Protein AF-A0A1X7PM64-F1 (afdb_monomer)

Foldseek 3Di:
DLACLLVDDLVRLLPDDLVRLLPDDLVSLLSHDLSNQCSHALSNLLSHDLVSLVSHDLSNLQSHHLRNLCSHDLSNLASDDLSNLLSHALSNLLSHDLVSLLSHDLNSLLSHDLRNLLSDALSNQLSHDLSSLQSDDLSSLCSHDLRNLCNHDLSNLCSHDLSNLQSHDLSNLLSHDLSNLQSHDLVSLQSHDLSNLLSHALSNLLSHDLSSLQSHDLSNLCSNDLRNLQSHFLSSLLSHDLSSLLSHDLSNLLSHALRNLLSDDLSNLCSHDLSSLLSHDLRNLLSHDLSNLQSHDLSNLQSHDLSNLLSHALSNLQSHDLVSLQSHDLSNLLSHALRNLLSHDLSNLCSHDLSNLCSPDLRNLQSDALSSLLSHDLSSLLSHDLSNLLSDALSNQLSDALSNLLSHDLSSLLSNDLRNLQSHDLSNLQSHDLSNLQSHDLSNLLSHALSNLQSHDLVSLQSHDLSNLLSHALRNLLSHDLSNLQSHDLSNLCSHDLRNLNSQFLCSLLSHDLSSLLSHDLSNLLSDALRNQLSAALSSLCSHDLSSLLSNDLRNLQSHDLSNLCSHDLSNLLSHDLSNLLSHDLSNLCSHDLSSLQSHDLSNLLSHALSNQLSHDLSNLQSYDLSSLCSPDLRNLCSHDLVSLLSHDLSNLLSHDLSNLLSHALSNQLSDALSSLLSHDLSSLLSNDLRNLQSHDLSNLCSHDLSSLQSHDLSNLCSHALSNLQSHDLVSLQSHDLSNLLSHALRNQLSHDLSNLCSHDLSNLLSPDLRNLCSHDLSNLLSHDLSNLLSHDLSNLLSHALSNQLSHDLSSLQSHDLSSLLSHDLRNLQSHDLSNLCSHDLSNLQSHDLSNLLSHALSNLQSHDLVSLQSHDLSNLLSHALRNQLSHDLSSLQSHDLSNLCSPHLRNLLSHALSNLLSHDLSSLLSHDLSNLLSDALSNQLSAALSNLQSHDLSSLLSHDLRRLQSHDLSNLCSHDLSNLCSHDLSNLLSHALSNLQSHDLSSLQSHDLSNLLSHALRNLLSHDLSSLCSHDLSNLCSNHLRNLLSHDLSNLLSHDLSSLLSHDLSNLLSDALSNQLSQDLSSLLSHDLSSLLSPHLRNLLSHDLSNLCSQDLSNLQSPDLSSLLSHQLSSLQSHDLVSLLSHPLSNLLSHALSNLLSHDLSSLQSHDLSNLLSNHLRNLLSQALSNLLSHDLSNLLSHDLSNLLNDALSNLLSDDLSNLLSHDLSSLLSPDLRNLQSCDLVSLLSDDLSNLVSPDPSNLVSHDPSNVVSSVVSVVVD

Nearest PDB structures (foldseek):
  1lrv-assembly1_A  TM=3.252E-01  e=2.900E-01  Azotobacter vinelandii

Solvent-accessible surface area (backbone atoms only — not comparable to full-atom values): 58904 Å² total; per-residue (Å²): 127,90,55,68,54,60,74,54,52,46,68,57,56,47,68,49,52,32,73,56,48,41,69,47,51,48,69,36,54,44,45,42,48,38,69,36,40,29,45,35,45,20,64,33,51,43,37,44,56,51,68,33,58,61,49,35,49,37,69,33,55,36,30,40,28,35,66,18,46,55,20,56,45,63,70,46,56,66,50,53,52,45,64,44,48,48,35,46,45,31,64,33,51,45,42,39,47,32,72,53,55,40,53,50,52,58,70,47,52,54,31,47,43,45,64,31,42,37,26,40,42,25,64,33,43,48,39,46,51,35,70,47,58,51,60,48,51,37,67,31,54,40,32,40,33,43,76,14,51,54,20,52,47,38,65,29,49,45,52,46,50,52,64,38,52,46,34,44,42,37,64,34,52,47,40,41,47,32,69,38,59,42,33,42,45,45,70,43,53,48,46,43,45,40,64,35,46,33,36,38,42,23,66,34,53,39,46,42,50,39,67,42,52,42,40,40,49,40,67,36,51,43,27,40,32,58,76,14,56,62,33,46,48,26,66,38,50,47,37,40,50,47,67,38,47,42,35,46,41,41,68,45,44,27,57,40,48,24,63,34,42,45,22,47,48,32,68,34,50,52,49,40,51,39,66,27,54,41,36,39,32,45,82,18,52,52,23,49,43,40,65,27,51,43,44,45,47,65,65,37,55,61,37,45,45,38,64,31,54,46,41,43,46,31,67,38,58,44,36,41,46,43,67,54,52,41,63,48,49,39,66,41,45,32,31,40,42,24,64,34,49,47,38,44,50,45,66,41,54,51,36,43,46,40,68,35,50,42,30,40,30,55,71,15,55,64,25,46,46,37,69,45,49,53,38,45,49,49,66,40,46,41,36,46,40,40,64,44,49,30,50,40,47,24,62,38,44,38,31,45,49,34,70,31,50,49,48,42,51,40,66,28,52,42,37,39,34,52,81,16,52,54,23,49,37,42,63,25,48,44,40,46,46,66,66,37,55,60,37,46,45,39,66,35,56,49,44,43,46,31,66,40,60,41,35,40,46,44,67,53,54,47,63,49,48,41,66,44,44,32,34,37,43,26,65,37,50,47,38,44,45,72,66,42,58,56,41,47,47,40,66,38,48,42,27,40,30,54,69,16,51,71,17,47,47,29,74,52,45,52,52,47,51,53,66,38,49,47,34,46,42,40,66,40,49,29,55,44,47,22,63,33,45,45,22,48,48,35,70,33,48,46,56,45,51,41,64,27,55,44,37,37,35,48,84,19,51,54,23,48,43,42,62,24,48,46,38,47,46,53,66,40,50,51,36,48,44,39,64,35,54,48,40,42,44,35,66,41,58,43,33,43,45,45,70,46,51,54,38,48,48,43,6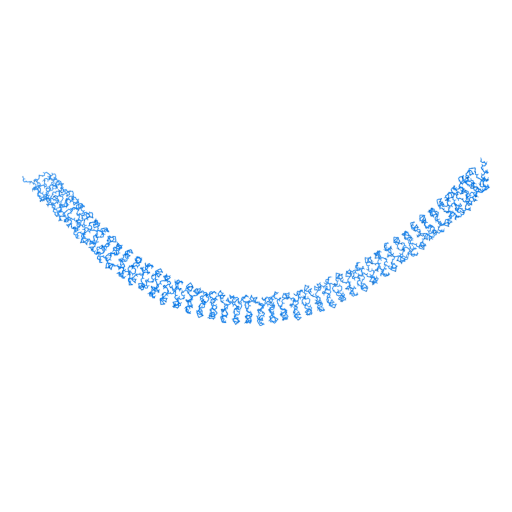4,36,41,36,34,42,44,24,67,37,48,44,36,45,45,48,66,39,57,54,42,42,49,42,65,38,53,43,26,38,37,46,83,17,50,56,27,47,43,36,69,44,48,51,45,50,48,60,66,42,48,47,34,46,43,41,62,36,48,28,42,39,47,22,64,34,45,39,31,43,47,33,69,38,50,46,53,44,52,43,65,26,53,40,38,40,33,52,82,18,51,54,23,48,37,37,62,24,49,44,42,44,48,62,66,35,56,60,41,46,47,40,64,36,56,46,42,43,44,32,66,35,56,42,35,43,46,44,67,52,52,44,62,47,49,41,65,42,45,32,35,38,39,23,66,35,48,44,35,45,45,46,66,42,53,50,38,44,47,42,66,35,49,44,29,38,37,51,79,16,54,58,32,43,46,35,69,43,49,41,36,44,48,50,67,41,44,36,34,47,41,40,67,42,46,27,55,39,48,25,63,37,54,40,35,47,54,31,73,25,55,45,46,42,49,40,64,25,52,45,34,38,32,51,83,17,50,57,22,47,43,42,63,28,46,44,46,44,49,56,65,38,55,51,33,44,43,38,64,34,52,50,43,40,45,30,65,38,62,41,32,37,44,45,68,44,49,40,50,45,46,42,64,38,41,32,32,38,41,24,65,34,48,47,43,42,50,38,65,39,53,40,37,40,48,40,66,35,48,42,29,40,30,54,69,18,54,65,24,49,44,37,66,34,48,50,34,42,50,48,67,37,45,40,34,46,41,41,68,41,45,26,53,41,46,26,63,36,43,41,30,43,47,34,68,30,48,43,47,43,49,39,64,25,51,42,36,37,31,50,86,16,49,55,23,47,39,42,62,22,45,39,41,41,46,51,65,34,50,48,35,42,43,38,64,34,54,49,43,41,46,30,65,37,58,40,31,36,44,46,67,40,49,36,49,42,46,35,63,36,43,29,32,35,41,28,64,33,43,44,41,45,49,40,66,36,49,44,39,40,46,40,65,30,46,41,32,38,28,47,64,15,51,56,30,43,47,36,65,36,52,47,33,40,48,48,66,35,47,39,34,42,40,41,66,38,42,30,42,36,46,23,64,34,43,41,33,45,48,36,68,29,53,52,50,38,50,39,66,27,50,43,32,38,27,67,80,12,44,57,21,51,40,43,61,28,49,43,45,44,46,73,67,36,51,68,32,44,43,38,69,37,53,46,50,38,45,32,68,36,61,41,34,35,45,46,67,55,48,39,62,47,50,40,64,38,42,25,33,35,38,23,67,33,50,49,44,38,49,45,64,34,55,45,36,40,46,40,68,30,47,39,33,36,29,48,70,16,52,58,24,50,44,37,67,39,51,55,41,39,51,60,65,36,57,45,32,48,44,36,70,38,42,29,51,39,44,24,63,38,48,52,31,53,54,61,70,33,60,58,60,41,48,37,60,28,53,44,29,40,29,56,82,16,48,76,20,55,46,57,68,44,56,64,55,39,50,77,65,32,53,68,33,52,42,72,74,39,56,68,65,37,54,79,63,44,40,49,35,55,51,58,54,63,70,79,104

Secondary structure (DSSP, 8-state):
---GGGGS-HHHHHHS-HHHHHTS-HHHHHT--HHHHHT--HHHHHTS-HHHHHHS-HHHHTTS-HHHHTT--HHHHHT--HHHHHT--HHHHHHS-HHHHTTS-HHHHHT--HHHHTT--HHHHTTS-HHHHHTS-HHHHHHS-TTTGGG--HHHHHH--HHHHHHS-HHHHHHS-HHHHTTS-HHHHHTS-HHHHHT--HHHHHHS-HHHHHTS-HHHHHHS-HHHHTT--HHHHTTS-HHHHHTS-HHHHHT--HHHHTT--HHHHHHS-HHHHHHS-TTTGGGS-HHHHHT--HHHHHHS-HHHHTTS-HHHHTTS-HHHHHTS-HHHHTT--HHHHHHS-HHHHHTS-HHHHHHS-TTTGGG--HHHHTTS-HHHHHTS-HHHHHH--HHHHTT--HHHHHHS-HHHHHHS-TTTGGGS-HHHHHT--HHHHHHS-HHHHTTS-HHHHHHS-HHHHHTS-HHHHHT--HHHHHHS-HHHHHT--HHHHHHS-TTTGGGS-HHHHTTS-HHHHHTS-HHHHHH--HHHHTTS-HHHHHTS-HHHHHHS-TTTGGGS-HHHHHT--HHHHHHS-HHHHHHS-HHHHHTS-HHHHHTS-HHHHHH--HHHHTTS-HHHHHHS-HHHHHHS-TTTGGG--HHHHTTS-HHHHHT--HHHHHH--HHHHTTS-HHHHHTS-HHHHHHS-TTTGGGS-HHHHHT--HHHHHTS-HHHHHHS-HHHHTTS-HHHHHTS-HHHHHH--HHHHHHS-HHHHHTS-HHHHHHS-HHHHTT--HHHHTTS-HHHHHT--HHHHTT--HHHHTSS-HHHHHTS-HHHHHHS-TTTGGGS-HHHHHT--HHHHHH--HHHHHHS-HHHHHHS-HHHHHTS-HHHHHT--HHHHHHS-HHHHHTS-HHHHHHS-HHHHTT--HHHHTTS-HHHHHTS-HHHHHH--HHHHTTS-HHHHHTS-HHHHHHS-TTTGGGS-HHHHHTS-HHHHHHS-HHHHTTS-HHHHHHS-HHHHHTS-HHHHHT--HHHHHHS-HHHHHTS-HHHHHHS-HHHHHH--HHHHTTS-HHHHHTS-HHHHHH--HHHHTTS-HHHHHHS-HHHHHHS-TTTGGGS-HHHHHT--HHHHHHS-HHHHTTS-HHHHTTS-HHHHHTS-HHHHHT--HHHHTTS-HHHHHTS-HHHHHHS-HHHHTT--HHHHHTS-HHHHHT--HHHHTT--HHHHTTS-HHHHHHS-HHHHHHS-TTTGGGS-HHHHHT--HHHHHT--HHHHTTS-HHHHHHHHHHHHH-

Mean predicted aligned error: 18.44 Å

Sequence (1279 aa):
MTSIVSSLTVNQIRSMSATTIANLTTEDIGALSTAQVNALSATQIAAMEQEDFEALSADQFGAISANGMRGLTLDQLGALDSTKIESLNKTQVSALTATQIGALTTDQVEALTVEQVGGLNSTQLAALGADDIAEFSADEIAAFSTKAISGLSTAAVAALSEDQVGALTTGQIAAMKPAQISALTTDQIGYLSTDQIGAMTASQVASLTADQIGALSEEQVGAINTKAIIGLSATQIGALSTDQVGALTTAQVGVLSAAQLGGLGADDVAELSTDAIAAISTKSISGLKNDAVAALSTDQLGALTTGQIGMMKGTQVAALTTDQIGDLSTAQVGAFTATQVASLTTDQIGALSEEQVGAISTKAILGLTATQVGALSTDQVGALTTAQVGAFSALQLGALGADDVAELSTDAVAAISTKAISGLSNDAVAALSTDQLGALTTGQIAMMKGAQIAALTTDQIGDLSTDQIGALNATQVSALTNDQIGALSEEQVGAISTKAILGLTSAKVALLSTDQVAALTTAQVGAMTGAQLGGLGADDVAELSTDAIAAISTKSISGLTTDAVAALSEDQIGALTNGQVAAMKPTQISALTTDQIGYLSTDQVGALTATQVAALTTDQIGAMSEEQIGAINSKSIIGLTATQVGALSADQVAALTTAQVGALSATQLGALGADDVAELSTDAVAAISTKSISGLSADAVAALSTDQLGALSTGQIAMMKGTQVAALTTDQIGDLSTDQIGALTATQVASLTTDQIGALSEDQVGAINSKSIIGMTATQVGALSTDQVGALTTGQVGVLSAVQLGAPGADDVAELSTDAIAAISTKSISGLSNDAVAALSEDQVGALTTGQIGMMKGTQIAALTTDQIGYLSTDQVGALTATQVASLTADQIGALSEEQVGAISTKAVLGLTATQVGALSTDQVGALTTAQVGVLSATQLGALGADDVAELTTDAVAAISTKSISGLSNDAVAALSTDQVGALTTGQIGMMKGSQIAALTVDQIGDLSAEQVGALTAIQAASLTADQIGALSEDQVGAISTKAIIGLSATQVGALSTDQVGALTTAQVGALSAVQVGALGADDIAELSTDAIAAISTKAISGLSNDAVAALSTDQLAAVTTSQIALMKPTQIAALTTDQIGDLSTDQVGALTAGQVASLTTDQIGALTEDQVGALSVKAVVGLTASQITAMTADQVEAFSEAQTAVLGSGQIAAMESEDFERFSTGDIAAINTGAISGLAVEDIEALDEDQVQALTTAQIQVMNSDQVAAVIAAYQEI

Structure (mmCIF, N/CA/C/O backbone):
data_AF-A0A1X7PM64-F1
#
_entry.id   AF-A0A1X7PM64-F1
#
loop_
_atom_site.group_PDB
_atom_site.id
_atom_site.type_symbol
_atom_site.label_atom_id
_atom_site.label_alt_id
_atom_site.label_comp_id
_atom_site.label_asym_id
_atom_site.label_entity_id
_atom_site.label_seq_id
_atom_site.pdbx_PDB_ins_code
_atom_site.Cartn_x
_atom_site.Cartn_y
_atom_site.Cartn_z
_atom_site.occupancy
_atom_site.B_iso_or_equiv
_atom_site.auth_seq_id
_atom_site.auth_comp_id
_atom_site.auth_asym_id
_atom_site.auth_atom_id
_atom_site.pdbx_PDB_model_num
ATOM 1 N N . MET A 1 1 ? 139.917 -25.078 -89.588 1.00 48.84 1 MET A N 1
ATOM 2 C CA . MET A 1 1 ? 139.992 -26.556 -89.734 1.00 48.84 1 MET A CA 1
ATOM 3 C C . MET A 1 1 ? 138.555 -27.036 -89.792 1.00 48.84 1 MET A C 1
ATOM 5 O O . MET A 1 1 ? 137.755 -26.467 -89.076 1.00 48.84 1 MET A O 1
ATOM 9 N N . THR A 1 2 ? 138.184 -28.003 -90.631 1.00 52.81 2 THR A N 1
ATOM 10 C CA . THR A 1 2 ? 136.799 -28.518 -90.621 1.00 52.81 2 THR A CA 1
ATOM 11 C C . THR A 1 2 ? 136.482 -29.111 -89.241 1.00 52.81 2 THR A C 1
ATOM 13 O O . THR A 1 2 ? 137.161 -30.057 -88.837 1.00 52.81 2 THR A O 1
ATOM 16 N N . SER A 1 3 ? 135.515 -28.527 -88.518 1.00 67.75 3 SER A N 1
ATOM 17 C CA . SER A 1 3 ? 135.140 -28.909 -87.144 1.00 67.75 3 SER A CA 1
ATOM 18 C C . SER A 1 3 ? 134.744 -30.389 -87.049 1.00 67.75 3 SER A C 1
ATOM 20 O O . SER A 1 3 ? 133.960 -30.892 -87.863 1.00 67.75 3 SER A O 1
ATOM 22 N N . ILE A 1 4 ? 135.266 -31.088 -86.030 1.00 74.56 4 ILE A N 1
ATOM 23 C CA . ILE A 1 4 ? 134.966 -32.509 -85.776 1.00 74.56 4 ILE A CA 1
ATOM 24 C C . ILE A 1 4 ? 133.519 -32.721 -85.322 1.00 74.56 4 ILE A C 1
ATOM 26 O O . ILE A 1 4 ? 132.976 -33.816 -85.489 1.00 74.56 4 ILE A O 1
ATOM 30 N N . VAL A 1 5 ? 132.881 -31.681 -84.786 1.00 78.50 5 VAL A N 1
ATOM 31 C CA . VAL A 1 5 ? 131.530 -31.759 -84.226 1.00 78.50 5 VAL A CA 1
ATOM 32 C C . VAL A 1 5 ? 130.507 -32.129 -85.303 1.00 78.50 5 VAL A C 1
ATOM 34 O O . VAL A 1 5 ? 129.606 -32.927 -85.046 1.00 78.50 5 VAL A O 1
ATOM 37 N N . SER A 1 6 ? 130.735 -31.705 -86.549 1.00 71.56 6 SER A N 1
ATOM 38 C CA . SER A 1 6 ? 129.926 -32.094 -87.715 1.00 71.56 6 SER A CA 1
ATOM 39 C C . SER A 1 6 ? 129.900 -33.611 -87.995 1.00 71.56 6 SER A C 1
ATOM 41 O O . SER A 1 6 ? 128.957 -34.109 -88.606 1.00 71.56 6 SER A O 1
ATOM 43 N N . SER A 1 7 ? 130.901 -34.369 -87.522 1.00 79.50 7 SER A N 1
ATOM 44 C CA . SER A 1 7 ? 130.980 -35.833 -87.676 1.00 79.50 7 SER A CA 1
ATOM 45 C C . SER A 1 7 ? 130.332 -36.622 -86.529 1.00 79.50 7 SER A C 1
ATOM 47 O O . SER A 1 7 ? 130.208 -37.846 -86.617 1.00 79.50 7 SER A O 1
ATOM 49 N N . LEU A 1 8 ? 129.923 -35.948 -85.446 1.00 84.06 8 LEU A N 1
ATOM 50 C CA . LEU A 1 8 ? 129.343 -36.600 -84.274 1.00 84.06 8 LEU A CA 1
ATOM 51 C C . LEU A 1 8 ? 127.889 -36.996 -84.523 1.00 84.06 8 LEU A C 1
ATOM 53 O O . LEU A 1 8 ? 127.078 -36.239 -85.048 1.00 84.06 8 LEU A O 1
ATOM 57 N N . THR A 1 9 ? 127.511 -38.187 -84.081 1.00 86.50 9 THR A N 1
ATOM 58 C CA . THR A 1 9 ? 126.101 -38.586 -84.105 1.00 86.50 9 THR A CA 1
ATOM 59 C C . THR A 1 9 ? 125.296 -37.781 -83.081 1.00 86.50 9 THR A C 1
ATOM 61 O O . THR A 1 9 ? 125.804 -37.379 -82.034 1.00 86.50 9 THR A O 1
ATOM 64 N N . VAL A 1 10 ? 124.001 -37.603 -83.338 1.00 85.94 10 VAL A N 1
ATOM 65 C CA . VAL A 1 10 ? 123.059 -36.929 -82.426 1.00 85.94 10 VAL A CA 1
ATOM 66 C C . VAL A 1 10 ? 123.095 -37.526 -81.007 1.00 85.94 10 VAL A C 1
ATOM 68 O O . VAL A 1 10 ? 123.061 -36.795 -80.021 1.00 85.94 10 VAL A O 1
ATOM 71 N N . ASN A 1 11 ? 123.235 -38.852 -80.887 1.00 82.81 11 ASN A N 1
ATOM 72 C CA . ASN A 1 11 ? 123.360 -39.526 -79.590 1.00 82.81 11 ASN A CA 1
ATOM 73 C C . ASN A 1 11 ? 124.676 -39.195 -78.875 1.00 82.81 11 ASN A C 1
ATOM 75 O O . ASN A 1 11 ? 124.678 -39.067 -77.652 1.00 82.81 11 ASN A O 1
ATOM 79 N N . GLN A 1 12 ? 125.777 -39.038 -79.619 1.00 87.31 12 GLN A N 1
ATOM 80 C CA . GLN A 1 12 ? 127.056 -38.620 -79.044 1.00 87.31 12 GLN A CA 1
ATOM 81 C C . GLN A 1 12 ? 126.956 -37.196 -78.493 1.00 87.31 12 GLN A C 1
ATOM 83 O O . GLN A 1 12 ? 127.307 -37.003 -77.333 1.00 87.31 12 GLN A O 1
ATOM 88 N N . ILE A 1 13 ? 126.380 -36.254 -79.250 1.00 86.69 13 ILE A N 1
ATOM 89 C CA . ILE A 1 13 ? 126.124 -34.877 -78.786 1.00 86.69 13 ILE A CA 1
ATOM 90 C C . ILE A 1 13 ? 125.224 -34.865 -77.542 1.00 86.69 13 ILE A C 1
ATOM 92 O O . ILE A 1 13 ? 125.570 -34.269 -76.525 1.00 86.69 13 ILE A O 1
ATOM 96 N N . ARG A 1 14 ? 124.113 -35.611 -77.558 1.00 85.06 14 ARG A N 1
ATOM 97 C CA . ARG A 1 14 ? 123.207 -35.719 -76.401 1.00 85.06 14 ARG A CA 1
ATOM 98 C C . ARG A 1 14 ? 123.899 -36.274 -75.148 1.00 85.06 14 ARG A C 1
ATOM 100 O O . ARG A 1 14 ? 123.541 -35.887 -74.043 1.00 85.06 14 ARG A O 1
ATOM 107 N N . SER A 1 15 ? 124.874 -37.173 -75.307 1.00 84.50 15 SER A N 1
ATOM 108 C CA . SER A 1 15 ? 125.628 -37.767 -74.190 1.00 84.50 15 SER A CA 1
ATOM 109 C C . SER A 1 15 ? 126.760 -36.889 -73.642 1.00 84.50 15 SER A C 1
ATOM 111 O O . SER A 1 15 ? 127.355 -37.242 -72.623 1.00 84.50 15 SER A O 1
ATOM 113 N N . MET A 1 16 ? 127.075 -35.763 -74.294 1.00 86.81 16 MET A N 1
ATOM 114 C CA . MET A 1 16 ? 128.110 -34.846 -73.815 1.00 86.81 16 MET A CA 1
ATOM 115 C C . MET A 1 16 ? 127.689 -34.207 -72.495 1.00 86.81 16 MET A C 1
ATOM 117 O O . MET A 1 16 ? 126.544 -33.799 -72.317 1.00 86.81 16 MET A O 1
ATOM 121 N N . SER A 1 17 ? 128.621 -34.073 -71.555 1.00 84.62 17 SER A N 1
ATOM 122 C CA . SER A 1 17 ? 128.334 -33.291 -70.351 1.00 84.62 17 SER A CA 1
ATOM 123 C C . SER A 1 17 ? 128.194 -31.809 -70.713 1.00 84.62 17 SER A C 1
ATOM 125 O O . SER A 1 17 ? 128.808 -31.348 -71.675 1.00 84.62 17 SER A O 1
ATOM 127 N N . ALA A 1 18 ? 127.429 -31.047 -69.930 1.00 84.88 18 ALA A N 1
ATOM 128 C CA . ALA A 1 18 ? 127.300 -29.601 -70.116 1.00 84.88 18 ALA A CA 1
ATOM 129 C C . ALA A 1 18 ? 128.669 -28.888 -70.103 1.00 84.88 18 ALA A C 1
ATOM 131 O O . ALA A 1 18 ? 128.919 -28.022 -70.927 1.00 84.88 18 ALA A O 1
ATOM 132 N N . THR A 1 19 ? 129.609 -29.344 -69.268 1.00 84.19 19 THR A N 1
ATOM 133 C CA . THR A 1 19 ? 131.002 -28.858 -69.245 1.00 84.19 19 THR A CA 1
ATOM 134 C C . THR A 1 19 ? 131.757 -29.141 -70.543 1.00 84.19 19 THR A C 1
ATOM 136 O O . THR A 1 19 ? 132.669 -28.409 -70.910 1.00 84.19 19 THR A O 1
ATOM 139 N N . THR A 1 20 ? 131.424 -30.229 -71.236 1.00 86.56 20 THR A N 1
ATOM 140 C CA . THR A 1 20 ? 132.025 -30.524 -72.540 1.00 86.56 20 THR A CA 1
ATOM 141 C C . THR A 1 20 ? 131.452 -29.611 -73.615 1.00 86.56 20 THR A C 1
ATOM 143 O O . THR A 1 20 ? 132.214 -29.161 -74.456 1.00 86.56 20 THR A O 1
ATOM 146 N N . ILE A 1 21 ? 130.148 -29.323 -73.566 1.00 85.81 21 ILE A N 1
ATOM 147 C CA . ILE A 1 21 ? 129.499 -28.366 -74.471 1.00 85.81 21 ILE A CA 1
ATOM 148 C C . ILE A 1 21 ? 130.062 -26.952 -74.257 1.00 85.81 21 ILE A C 1
ATOM 150 O O . ILE A 1 21 ? 130.449 -26.332 -75.233 1.00 85.81 21 ILE A O 1
ATOM 154 N N . ALA A 1 22 ? 130.230 -26.506 -73.008 1.00 82.81 22 ALA A N 1
ATOM 155 C CA . ALA A 1 22 ? 130.810 -25.198 -72.668 1.00 82.81 22 ALA A CA 1
ATOM 156 C C . ALA A 1 22 ? 132.251 -24.987 -73.172 1.00 82.81 22 ALA A C 1
ATOM 158 O O . ALA A 1 22 ? 132.689 -23.864 -73.349 1.00 82.81 22 ALA A O 1
ATOM 159 N N . ASN A 1 23 ? 133.017 -26.070 -73.356 1.00 85.19 23 ASN A N 1
ATOM 160 C CA . ASN A 1 23 ? 134.395 -26.007 -73.856 1.00 85.19 23 ASN A CA 1
ATOM 161 C C . ASN A 1 23 ? 134.487 -26.164 -75.384 1.00 85.19 23 ASN A C 1
ATOM 163 O O . ASN A 1 23 ? 135.598 -26.232 -75.919 1.00 85.19 23 ASN A O 1
ATOM 167 N N . LEU A 1 24 ? 133.358 -26.311 -76.084 1.00 84.31 24 LEU A N 1
ATOM 168 C CA . LEU A 1 24 ? 133.356 -26.249 -77.540 1.00 84.31 24 LEU A CA 1
ATOM 169 C C . LEU A 1 24 ? 133.630 -24.813 -77.962 1.00 84.31 24 LEU A C 1
ATOM 171 O O . LEU A 1 24 ? 133.157 -23.872 -77.338 1.00 84.31 24 LEU A O 1
ATOM 175 N N . THR A 1 25 ? 134.418 -24.648 -79.020 1.00 84.19 25 THR A N 1
ATOM 176 C CA . THR A 1 25 ? 134.623 -23.309 -79.569 1.00 84.19 25 THR A CA 1
ATOM 177 C C . THR A 1 25 ? 133.348 -22.836 -80.266 1.00 84.19 25 THR A C 1
ATOM 179 O O . THR A 1 25 ? 132.573 -23.646 -80.774 1.00 84.19 25 THR A O 1
ATOM 182 N N . THR A 1 26 ? 133.153 -21.529 -80.385 1.00 83.75 26 THR A N 1
ATOM 183 C CA . THR A 1 26 ? 132.013 -20.954 -81.112 1.00 83.75 26 THR A CA 1
ATOM 184 C C . THR A 1 26 ? 131.923 -21.441 -82.571 1.00 83.75 26 THR A C 1
ATOM 186 O O . THR A 1 26 ? 130.829 -21.654 -83.092 1.00 83.75 26 THR A O 1
ATOM 189 N N . GLU A 1 27 ? 133.061 -21.728 -83.224 1.00 81.94 27 GLU A N 1
ATOM 190 C CA . GLU A 1 27 ? 133.103 -22.357 -84.560 1.00 81.94 27 GLU A CA 1
ATOM 191 C C . GLU A 1 27 ? 132.593 -23.815 -84.529 1.00 81.94 27 GLU A C 1
ATOM 193 O O . GLU A 1 27 ? 131.946 -24.268 -85.474 1.00 81.94 27 GLU A O 1
ATOM 198 N N . ASP A 1 28 ? 132.833 -24.547 -83.435 1.00 85.19 28 ASP A N 1
ATOM 199 C CA . ASP A 1 28 ? 132.325 -25.908 -83.226 1.00 85.19 28 ASP A CA 1
ATOM 200 C C . ASP A 1 28 ? 130.817 -25.933 -82.960 1.00 85.19 28 ASP A C 1
ATOM 202 O O . ASP A 1 28 ? 130.116 -26.799 -83.489 1.00 85.19 28 ASP A O 1
ATOM 206 N N . ILE A 1 29 ? 130.315 -24.980 -82.172 1.00 87.06 29 ILE A N 1
ATOM 207 C CA . ILE A 1 29 ? 128.879 -24.807 -81.946 1.00 87.06 29 ILE A CA 1
ATOM 208 C C . ILE A 1 29 ? 128.179 -24.412 -83.250 1.00 87.06 29 ILE A C 1
ATOM 210 O O . ILE A 1 29 ? 127.199 -25.052 -83.637 1.00 87.06 29 ILE A O 1
ATOM 214 N N . GLY A 1 30 ? 128.708 -23.417 -83.969 1.00 83.31 30 GLY A N 1
ATOM 215 C CA . GLY A 1 30 ? 128.171 -22.974 -85.258 1.00 83.31 30 GLY A CA 1
ATOM 216 C C . GLY A 1 30 ? 128.210 -24.058 -86.345 1.00 83.31 30 GLY A C 1
ATOM 217 O O . GLY A 1 30 ? 127.464 -23.981 -87.319 1.00 83.31 30 GLY A O 1
ATOM 218 N N . ALA A 1 31 ? 129.020 -25.110 -86.182 1.00 85.94 31 ALA A N 1
ATOM 219 C CA . ALA A 1 31 ? 129.062 -26.268 -87.078 1.00 85.94 31 ALA A CA 1
ATOM 220 C C . ALA A 1 31 ? 128.055 -27.388 -86.727 1.00 85.94 31 ALA A C 1
ATOM 222 O O . ALA A 1 31 ? 127.973 -28.379 -87.464 1.00 85.94 31 ALA A O 1
ATOM 223 N N . LEU A 1 32 ? 127.293 -27.277 -85.628 1.00 88.00 32 LEU A N 1
ATOM 224 C CA . LEU A 1 32 ? 126.294 -28.277 -85.233 1.00 88.00 32 LEU A CA 1
ATOM 225 C C . LEU A 1 32 ? 125.147 -28.347 -86.243 1.00 88.00 32 LEU A C 1
ATOM 227 O O . LEU A 1 32 ? 124.464 -27.370 -86.511 1.00 88.00 32 LEU A O 1
ATOM 231 N N . SER A 1 33 ? 124.832 -29.528 -86.756 1.00 88.06 33 SER A N 1
ATOM 232 C CA . SER A 1 33 ? 123.589 -29.702 -87.512 1.00 88.06 33 SER A CA 1
ATOM 233 C C . SER A 1 33 ? 122.360 -29.432 -86.630 1.00 88.06 33 SER A C 1
ATOM 235 O O . SER A 1 33 ? 122.367 -29.692 -85.426 1.00 88.06 33 SER A O 1
ATOM 237 N N . THR A 1 34 ? 121.257 -28.995 -87.239 1.00 89.69 34 THR A N 1
ATOM 238 C CA . THR A 1 34 ? 119.965 -28.769 -86.559 1.00 89.69 34 THR A CA 1
ATOM 239 C C . THR A 1 34 ? 119.500 -29.989 -85.749 1.00 89.69 34 THR A C 1
ATOM 241 O O . THR A 1 34 ? 119.011 -29.855 -84.631 1.00 89.69 34 THR A O 1
ATOM 244 N N . ALA A 1 35 ? 119.739 -31.206 -86.250 1.00 85.62 35 ALA A N 1
ATOM 245 C CA . ALA A 1 35 ? 119.430 -32.451 -85.541 1.00 85.62 35 ALA A CA 1
ATOM 246 C C . ALA A 1 35 ? 120.274 -32.655 -84.269 1.00 85.62 35 ALA A C 1
ATOM 248 O O . ALA A 1 35 ? 119.796 -33.241 -83.296 1.00 85.62 35 ALA A O 1
ATOM 249 N N . GLN A 1 36 ? 121.525 -32.189 -84.271 1.00 89.06 36 GLN A N 1
ATOM 250 C CA . GLN A 1 36 ? 122.394 -32.229 -83.097 1.00 89.06 36 GLN A CA 1
ATOM 251 C C . GLN A 1 36 ? 121.982 -31.168 -82.072 1.00 89.06 36 GLN A C 1
ATOM 253 O O . GLN A 1 36 ? 121.876 -31.504 -80.894 1.00 89.06 36 GLN A O 1
ATOM 258 N N . VAL A 1 37 ? 121.669 -29.942 -82.512 1.00 90.69 37 VAL A N 1
ATOM 259 C CA . VAL A 1 37 ? 121.179 -28.868 -81.627 1.00 90.69 37 VAL A CA 1
ATOM 260 C C . VAL A 1 37 ? 119.855 -29.254 -80.963 1.00 90.69 37 VAL A C 1
ATOM 262 O O . VAL A 1 37 ? 119.706 -29.125 -79.749 1.00 90.69 37 VAL A O 1
ATOM 265 N N . ASN A 1 38 ? 118.919 -29.842 -81.713 1.00 88.50 38 ASN A N 1
ATOM 266 C CA . ASN A 1 38 ? 117.642 -30.321 -81.173 1.00 88.50 38 ASN A CA 1
ATOM 267 C C . ASN A 1 38 ? 117.807 -31.333 -80.030 1.00 88.50 38 ASN A C 1
ATOM 269 O O . ASN A 1 38 ? 116.990 -31.389 -79.110 1.00 88.50 38 ASN A O 1
ATOM 273 N N . ALA A 1 39 ? 118.869 -32.139 -80.074 1.00 88.50 39 ALA A N 1
ATOM 274 C CA . ALA A 1 39 ? 119.117 -33.175 -79.086 1.00 88.50 39 ALA A CA 1
ATOM 275 C C . ALA A 1 39 ? 119.806 -32.688 -77.808 1.00 88.50 39 ALA A C 1
ATOM 277 O O . ALA A 1 39 ? 119.934 -33.503 -76.886 1.00 88.50 39 ALA A O 1
ATOM 278 N N . LEU A 1 40 ? 120.213 -31.416 -77.746 1.00 89.06 40 LEU A N 1
ATOM 279 C CA . LEU A 1 40 ? 120.772 -30.805 -76.547 1.00 89.06 40 LEU A CA 1
ATOM 280 C C . LEU A 1 40 ? 119.699 -30.655 -75.462 1.00 89.06 40 LEU A C 1
ATOM 282 O O . LEU A 1 40 ? 118.554 -30.265 -75.703 1.00 89.06 40 LEU A O 1
ATOM 286 N N . SER A 1 41 ? 120.090 -30.992 -74.237 1.00 88.75 41 SER A N 1
ATOM 287 C CA . SER A 1 41 ? 119.288 -30.776 -73.036 1.00 88.75 41 SER A CA 1
ATOM 288 C C . SER A 1 41 ? 119.357 -29.319 -72.580 1.00 88.75 41 SER A C 1
ATOM 290 O O . SER A 1 41 ? 120.314 -28.611 -72.883 1.00 88.75 41 SER A O 1
ATOM 292 N N . ALA A 1 42 ? 118.381 -28.891 -71.773 1.00 90.06 42 ALA A N 1
ATOM 293 C CA . ALA A 1 42 ? 118.358 -27.562 -71.157 1.00 90.06 42 ALA A CA 1
ATOM 294 C C . ALA A 1 42 ? 119.692 -27.203 -70.481 1.00 90.06 42 ALA A C 1
ATOM 296 O O . ALA A 1 42 ? 120.215 -26.116 -70.666 1.00 90.06 42 ALA A O 1
ATOM 297 N N . THR A 1 43 ? 120.286 -28.137 -69.735 1.00 88.88 43 THR A N 1
ATOM 298 C CA . THR A 1 43 ? 121.552 -27.903 -69.028 1.00 88.88 43 THR A CA 1
ATOM 299 C C . THR A 1 43 ? 122.740 -27.754 -69.976 1.00 88.88 43 THR A C 1
ATOM 301 O O . THR A 1 43 ? 123.680 -27.039 -69.656 1.00 88.88 43 THR A O 1
ATOM 304 N N . GLN A 1 44 ? 122.717 -28.426 -71.130 1.00 91.31 44 GLN A N 1
ATOM 305 C CA . GLN A 1 44 ? 123.753 -28.253 -72.148 1.00 91.31 44 GLN A CA 1
ATOM 306 C C . GLN A 1 44 ? 123.610 -26.901 -72.854 1.00 91.31 44 GLN A C 1
ATOM 308 O O . GLN A 1 44 ? 124.612 -26.221 -73.008 1.00 91.31 44 GLN A O 1
ATOM 313 N N . ILE A 1 45 ? 122.383 -26.497 -73.202 1.00 90.56 45 ILE A N 1
ATOM 314 C CA . ILE A 1 45 ? 122.085 -25.168 -73.766 1.00 90.56 45 ILE A CA 1
ATOM 315 C C . ILE A 1 45 ? 122.510 -24.060 -72.788 1.00 90.56 45 ILE A C 1
ATOM 317 O O . ILE A 1 45 ? 123.220 -23.142 -73.173 1.00 90.56 45 ILE A O 1
ATOM 321 N N . ALA A 1 46 ? 122.175 -24.195 -71.500 1.00 87.31 46 ALA A N 1
ATOM 322 C CA . ALA A 1 46 ? 122.554 -23.241 -70.453 1.00 87.31 46 ALA A CA 1
ATOM 323 C C . ALA A 1 46 ? 124.071 -23.058 -70.297 1.00 87.31 46 ALA A C 1
ATOM 325 O O . ALA A 1 46 ? 124.515 -22.027 -69.807 1.00 87.31 46 ALA A O 1
ATOM 326 N N . ALA A 1 47 ? 124.856 -24.081 -70.643 1.00 88.62 47 ALA A N 1
ATOM 327 C CA . ALA A 1 47 ? 126.301 -24.087 -70.461 1.00 88.62 47 ALA A CA 1
ATOM 328 C C . ALA A 1 47 ? 127.074 -23.502 -71.651 1.00 88.62 47 ALA A C 1
ATOM 330 O O . ALA A 1 47 ? 128.285 -23.353 -71.541 1.00 88.62 47 ALA A O 1
ATOM 331 N N . MET A 1 48 ? 126.401 -23.204 -72.764 1.00 87.88 48 MET A N 1
ATOM 332 C CA . MET A 1 48 ? 127.000 -22.500 -73.899 1.00 87.88 48 MET A CA 1
ATOM 333 C C . MET A 1 48 ? 127.279 -21.037 -73.529 1.00 87.88 48 MET A C 1
ATOM 335 O O . MET A 1 48 ? 126.571 -20.459 -72.700 1.00 87.88 48 MET A O 1
ATOM 339 N N . GLU A 1 49 ? 128.312 -20.437 -74.110 1.00 83.88 49 GLU A N 1
ATOM 340 C CA . GLU A 1 49 ? 128.629 -19.026 -73.863 1.00 83.88 49 GLU A CA 1
ATOM 341 C C . GLU A 1 49 ? 127.673 -18.114 -74.656 1.00 83.88 49 GLU A C 1
ATOM 343 O O . GLU A 1 49 ? 126.926 -18.567 -75.522 1.00 83.88 49 GLU A O 1
ATOM 348 N N . GLN A 1 50 ? 127.617 -16.823 -74.326 1.00 84.81 50 GLN A N 1
ATOM 349 C CA . GLN A 1 50 ? 126.690 -15.893 -74.982 1.00 84.81 50 GLN A CA 1
ATOM 350 C C . GLN A 1 50 ? 127.023 -15.744 -76.479 1.00 84.81 50 GLN A C 1
ATOM 352 O O . GLN A 1 50 ? 126.119 -15.778 -77.316 1.00 84.81 50 GLN A O 1
ATOM 357 N N . GLU A 1 51 ? 128.315 -15.677 -76.817 1.00 83.19 51 GLU A N 1
ATOM 358 C CA . GLU A 1 51 ? 128.822 -15.581 -78.192 1.00 83.19 51 GLU A CA 1
ATOM 359 C C . GLU A 1 51 ? 128.454 -16.807 -79.047 1.00 83.19 51 GLU A C 1
ATOM 361 O O . GLU A 1 51 ? 128.319 -16.715 -80.270 1.00 83.19 51 GLU A O 1
ATOM 366 N N . ASP A 1 52 ? 128.223 -17.961 -78.416 1.00 86.38 52 ASP A N 1
ATOM 367 C CA . ASP A 1 52 ? 127.814 -19.180 -79.113 1.00 86.38 52 ASP A CA 1
ATOM 368 C C . ASP A 1 52 ? 126.434 -19.034 -79.755 1.00 86.38 52 ASP A C 1
ATOM 370 O O . ASP A 1 52 ? 126.188 -19.545 -80.850 1.00 86.38 52 ASP A O 1
ATOM 374 N N . PHE A 1 53 ? 125.540 -18.287 -79.111 1.00 87.12 53 PHE A N 1
ATOM 375 C CA . PHE A 1 53 ? 124.221 -17.990 -79.657 1.00 87.12 53 PHE A CA 1
ATOM 376 C C . PHE A 1 53 ? 124.270 -16.936 -80.762 1.00 87.12 53 PHE A C 1
ATOM 378 O O . PHE A 1 53 ? 123.368 -16.910 -81.598 1.00 87.12 53 PHE A O 1
ATOM 385 N N . GLU A 1 54 ? 125.326 -16.122 -80.844 1.00 80.56 54 GLU A N 1
ATOM 386 C CA . GLU A 1 54 ? 125.548 -15.241 -81.994 1.00 80.56 54 GLU A CA 1
ATOM 387 C C . GLU A 1 54 ? 125.905 -16.044 -83.251 1.00 80.56 54 GLU A C 1
ATOM 389 O O . GLU A 1 54 ? 125.388 -15.746 -84.331 1.00 80.56 54 GLU A O 1
ATOM 394 N N . ALA A 1 55 ? 126.732 -17.086 -83.098 1.00 82.56 55 ALA A N 1
ATOM 395 C CA . ALA A 1 55 ? 127.221 -17.921 -84.196 1.00 82.56 55 ALA A CA 1
ATOM 396 C C . ALA A 1 55 ? 126.236 -18.991 -84.685 1.00 82.56 55 ALA A C 1
ATOM 398 O O . ALA A 1 55 ? 126.382 -19.480 -85.810 1.00 82.56 55 ALA A O 1
ATOM 399 N N . LEU A 1 56 ? 125.239 -19.366 -83.876 1.00 87.50 56 LEU A N 1
ATOM 400 C CA . LEU A 1 56 ? 124.147 -20.216 -84.343 1.00 87.50 56 LEU A CA 1
ATOM 401 C C . LEU A 1 56 ? 123.348 -19.481 -85.423 1.00 87.50 56 LEU A C 1
ATOM 403 O O . LEU A 1 56 ? 122.822 -18.389 -85.209 1.00 87.50 56 LEU A O 1
ATOM 407 N N . SER A 1 57 ? 123.208 -20.118 -86.584 1.00 86.94 57 SER A N 1
ATOM 408 C CA . SER A 1 57 ? 122.227 -19.680 -87.577 1.00 86.94 57 SER A CA 1
ATOM 409 C C . SER A 1 57 ? 120.808 -19.790 -87.010 1.00 86.94 57 SER A C 1
ATOM 411 O O . SER A 1 57 ? 120.538 -20.630 -86.147 1.00 86.94 57 SER A O 1
ATOM 413 N N . ALA A 1 58 ? 119.885 -18.985 -87.539 1.00 86.69 58 ALA A N 1
ATOM 414 C CA . ALA A 1 58 ? 118.465 -19.030 -87.187 1.00 86.69 58 ALA A CA 1
ATOM 415 C C . ALA A 1 58 ? 117.886 -20.459 -87.275 1.00 86.69 58 ALA A C 1
ATOM 417 O O . ALA A 1 58 ? 117.209 -20.905 -86.357 1.00 86.69 58 ALA A O 1
ATOM 418 N N . ASP A 1 59 ? 118.247 -21.237 -88.303 1.00 84.62 59 ASP A N 1
ATOM 419 C CA . ASP A 1 59 ? 117.806 -22.633 -88.451 1.00 84.62 59 ASP A CA 1
ATOM 420 C C . ASP A 1 59 ? 118.325 -23.550 -87.332 1.00 84.62 59 ASP A C 1
ATOM 422 O O . ASP A 1 59 ? 117.633 -24.469 -86.888 1.00 84.62 59 ASP A O 1
ATOM 426 N N . GLN A 1 60 ? 119.562 -23.329 -86.876 1.00 89.31 60 GLN A N 1
ATOM 427 C CA . GLN A 1 60 ? 120.147 -24.087 -85.771 1.00 89.31 60 GLN A CA 1
ATOM 428 C C . GLN A 1 60 ? 119.514 -23.699 -84.438 1.00 89.31 60 GLN A C 1
ATOM 430 O O . GLN A 1 60 ? 119.172 -24.587 -83.658 1.00 89.31 60 GLN A O 1
ATOM 435 N N . PHE A 1 61 ? 119.308 -22.407 -84.194 1.00 91.06 61 PHE A N 1
ATOM 436 C CA . PHE A 1 61 ? 118.654 -21.924 -82.982 1.00 91.06 61 PHE A CA 1
ATOM 437 C C . PHE A 1 61 ? 117.184 -22.373 -82.916 1.00 91.06 61 PHE A C 1
ATOM 439 O O . PHE A 1 61 ? 116.763 -22.998 -81.939 1.00 91.06 61 PHE A O 1
ATOM 446 N N . GLY A 1 62 ? 116.439 -22.210 -84.011 1.00 87.19 62 GLY A N 1
ATOM 447 C CA . GLY A 1 62 ? 115.074 -22.711 -84.179 1.00 87.19 62 GLY A CA 1
ATOM 448 C C . GLY A 1 62 ? 114.955 -24.237 -84.077 1.00 87.19 62 GLY A C 1
ATOM 449 O O . GLY A 1 62 ? 113.868 -24.759 -83.828 1.00 87.19 62 GLY A O 1
ATOM 450 N N . ALA A 1 63 ? 116.059 -24.987 -84.171 1.00 90.56 63 ALA A N 1
ATOM 451 C CA . ALA A 1 63 ? 116.058 -26.427 -83.938 1.00 90.56 63 ALA A CA 1
ATOM 452 C C . ALA A 1 63 ? 116.132 -26.829 -82.453 1.00 90.56 63 ALA A C 1
ATOM 454 O O . ALA A 1 63 ? 115.883 -28.001 -82.163 1.00 90.56 63 ALA A O 1
ATOM 455 N N . ILE A 1 64 ? 116.437 -25.925 -81.507 1.00 90.50 64 ILE A N 1
ATOM 456 C CA . ILE A 1 64 ? 116.535 -26.237 -80.066 1.00 90.50 64 ILE A CA 1
ATOM 457 C C . ILE A 1 64 ? 115.227 -26.866 -79.569 1.00 90.50 64 ILE A C 1
ATOM 459 O O . ILE A 1 64 ? 114.142 -26.340 -79.780 1.00 90.50 64 ILE A O 1
ATOM 463 N N . SER A 1 65 ? 115.271 -28.004 -78.875 1.00 89.94 65 SER A N 1
ATOM 464 C CA . SER A 1 65 ? 114.018 -28.581 -78.364 1.00 89.94 65 SER A CA 1
ATOM 465 C C . SER A 1 65 ? 113.320 -27.627 -77.380 1.00 89.94 65 SER A C 1
ATOM 467 O O . SER A 1 65 ? 113.973 -26.886 -76.653 1.00 89.94 65 SER A O 1
ATOM 469 N N . ALA A 1 66 ? 111.991 -27.679 -77.273 1.00 88.38 66 ALA A N 1
ATOM 470 C CA . ALA A 1 66 ? 111.247 -26.850 -76.316 1.00 88.38 66 ALA A CA 1
ATOM 471 C C . ALA A 1 66 ? 111.742 -27.012 -74.859 1.00 88.38 66 ALA A C 1
ATOM 473 O O . ALA A 1 66 ? 111.797 -26.053 -74.096 1.00 88.38 66 ALA A O 1
ATOM 474 N N . ASN A 1 67 ? 112.187 -28.216 -74.478 1.00 84.81 67 ASN A N 1
ATOM 475 C CA . ASN A 1 67 ? 112.852 -28.428 -73.190 1.00 84.81 67 ASN A CA 1
ATOM 476 C C . ASN A 1 67 ? 114.223 -27.742 -73.120 1.00 84.81 67 ASN A C 1
ATOM 478 O O . ASN A 1 67 ? 114.570 -27.226 -72.064 1.00 84.81 67 ASN A O 1
ATOM 482 N N . GLY A 1 68 ? 114.980 -27.720 -74.219 1.00 86.88 68 GLY A N 1
ATOM 483 C CA . GLY A 1 68 ? 116.235 -26.979 -74.352 1.00 86.88 68 GLY A CA 1
ATOM 484 C C . GLY A 1 68 ? 116.073 -25.477 -74.110 1.00 86.88 68 GLY A C 1
ATOM 485 O O . GLY A 1 68 ? 116.868 -24.906 -73.372 1.00 86.88 68 GLY A O 1
ATOM 486 N N . MET A 1 69 ? 114.993 -24.867 -74.613 1.00 90.88 69 MET A N 1
ATOM 487 C CA . MET A 1 69 ? 114.701 -23.431 -74.443 1.00 90.88 69 MET A CA 1
ATOM 488 C C . MET A 1 69 ? 114.618 -22.991 -72.974 1.00 90.88 69 MET A C 1
ATOM 490 O O . MET A 1 69 ? 115.018 -21.886 -72.619 1.00 90.88 69 MET A O 1
ATOM 494 N N . ARG A 1 70 ? 114.166 -23.875 -72.076 1.00 88.25 70 ARG A N 1
ATOM 495 C CA . ARG A 1 70 ? 114.127 -23.612 -70.621 1.00 88.25 70 ARG A CA 1
ATOM 496 C C . ARG A 1 70 ? 115.514 -23.456 -69.998 1.00 88.25 70 ARG A C 1
ATOM 498 O O . ARG A 1 70 ? 115.617 -22.981 -68.874 1.00 88.25 70 ARG A O 1
ATOM 505 N N . GLY A 1 71 ? 116.543 -23.932 -70.693 1.00 87.88 71 GLY A N 1
ATOM 506 C CA . GLY A 1 71 ? 117.937 -23.830 -70.295 1.00 87.88 71 GLY A CA 1
ATOM 507 C C . GLY A 1 71 ? 118.570 -22.476 -70.581 1.00 87.88 71 GLY A C 1
ATOM 508 O O . GLY A 1 71 ? 119.599 -22.187 -69.989 1.00 87.88 71 GLY A O 1
ATOM 509 N N . LEU A 1 72 ? 117.972 -21.649 -71.444 1.00 90.25 72 LEU A N 1
ATOM 510 C CA . LEU A 1 72 ? 118.540 -20.346 -71.785 1.00 90.25 72 LEU A CA 1
ATOM 511 C C . LEU A 1 72 ? 118.645 -19.455 -70.540 1.00 90.25 72 LEU A C 1
ATOM 513 O O . LEU A 1 72 ? 117.667 -19.258 -69.815 1.00 90.25 72 LEU A O 1
ATOM 517 N N . THR A 1 73 ? 119.824 -18.907 -70.282 1.00 89.06 73 THR A N 1
ATOM 518 C CA . THR A 1 73 ? 120.009 -17.881 -69.252 1.00 89.06 73 THR A CA 1
ATOM 519 C C . THR A 1 73 ? 119.502 -16.530 -69.765 1.00 89.06 73 THR A C 1
ATOM 521 O O . THR A 1 73 ? 119.280 -16.355 -70.962 1.00 89.06 73 THR A O 1
ATOM 524 N N . LEU A 1 74 ? 119.286 -15.562 -68.869 1.00 88.19 74 LEU A N 1
ATOM 525 C CA . LEU A 1 74 ? 118.823 -14.229 -69.280 1.00 88.19 74 LEU A CA 1
ATOM 526 C C . LEU A 1 74 ? 119.859 -13.513 -70.161 1.00 88.19 74 LEU A C 1
ATOM 528 O O . LEU A 1 74 ? 119.487 -12.896 -71.152 1.00 88.19 74 LEU A O 1
ATOM 532 N N . ASP A 1 75 ? 121.149 -13.674 -69.852 1.00 82.50 75 ASP A N 1
ATOM 533 C CA . ASP A 1 75 ? 122.244 -13.094 -70.640 1.00 82.50 75 ASP A CA 1
ATOM 534 C C . ASP A 1 75 ? 122.293 -13.688 -72.060 1.00 82.50 75 ASP A C 1
ATOM 536 O O . ASP A 1 75 ? 122.457 -12.962 -73.039 1.00 82.50 75 ASP A O 1
ATOM 540 N N . GLN A 1 76 ? 122.068 -15.002 -72.194 1.00 89.00 76 GLN A N 1
ATOM 541 C CA . GLN A 1 76 ? 121.966 -15.664 -73.501 1.00 89.00 76 GLN A CA 1
ATOM 542 C C . GLN A 1 76 ? 120.756 -15.167 -74.294 1.00 89.00 76 GLN A C 1
ATOM 544 O O . GLN A 1 76 ? 120.850 -14.984 -75.504 1.00 89.00 76 GLN A O 1
ATOM 549 N N . LEU A 1 77 ? 119.631 -14.922 -73.618 1.00 88.12 77 LEU A N 1
ATOM 550 C CA . LEU A 1 77 ? 118.439 -14.358 -74.244 1.00 88.12 77 LEU A CA 1
ATOM 551 C C . LEU A 1 77 ? 118.705 -12.946 -74.790 1.00 88.12 77 LEU A C 1
ATOM 553 O O . LEU A 1 77 ? 118.265 -12.627 -75.889 1.00 88.12 77 LEU A O 1
ATOM 557 N N . GLY A 1 78 ? 119.482 -12.128 -74.075 1.00 81.38 78 GLY A N 1
ATOM 558 C CA . GLY A 1 78 ? 119.853 -10.774 -74.502 1.00 81.38 78 GLY A CA 1
ATOM 559 C C . GLY A 1 78 ? 120.779 -10.706 -75.725 1.00 81.38 78 GLY A C 1
ATOM 560 O O . GLY A 1 78 ? 120.857 -9.658 -76.355 1.00 81.38 78 GLY A O 1
ATOM 561 N N . ALA A 1 79 ? 121.457 -11.801 -76.091 1.00 82.12 79 ALA A N 1
ATOM 562 C CA . ALA A 1 79 ? 122.271 -11.880 -77.315 1.00 82.12 79 ALA A CA 1
ATOM 563 C C . ALA A 1 79 ? 121.490 -12.304 -78.568 1.00 82.12 79 ALA A C 1
ATOM 565 O O . ALA A 1 79 ? 122.062 -12.408 -79.656 1.00 82.12 79 ALA A O 1
ATOM 566 N N . LEU A 1 80 ? 120.194 -12.587 -78.438 1.00 88.31 80 LEU A N 1
ATOM 567 C CA . LEU A 1 80 ? 119.376 -12.992 -79.573 1.00 88.31 80 LEU A CA 1
ATOM 568 C C . LEU A 1 80 ? 119.004 -11.769 -80.413 1.00 88.31 80 LEU A C 1
ATOM 570 O O . LEU A 1 80 ? 118.392 -10.824 -79.923 1.00 88.31 80 LEU A O 1
ATOM 574 N N . ASP A 1 81 ? 119.355 -11.806 -81.694 1.00 87.81 81 ASP A N 1
ATOM 575 C CA . ASP A 1 81 ? 118.814 -10.880 -82.686 1.00 87.81 81 ASP A CA 1
ATOM 576 C C . ASP A 1 81 ? 117.376 -11.272 -83.083 1.00 87.81 81 ASP A C 1
ATOM 578 O O . ASP A 1 81 ? 116.902 -12.376 -82.788 1.00 87.81 81 ASP A O 1
ATOM 582 N N . SER A 1 82 ? 116.678 -10.373 -83.781 1.00 87.56 82 SER A N 1
ATOM 583 C CA . SER A 1 82 ? 115.296 -10.591 -84.225 1.00 87.56 82 SER A CA 1
ATOM 584 C C . SER A 1 82 ? 115.135 -11.849 -85.082 1.00 87.56 82 SER A C 1
ATOM 586 O O . SER A 1 82 ? 114.176 -12.591 -84.900 1.00 87.56 82 SER A O 1
ATOM 588 N N . THR A 1 83 ? 116.113 -12.179 -85.936 1.00 85.31 83 THR A N 1
ATOM 589 C CA . THR A 1 83 ? 116.036 -13.365 -86.811 1.00 85.31 83 THR A CA 1
ATOM 590 C C . THR A 1 83 ? 116.043 -14.676 -86.024 1.00 85.31 83 THR A C 1
ATOM 592 O O . THR A 1 83 ? 115.416 -15.660 -86.428 1.00 85.31 83 THR A O 1
ATOM 595 N N . LYS A 1 84 ? 116.715 -14.702 -84.867 1.00 90.38 84 LYS A N 1
ATOM 596 C CA . LYS A 1 84 ? 116.707 -15.851 -83.950 1.00 90.38 84 LYS A CA 1
ATOM 597 C C . LYS A 1 84 ? 115.412 -15.937 -83.162 1.00 90.38 84 LYS A C 1
ATOM 599 O O . LYS A 1 84 ? 114.914 -17.048 -82.981 1.00 90.38 84 LYS A O 1
ATOM 604 N N . ILE A 1 85 ? 114.846 -14.806 -82.746 1.00 90.94 85 ILE A N 1
ATOM 605 C CA . ILE A 1 85 ? 113.517 -14.784 -82.130 1.00 90.94 85 ILE A CA 1
ATOM 606 C C . ILE A 1 85 ? 112.464 -15.292 -83.125 1.00 90.94 85 ILE A C 1
ATOM 608 O O . ILE A 1 85 ? 111.747 -16.236 -82.799 1.00 90.94 85 ILE A O 1
ATOM 612 N N . GLU A 1 86 ? 112.449 -14.792 -84.363 1.00 89.50 86 GLU A N 1
ATOM 613 C CA . GLU A 1 86 ? 111.540 -15.217 -85.443 1.00 89.50 86 GLU A CA 1
ATOM 614 C C . GLU A 1 86 ? 111.668 -16.711 -85.792 1.00 89.50 86 GLU A C 1
ATOM 616 O O . GLU A 1 86 ? 110.685 -17.357 -86.157 1.00 89.50 86 GLU A O 1
ATOM 621 N N . SER A 1 87 ? 112.863 -17.296 -85.641 1.00 90.38 87 SER A N 1
ATOM 622 C CA . SER A 1 87 ? 113.109 -18.721 -85.921 1.00 90.38 87 SER A CA 1
ATOM 623 C C . SER A 1 87 ? 112.440 -19.688 -84.937 1.00 90.38 87 SER A C 1
ATOM 625 O O . SER A 1 87 ? 112.363 -20.893 -85.202 1.00 90.38 87 SER A O 1
ATOM 627 N N . LEU A 1 88 ? 111.968 -19.190 -83.788 1.00 91.44 88 LEU A N 1
ATOM 628 C CA . LEU A 1 88 ? 111.286 -20.013 -82.800 1.00 91.44 88 LEU A CA 1
ATOM 629 C C . LEU A 1 88 ? 109.916 -20.470 -83.311 1.00 91.44 88 LEU A C 1
ATOM 631 O O . LEU A 1 88 ? 109.211 -19.796 -84.050 1.00 91.44 88 LEU A O 1
ATOM 635 N N . ASN A 1 89 ? 109.478 -21.632 -82.859 1.00 89.31 89 ASN A N 1
ATOM 636 C CA . ASN A 1 89 ? 108.109 -22.075 -83.032 1.00 89.31 89 ASN A CA 1
ATOM 637 C C . ASN A 1 89 ? 107.303 -21.850 -81.752 1.00 89.31 89 ASN A C 1
ATOM 639 O O . ASN A 1 89 ? 107.830 -21.708 -80.644 1.00 89.31 89 ASN A O 1
ATOM 643 N N . LYS A 1 90 ? 105.983 -21.921 -81.901 1.00 90.50 90 LYS A N 1
ATOM 644 C CA . LYS A 1 90 ? 105.013 -21.788 -80.812 1.00 90.50 90 LYS A CA 1
ATOM 645 C C . LYS A 1 90 ? 105.350 -22.614 -79.566 1.00 90.50 90 LYS A C 1
ATOM 647 O O . LYS A 1 90 ? 105.214 -22.132 -78.448 1.00 90.50 90 LYS A O 1
ATOM 652 N N . THR A 1 91 ? 105.808 -23.855 -79.742 1.00 88.38 91 THR A N 1
ATOM 653 C CA . THR A 1 91 ? 106.076 -24.775 -78.622 1.00 88.38 91 THR A CA 1
ATOM 654 C C . THR A 1 91 ? 107.331 -24.374 -77.849 1.00 88.38 91 THR A C 1
ATOM 656 O O . THR A 1 91 ? 107.379 -24.533 -76.629 1.00 88.38 91 THR A O 1
ATOM 659 N N . GLN A 1 92 ? 108.339 -23.840 -78.541 1.00 91.31 92 GLN A N 1
ATOM 660 C CA . GLN A 1 92 ? 109.544 -23.286 -77.924 1.00 91.31 92 GLN A CA 1
ATOM 661 C C . GLN A 1 92 ? 109.222 -22.035 -77.105 1.00 91.31 92 GLN A C 1
ATOM 663 O O . GLN A 1 92 ? 109.625 -21.958 -75.944 1.00 91.31 92 GLN A O 1
ATOM 668 N N . VAL A 1 93 ? 108.424 -21.117 -77.655 1.00 91.31 93 VAL A N 1
ATOM 669 C CA . VAL A 1 93 ? 108.006 -19.889 -76.957 1.00 91.31 93 VAL A CA 1
ATOM 670 C C . VAL A 1 93 ? 107.120 -20.204 -75.747 1.00 91.31 93 VAL A C 1
ATOM 672 O O . VAL A 1 93 ? 107.364 -19.693 -74.655 1.00 91.31 93 VAL A O 1
ATOM 675 N N . SER A 1 94 ? 106.173 -21.144 -75.861 1.00 89.12 94 SER A N 1
ATOM 676 C CA . SER A 1 94 ? 105.384 -21.623 -74.710 1.00 89.12 94 SER A CA 1
ATOM 677 C C . SER A 1 94 ? 106.228 -22.279 -73.608 1.00 89.12 94 SER A C 1
ATOM 679 O O . SER A 1 94 ? 105.790 -22.345 -72.457 1.00 89.12 94 SER A O 1
ATOM 681 N N . ALA A 1 95 ? 107.396 -22.835 -73.948 1.00 90.56 95 ALA A N 1
ATOM 682 C CA . ALA A 1 95 ? 108.243 -23.537 -72.992 1.00 90.56 95 ALA A CA 1
ATOM 683 C C . ALA A 1 95 ? 109.141 -22.601 -72.176 1.00 90.56 95 ALA A C 1
ATOM 685 O O . ALA A 1 95 ? 109.519 -22.994 -71.066 1.00 90.56 95 ALA A O 1
ATOM 686 N N . LEU A 1 96 ? 109.435 -21.395 -72.683 1.00 91.31 96 LEU A N 1
ATOM 687 C CA . LEU A 1 96 ? 110.157 -20.353 -71.951 1.00 91.31 96 LEU A CA 1
ATOM 688 C C . LEU A 1 96 ? 109.454 -20.033 -70.626 1.00 91.31 96 LEU A C 1
ATOM 690 O O . LEU A 1 96 ? 108.230 -20.022 -70.507 1.00 91.31 96 LEU A O 1
ATOM 694 N N . THR A 1 97 ? 110.230 -19.781 -69.584 1.00 91.88 97 THR A N 1
ATOM 695 C CA . THR A 1 97 ? 109.691 -19.345 -68.295 1.00 91.88 97 THR A CA 1
ATOM 696 C C . THR A 1 97 ? 109.221 -17.893 -68.381 1.00 91.88 97 THR A C 1
ATOM 698 O O . THR A 1 97 ? 109.693 -17.126 -69.214 1.00 91.88 97 THR A O 1
ATOM 701 N N . ALA A 1 98 ? 108.305 -17.490 -67.499 1.00 91.31 98 ALA A N 1
ATOM 702 C CA . ALA A 1 98 ? 107.841 -16.104 -67.439 1.00 91.31 98 ALA A CA 1
ATOM 703 C C . ALA A 1 98 ? 108.991 -15.108 -67.209 1.00 91.31 98 ALA A C 1
ATOM 705 O O . ALA A 1 98 ? 109.002 -14.042 -67.803 1.00 91.31 98 ALA A O 1
ATOM 706 N N . THR A 1 99 ? 109.995 -15.490 -66.413 1.00 90.19 99 THR A N 1
ATOM 707 C CA . THR A 1 99 ? 111.201 -14.682 -66.190 1.00 90.19 99 THR A CA 1
ATOM 708 C C . THR A 1 99 ? 112.048 -14.535 -67.450 1.00 90.19 99 THR A C 1
ATOM 710 O O . THR A 1 99 ? 112.602 -13.469 -67.660 1.00 90.19 99 THR A O 1
ATOM 713 N N . GLN A 1 100 ? 112.143 -15.575 -68.287 1.00 92.62 100 GLN A N 1
ATOM 714 C CA . GLN A 1 100 ? 112.831 -15.469 -69.576 1.00 92.62 100 GLN A CA 1
ATOM 715 C C . GLN A 1 100 ? 112.050 -14.558 -70.533 1.00 92.62 100 GLN A C 1
ATOM 717 O O . GLN A 1 100 ? 112.643 -13.670 -71.120 1.00 92.62 100 GLN A O 1
ATOM 722 N N . ILE A 1 101 ? 110.725 -14.712 -70.637 1.00 92.00 101 ILE A N 1
ATOM 723 C CA . ILE A 1 101 ? 109.902 -13.840 -71.495 1.00 92.00 101 ILE A CA 1
ATOM 724 C C . ILE A 1 101 ? 109.975 -12.370 -71.054 1.00 92.00 101 ILE A C 1
ATOM 726 O O . ILE A 1 101 ? 110.207 -11.512 -71.890 1.00 92.00 101 ILE A O 1
ATOM 730 N N . GLY A 1 102 ? 109.853 -12.075 -69.756 1.00 88.62 102 GLY A N 1
ATOM 731 C CA . GLY A 1 102 ? 109.958 -10.702 -69.239 1.00 88.62 102 GLY A CA 1
ATOM 732 C C . GLY A 1 102 ? 111.376 -10.115 -69.232 1.00 88.62 102 GLY A C 1
ATOM 733 O O . GLY A 1 102 ? 111.552 -8.978 -68.813 1.00 88.62 102 GLY A O 1
ATOM 734 N N . ALA A 1 103 ? 112.392 -10.889 -69.627 1.00 89.50 103 ALA A N 1
ATOM 735 C CA . ALA A 1 103 ? 113.767 -10.416 -69.787 1.00 89.50 103 ALA A CA 1
ATOM 736 C C . ALA A 1 103 ? 114.142 -10.155 -71.253 1.00 89.50 103 ALA A C 1
ATOM 738 O O . ALA A 1 103 ? 115.260 -9.708 -71.508 1.00 89.50 103 ALA A O 1
ATOM 739 N N . LEU A 1 104 ? 113.243 -10.452 -72.199 1.00 90.12 104 LEU A N 1
ATOM 740 C CA . LEU A 1 104 ? 113.395 -10.013 -73.582 1.00 90.12 104 LEU A CA 1
ATOM 741 C C . LEU A 1 104 ? 113.404 -8.481 -73.624 1.00 90.12 104 LEU A C 1
ATOM 743 O O . LEU A 1 104 ? 112.695 -7.830 -72.857 1.00 90.12 104 LEU A O 1
ATOM 747 N N . THR A 1 105 ? 114.213 -7.906 -74.507 1.00 88.31 105 THR A N 1
ATOM 748 C CA . THR A 1 105 ? 114.136 -6.471 -74.800 1.00 88.31 105 THR A CA 1
ATOM 749 C C . THR A 1 105 ? 112.889 -6.170 -75.628 1.00 88.31 105 THR A C 1
ATOM 751 O O . THR A 1 105 ? 112.348 -7.054 -76.288 1.00 88.31 105 THR A O 1
ATOM 754 N N . THR A 1 106 ? 112.453 -4.915 -75.648 1.00 86.06 106 THR A N 1
ATOM 755 C CA . THR A 1 106 ? 111.284 -4.484 -76.427 1.00 86.06 106 THR A CA 1
ATOM 756 C C . THR A 1 106 ? 111.418 -4.837 -77.920 1.00 86.06 106 THR A C 1
ATOM 758 O O . THR A 1 106 ? 110.523 -5.476 -78.461 1.00 86.06 106 THR A O 1
ATOM 761 N N . ASP A 1 107 ? 112.584 -4.604 -78.540 1.00 84.06 107 ASP A N 1
ATOM 762 C CA . ASP A 1 107 ? 112.877 -5.028 -79.925 1.00 84.06 107 ASP A CA 1
ATOM 763 C C . ASP A 1 107 ? 112.759 -6.556 -80.130 1.00 84.06 107 ASP A C 1
ATOM 765 O O . ASP A 1 107 ? 112.385 -7.037 -81.200 1.00 84.06 107 ASP A O 1
ATOM 769 N N . GLN A 1 108 ? 113.102 -7.354 -79.111 1.00 90.62 108 GLN A N 1
ATOM 770 C CA . GLN A 1 108 ? 112.969 -8.813 -79.165 1.00 90.62 108 GLN A CA 1
ATOM 771 C C . GLN A 1 108 ? 111.517 -9.262 -78.989 1.00 90.62 108 GLN A C 1
ATOM 773 O O . GLN A 1 108 ? 111.139 -10.302 -79.520 1.00 90.62 108 GLN A O 1
ATOM 778 N N . VAL A 1 109 ? 110.712 -8.512 -78.240 1.00 90.12 109 VAL A N 1
ATOM 779 C CA . VAL A 1 109 ? 109.273 -8.759 -78.123 1.00 90.12 109 VAL A CA 1
ATOM 780 C C . VAL A 1 109 ? 108.568 -8.400 -79.435 1.00 90.12 109 VAL A C 1
ATOM 782 O O . VAL A 1 109 ? 107.767 -9.206 -79.901 1.00 90.12 109 VAL A O 1
ATOM 785 N N . GLU A 1 110 ? 108.928 -7.279 -80.071 1.00 88.19 110 GLU A N 1
ATOM 786 C CA . GLU A 1 110 ? 108.427 -6.857 -81.395 1.00 88.19 110 GLU A CA 1
ATOM 787 C C . GLU A 1 110 ? 108.754 -7.889 -82.492 1.00 88.19 110 GLU A C 1
ATOM 789 O O . GLU A 1 110 ? 107.952 -8.141 -83.386 1.00 88.19 110 GLU A O 1
ATOM 794 N N . ALA A 1 111 ? 109.909 -8.558 -82.400 1.00 89.94 111 ALA A N 1
ATOM 795 C CA . ALA A 1 111 ? 110.308 -9.607 -83.343 1.00 89.94 111 ALA A CA 1
ATOM 796 C C . ALA A 1 111 ? 109.511 -10.926 -83.216 1.00 89.94 111 ALA A C 1
ATOM 798 O O . ALA A 1 111 ? 109.729 -11.855 -84.002 1.00 89.94 111 ALA A O 1
ATOM 799 N N . LEU A 1 112 ? 108.624 -11.071 -82.222 1.00 91.56 112 LEU A N 1
ATOM 800 C CA . LEU A 1 112 ? 107.809 -12.276 -82.079 1.00 91.56 112 LEU A CA 1
ATOM 801 C C . LEU A 1 112 ? 106.714 -12.322 -83.141 1.00 91.56 112 LEU A C 1
ATOM 803 O O . LEU A 1 112 ? 105.854 -11.460 -83.213 1.00 91.56 112 LEU A O 1
ATOM 807 N N . THR A 1 113 ? 106.659 -13.415 -83.893 1.00 90.88 113 THR A N 1
ATOM 808 C CA . THR A 1 113 ? 105.608 -13.616 -84.897 1.00 90.88 113 THR A CA 1
ATOM 809 C C . THR A 1 113 ? 104.246 -13.918 -84.258 1.00 90.88 113 THR A C 1
ATOM 811 O O . THR A 1 113 ? 104.158 -14.538 -83.196 1.00 90.88 113 THR A O 1
ATOM 814 N N . VAL A 1 114 ? 103.156 -13.620 -84.970 1.00 91.62 114 VAL A N 1
ATOM 815 C CA . VAL A 1 114 ? 101.763 -13.961 -84.596 1.00 91.62 114 VAL A CA 1
ATOM 816 C C . VAL A 1 114 ? 101.613 -15.397 -84.043 1.00 91.62 114 VAL A C 1
ATOM 818 O O . VAL A 1 114 ? 100.946 -15.627 -83.031 1.00 91.62 114 VAL A O 1
ATOM 821 N N . GLU A 1 115 ? 102.247 -16.398 -84.671 1.00 88.69 115 GLU A N 1
ATOM 822 C CA . GLU A 1 115 ? 102.148 -17.802 -84.238 1.00 88.69 115 GLU A CA 1
ATOM 823 C C . GLU A 1 115 ? 102.850 -18.058 -82.887 1.00 88.69 115 GLU A C 1
ATOM 825 O O . GLU A 1 115 ? 102.364 -18.848 -82.063 1.00 88.69 115 GLU A O 1
ATOM 830 N N . GLN A 1 116 ? 103.971 -17.373 -82.651 1.00 92.00 116 GLN A N 1
ATOM 831 C CA . GLN A 1 116 ? 104.747 -17.421 -81.411 1.00 92.00 116 GLN A CA 1
ATOM 832 C C . GLN A 1 116 ? 104.039 -16.694 -80.269 1.00 92.00 116 GLN A C 1
ATOM 834 O O . GLN A 1 116 ? 103.913 -17.256 -79.176 1.00 92.00 116 GLN A O 1
ATOM 839 N N . VAL A 1 117 ? 103.515 -15.497 -80.538 1.00 92.50 117 VAL A N 1
ATOM 840 C CA . VAL A 1 117 ? 102.702 -14.713 -79.601 1.00 92.50 117 VAL A CA 1
ATOM 841 C C . VAL A 1 117 ? 101.481 -15.521 -79.154 1.00 92.50 117 VAL A C 1
ATOM 843 O O . VAL A 1 117 ? 101.201 -15.640 -77.956 1.00 92.50 117 VAL A O 1
ATOM 846 N N . GLY A 1 118 ? 100.830 -16.235 -80.079 1.00 88.56 118 GLY A N 1
ATOM 847 C CA . GLY A 1 118 ? 99.744 -17.166 -79.756 1.00 88.56 118 GLY A CA 1
ATOM 848 C C . GLY A 1 118 ? 100.155 -18.416 -78.959 1.00 88.56 118 GLY A C 1
ATOM 849 O O . GLY A 1 118 ? 99.292 -19.225 -78.590 1.00 88.56 118 GLY A O 1
ATOM 850 N N . GLY A 1 119 ? 101.452 -18.616 -78.710 1.00 89.19 119 GLY A N 1
ATOM 851 C CA . GLY A 1 119 ? 102.024 -19.607 -77.794 1.00 89.19 119 GLY A CA 1
ATOM 852 C C . GLY A 1 119 ? 102.192 -19.121 -76.354 1.00 89.19 119 GLY A C 1
ATOM 853 O O . GLY A 1 119 ? 102.410 -19.954 -75.469 1.00 89.19 119 GLY A O 1
ATOM 854 N N . LEU A 1 120 ? 102.069 -17.821 -76.084 1.00 92.75 120 LEU A N 1
ATOM 855 C CA . LEU A 1 120 ? 102.234 -17.284 -74.735 1.00 92.75 120 LEU A CA 1
ATOM 856 C C . LEU A 1 120 ? 101.100 -17.732 -73.800 1.00 92.75 120 LEU A C 1
ATOM 858 O O . LEU A 1 120 ? 99.928 -17.828 -74.178 1.00 92.75 120 LEU A O 1
ATOM 862 N N . ASN A 1 121 ? 101.458 -18.009 -72.546 1.00 91.62 121 ASN A N 1
ATOM 863 C CA . ASN A 1 121 ? 100.525 -18.309 -71.462 1.00 91.62 121 ASN A CA 1
ATOM 864 C C . ASN A 1 121 ? 100.346 -17.108 -70.516 1.00 91.62 121 ASN A C 1
ATOM 866 O O . ASN A 1 121 ? 101.083 -16.128 -70.577 1.00 91.62 121 ASN A O 1
ATOM 870 N N . SER A 1 122 ? 99.378 -17.189 -69.601 1.00 92.06 122 SER A N 1
ATOM 871 C CA . SER A 1 122 ? 99.012 -16.071 -68.719 1.00 92.06 122 SER A CA 1
ATOM 872 C C . SER A 1 122 ? 100.139 -15.592 -67.807 1.00 92.06 122 SER A C 1
ATOM 874 O O . SER A 1 122 ? 100.178 -14.424 -67.450 1.00 92.06 122 SER A O 1
ATOM 876 N N . THR A 1 123 ? 101.050 -16.473 -67.390 1.00 91.50 123 THR A N 1
ATOM 877 C CA . THR A 1 123 ? 102.167 -16.074 -66.523 1.00 91.50 123 THR A CA 1
ATOM 878 C C . THR A 1 123 ? 103.266 -15.387 -67.327 1.00 91.50 123 THR A C 1
ATOM 880 O O . THR A 1 123 ? 103.905 -14.482 -66.808 1.00 91.50 123 THR A O 1
ATOM 883 N N . GLN A 1 124 ? 103.465 -15.787 -68.586 1.00 92.94 124 GLN A N 1
ATOM 884 C CA . GLN A 1 124 ? 104.405 -15.129 -69.496 1.00 92.94 124 GLN A CA 1
ATOM 885 C C . GLN A 1 124 ? 103.907 -13.735 -69.895 1.00 92.94 124 GLN A C 1
ATOM 887 O O . GLN A 1 124 ? 104.657 -12.777 -69.792 1.00 92.94 124 GLN A O 1
ATOM 892 N N . LEU A 1 125 ? 102.624 -13.606 -70.241 1.00 92.88 125 LEU A N 1
ATOM 893 C CA . LEU A 1 125 ? 101.992 -12.313 -70.521 1.00 92.88 125 LEU A CA 1
ATOM 894 C C . LEU A 1 125 ? 102.006 -11.359 -69.321 1.00 92.88 125 LEU A C 1
ATOM 896 O O . LEU A 1 125 ? 102.192 -10.164 -69.495 1.00 92.88 125 LEU A O 1
ATOM 900 N N . ALA A 1 126 ? 101.857 -11.882 -68.101 1.00 90.19 126 ALA A N 1
ATOM 901 C CA . ALA A 1 126 ? 101.962 -11.082 -66.880 1.00 90.19 126 ALA A CA 1
ATOM 902 C C . ALA A 1 126 ? 103.382 -10.563 -66.595 1.00 90.19 126 ALA A C 1
ATOM 904 O O . ALA A 1 126 ? 103.539 -9.679 -65.754 1.00 90.19 126 ALA A O 1
ATOM 905 N N . ALA A 1 127 ? 104.405 -11.152 -67.222 1.00 91.06 127 ALA A N 1
ATOM 906 C CA . ALA A 1 127 ? 105.798 -10.759 -67.046 1.00 91.06 127 ALA A CA 1
ATOM 907 C C . ALA A 1 127 ? 106.254 -9.675 -68.035 1.00 91.06 127 ALA A C 1
ATOM 909 O O . ALA A 1 127 ? 107.314 -9.101 -67.810 1.00 91.06 127 ALA A O 1
ATOM 910 N N . LEU A 1 128 ? 105.472 -9.397 -69.085 1.00 90.75 128 LEU A N 1
ATOM 911 C CA . LEU A 1 128 ? 105.722 -8.310 -70.034 1.00 90.75 128 LEU A CA 1
ATOM 912 C C . LEU A 1 128 ? 105.219 -6.969 -69.471 1.00 90.75 128 LEU A C 1
ATOM 914 O O . LEU A 1 128 ? 104.177 -6.914 -68.804 1.00 90.75 128 LEU A O 1
ATOM 918 N N . GLY A 1 129 ? 105.972 -5.893 -69.720 1.00 87.94 129 GLY A N 1
ATOM 919 C CA . GLY A 1 129 ? 105.598 -4.527 -69.358 1.00 87.94 129 GLY A CA 1
ATOM 920 C C . GLY A 1 129 ? 104.475 -3.971 -70.238 1.00 87.94 129 GLY A C 1
ATOM 921 O O . GLY A 1 129 ? 104.099 -4.562 -71.243 1.00 87.94 129 GLY A O 1
ATOM 922 N N . ALA A 1 130 ? 103.915 -2.818 -69.857 1.00 88.31 130 ALA A N 1
ATOM 923 C CA . ALA A 1 130 ? 102.907 -2.146 -70.682 1.00 88.31 130 ALA A CA 1
ATOM 924 C C . ALA A 1 130 ? 103.484 -1.702 -72.036 1.00 88.31 130 ALA A C 1
ATOM 926 O O . ALA A 1 130 ? 102.822 -1.880 -73.052 1.00 88.31 130 ALA A O 1
ATOM 927 N N . ASP A 1 131 ? 104.726 -1.210 -72.034 1.00 85.88 131 ASP A N 1
ATOM 928 C CA . ASP A 1 131 ? 105.446 -0.800 -73.242 1.00 85.88 131 ASP A CA 1
ATOM 929 C C . ASP A 1 131 ? 105.663 -1.999 -74.184 1.00 85.88 131 ASP A C 1
ATOM 931 O O . ASP A 1 131 ? 105.368 -1.906 -75.366 1.00 85.88 131 ASP A O 1
ATOM 935 N N . ASP A 1 132 ? 106.043 -3.167 -73.650 1.00 90.19 132 ASP A N 1
ATOM 936 C CA . ASP A 1 132 ? 106.253 -4.385 -74.451 1.00 90.19 132 ASP A CA 1
ATOM 937 C C . ASP A 1 132 ? 104.958 -4.904 -75.097 1.00 90.19 132 ASP A C 1
ATOM 939 O O . ASP A 1 132 ? 104.968 -5.421 -76.209 1.00 90.19 132 ASP A O 1
ATOM 943 N N . ILE A 1 133 ? 103.825 -4.788 -74.397 1.00 91.50 133 ILE A N 1
ATOM 944 C CA . ILE A 1 133 ? 102.519 -5.178 -74.942 1.00 91.50 133 ILE A CA 1
ATOM 945 C C . ILE A 1 133 ? 102.047 -4.188 -76.017 1.00 91.50 133 ILE A C 1
ATOM 947 O O . ILE A 1 133 ? 101.363 -4.605 -76.951 1.00 91.50 133 ILE A O 1
ATOM 951 N N . ALA A 1 134 ? 102.398 -2.905 -75.895 1.00 87.12 134 ALA A N 1
ATOM 952 C CA . ALA A 1 134 ? 101.998 -1.861 -76.835 1.00 87.12 134 ALA A CA 1
ATOM 953 C C . ALA A 1 134 ? 102.692 -1.974 -78.203 1.00 87.12 134 ALA A C 1
ATOM 955 O O . ALA A 1 134 ? 102.133 -1.487 -79.184 1.00 87.12 134 ALA A O 1
ATOM 956 N N . GLU A 1 135 ? 103.846 -2.641 -78.289 1.00 89.12 135 GLU A N 1
ATOM 957 C CA . GLU A 1 135 ? 104.543 -2.879 -79.564 1.00 89.12 135 GLU A CA 1
ATOM 958 C C . GLU A 1 135 ? 103.918 -4.003 -80.405 1.00 89.12 135 GLU A C 1
ATOM 960 O O . GLU A 1 135 ? 104.146 -4.073 -81.611 1.00 89.12 135 GLU A O 1
ATOM 965 N N . PHE A 1 136 ? 103.090 -4.876 -79.817 1.00 92.38 136 PHE A N 1
ATOM 966 C CA . PHE A 1 136 ? 102.415 -5.918 -80.590 1.00 92.38 136 PHE A CA 1
ATOM 967 C C . PHE A 1 136 ? 101.410 -5.325 -81.579 1.00 92.38 136 PHE A C 1
ATOM 969 O O . PHE A 1 136 ? 100.540 -4.530 -81.228 1.00 92.38 136 PHE A O 1
ATOM 976 N N . SER A 1 137 ? 101.444 -5.783 -82.822 1.00 91.69 137 SER A N 1
ATOM 977 C CA . SER A 1 137 ? 100.421 -5.459 -83.811 1.00 91.69 137 SER A CA 1
ATOM 978 C C . SER A 1 137 ? 99.033 -5.969 -83.391 1.00 91.69 137 SER A C 1
ATOM 980 O O . SER A 1 137 ? 98.878 -6.868 -82.562 1.00 91.69 137 SER A O 1
ATOM 982 N N . ALA A 1 138 ? 97.987 -5.427 -84.016 1.00 90.38 138 ALA A N 1
ATOM 983 C CA . ALA A 1 138 ? 96.609 -5.887 -83.839 1.00 90.38 138 ALA A CA 1
ATOM 984 C C . ALA A 1 138 ? 96.454 -7.416 -84.025 1.00 90.38 138 ALA A C 1
ATOM 986 O O . ALA A 1 138 ? 95.788 -8.075 -83.224 1.00 90.38 138 ALA A O 1
ATOM 987 N N . ASP A 1 139 ? 97.115 -7.996 -85.033 1.00 89.31 139 ASP A N 1
ATOM 988 C CA . ASP A 1 139 ? 97.067 -9.437 -85.314 1.00 89.31 139 ASP A CA 1
ATOM 989 C C . ASP A 1 139 ? 97.762 -10.273 -84.220 1.00 89.31 139 ASP A C 1
ATOM 991 O O . ASP A 1 139 ? 97.318 -11.380 -83.899 1.00 89.31 139 ASP A O 1
ATOM 995 N N . GLU A 1 140 ? 98.818 -9.743 -83.599 1.00 93.25 140 GLU A N 1
ATOM 996 C CA . GLU A 1 140 ? 99.519 -10.377 -82.473 1.00 93.25 140 GLU A CA 1
ATOM 997 C C . GLU A 1 140 ? 98.698 -10.320 -81.183 1.00 93.25 140 GLU A C 1
ATOM 999 O O . GLU A 1 140 ? 98.561 -11.338 -80.495 1.00 93.25 140 GLU A O 1
ATOM 1004 N N . ILE A 1 141 ? 98.058 -9.183 -80.897 1.00 93.19 141 ILE A N 1
ATOM 1005 C CA . ILE A 1 141 ? 97.102 -9.063 -79.789 1.00 93.19 141 ILE A CA 1
ATOM 1006 C C . ILE A 1 141 ? 95.939 -10.056 -79.971 1.00 93.19 141 ILE A C 1
ATOM 1008 O O . ILE A 1 141 ? 95.574 -10.772 -79.031 1.00 93.19 141 ILE A O 1
ATOM 1012 N N . ALA A 1 142 ? 95.397 -10.185 -81.187 1.00 91.25 142 ALA A N 1
ATOM 1013 C CA . ALA A 1 142 ? 94.340 -11.148 -81.510 1.00 91.25 142 ALA A CA 1
ATOM 1014 C C . ALA A 1 142 ? 94.795 -12.617 -81.378 1.00 91.25 142 ALA A C 1
ATOM 1016 O O . ALA A 1 142 ? 93.980 -13.504 -81.102 1.00 91.25 142 ALA A O 1
ATOM 1017 N N . ALA A 1 143 ? 96.095 -12.892 -81.528 1.00 93.25 143 ALA A N 1
ATOM 1018 C CA . ALA A 1 143 ? 96.652 -14.238 -81.428 1.00 93.25 143 ALA A CA 1
ATOM 1019 C C . ALA A 1 143 ? 96.753 -14.767 -79.990 1.00 93.25 143 ALA A C 1
ATOM 1021 O O . ALA A 1 143 ? 96.840 -15.991 -79.809 1.00 93.25 143 ALA A O 1
ATOM 1022 N N . PHE A 1 144 ? 96.713 -13.908 -78.959 1.00 93.75 144 PHE A N 1
ATOM 1023 C CA . PHE A 1 144 ? 96.761 -14.374 -77.571 1.00 93.75 144 PHE A CA 1
ATOM 1024 C C . PHE A 1 144 ? 95.653 -15.388 -77.286 1.00 93.75 144 PHE A C 1
ATOM 1026 O O . PHE A 1 144 ? 94.469 -15.163 -77.539 1.00 93.75 144 PHE A O 1
ATOM 1033 N N . SER A 1 145 ? 96.005 -16.513 -76.667 1.00 91.31 145 SER A N 1
ATOM 1034 C CA . SER A 1 145 ? 94.967 -17.458 -76.263 1.00 91.31 145 SER A CA 1
ATOM 1035 C C . SER A 1 145 ? 94.064 -16.849 -75.182 1.00 91.31 145 SER A C 1
ATOM 1037 O O . SER A 1 145 ? 94.510 -16.095 -74.315 1.00 91.31 145 SER A O 1
ATOM 1039 N N . THR A 1 146 ? 92.793 -17.247 -75.155 1.00 91.12 146 THR A N 1
ATOM 1040 C CA . THR A 1 146 ? 91.825 -16.790 -74.140 1.00 91.12 146 THR A CA 1
ATOM 1041 C C . THR A 1 146 ? 92.244 -17.142 -72.710 1.00 91.12 146 THR A C 1
ATOM 1043 O O . THR A 1 146 ? 91.904 -16.445 -71.763 1.00 91.12 146 THR A O 1
ATOM 1046 N N . LYS A 1 147 ? 93.049 -18.193 -72.517 1.00 87.88 147 LYS A N 1
ATOM 1047 C CA . LYS A 1 147 ? 93.641 -18.502 -71.206 1.00 87.88 147 LYS A CA 1
ATOM 1048 C C . LYS A 1 147 ? 94.726 -17.501 -70.816 1.00 87.88 147 LYS A C 1
ATOM 1050 O O . LYS A 1 147 ? 94.900 -17.228 -69.631 1.00 87.88 147 LYS A O 1
ATOM 1055 N N . ALA A 1 148 ? 95.453 -16.974 -71.795 1.00 90.94 148 ALA A N 1
ATOM 1056 C CA . ALA A 1 148 ? 96.621 -16.140 -71.583 1.00 90.94 148 ALA A CA 1
ATOM 1057 C C . ALA A 1 148 ? 96.275 -14.666 -71.331 1.00 90.94 148 ALA A C 1
ATOM 1059 O O . ALA A 1 148 ? 96.886 -14.052 -70.461 1.00 90.94 148 ALA A O 1
ATOM 1060 N N . ILE A 1 149 ? 95.236 -14.137 -71.985 1.00 92.56 149 ILE A N 1
ATOM 1061 C CA . ILE A 1 149 ? 94.812 -12.729 -71.864 1.00 92.56 149 ILE A CA 1
ATOM 1062 C C . ILE A 1 149 ? 94.517 -12.292 -70.412 1.00 92.56 149 ILE A C 1
ATOM 1064 O O . ILE A 1 149 ? 94.765 -11.154 -70.018 1.00 92.56 149 ILE A O 1
ATOM 1068 N N . SER A 1 150 ? 94.082 -13.225 -69.556 1.00 89.25 150 SER A N 1
ATOM 1069 C CA . SER A 1 150 ? 93.847 -12.991 -68.117 1.00 89.25 150 SER A CA 1
ATOM 1070 C C . SER A 1 150 ? 95.117 -12.657 -67.304 1.00 89.25 150 SER A C 1
ATOM 1072 O O . SER A 1 150 ? 95.031 -12.317 -66.114 1.00 89.25 150 SER A O 1
ATOM 1074 N N . GLY A 1 151 ? 96.287 -12.805 -67.936 1.00 91.44 151 GLY A N 1
ATOM 1075 C CA . GLY A 1 151 ? 97.609 -12.464 -67.426 1.00 91.44 151 GLY A CA 1
ATOM 1076 C C . GLY A 1 151 ? 98.012 -11.002 -67.610 1.00 91.44 151 GLY A C 1
ATOM 1077 O O . GLY A 1 151 ? 98.869 -10.546 -66.863 1.00 91.44 151 GLY A O 1
ATOM 1078 N N . LEU A 1 152 ? 97.392 -10.254 -68.533 1.00 92.81 152 LEU A N 1
ATOM 1079 C CA . LEU A 1 152 ? 97.727 -8.841 -68.755 1.00 92.81 152 LEU A CA 1
ATOM 1080 C C . LEU A 1 152 ? 97.529 -8.002 -67.483 1.00 92.81 152 LEU A C 1
ATOM 1082 O O . LEU A 1 152 ? 96.532 -8.148 -66.770 1.00 92.81 152 LEU A O 1
ATOM 1086 N N . SER A 1 153 ? 98.452 -7.087 -67.199 1.00 92.50 153 SER A N 1
ATOM 1087 C CA . SER A 1 153 ? 98.254 -6.114 -66.122 1.00 92.50 153 SER A CA 1
ATOM 1088 C C . SER A 1 153 ? 97.220 -5.058 -66.532 1.00 92.50 153 SER A C 1
ATOM 1090 O O . SER A 1 153 ? 96.998 -4.811 -67.714 1.00 92.50 153 SER A O 1
ATOM 1092 N N . THR A 1 154 ? 96.584 -4.398 -65.565 1.00 93.31 154 THR A N 1
ATOM 1093 C CA . THR A 1 154 ? 95.642 -3.303 -65.854 1.00 93.31 154 THR A CA 1
ATOM 1094 C C . THR A 1 154 ? 96.327 -2.114 -66.528 1.00 93.31 154 THR A C 1
ATOM 1096 O O . THR A 1 154 ? 95.717 -1.458 -67.360 1.00 93.31 154 THR A O 1
ATOM 1099 N N . ALA A 1 155 ? 97.602 -1.865 -66.214 1.00 90.56 155 ALA A N 1
ATOM 1100 C CA . ALA A 1 155 ? 98.402 -0.839 -66.877 1.00 90.56 155 ALA A CA 1
ATOM 1101 C C . ALA A 1 155 ? 98.674 -1.185 -68.349 1.00 90.56 155 ALA A C 1
ATOM 1103 O O . ALA A 1 155 ? 98.570 -0.309 -69.196 1.00 90.56 155 ALA A O 1
ATOM 1104 N N . ALA A 1 156 ? 98.955 -2.457 -68.656 1.00 91.94 156 ALA A N 1
ATOM 1105 C CA . ALA A 1 156 ? 99.129 -2.912 -70.034 1.00 91.94 156 ALA A CA 1
ATOM 1106 C C . ALA A 1 156 ? 97.828 -2.800 -70.838 1.00 91.94 156 ALA A C 1
ATOM 1108 O O . ALA A 1 156 ? 97.851 -2.352 -71.972 1.00 91.94 156 ALA A O 1
ATOM 1109 N N . VAL A 1 157 ? 96.684 -3.139 -70.235 1.00 93.56 157 VAL A N 1
ATOM 1110 C CA . VAL A 1 157 ? 95.378 -2.984 -70.895 1.00 93.56 157 VAL A CA 1
ATOM 1111 C C . VAL A 1 157 ? 95.049 -1.512 -71.167 1.00 93.56 157 VAL A C 1
ATOM 1113 O O . VAL A 1 157 ? 94.593 -1.196 -72.257 1.00 93.56 157 VAL A O 1
ATOM 1116 N N . ALA A 1 158 ? 95.332 -0.611 -70.221 1.00 91.38 158 ALA A N 1
ATOM 1117 C CA . ALA A 1 158 ? 95.137 0.829 -70.405 1.00 91.38 158 ALA A CA 1
ATOM 1118 C C . ALA A 1 158 ? 96.072 1.443 -71.466 1.00 91.38 158 ALA A C 1
ATOM 1120 O O . ALA A 1 158 ? 95.751 2.492 -72.015 1.00 91.38 158 ALA A O 1
ATOM 1121 N N . ALA A 1 159 ? 97.218 0.813 -71.741 1.00 91.88 159 ALA A N 1
ATOM 1122 C CA . ALA A 1 159 ? 98.207 1.277 -72.715 1.00 91.88 159 ALA A CA 1
ATOM 1123 C C . ALA A 1 159 ? 97.946 0.795 -74.155 1.00 91.88 159 ALA A C 1
ATOM 1125 O O . ALA A 1 159 ? 98.620 1.268 -75.066 1.00 91.88 159 ALA A O 1
ATOM 1126 N N . LEU A 1 160 ? 96.985 -0.114 -74.373 1.00 93.12 160 LEU A N 1
ATOM 1127 C CA . LEU A 1 160 ? 96.637 -0.589 -75.714 1.00 93.12 160 LEU A CA 1
ATOM 1128 C C . LEU A 1 160 ? 96.128 0.563 -76.597 1.00 93.12 160 LEU A C 1
ATOM 1130 O O . LEU A 1 160 ? 95.366 1.420 -76.153 1.00 93.12 160 LEU A O 1
ATOM 1134 N N . SER A 1 161 ? 96.492 0.577 -77.872 1.00 92.25 161 SER A N 1
ATOM 1135 C CA . SER A 1 161 ? 95.883 1.481 -78.846 1.00 92.25 161 SER A CA 1
ATOM 1136 C C . SER A 1 161 ? 94.438 1.072 -79.158 1.00 92.25 161 SER A C 1
ATOM 1138 O O . SER A 1 161 ? 94.017 -0.058 -78.907 1.00 92.25 161 SER A O 1
ATOM 1140 N N . GLU A 1 162 ? 93.667 1.987 -79.740 1.00 91.56 162 GLU A N 1
ATOM 1141 C CA . GLU A 1 162 ? 92.299 1.720 -80.202 1.00 91.56 162 GLU A CA 1
ATOM 1142 C C . GLU A 1 162 ? 92.238 0.529 -81.173 1.00 91.56 162 GLU A C 1
ATOM 1144 O O . GLU A 1 162 ? 91.423 -0.374 -80.990 1.00 91.56 162 GLU A O 1
ATOM 1149 N N . ASP A 1 163 ? 93.170 0.458 -82.130 1.00 88.38 163 ASP A N 1
ATOM 1150 C CA . ASP A 1 163 ? 93.271 -0.652 -83.086 1.00 88.38 163 ASP A CA 1
ATOM 1151 C C . ASP A 1 163 ? 93.562 -1.993 -82.389 1.00 88.38 163 ASP A C 1
ATOM 1153 O O . ASP A 1 163 ? 92.984 -3.022 -82.743 1.00 88.38 163 ASP A O 1
ATOM 1157 N N . GLN A 1 164 ? 94.422 -1.994 -81.363 1.00 94.12 164 GLN A N 1
ATOM 1158 C CA . GLN A 1 164 ? 94.731 -3.194 -80.575 1.00 94.12 164 GLN A CA 1
ATOM 1159 C C . GLN A 1 164 ? 93.534 -3.647 -79.735 1.00 94.12 164 GLN A C 1
ATOM 1161 O O . GLN A 1 164 ? 93.252 -4.844 -79.649 1.00 94.12 164 GLN A O 1
ATOM 1166 N N . VAL A 1 165 ? 92.804 -2.704 -79.136 1.00 92.94 165 VAL A N 1
ATOM 1167 C CA . VAL A 1 165 ? 91.567 -2.994 -78.401 1.00 92.94 165 VAL A CA 1
ATOM 1168 C C . VAL A 1 165 ? 90.494 -3.531 -79.351 1.00 92.94 165 VAL A C 1
ATOM 1170 O O . VAL A 1 165 ? 89.855 -4.534 -79.033 1.00 92.94 165 VAL A O 1
ATOM 1173 N N . GLY A 1 166 ? 90.340 -2.949 -80.544 1.00 89.12 166 GLY A N 1
ATOM 1174 C CA . GLY A 1 166 ? 89.420 -3.422 -81.585 1.00 89.12 166 GLY A CA 1
ATOM 1175 C C . GLY A 1 166 ? 89.769 -4.812 -82.133 1.00 89.12 166 GLY A C 1
ATOM 1176 O O . GLY A 1 166 ? 88.875 -5.570 -82.509 1.00 89.12 166 GLY A O 1
ATOM 1177 N N . ALA A 1 167 ? 91.049 -5.192 -82.115 1.00 92.38 167 ALA A N 1
ATOM 1178 C CA . ALA A 1 167 ? 91.517 -6.501 -82.568 1.00 92.38 167 ALA A CA 1
ATOM 1179 C C . ALA A 1 167 ? 91.280 -7.644 -81.564 1.00 92.38 167 ALA A C 1
ATOM 1181 O O . ALA A 1 167 ? 91.340 -8.819 -81.942 1.00 92.38 167 ALA A O 1
ATOM 1182 N N . LEU A 1 168 ? 90.988 -7.339 -80.291 1.00 94.00 168 LEU A N 1
ATOM 1183 C CA . LEU A 1 168 ? 90.688 -8.364 -79.291 1.00 94.00 168 LEU A CA 1
ATOM 1184 C C . LEU A 1 168 ? 89.482 -9.205 -79.725 1.00 94.00 168 LEU A C 1
ATOM 1186 O O . LEU A 1 168 ? 88.364 -8.731 -79.896 1.00 94.00 168 LEU A O 1
ATOM 1190 N N . THR A 1 169 ? 89.663 -10.509 -79.833 1.00 94.56 169 THR A N 1
ATOM 1191 C CA . THR A 1 169 ? 88.561 -11.419 -80.130 1.00 94.56 169 THR A CA 1
ATOM 1192 C C . THR A 1 169 ? 87.525 -11.411 -79.001 1.00 94.56 169 THR A C 1
ATOM 1194 O O . THR A 1 169 ? 87.834 -11.225 -77.821 1.00 94.56 169 THR A O 1
ATOM 1197 N N . THR A 1 170 ? 86.275 -11.723 -79.333 1.00 93.88 170 THR A N 1
ATOM 1198 C CA . THR A 1 170 ? 85.187 -11.875 -78.349 1.00 93.88 170 THR A CA 1
ATOM 1199 C C . THR A 1 170 ? 85.520 -12.881 -77.244 1.00 93.88 170 THR A C 1
ATOM 1201 O O . THR A 1 170 ? 85.209 -12.666 -76.073 1.00 93.88 170 THR A O 1
ATOM 1204 N N . GLY A 1 171 ? 86.224 -13.964 -77.591 1.00 92.50 171 GLY A N 1
ATOM 1205 C CA . GLY A 1 171 ? 86.703 -14.956 -76.630 1.00 92.50 171 GLY A CA 1
ATOM 1206 C C . GLY A 1 171 ? 87.764 -14.414 -75.667 1.00 92.50 171 GLY A C 1
ATOM 1207 O O . GLY A 1 171 ? 87.830 -14.874 -74.526 1.00 92.50 171 GLY A O 1
ATOM 1208 N N . GLN A 1 172 ? 88.585 -13.453 -76.099 1.00 95.31 172 GLN A N 1
ATOM 1209 C CA . GLN A 1 172 ? 89.562 -12.785 -75.239 1.00 95.31 172 GLN A CA 1
ATOM 1210 C C . GLN A 1 172 ? 88.873 -11.794 -74.303 1.00 95.31 172 GLN A C 1
ATOM 1212 O O . GLN A 1 172 ? 89.090 -11.879 -73.096 1.00 95.31 172 GLN A O 1
ATOM 1217 N N . ILE A 1 173 ? 87.982 -10.943 -74.824 1.00 94.38 173 ILE A N 1
ATOM 1218 C CA . ILE A 1 173 ? 87.191 -10.008 -74.010 1.00 94.38 173 ILE A CA 1
ATOM 1219 C C . ILE A 1 173 ? 86.426 -10.760 -72.917 1.00 94.38 173 ILE A C 1
ATOM 1221 O O . ILE A 1 173 ? 86.548 -10.420 -71.744 1.00 94.38 173 ILE A O 1
ATOM 1225 N N . ALA A 1 174 ? 85.735 -11.855 -73.248 1.00 92.62 174 ALA A N 1
ATOM 1226 C CA . ALA A 1 174 ? 85.021 -12.676 -72.265 1.00 92.62 174 ALA A CA 1
ATOM 1227 C C . ALA A 1 174 ? 85.936 -13.326 -71.200 1.00 92.62 174 ALA A C 1
ATOM 1229 O O . ALA A 1 174 ? 85.474 -13.657 -70.107 1.00 92.62 174 ALA A O 1
ATOM 1230 N N . ALA A 1 175 ? 87.223 -13.532 -71.505 1.00 94.25 175 ALA A N 1
ATOM 1231 C CA . ALA A 1 175 ? 88.195 -14.157 -70.606 1.00 94.25 175 ALA A CA 1
ATOM 1232 C C . ALA A 1 175 ? 89.006 -13.157 -69.757 1.00 94.25 175 ALA A C 1
ATOM 1234 O O . ALA A 1 175 ? 89.699 -13.571 -68.820 1.00 94.25 175 ALA A O 1
ATOM 1235 N N . MET A 1 176 ? 88.923 -11.855 -70.051 1.00 94.75 176 MET A N 1
ATOM 1236 C CA . MET A 1 176 ? 89.530 -10.803 -69.233 1.00 94.75 176 MET A CA 1
ATOM 1237 C C . MET A 1 176 ? 88.845 -10.697 -67.865 1.00 94.75 176 MET A C 1
ATOM 1239 O O . MET A 1 176 ? 87.642 -10.884 -67.703 1.00 94.75 176 MET A O 1
ATOM 1243 N N . LYS A 1 177 ? 89.608 -10.352 -66.834 1.00 95.00 177 LYS A N 1
ATOM 1244 C CA . LYS A 1 177 ? 89.083 -10.081 -65.494 1.00 95.00 177 LYS A CA 1
ATOM 1245 C C . LYS A 1 177 ? 88.335 -8.741 -65.487 1.00 95.00 177 LYS A C 1
ATOM 1247 O O . LYS A 1 177 ? 88.738 -7.833 -66.211 1.00 95.00 177 LYS A O 1
ATOM 1252 N N . PRO A 1 178 ? 87.339 -8.553 -64.603 1.00 95.25 178 PRO A N 1
ATOM 1253 C CA . PRO A 1 178 ? 86.654 -7.268 -64.447 1.00 95.25 178 PRO A CA 1
ATOM 1254 C C . PRO A 1 178 ? 87.614 -6.080 -64.274 1.00 95.25 178 PRO A C 1
ATOM 1256 O O . PRO A 1 178 ? 87.485 -5.086 -64.967 1.00 95.25 178 PRO A O 1
ATOM 1259 N N . ALA A 1 179 ? 88.664 -6.230 -63.458 1.00 93.62 179 ALA A N 1
ATOM 1260 C CA . ALA A 1 179 ? 89.667 -5.179 -63.256 1.00 93.62 179 ALA A CA 1
ATOM 1261 C C . ALA A 1 179 ? 90.456 -4.801 -64.527 1.00 93.62 179 ALA A C 1
ATOM 1263 O O . ALA A 1 179 ? 90.928 -3.676 -64.634 1.00 93.62 179 ALA A O 1
ATOM 1264 N N . GLN A 1 180 ? 90.631 -5.737 -65.469 1.00 95.56 180 GLN A N 1
ATOM 1265 C CA . GLN A 1 180 ? 91.283 -5.470 -66.756 1.00 95.56 180 GLN A CA 1
ATOM 1266 C C . GLN A 1 180 ? 90.335 -4.696 -67.675 1.00 95.56 180 GLN A C 1
ATOM 1268 O O . GLN A 1 180 ? 90.735 -3.703 -68.260 1.00 95.56 180 GLN A O 1
ATOM 1273 N N . ILE A 1 181 ? 89.066 -5.100 -67.736 1.00 94.31 181 ILE A N 1
ATOM 1274 C CA . ILE A 1 181 ? 88.027 -4.387 -68.488 1.00 94.31 181 ILE A CA 1
ATOM 1275 C C . ILE A 1 181 ? 87.830 -2.960 -67.957 1.00 94.31 181 ILE A C 1
ATOM 1277 O O . ILE A 1 181 ? 87.821 -2.018 -68.738 1.00 94.31 181 ILE A O 1
ATOM 1281 N N . SER A 1 182 ? 87.743 -2.774 -66.636 1.00 93.31 182 SER A N 1
ATOM 1282 C CA . SER A 1 182 ? 87.589 -1.446 -66.025 1.00 93.31 182 SER A CA 1
ATOM 1283 C C . SER A 1 182 ? 88.816 -0.545 -66.194 1.00 93.31 182 SER A C 1
ATOM 1285 O O . SER A 1 182 ? 88.731 0.646 -65.909 1.00 93.31 182 SER A O 1
ATOM 1287 N N . ALA A 1 183 ? 89.966 -1.107 -66.581 1.00 94.81 183 ALA A N 1
ATOM 1288 C CA . ALA A 1 183 ? 91.191 -0.353 -66.825 1.00 94.81 183 ALA A CA 1
ATOM 1289 C C . ALA A 1 183 ? 91.258 0.255 -68.233 1.00 94.81 183 ALA A C 1
ATOM 1291 O O . ALA A 1 183 ? 92.112 1.109 -68.457 1.00 94.81 183 ALA A O 1
ATOM 1292 N N . LEU A 1 184 ? 90.374 -0.153 -69.153 1.00 94.31 184 LEU A N 1
ATOM 1293 C CA . LEU A 1 184 ? 90.232 0.504 -70.451 1.00 94.31 184 LEU A CA 1
ATOM 1294 C C . LEU A 1 184 ? 89.828 1.972 -70.251 1.00 94.31 184 LEU A C 1
ATOM 1296 O O . LEU A 1 184 ? 89.025 2.293 -69.379 1.00 94.31 184 LEU A O 1
ATOM 1300 N N . THR A 1 185 ? 90.363 2.888 -71.042 1.00 94.00 185 THR A N 1
ATOM 1301 C CA . THR A 1 185 ? 89.937 4.290 -71.036 1.00 94.00 185 THR A CA 1
ATOM 1302 C C . THR A 1 185 ? 88.545 4.432 -71.661 1.00 94.00 185 THR A C 1
ATOM 1304 O O . THR A 1 185 ? 88.043 3.517 -72.314 1.00 94.00 185 THR A O 1
ATOM 1307 N N . THR A 1 186 ? 87.894 5.581 -71.471 1.00 91.75 186 THR A N 1
ATOM 1308 C CA . THR A 1 186 ? 86.602 5.875 -72.119 1.00 91.75 186 THR A CA 1
ATOM 1309 C C . THR A 1 186 ? 86.694 5.785 -73.643 1.00 91.75 186 THR A C 1
ATOM 1311 O O . THR A 1 186 ? 85.797 5.232 -74.270 1.00 91.75 186 THR A O 1
ATOM 1314 N N . ASP A 1 187 ? 87.810 6.239 -74.219 1.00 89.56 187 ASP A N 1
ATOM 1315 C CA . ASP A 1 187 ? 88.046 6.219 -75.666 1.00 89.56 187 ASP A CA 1
ATOM 1316 C C . ASP A 1 187 ? 88.219 4.779 -76.179 1.00 89.56 187 ASP A C 1
ATOM 1318 O O . ASP A 1 187 ? 87.599 4.381 -77.164 1.00 89.56 187 ASP A O 1
ATOM 1322 N N . GLN A 1 188 ? 88.971 3.947 -75.446 1.00 94.69 188 GLN A N 1
ATOM 1323 C CA . GLN A 1 188 ? 89.142 2.524 -75.767 1.00 94.69 188 GLN A CA 1
ATOM 1324 C C . GLN A 1 188 ? 87.827 1.742 -75.672 1.00 94.69 188 GLN A C 1
ATOM 1326 O O . GLN A 1 188 ? 87.567 0.870 -76.499 1.00 94.69 188 GLN A O 1
ATOM 1331 N N . ILE A 1 189 ? 86.989 2.045 -74.675 1.00 93.00 189 ILE A N 1
ATOM 1332 C CA . ILE A 1 189 ? 85.658 1.441 -74.542 1.00 93.00 189 ILE A CA 1
ATOM 1333 C C . ILE A 1 189 ? 84.780 1.796 -75.749 1.00 93.00 189 ILE A C 1
ATOM 1335 O O . ILE A 1 189 ? 84.127 0.908 -76.297 1.00 93.00 189 ILE A O 1
ATOM 1339 N N . GLY A 1 190 ? 84.820 3.052 -76.209 1.00 88.12 190 GLY A N 1
ATOM 1340 C CA . GLY A 1 190 ? 84.113 3.506 -77.409 1.00 88.12 190 GLY A CA 1
ATOM 1341 C C . GLY A 1 190 ? 84.568 2.817 -78.702 1.00 88.12 190 GLY A C 1
ATOM 1342 O O . GLY A 1 190 ? 83.777 2.712 -79.636 1.00 88.12 190 GLY A O 1
ATOM 1343 N N . TYR A 1 191 ? 85.788 2.271 -78.748 1.00 91.12 191 TYR A N 1
ATOM 1344 C CA . TYR A 1 191 ? 86.332 1.576 -79.923 1.00 91.12 191 TYR A CA 1
ATOM 1345 C C . TYR A 1 191 ? 86.024 0.068 -79.982 1.00 91.12 191 TYR A C 1
ATOM 1347 O O . TYR A 1 191 ? 86.284 -0.584 -80.995 1.00 91.12 191 TYR A O 1
ATOM 1355 N N . LEU A 1 192 ? 85.460 -0.519 -78.920 1.00 94.19 192 LEU A N 1
ATOM 1356 C CA . LEU A 1 192 ? 85.066 -1.930 -78.926 1.00 94.19 192 LEU A CA 1
ATOM 1357 C C . LEU A 1 192 ? 83.935 -2.176 -79.935 1.00 94.19 192 LEU A C 1
ATOM 1359 O O . LEU A 1 192 ? 82.892 -1.535 -79.907 1.00 94.19 192 LEU A O 1
ATOM 1363 N N . SER A 1 193 ? 84.071 -3.171 -80.797 1.00 93.81 193 SER A N 1
ATOM 1364 C CA . SER A 1 193 ? 82.960 -3.626 -81.634 1.00 93.81 193 SER A CA 1
ATOM 1365 C C . SER A 1 193 ? 81.768 -4.098 -80.791 1.00 93.81 193 SER A C 1
ATOM 1367 O O . SER A 1 193 ? 81.899 -4.554 -79.649 1.00 93.81 193 SER A O 1
ATOM 1369 N N . THR A 1 194 ? 80.578 -4.057 -81.383 1.00 94.19 194 THR A N 1
ATOM 1370 C CA . THR A 1 194 ? 79.347 -4.569 -80.767 1.00 94.19 194 THR A CA 1
ATOM 1371 C C . THR A 1 194 ? 79.460 -6.046 -80.381 1.00 94.19 194 THR A C 1
ATOM 1373 O O . THR A 1 194 ? 78.982 -6.440 -79.320 1.00 94.19 194 THR A O 1
ATOM 1376 N N . ASP A 1 195 ? 80.168 -6.858 -81.169 1.00 93.31 195 ASP A N 1
ATOM 1377 C CA . ASP A 1 195 ? 80.434 -8.264 -80.850 1.00 93.31 195 ASP A CA 1
ATOM 1378 C C . ASP A 1 195 ? 81.311 -8.421 -79.595 1.00 93.31 195 ASP A C 1
ATOM 1380 O O . ASP A 1 195 ? 81.081 -9.320 -78.779 1.00 93.31 195 ASP A O 1
ATOM 1384 N N . GLN A 1 196 ? 82.300 -7.540 -79.404 1.00 95.88 196 GLN A N 1
ATOM 1385 C CA . GLN A 1 196 ? 83.150 -7.526 -78.209 1.00 95.88 196 GLN A CA 1
ATOM 1386 C C . GLN A 1 196 ? 82.363 -7.099 -76.966 1.00 95.88 196 GLN A C 1
ATOM 1388 O O . GLN A 1 196 ? 82.438 -7.781 -75.941 1.00 95.88 196 GLN A O 1
ATOM 1393 N N . ILE A 1 197 ? 81.556 -6.039 -77.064 1.00 94.94 197 ILE A N 1
ATOM 1394 C CA . ILE A 1 197 ? 80.655 -5.611 -75.984 1.00 94.94 197 ILE A CA 1
ATOM 1395 C C . ILE A 1 197 ? 79.645 -6.720 -75.644 1.00 94.94 197 ILE A C 1
ATOM 1397 O O . ILE A 1 197 ? 79.455 -7.068 -74.476 1.00 94.94 197 ILE A O 1
ATOM 1401 N N . GLY A 1 198 ? 79.056 -7.360 -76.656 1.00 91.88 198 GLY A N 1
ATOM 1402 C CA . GLY A 1 198 ? 78.116 -8.468 -76.486 1.00 91.88 198 GLY A CA 1
ATOM 1403 C C . GLY A 1 198 ? 78.731 -9.727 -75.867 1.00 91.88 198 GLY A C 1
ATOM 1404 O O . GLY A 1 198 ? 78.012 -10.518 -75.246 1.00 91.88 198 GLY A O 1
ATOM 1405 N N . ALA A 1 199 ? 80.050 -9.904 -75.967 1.00 94.56 199 ALA A N 1
ATOM 1406 C CA . ALA A 1 199 ? 80.783 -11.006 -75.345 1.00 94.56 199 ALA A CA 1
ATOM 1407 C C . ALA A 1 199 ? 81.079 -10.792 -73.850 1.00 94.56 199 ALA A C 1
ATOM 1409 O O . ALA A 1 199 ? 81.456 -11.746 -73.160 1.00 94.56 199 ALA A O 1
ATOM 1410 N N . MET A 1 200 ? 80.899 -9.574 -73.329 1.00 95.44 200 MET A N 1
ATOM 1411 C CA . MET A 1 200 ? 81.148 -9.269 -71.923 1.00 95.44 200 MET A CA 1
ATOM 1412 C C . MET A 1 200 ? 80.185 -10.019 -70.990 1.00 95.44 200 MET A C 1
ATOM 1414 O O . MET A 1 200 ? 79.009 -10.265 -71.276 1.00 95.44 200 MET A O 1
ATOM 1418 N N . THR A 1 201 ? 80.696 -10.372 -69.816 1.00 93.94 201 THR A N 1
ATOM 1419 C CA . THR A 1 201 ? 79.938 -10.976 -68.717 1.00 93.94 201 THR A CA 1
ATOM 1420 C C . THR A 1 201 ? 79.337 -9.904 -67.806 1.00 93.94 201 THR A C 1
ATOM 1422 O O . THR A 1 201 ? 79.822 -8.775 -67.745 1.00 93.94 201 THR A O 1
ATOM 1425 N N . ALA A 1 202 ? 78.327 -10.270 -67.009 1.00 93.38 202 ALA A N 1
ATOM 1426 C CA . ALA A 1 202 ? 77.706 -9.360 -66.040 1.00 93.38 202 ALA A CA 1
ATOM 1427 C C . ALA A 1 202 ? 78.712 -8.718 -65.080 1.00 93.38 202 ALA A C 1
ATOM 1429 O O . ALA A 1 202 ? 78.614 -7.534 -64.790 1.00 93.38 202 ALA A O 1
ATOM 1430 N N . SER A 1 203 ? 79.701 -9.480 -64.602 1.00 93.12 203 SER A N 1
ATOM 1431 C CA . SER A 1 203 ? 80.720 -8.961 -63.684 1.00 93.12 203 SER A CA 1
ATOM 1432 C C . SER A 1 203 ? 81.682 -7.980 -64.350 1.00 93.12 203 SER A C 1
ATOM 1434 O O . SER A 1 203 ? 82.211 -7.111 -63.666 1.00 93.12 203 SER A O 1
ATOM 1436 N N . GLN A 1 204 ? 81.915 -8.111 -65.657 1.00 95.81 204 GLN A N 1
ATOM 1437 C CA . GLN A 1 204 ? 82.744 -7.175 -66.417 1.00 95.81 204 GLN A CA 1
ATOM 1438 C C . GLN A 1 204 ? 81.982 -5.882 -66.705 1.00 95.81 204 GLN A C 1
ATOM 1440 O O . GLN A 1 204 ? 82.498 -4.805 -66.428 1.00 95.81 204 GLN A O 1
ATOM 1445 N N . VAL A 1 205 ? 80.731 -5.983 -67.158 1.00 94.38 205 VAL A N 1
ATOM 1446 C CA . VAL A 1 205 ? 79.862 -4.812 -67.355 1.00 94.38 205 VAL A CA 1
ATOM 1447 C C . VAL A 1 205 ? 79.642 -4.063 -66.035 1.00 94.38 205 VAL A C 1
ATOM 1449 O O . VAL A 1 205 ? 79.773 -2.846 -65.992 1.00 94.38 205 VAL A O 1
ATOM 1452 N N . ALA A 1 206 ? 79.424 -4.780 -64.926 1.00 93.88 206 ALA A N 1
ATOM 1453 C CA . ALA A 1 206 ? 79.296 -4.186 -63.592 1.00 93.88 206 ALA A CA 1
ATOM 1454 C C . ALA A 1 206 ? 80.543 -3.405 -63.141 1.00 93.88 206 ALA A C 1
ATOM 1456 O O . ALA A 1 206 ? 80.418 -2.469 -62.356 1.00 93.88 206 ALA A O 1
ATOM 1457 N N . SER A 1 207 ? 81.738 -3.796 -63.603 1.00 95.06 207 SER A N 1
ATOM 1458 C CA . SER A 1 207 ? 83.000 -3.152 -63.215 1.00 95.06 207 SER A CA 1
ATOM 1459 C C . SER A 1 207 ? 83.323 -1.869 -63.975 1.00 95.06 207 SER A C 1
ATOM 1461 O O . SER A 1 207 ? 84.231 -1.154 -63.555 1.00 95.06 207 SER A O 1
ATOM 1463 N N . LEU A 1 208 ? 82.603 -1.575 -65.062 1.00 95.00 208 LEU A N 1
ATOM 1464 C CA . LEU A 1 208 ? 82.766 -0.323 -65.796 1.00 95.00 208 LEU A CA 1
ATOM 1465 C C . LEU A 1 208 ? 82.360 0.870 -64.920 1.00 95.00 208 LEU A C 1
ATOM 1467 O O . LEU A 1 208 ? 81.449 0.780 -64.102 1.00 95.00 208 LEU A O 1
ATOM 1471 N N . THR A 1 209 ? 83.010 2.012 -65.076 1.00 94.31 209 THR A N 1
ATOM 1472 C CA . THR A 1 209 ? 82.593 3.252 -64.418 1.00 94.31 209 THR A CA 1
ATOM 1473 C C . THR A 1 209 ? 81.366 3.843 -65.114 1.00 94.31 209 THR A C 1
ATOM 1475 O O . THR A 1 209 ? 81.035 3.480 -66.241 1.00 94.31 209 THR A O 1
ATOM 1478 N N . ALA A 1 210 ? 80.674 4.767 -64.445 1.00 93.12 210 ALA A N 1
ATOM 1479 C CA . ALA A 1 210 ? 79.574 5.516 -65.053 1.00 93.12 210 ALA A CA 1
ATOM 1480 C C . ALA A 1 210 ? 80.023 6.240 -66.338 1.00 93.12 210 ALA A C 1
ATOM 1482 O O . ALA A 1 210 ? 79.341 6.150 -67.352 1.00 93.12 210 ALA A O 1
ATOM 1483 N N . ASP A 1 211 ? 81.210 6.854 -66.318 1.00 92.06 211 ASP A N 1
ATOM 1484 C CA . ASP A 1 211 ? 81.778 7.555 -67.475 1.00 92.06 211 ASP A CA 1
ATOM 1485 C C . ASP A 1 211 ? 82.102 6.599 -68.636 1.00 92.06 211 ASP A C 1
ATOM 1487 O O . ASP A 1 211 ? 81.872 6.935 -69.791 1.00 92.06 211 ASP A O 1
ATOM 1491 N N . GLN A 1 212 ? 82.591 5.385 -68.347 1.00 95.44 212 GLN A N 1
ATOM 1492 C CA . GLN A 1 212 ? 82.829 4.359 -69.373 1.00 95.44 212 GLN A CA 1
ATOM 1493 C C . GLN A 1 212 ? 81.526 3.857 -69.999 1.00 95.44 212 GLN A C 1
ATOM 1495 O O . GLN A 1 212 ? 81.490 3.599 -71.196 1.00 95.44 212 GLN A O 1
ATOM 1500 N N . ILE A 1 213 ? 80.458 3.730 -69.209 1.00 94.44 213 ILE A N 1
ATOM 1501 C CA . ILE A 1 213 ? 79.131 3.368 -69.720 1.00 94.44 213 ILE A CA 1
ATOM 1502 C C . ILE A 1 213 ? 78.554 4.493 -70.588 1.00 94.44 213 ILE A C 1
ATOM 1504 O O . ILE A 1 213 ? 78.073 4.213 -71.681 1.00 94.44 213 ILE A O 1
ATOM 1508 N N . GLY A 1 214 ? 78.664 5.751 -70.151 1.00 91.31 214 GLY A N 1
ATOM 1509 C CA . GLY A 1 214 ? 78.221 6.914 -70.928 1.00 91.31 214 GLY A CA 1
ATOM 1510 C C . GLY A 1 214 ? 79.035 7.164 -72.206 1.00 91.31 214 GLY A C 1
ATOM 1511 O O . GLY A 1 214 ? 78.545 7.834 -73.110 1.00 91.31 214 GLY A O 1
ATOM 1512 N N . ALA A 1 215 ? 80.248 6.611 -72.316 1.00 92.62 215 ALA A N 1
ATOM 1513 C CA . ALA A 1 215 ? 81.088 6.699 -73.515 1.00 92.62 215 ALA A CA 1
ATOM 1514 C C . ALA A 1 215 ? 80.724 5.682 -74.620 1.00 92.62 215 ALA A C 1
ATOM 1516 O O . ALA A 1 215 ? 81.253 5.780 -75.726 1.00 92.62 215 ALA A O 1
ATOM 1517 N N . LEU A 1 216 ? 79.847 4.708 -74.347 1.00 94.94 216 LEU A N 1
ATOM 1518 C CA . LEU A 1 216 ? 79.386 3.743 -75.350 1.00 94.94 216 LEU A CA 1
ATOM 1519 C C . LEU A 1 216 ? 78.492 4.424 -76.400 1.00 94.94 216 LEU A C 1
ATOM 1521 O O . LEU A 1 216 ? 77.627 5.225 -76.076 1.00 94.94 216 LEU A O 1
ATOM 1525 N N . SER A 1 217 ? 78.630 4.068 -77.667 1.00 94.19 217 SER A N 1
ATOM 1526 C CA . SER A 1 217 ? 77.641 4.387 -78.705 1.00 94.19 217 SER A CA 1
ATOM 1527 C C . SER A 1 217 ? 76.304 3.679 -78.457 1.00 94.19 217 SER A C 1
ATOM 1529 O O . SER A 1 217 ? 76.231 2.670 -77.749 1.00 94.19 217 SER A O 1
ATOM 1531 N N . GLU A 1 218 ? 75.242 4.175 -79.085 1.00 94.62 218 GLU A N 1
ATOM 1532 C CA . GLU A 1 218 ? 73.910 3.560 -79.068 1.00 94.62 218 GLU A CA 1
ATOM 1533 C C . GLU A 1 218 ? 73.949 2.089 -79.515 1.00 94.62 218 GLU A C 1
ATOM 1535 O O . GLU A 1 218 ? 73.390 1.214 -78.848 1.00 94.62 218 GLU A O 1
ATOM 1540 N N . GLU A 1 219 ? 74.686 1.778 -80.586 1.00 93.00 219 GLU A N 1
ATOM 1541 C CA . GLU A 1 219 ? 74.829 0.411 -81.086 1.00 93.00 219 GLU A CA 1
ATOM 1542 C C . GLU A 1 219 ? 75.555 -0.498 -80.088 1.00 93.00 219 GLU A C 1
ATOM 1544 O O . GLU A 1 219 ? 75.209 -1.676 -79.956 1.00 93.00 219 GLU A O 1
ATOM 1549 N N . GLN A 1 220 ? 76.542 0.030 -79.358 1.00 95.75 220 GLN A N 1
ATOM 1550 C CA . GLN A 1 220 ? 77.235 -0.715 -78.305 1.00 95.75 220 GLN A CA 1
ATOM 1551 C C . GLN A 1 220 ? 76.331 -0.953 -77.093 1.00 95.75 220 GLN A C 1
ATOM 1553 O O . GLN A 1 220 ? 76.315 -2.068 -76.567 1.00 95.75 220 GLN A O 1
ATOM 1558 N N . VAL A 1 221 ? 75.543 0.042 -76.674 1.00 94.62 221 VAL A N 1
ATOM 1559 C CA . VAL A 1 221 ? 74.553 -0.119 -75.597 1.00 94.62 221 VAL A CA 1
ATOM 1560 C C . VAL A 1 221 ? 73.520 -1.182 -75.981 1.00 94.62 221 VAL A C 1
ATOM 1562 O O . VAL A 1 221 ? 73.277 -2.105 -75.198 1.00 94.62 221 VAL A O 1
ATOM 1565 N N . GLY A 1 222 ? 73.002 -1.153 -77.212 1.00 92.44 222 GLY A N 1
ATOM 1566 C CA . GLY A 1 222 ? 72.108 -2.185 -77.749 1.00 92.44 222 GLY A CA 1
ATOM 1567 C C . GLY A 1 222 ? 72.752 -3.577 -77.865 1.00 92.44 222 GLY A C 1
ATOM 1568 O O . GLY A 1 222 ? 72.056 -4.593 -77.796 1.00 92.44 222 GLY A O 1
ATOM 1569 N N . ALA A 1 223 ? 74.082 -3.654 -77.977 1.00 95.12 223 ALA A N 1
ATOM 1570 C CA . ALA A 1 223 ? 74.825 -4.910 -78.070 1.00 95.12 223 ALA A CA 1
ATOM 1571 C C . ALA A 1 223 ? 75.106 -5.589 -76.716 1.00 95.12 223 ALA A C 1
ATOM 1573 O O . ALA A 1 223 ? 75.441 -6.778 -76.695 1.00 95.12 223 ALA A O 1
ATOM 1574 N N . ILE A 1 224 ? 74.949 -4.894 -75.579 1.00 94.50 224 ILE A N 1
ATOM 1575 C CA . ILE A 1 224 ? 75.140 -5.494 -74.247 1.00 94.50 224 ILE A CA 1
ATOM 1576 C C . ILE A 1 224 ? 74.158 -6.658 -74.074 1.00 94.50 224 ILE A C 1
ATOM 1578 O O . ILE A 1 224 ? 72.947 -6.471 -73.975 1.00 94.50 224 ILE A O 1
ATOM 1582 N N . ASN A 1 225 ? 74.652 -7.891 -73.977 1.00 90.38 225 ASN A N 1
ATOM 1583 C CA . ASN A 1 225 ? 73.742 -9.028 -73.881 1.00 90.38 225 ASN A CA 1
ATOM 1584 C C . ASN A 1 225 ? 72.856 -8.951 -72.614 1.00 90.38 225 ASN A C 1
ATOM 1586 O O . ASN A 1 225 ? 73.236 -8.416 -71.568 1.00 90.38 225 ASN A O 1
ATOM 1590 N N . THR A 1 226 ? 71.672 -9.556 -72.676 1.00 92.06 226 THR A N 1
ATOM 1591 C CA . THR A 1 226 ? 70.684 -9.509 -71.584 1.00 92.06 226 THR A CA 1
ATOM 1592 C C . THR A 1 226 ? 71.154 -10.172 -70.286 1.00 92.06 226 THR A C 1
ATOM 1594 O O . THR A 1 226 ? 70.653 -9.855 -69.211 1.00 92.06 226 THR A O 1
ATOM 1597 N N . LYS A 1 227 ? 72.145 -11.072 -70.338 1.00 91.81 227 LYS A N 1
ATOM 1598 C CA . LYS A 1 227 ? 72.760 -11.652 -69.132 1.00 91.81 227 LYS A CA 1
ATOM 1599 C C . LYS A 1 227 ? 73.786 -10.721 -68.495 1.00 91.81 227 LYS A C 1
ATOM 1601 O O . LYS A 1 227 ? 74.121 -10.942 -67.337 1.00 91.81 227 LYS A O 1
ATOM 1606 N N . ALA A 1 228 ? 74.302 -9.740 -69.228 1.00 93.50 228 ALA A N 1
ATOM 1607 C CA . ALA A 1 228 ? 75.340 -8.827 -68.780 1.00 93.50 228 ALA A CA 1
ATOM 1608 C C . ALA A 1 228 ? 74.762 -7.502 -68.280 1.00 93.50 228 ALA A C 1
ATOM 1610 O O . ALA A 1 228 ? 75.225 -6.993 -67.261 1.00 93.50 228 ALA A O 1
ATOM 1611 N N . ILE A 1 229 ? 73.702 -6.998 -68.919 1.00 93.19 229 ILE A N 1
ATOM 1612 C CA . ILE A 1 229 ? 73.072 -5.723 -68.549 1.00 93.19 229 ILE A CA 1
ATOM 1613 C C . ILE A 1 229 ? 72.528 -5.711 -67.109 1.00 93.19 229 ILE A C 1
ATOM 1615 O O . ILE A 1 229 ? 72.544 -4.684 -66.437 1.00 93.19 229 ILE A O 1
ATOM 1619 N N . ILE A 1 230 ? 72.140 -6.874 -66.572 1.00 91.12 230 ILE A N 1
ATOM 1620 C CA . ILE A 1 230 ? 71.732 -7.027 -65.163 1.00 91.12 230 ILE A CA 1
ATOM 1621 C C . ILE A 1 230 ? 72.863 -6.719 -64.164 1.00 91.12 230 ILE A C 1
ATOM 1623 O O . ILE A 1 230 ? 72.595 -6.559 -62.977 1.00 91.12 230 ILE A O 1
ATOM 1627 N N . GLY A 1 231 ? 74.117 -6.663 -64.625 1.00 92.56 231 GLY A N 1
ATOM 1628 C CA . GLY A 1 231 ? 75.271 -6.255 -63.828 1.00 92.56 231 GLY A CA 1
ATOM 1629 C C . GLY A 1 231 ? 75.361 -4.743 -63.604 1.00 92.56 231 GLY A C 1
ATOM 1630 O O . GLY A 1 231 ? 76.058 -4.325 -62.682 1.00 92.56 231 GLY A O 1
ATOM 1631 N N . LEU A 1 232 ? 74.658 -3.923 -64.397 1.00 94.81 232 LEU A N 1
ATOM 1632 C CA . LEU A 1 232 ? 74.672 -2.468 -64.238 1.00 94.81 232 LEU A CA 1
ATOM 1633 C C . LEU A 1 232 ? 73.994 -2.041 -62.930 1.00 94.81 232 LEU A C 1
ATOM 1635 O O . LEU A 1 232 ? 72.923 -2.518 -62.566 1.00 94.81 232 LEU A O 1
ATOM 1639 N N . SER A 1 233 ? 74.589 -1.086 -62.235 1.00 94.19 233 SER A N 1
ATOM 1640 C CA . SER A 1 233 ? 73.974 -0.378 -61.117 1.00 94.19 233 SER A CA 1
ATOM 1641 C C . SER A 1 233 ? 73.008 0.702 -61.611 1.00 94.19 233 SER A C 1
ATOM 1643 O O . SER A 1 233 ? 73.084 1.157 -62.750 1.00 94.19 233 SER A O 1
ATOM 1645 N N . ALA A 1 234 ? 72.128 1.172 -60.724 1.00 93.12 234 ALA A N 1
ATOM 1646 C CA . ALA A 1 234 ? 71.238 2.298 -61.011 1.00 93.12 234 ALA A CA 1
ATOM 1647 C C . ALA A 1 234 ? 72.004 3.564 -61.439 1.00 93.12 234 ALA A C 1
ATOM 1649 O O . ALA A 1 234 ? 71.542 4.295 -62.304 1.00 93.12 234 ALA A O 1
ATOM 1650 N N . THR A 1 235 ? 73.191 3.796 -60.867 1.00 93.00 235 THR A N 1
ATOM 1651 C CA . THR A 1 235 ? 74.052 4.934 -61.216 1.00 93.00 235 THR A CA 1
ATOM 1652 C C . THR A 1 235 ? 74.631 4.809 -62.621 1.00 93.00 235 THR A C 1
ATOM 1654 O O . THR A 1 235 ? 74.725 5.810 -63.314 1.00 93.00 235 THR A O 1
ATOM 1657 N N . GLN A 1 236 ? 75.010 3.601 -63.048 1.00 95.44 236 GLN A N 1
ATOM 1658 C CA . GLN A 1 236 ? 75.496 3.375 -64.414 1.00 95.44 236 GLN A CA 1
ATOM 1659 C C . GLN A 1 236 ? 74.364 3.502 -65.438 1.00 95.44 236 GLN A C 1
ATOM 1661 O O . GLN A 1 236 ? 74.580 4.070 -66.497 1.00 95.44 236 GLN A O 1
ATOM 1666 N N . ILE A 1 237 ? 73.157 3.028 -65.111 1.00 94.00 237 ILE A N 1
ATOM 1667 C CA . ILE A 1 237 ? 71.974 3.233 -65.960 1.00 94.00 237 ILE A CA 1
ATOM 1668 C C . ILE A 1 237 ? 71.646 4.726 -66.085 1.00 94.00 237 ILE A C 1
ATOM 1670 O O . ILE A 1 237 ? 71.451 5.203 -67.190 1.00 94.00 237 ILE A O 1
ATOM 1674 N N . GLY A 1 238 ? 71.655 5.475 -64.978 1.00 91.00 238 GLY A N 1
ATOM 1675 C CA . GLY A 1 238 ? 71.424 6.925 -64.998 1.00 91.00 238 GLY A CA 1
ATOM 1676 C C . GLY A 1 238 ? 72.579 7.760 -65.569 1.00 91.00 238 GLY A C 1
ATOM 1677 O O . GLY A 1 238 ? 72.473 8.980 -65.597 1.00 91.00 238 GLY A O 1
ATOM 1678 N N . ALA A 1 239 ? 73.691 7.130 -65.963 1.00 93.56 239 ALA A N 1
ATOM 1679 C CA . ALA A 1 239 ? 74.792 7.782 -66.673 1.00 93.56 239 ALA A CA 1
ATOM 1680 C C . ALA A 1 239 ? 74.678 7.642 -68.200 1.00 93.56 239 ALA A C 1
ATOM 1682 O O . ALA A 1 239 ? 75.446 8.282 -68.915 1.00 93.56 239 ALA A O 1
ATOM 1683 N N . LEU A 1 240 ? 73.743 6.816 -68.687 1.00 94.81 240 LEU A N 1
ATOM 1684 C CA . LEU A 1 240 ? 73.393 6.770 -70.102 1.00 94.81 240 LEU A CA 1
ATOM 1685 C C . LEU A 1 240 ? 72.737 8.098 -70.509 1.00 94.81 240 LEU A C 1
ATOM 1687 O O . LEU A 1 240 ? 71.984 8.687 -69.734 1.00 94.81 240 LEU A O 1
ATOM 1691 N N . SER A 1 241 ? 73.005 8.563 -71.725 1.00 94.12 241 SER A N 1
ATOM 1692 C CA . SER A 1 241 ? 72.211 9.614 -72.354 1.00 94.12 241 SER A CA 1
ATOM 1693 C C . SER A 1 241 ? 70.812 9.093 -72.692 1.00 94.12 241 SER A C 1
ATOM 1695 O O . SER A 1 241 ? 70.597 7.889 -72.840 1.00 94.12 241 SER A O 1
ATOM 1697 N N . THR A 1 242 ? 69.858 10.001 -72.875 1.00 92.25 242 THR A N 1
ATOM 1698 C CA . THR A 1 242 ? 68.492 9.646 -73.278 1.00 92.25 242 THR A CA 1
ATOM 1699 C C . THR A 1 242 ? 68.466 8.856 -74.594 1.00 92.25 242 THR A C 1
ATOM 1701 O O . THR A 1 242 ? 67.787 7.835 -74.668 1.00 92.25 242 THR A O 1
ATOM 1704 N N . ASP A 1 243 ? 69.301 9.221 -75.576 1.00 92.00 243 ASP A N 1
ATOM 1705 C CA . ASP A 1 243 ? 69.434 8.476 -76.840 1.00 92.00 243 ASP A CA 1
ATOM 1706 C C . ASP A 1 243 ? 69.985 7.051 -76.615 1.00 92.00 243 ASP A C 1
ATOM 1708 O O . ASP A 1 243 ? 69.480 6.074 -77.170 1.00 92.00 243 ASP A O 1
ATOM 1712 N N . GLN A 1 244 ? 70.969 6.890 -75.719 1.00 95.75 244 GLN A N 1
ATOM 1713 C CA . GLN A 1 244 ? 71.496 5.572 -75.336 1.00 95.75 244 GLN A CA 1
ATOM 1714 C C . GLN A 1 244 ? 70.449 4.716 -74.609 1.00 95.75 244 GLN A C 1
ATOM 1716 O O . GLN A 1 244 ? 70.427 3.495 -74.782 1.00 95.75 244 GLN A O 1
ATOM 1721 N N . VAL A 1 245 ? 69.575 5.326 -73.804 1.00 94.00 245 VAL A N 1
ATOM 1722 C CA . VAL A 1 245 ? 68.431 4.625 -73.205 1.00 94.00 245 VAL A CA 1
ATOM 1723 C C . VAL A 1 245 ? 67.436 4.199 -74.289 1.00 94.00 245 VAL A C 1
ATOM 1725 O O . VAL A 1 245 ? 66.977 3.056 -74.254 1.00 94.00 245 VAL A O 1
ATOM 1728 N N . GLY A 1 246 ? 67.155 5.056 -75.275 1.00 90.94 246 GLY A N 1
ATOM 1729 C CA . GLY A 1 246 ? 66.327 4.730 -76.444 1.00 90.94 246 GLY A CA 1
ATOM 1730 C C . GLY A 1 246 ? 66.883 3.570 -77.282 1.00 90.94 246 GLY A C 1
ATOM 1731 O O . GLY A 1 246 ? 66.119 2.767 -77.822 1.00 90.94 246 GLY A O 1
ATOM 1732 N N . ALA A 1 247 ? 68.209 3.415 -77.316 1.00 93.56 247 ALA A N 1
ATOM 1733 C CA . ALA A 1 247 ? 68.896 2.315 -77.993 1.00 93.56 247 ALA A CA 1
ATOM 1734 C C . ALA A 1 247 ? 68.814 0.960 -77.259 1.00 93.56 247 ALA A C 1
ATOM 1736 O O . ALA A 1 247 ? 69.176 -0.078 -77.830 1.00 93.56 247 ALA A O 1
ATOM 1737 N N . LEU A 1 248 ? 68.328 0.922 -76.010 1.00 94.81 248 LEU A N 1
ATOM 1738 C CA . LEU A 1 248 ? 68.105 -0.336 -75.300 1.00 94.81 248 LEU A CA 1
ATOM 1739 C C . LEU A 1 248 ? 67.036 -1.172 -76.006 1.00 94.81 248 LEU A C 1
ATOM 1741 O O . LEU A 1 248 ? 65.886 -0.777 -76.196 1.00 94.81 248 LEU A O 1
ATOM 1745 N N . THR A 1 249 ? 67.391 -2.411 -76.317 1.00 94.44 249 THR A N 1
ATOM 1746 C CA . THR A 1 249 ? 66.448 -3.387 -76.851 1.00 94.44 249 THR A CA 1
ATOM 1747 C C . THR A 1 249 ? 65.366 -3.720 -75.822 1.00 94.44 249 THR A C 1
ATOM 1749 O O . THR A 1 249 ? 65.589 -3.750 -74.608 1.00 94.44 249 THR A O 1
ATOM 1752 N N . THR A 1 250 ? 64.185 -4.095 -76.304 1.00 93.94 250 THR A N 1
ATOM 1753 C CA . THR A 1 250 ? 63.066 -4.546 -75.459 1.00 93.94 250 THR A CA 1
ATOM 1754 C C . THR A 1 250 ? 63.459 -5.694 -74.521 1.00 93.94 250 THR A C 1
ATOM 1756 O O . THR A 1 250 ? 63.061 -5.729 -73.356 1.00 93.94 250 THR A O 1
ATOM 1759 N N . ALA A 1 251 ? 64.311 -6.610 -74.991 1.00 93.44 251 ALA A N 1
ATOM 1760 C CA . ALA A 1 251 ? 64.826 -7.720 -74.195 1.00 93.44 251 ALA A CA 1
ATOM 1761 C C . ALA A 1 251 ? 65.776 -7.267 -73.071 1.00 93.44 251 ALA A C 1
ATOM 1763 O O . ALA A 1 251 ? 65.797 -7.891 -72.009 1.00 93.44 251 ALA A O 1
ATOM 1764 N N . GLN A 1 252 ? 66.552 -6.202 -73.288 1.00 95.88 252 GLN A N 1
ATOM 1765 C CA . GLN A 1 252 ? 67.412 -5.594 -72.271 1.00 95.88 252 GLN A CA 1
ATOM 1766 C C . GLN A 1 252 ? 66.589 -4.862 -71.209 1.00 95.88 252 GLN A C 1
ATOM 1768 O O . GLN A 1 252 ? 66.800 -5.091 -70.018 1.00 95.88 252 GLN A O 1
ATOM 1773 N N . VAL A 1 253 ? 65.605 -4.058 -71.619 1.00 94.75 253 VAL A N 1
ATOM 1774 C CA . VAL A 1 253 ? 64.704 -3.359 -70.687 1.00 94.75 253 VAL A CA 1
ATOM 1775 C C . VAL A 1 253 ? 63.924 -4.356 -69.824 1.00 94.75 253 VAL A C 1
ATOM 1777 O O . VAL A 1 253 ? 63.823 -4.187 -68.607 1.00 94.75 253 VAL A O 1
ATOM 1780 N N . GLY A 1 254 ? 63.445 -5.457 -70.413 1.00 93.38 254 GLY A N 1
ATOM 1781 C CA . GLY A 1 254 ? 62.651 -6.455 -69.693 1.00 93.38 254 GLY A CA 1
ATOM 1782 C C . GLY A 1 254 ? 63.389 -7.224 -68.590 1.00 93.38 254 GLY A C 1
ATOM 1783 O O . GLY A 1 254 ? 62.743 -7.765 -67.687 1.00 93.38 254 GLY A O 1
ATOM 1784 N N . VAL A 1 255 ? 64.728 -7.254 -68.608 1.00 94.56 255 VAL A N 1
ATOM 1785 C CA . VAL A 1 255 ? 65.542 -7.896 -67.557 1.00 94.56 255 VAL A CA 1
ATOM 1786 C C . VAL A 1 255 ? 66.032 -6.926 -66.476 1.00 94.56 255 VAL A C 1
ATOM 1788 O O . VAL A 1 255 ? 66.627 -7.378 -65.494 1.00 94.56 255 VAL A O 1
ATOM 1791 N N . LEU A 1 256 ? 65.768 -5.619 -66.605 1.00 95.00 256 LEU A N 1
ATOM 1792 C CA . LEU A 1 256 ? 66.153 -4.633 -65.594 1.00 95.00 256 LEU A CA 1
ATOM 1793 C C . LEU A 1 256 ? 65.401 -4.861 -64.277 1.00 95.00 256 LEU A C 1
ATOM 1795 O O . LEU A 1 256 ? 64.198 -5.138 -64.232 1.00 95.00 256 LEU A O 1
ATOM 1799 N N . SER A 1 257 ? 66.121 -4.718 -63.169 1.00 94.50 257 SER A N 1
ATOM 1800 C CA . SER A 1 257 ? 65.567 -4.734 -61.815 1.00 94.50 257 SER A CA 1
ATOM 1801 C C . SER A 1 257 ? 64.890 -3.405 -61.459 1.00 94.50 257 SER A C 1
ATOM 1803 O O . SER A 1 257 ? 65.164 -2.368 -62.059 1.00 94.50 257 SER A O 1
ATOM 1805 N N . ALA A 1 258 ? 64.052 -3.404 -60.415 1.00 94.31 258 ALA A N 1
ATOM 1806 C CA . ALA A 1 258 ? 63.431 -2.177 -59.904 1.00 94.31 258 ALA A CA 1
ATOM 1807 C C . ALA A 1 258 ? 64.462 -1.088 -59.547 1.00 94.31 258 ALA A C 1
ATOM 1809 O O . ALA A 1 258 ? 64.239 0.089 -59.806 1.00 94.31 258 ALA A O 1
ATOM 1810 N N . ALA A 1 259 ? 65.608 -1.470 -58.973 1.00 93.25 259 ALA A N 1
ATOM 1811 C CA . ALA A 1 259 ? 66.656 -0.514 -58.625 1.00 93.25 259 ALA A CA 1
ATOM 1812 C C . ALA A 1 259 ? 67.269 0.141 -59.873 1.00 93.25 259 ALA A C 1
ATOM 1814 O O . ALA A 1 259 ? 67.495 1.345 -59.872 1.00 93.25 259 ALA A O 1
ATOM 1815 N N . GLN A 1 260 ? 67.495 -0.638 -60.935 1.00 95.44 260 GLN A N 1
ATOM 1816 C CA . GLN A 1 260 ? 68.039 -0.142 -62.202 1.00 95.44 260 GLN A CA 1
ATOM 1817 C C . GLN A 1 260 ? 67.058 0.789 -62.920 1.00 95.44 260 GLN A C 1
ATOM 1819 O O . GLN A 1 260 ? 67.469 1.850 -63.370 1.00 95.44 260 GLN A O 1
ATOM 1824 N N . LEU A 1 261 ? 65.764 0.453 -62.943 1.00 94.81 261 LEU A N 1
ATOM 1825 C CA . LEU A 1 261 ? 64.731 1.348 -63.482 1.00 94.81 261 LEU A CA 1
ATOM 1826 C C . LEU A 1 261 ? 64.612 2.655 -62.689 1.00 94.81 261 LEU A C 1
ATOM 1828 O O . LEU A 1 261 ? 64.329 3.693 -63.270 1.00 94.81 261 LEU A O 1
ATOM 1832 N N . GLY A 1 262 ? 64.889 2.634 -61.381 1.00 92.19 262 GLY A N 1
ATOM 1833 C CA . GLY A 1 262 ? 64.991 3.854 -60.574 1.00 92.19 262 GLY A CA 1
ATOM 1834 C C . GLY A 1 262 ? 66.183 4.751 -60.939 1.00 92.19 262 GLY A C 1
ATOM 1835 O O . GLY A 1 262 ? 66.243 5.893 -60.481 1.00 92.19 262 GLY A O 1
ATOM 1836 N N . GLY A 1 263 ? 67.125 4.252 -61.746 1.00 92.62 263 GLY A N 1
ATOM 1837 C CA . GLY A 1 263 ? 68.202 5.035 -62.350 1.00 92.62 263 GLY A CA 1
ATOM 1838 C C . GLY A 1 263 ? 67.731 5.938 -63.491 1.00 92.62 263 GLY A C 1
ATOM 1839 O O . GLY A 1 263 ? 68.314 7.002 -63.658 1.00 92.62 263 GLY A O 1
ATOM 1840 N N . LEU A 1 264 ? 66.654 5.567 -64.194 1.00 93.69 264 LEU A N 1
ATOM 1841 C CA . LEU A 1 264 ? 66.102 6.333 -65.316 1.00 93.69 264 LEU A CA 1
ATOM 1842 C C . LEU A 1 264 ? 65.407 7.620 -64.835 1.00 93.69 264 LEU A C 1
ATOM 1844 O O . LEU A 1 264 ? 64.763 7.645 -63.772 1.00 93.69 264 LEU A O 1
ATOM 1848 N N . GLY A 1 265 ? 65.574 8.695 -65.601 1.00 91.81 265 GLY A N 1
ATOM 1849 C CA . GLY A 1 265 ? 64.848 9.956 -65.473 1.00 91.81 265 GLY A CA 1
ATOM 1850 C C . GLY A 1 265 ? 63.526 9.967 -66.245 1.00 91.81 265 GLY A C 1
ATOM 1851 O O . GLY A 1 265 ? 63.135 8.984 -66.868 1.00 91.81 265 GLY A O 1
ATOM 1852 N N . ALA A 1 266 ? 62.822 11.098 -66.186 1.00 92.50 266 ALA A N 1
ATOM 1853 C CA . ALA A 1 266 ? 61.571 11.293 -66.916 1.00 92.50 266 ALA A CA 1
ATOM 1854 C C . ALA A 1 266 ? 61.771 11.296 -68.438 1.00 92.50 266 ALA A C 1
ATOM 1856 O O . ALA A 1 266 ? 61.054 10.589 -69.142 1.00 92.50 266 ALA A O 1
ATOM 1857 N N . ASP A 1 267 ? 62.787 12.017 -68.916 1.00 92.50 267 ASP A N 1
ATOM 1858 C CA . ASP A 1 267 ? 63.122 12.092 -70.343 1.00 92.50 267 ASP A CA 1
ATOM 1859 C C . ASP A 1 267 ? 63.559 10.717 -70.885 1.00 92.50 267 ASP A C 1
ATOM 1861 O O . ASP A 1 267 ? 63.121 10.299 -71.951 1.00 92.50 267 ASP A O 1
ATOM 1865 N N . ASP A 1 268 ? 64.320 9.953 -70.093 1.00 94.75 268 ASP A N 1
ATOM 1866 C CA . ASP A 1 268 ? 64.768 8.598 -70.444 1.00 94.75 268 ASP A CA 1
ATOM 1867 C C . ASP A 1 268 ? 63.603 7.620 -70.634 1.00 94.75 268 ASP A C 1
ATOM 1869 O O . ASP A 1 268 ? 63.613 6.783 -71.533 1.00 94.75 268 ASP A O 1
ATOM 1873 N N . VAL A 1 269 ? 62.586 7.705 -69.774 1.00 93.31 269 VAL A N 1
ATOM 1874 C CA . VAL A 1 269 ? 61.396 6.849 -69.867 1.00 93.31 269 VAL A CA 1
ATOM 1875 C C . VAL A 1 269 ? 60.494 7.280 -71.021 1.00 93.31 269 VAL A C 1
ATOM 1877 O O . VAL A 1 269 ? 59.904 6.413 -71.663 1.00 93.31 269 VAL A O 1
ATOM 1880 N N . ALA A 1 270 ? 60.415 8.578 -71.324 1.00 91.50 270 ALA A N 1
ATOM 1881 C CA . ALA A 1 270 ? 59.670 9.088 -72.474 1.00 91.50 270 ALA A CA 1
ATOM 1882 C C . ALA A 1 270 ? 60.252 8.600 -73.816 1.00 91.50 270 ALA A C 1
ATOM 1884 O O . ALA A 1 270 ? 59.483 8.364 -74.746 1.00 91.50 270 ALA A O 1
ATOM 1885 N N . GLU A 1 271 ? 61.567 8.372 -73.893 1.00 93.31 271 GLU A N 1
ATOM 1886 C CA . GLU A 1 271 ? 62.246 7.876 -75.102 1.00 93.31 271 GLU A CA 1
ATOM 1887 C C . GLU A 1 271 ? 62.066 6.360 -75.335 1.00 93.31 271 GLU A C 1
ATOM 1889 O O . GLU A 1 271 ? 62.209 5.862 -76.452 1.00 93.31 271 GLU A O 1
ATOM 1894 N N . LEU A 1 272 ? 61.708 5.584 -74.304 1.00 93.69 272 LEU A N 1
ATOM 1895 C CA . LEU A 1 272 ? 61.487 4.143 -74.455 1.00 93.69 272 LEU A CA 1
ATOM 1896 C C . LEU A 1 272 ? 60.271 3.839 -75.344 1.00 93.69 272 LEU A C 1
ATOM 1898 O O . LEU A 1 272 ? 59.171 4.347 -75.142 1.00 93.69 272 LEU A O 1
ATOM 1902 N N . SER A 1 273 ? 60.419 2.900 -76.279 1.00 93.00 273 SER A N 1
ATOM 1903 C CA . SER A 1 273 ? 59.276 2.418 -77.070 1.00 93.00 273 SER A CA 1
ATOM 1904 C C . SER A 1 273 ? 58.178 1.781 -76.201 1.00 93.00 273 SER A C 1
ATOM 1906 O O . SER A 1 273 ? 58.434 1.242 -75.121 1.00 93.00 273 SER A O 1
ATOM 1908 N N . THR A 1 274 ? 56.941 1.762 -76.702 1.00 93.69 274 THR A N 1
ATOM 1909 C CA . THR A 1 274 ? 55.804 1.089 -76.047 1.00 93.69 274 THR A CA 1
ATOM 1910 C C . THR A 1 274 ? 56.076 -0.396 -75.781 1.00 93.69 274 THR A C 1
ATOM 1912 O O . THR A 1 274 ? 55.751 -0.894 -74.703 1.00 93.69 274 THR A O 1
ATOM 1915 N N . ASP A 1 275 ? 56.755 -1.089 -76.700 1.00 92.38 275 ASP A N 1
ATOM 1916 C CA . ASP A 1 275 ? 57.174 -2.484 -76.515 1.00 92.38 275 ASP A CA 1
ATOM 1917 C C . ASP A 1 275 ? 58.204 -2.639 -75.383 1.00 92.38 275 ASP A C 1
ATOM 1919 O O . ASP A 1 275 ? 58.185 -3.635 -74.657 1.00 92.38 275 ASP A O 1
ATOM 1923 N N . ALA A 1 276 ? 59.096 -1.660 -75.196 1.00 94.56 276 ALA A N 1
ATOM 1924 C CA . ALA A 1 276 ? 60.068 -1.667 -74.103 1.00 94.56 276 ALA A CA 1
ATOM 1925 C C . ALA A 1 276 ? 59.387 -1.435 -72.747 1.00 94.56 276 ALA A C 1
ATOM 1927 O O . ALA A 1 276 ? 59.671 -2.157 -71.788 1.00 94.56 276 ALA A O 1
ATOM 1928 N N . ILE A 1 277 ? 58.433 -0.502 -72.682 1.00 94.94 277 ILE A N 1
ATOM 1929 C CA . ILE A 1 277 ? 57.601 -0.270 -71.493 1.00 94.94 277 ILE A CA 1
ATOM 1930 C C . ILE A 1 277 ? 56.779 -1.523 -71.146 1.00 94.94 277 ILE A C 1
ATOM 1932 O O . ILE A 1 277 ? 56.777 -1.965 -69.993 1.00 94.94 277 ILE A O 1
ATOM 1936 N N . ALA A 1 278 ? 56.155 -2.170 -72.134 1.00 93.75 278 ALA A N 1
ATOM 1937 C CA . ALA A 1 278 ? 55.422 -3.424 -71.942 1.00 93.75 278 ALA A CA 1
ATOM 1938 C C . ALA A 1 278 ? 56.331 -4.587 -71.494 1.00 93.75 278 ALA A C 1
ATOM 1940 O O . ALA A 1 278 ? 55.895 -5.462 -70.741 1.00 93.75 278 ALA A O 1
ATOM 1941 N N . ALA A 1 279 ? 57.601 -4.596 -71.915 1.00 95.00 279 ALA A N 1
ATOM 1942 C CA . ALA A 1 279 ? 58.571 -5.625 -71.547 1.00 95.00 279 ALA A CA 1
ATOM 1943 C C . ALA A 1 279 ? 59.064 -5.524 -70.092 1.00 95.00 279 ALA A C 1
ATOM 1945 O O . ALA A 1 279 ? 59.550 -6.528 -69.561 1.00 95.00 279 ALA A O 1
ATOM 1946 N N . ILE A 1 280 ? 58.938 -4.363 -69.428 1.00 95.38 280 ILE A N 1
ATOM 1947 C CA . ILE A 1 280 ? 59.347 -4.183 -68.025 1.00 95.38 280 ILE A CA 1
ATOM 1948 C C . ILE A 1 280 ? 58.692 -5.256 -67.149 1.00 95.38 280 ILE A C 1
ATOM 1950 O O . ILE A 1 280 ? 57.470 -5.382 -67.084 1.00 95.38 280 ILE A O 1
ATOM 1954 N N . SER A 1 281 ? 59.488 -6.013 -66.394 1.00 93.00 281 SER A N 1
ATOM 1955 C CA . SER A 1 281 ? 58.912 -7.043 -65.529 1.00 93.00 281 SER A CA 1
ATOM 1956 C C . SER A 1 281 ? 57.943 -6.438 -64.496 1.00 93.00 281 SER A C 1
ATOM 1958 O O . SER A 1 281 ? 58.192 -5.372 -63.926 1.00 93.00 281 SER A O 1
ATOM 1960 N N . THR A 1 282 ? 56.863 -7.154 -64.175 1.00 91.69 282 THR A N 1
ATOM 1961 C CA . THR A 1 282 ? 55.866 -6.714 -63.178 1.00 91.69 282 THR A CA 1
ATOM 1962 C C . THR A 1 282 ? 56.474 -6.437 -61.799 1.00 91.69 282 THR A C 1
ATOM 1964 O O . THR A 1 282 ? 55.968 -5.608 -61.052 1.00 91.69 282 THR A O 1
ATOM 1967 N N . LYS A 1 283 ? 57.593 -7.084 -61.446 1.00 87.56 283 LYS A N 1
ATOM 1968 C CA . LYS A 1 283 ? 58.318 -6.821 -60.190 1.00 87.56 283 LYS A CA 1
ATOM 1969 C C . LYS A 1 283 ? 59.155 -5.542 -60.246 1.00 87.56 283 LYS A C 1
ATOM 1971 O O . LYS A 1 283 ? 59.413 -4.940 -59.204 1.00 87.56 283 LYS A O 1
ATOM 1976 N N . SER A 1 284 ? 59.586 -5.141 -61.438 1.00 93.62 284 SER A N 1
ATOM 1977 C CA . SER A 1 284 ? 60.515 -4.030 -61.640 1.00 93.62 284 SER A CA 1
ATOM 1978 C C . SER A 1 284 ? 59.815 -2.681 -61.787 1.00 93.62 284 SER A C 1
ATOM 1980 O O . SER A 1 284 ? 60.371 -1.683 -61.341 1.00 93.62 284 SER A O 1
ATOM 1982 N N . ILE A 1 285 ? 58.586 -2.637 -62.314 1.00 93.69 285 ILE A N 1
ATOM 1983 C CA . ILE A 1 285 ? 57.843 -1.386 -62.582 1.00 93.69 285 ILE A CA 1
ATOM 1984 C C . ILE A 1 285 ? 57.703 -0.462 -61.354 1.00 93.69 285 ILE A C 1
ATOM 1986 O O . ILE A 1 285 ? 57.729 0.762 -61.463 1.00 93.69 285 ILE A O 1
ATOM 1990 N N . SER A 1 286 ? 57.656 -1.038 -60.147 1.00 92.62 286 SER A N 1
ATOM 1991 C CA . SER A 1 286 ? 57.613 -0.296 -58.874 1.00 92.62 286 SER A CA 1
ATOM 1992 C C . SER A 1 286 ? 58.885 0.518 -58.562 1.00 92.62 286 SER A C 1
ATOM 1994 O O . SER A 1 286 ? 58.937 1.251 -57.564 1.00 92.62 286 SER A O 1
ATOM 1996 N N . GLY A 1 287 ? 59.926 0.343 -59.379 1.00 94.06 287 GLY A N 1
ATOM 1997 C CA . GLY A 1 287 ? 61.199 1.047 -59.328 1.00 94.06 287 GLY A CA 1
ATOM 1998 C C . GLY A 1 287 ? 61.217 2.398 -60.042 1.00 94.06 287 GLY A C 1
ATOM 1999 O O . GLY A 1 287 ? 62.051 3.226 -59.689 1.00 94.06 287 GLY A O 1
ATOM 2000 N N . LEU A 1 288 ? 60.295 2.643 -60.984 1.00 94.44 288 LEU A N 1
ATOM 2001 C CA . LEU A 1 288 ? 60.183 3.938 -61.665 1.00 94.44 288 LEU A CA 1
ATOM 2002 C C . LEU A 1 288 ? 59.883 5.059 -60.661 1.00 94.44 288 LEU A C 1
ATOM 2004 O O . LEU A 1 288 ? 59.083 4.888 -59.736 1.00 94.44 288 LEU A O 1
ATOM 2008 N N . LYS A 1 289 ? 60.502 6.222 -60.847 1.00 94.06 289 LYS A N 1
ATOM 2009 C CA . LYS A 1 289 ? 60.205 7.405 -60.032 1.00 94.06 289 LYS A CA 1
ATOM 2010 C C . LYS A 1 289 ? 58.862 8.021 -60.442 1.00 94.06 289 LYS A C 1
ATOM 2012 O O . LYS A 1 289 ? 58.369 7.787 -61.539 1.00 94.06 289 LYS A O 1
ATOM 2017 N N . ASN A 1 290 ? 58.252 8.790 -59.542 1.00 94.75 290 ASN A N 1
ATOM 2018 C CA . ASN A 1 290 ? 56.929 9.379 -59.769 1.00 94.75 290 ASN A CA 1
ATOM 2019 C C . ASN A 1 290 ? 56.914 10.371 -60.948 1.00 94.75 290 ASN A C 1
ATOM 2021 O O . ASN A 1 290 ? 55.962 10.380 -61.715 1.00 94.75 290 ASN A O 1
ATOM 2025 N N . ASP A 1 291 ? 57.964 11.179 -61.097 1.00 92.50 291 ASP A N 1
ATOM 2026 C CA . ASP A 1 291 ? 58.167 12.096 -62.228 1.00 92.50 291 ASP A CA 1
ATOM 2027 C C . ASP A 1 291 ? 58.311 11.346 -63.558 1.00 92.50 291 ASP A C 1
ATOM 2029 O O . ASP A 1 291 ? 57.729 11.759 -64.555 1.00 92.50 291 ASP A O 1
ATOM 2033 N N . ALA A 1 292 ? 59.000 10.204 -63.558 1.00 93.94 292 ALA A N 1
ATOM 2034 C CA . ALA A 1 292 ? 59.094 9.342 -64.732 1.00 93.94 292 ALA A CA 1
ATOM 2035 C C . ALA A 1 292 ? 57.760 8.673 -65.097 1.00 93.94 292 ALA A C 1
ATOM 2037 O O . ALA A 1 292 ? 57.438 8.538 -66.271 1.00 93.94 292 ALA A O 1
ATOM 2038 N N . VAL A 1 293 ? 56.951 8.295 -64.103 1.00 94.44 293 VAL A N 1
ATOM 2039 C CA . VAL A 1 293 ? 55.589 7.787 -64.340 1.00 94.44 293 VAL A CA 1
ATOM 2040 C C . VAL A 1 293 ? 54.675 8.886 -64.890 1.00 94.44 293 VAL A C 1
ATOM 2042 O O . VAL A 1 293 ? 53.919 8.626 -65.819 1.00 94.44 293 VAL A O 1
ATOM 2045 N N . ALA A 1 294 ? 54.775 10.114 -64.372 1.00 93.12 294 ALA A N 1
ATOM 2046 C CA . ALA A 1 294 ? 54.017 11.263 -64.869 1.00 93.12 294 ALA A CA 1
ATOM 2047 C C . ALA A 1 294 ? 54.401 11.661 -66.307 1.00 93.12 294 ALA A C 1
ATOM 2049 O O . ALA A 1 294 ? 53.582 12.241 -67.016 1.00 93.12 294 ALA A O 1
ATOM 2050 N N . ALA A 1 295 ? 55.623 11.345 -66.746 1.00 92.75 295 ALA A N 1
ATOM 2051 C CA . ALA A 1 295 ? 56.119 11.636 -68.090 1.00 92.75 295 ALA A CA 1
ATOM 2052 C C . ALA A 1 295 ? 55.740 10.590 -69.154 1.00 92.75 295 ALA A C 1
ATOM 2054 O O . ALA A 1 295 ? 55.977 10.834 -70.335 1.00 92.75 295 ALA A O 1
ATOM 2055 N N . LEU A 1 296 ? 55.143 9.452 -68.769 1.00 94.38 296 LEU A N 1
ATOM 2056 C CA . LEU A 1 296 ? 54.685 8.440 -69.726 1.00 94.38 296 LEU A CA 1
ATOM 2057 C C . LEU A 1 296 ? 53.683 9.046 -70.716 1.00 94.38 296 LEU A C 1
ATOM 2059 O O . LEU A 1 296 ? 52.700 9.677 -70.323 1.00 94.38 296 LEU A O 1
ATOM 2063 N N . SER A 1 297 ? 53.875 8.809 -72.008 1.00 92.88 297 SER A N 1
ATOM 2064 C CA . SER A 1 297 ? 52.840 9.126 -72.989 1.00 92.88 297 SER A CA 1
ATOM 2065 C C . SER A 1 297 ? 51.614 8.229 -72.789 1.00 92.88 297 SER A C 1
ATOM 2067 O O . SER A 1 297 ? 51.681 7.166 -72.166 1.00 92.88 297 SER A O 1
ATOM 2069 N N . THR A 1 298 ? 50.475 8.636 -73.339 1.00 89.06 298 THR A N 1
ATOM 2070 C CA . THR A 1 298 ? 49.229 7.859 -73.272 1.00 89.06 298 THR A CA 1
ATOM 2071 C C . THR A 1 298 ? 49.380 6.498 -73.963 1.00 89.06 298 THR A C 1
ATOM 2073 O O . THR A 1 298 ? 48.908 5.490 -73.443 1.00 89.06 298 THR A O 1
ATOM 2076 N N . ASP A 1 299 ? 50.159 6.428 -75.048 1.00 90.19 299 ASP A N 1
ATOM 2077 C CA . ASP A 1 299 ? 50.512 5.175 -75.727 1.00 90.19 299 ASP A CA 1
ATOM 2078 C C . ASP A 1 299 ? 51.400 4.262 -74.858 1.00 90.19 299 ASP A C 1
ATOM 2080 O O . ASP A 1 299 ? 51.183 3.049 -74.799 1.00 90.19 299 ASP A O 1
ATOM 2084 N N . GLN A 1 300 ? 52.389 4.821 -74.149 1.00 95.12 300 GLN A N 1
ATOM 2085 C CA . GLN A 1 300 ? 53.250 4.058 -73.231 1.00 95.12 300 GLN A CA 1
ATOM 2086 C C . GLN A 1 300 ? 52.474 3.552 -72.013 1.00 95.12 300 GLN A C 1
ATOM 2088 O O . GLN A 1 300 ? 52.647 2.408 -71.591 1.00 95.12 300 GLN A O 1
ATOM 2093 N N . LEU A 1 301 ? 51.588 4.384 -71.468 1.00 93.50 301 LEU A N 1
ATOM 2094 C CA . LEU A 1 301 ? 50.695 4.008 -70.381 1.00 93.50 301 LEU A CA 1
ATOM 2095 C C . LEU A 1 301 ? 49.710 2.916 -70.830 1.00 93.50 301 LEU A C 1
ATOM 2097 O O . LEU A 1 301 ? 49.525 1.928 -70.119 1.00 93.50 301 LEU A O 1
ATOM 2101 N N . GLY A 1 302 ? 49.147 3.030 -72.036 1.00 91.06 302 GLY A N 1
ATOM 2102 C CA . GLY A 1 302 ? 48.298 2.012 -72.662 1.00 91.06 302 GLY A CA 1
ATOM 2103 C C . GLY A 1 302 ? 49.019 0.683 -72.922 1.00 91.06 302 GLY A C 1
ATOM 2104 O O . GLY A 1 302 ? 48.398 -0.378 -72.858 1.00 91.06 302 GLY A O 1
ATOM 2105 N N . ALA A 1 303 ? 50.337 0.716 -73.141 1.00 93.62 303 ALA A N 1
ATOM 2106 C CA . ALA A 1 303 ? 51.165 -0.478 -73.309 1.00 93.62 303 ALA A CA 1
ATOM 2107 C C . ALA A 1 303 ? 51.427 -1.241 -71.995 1.00 93.62 303 ALA A C 1
ATOM 2109 O O . ALA A 1 303 ? 51.780 -2.425 -72.035 1.00 93.62 303 ALA A O 1
ATOM 2110 N N . LEU A 1 304 ? 51.238 -0.611 -70.826 1.00 94.94 304 LEU A N 1
ATOM 2111 C CA . LEU A 1 304 ? 51.389 -1.299 -69.544 1.00 94.94 304 LEU A CA 1
ATOM 2112 C C . LEU A 1 304 ? 50.328 -2.388 -69.373 1.00 94.94 304 LEU A C 1
ATOM 2114 O O . LEU A 1 304 ? 49.119 -2.160 -69.392 1.00 94.94 304 LEU A O 1
ATOM 2118 N N . THR A 1 305 ? 50.795 -3.595 -69.096 1.00 94.50 305 THR A N 1
ATOM 2119 C CA . THR A 1 305 ? 49.949 -4.725 -68.732 1.00 94.50 305 THR A CA 1
ATOM 2120 C C . THR A 1 305 ? 49.252 -4.485 -67.393 1.00 94.50 305 THR A C 1
ATOM 2122 O O . THR A 1 305 ? 49.770 -3.829 -66.486 1.00 94.50 305 THR A O 1
ATOM 2125 N N . THR A 1 306 ? 48.100 -5.123 -67.204 1.00 94.19 306 THR A N 1
ATOM 2126 C CA . THR A 1 306 ? 47.362 -5.107 -65.930 1.00 94.19 306 THR A CA 1
ATOM 2127 C C . THR A 1 306 ? 48.212 -5.587 -64.748 1.00 94.19 306 THR A C 1
ATOM 2129 O O . THR A 1 306 ? 48.118 -5.052 -63.645 1.00 94.19 306 THR A O 1
ATOM 2132 N N . GLY A 1 307 ? 49.106 -6.553 -64.979 1.00 92.88 307 GLY A N 1
ATOM 2133 C CA . GLY A 1 307 ? 50.053 -7.031 -63.972 1.00 92.88 307 GLY A CA 1
ATOM 2134 C C . GLY A 1 307 ? 51.112 -5.997 -63.577 1.00 92.88 307 GLY A C 1
ATOM 2135 O O . GLY A 1 307 ? 51.562 -6.013 -62.435 1.00 92.88 307 GLY A O 1
ATOM 2136 N N . GLN A 1 308 ? 51.511 -5.103 -64.487 1.00 96.31 308 GLN A N 1
ATOM 2137 C CA . GLN A 1 308 ? 52.410 -3.991 -64.166 1.00 96.31 308 GLN A CA 1
ATOM 2138 C C . GLN A 1 308 ? 51.655 -2.897 -63.403 1.00 96.31 308 GLN A C 1
ATOM 2140 O O . GLN A 1 308 ? 52.116 -2.490 -62.337 1.00 96.31 308 GLN A O 1
ATOM 2145 N N . ILE A 1 309 ? 50.467 -2.502 -63.878 1.00 94.69 309 ILE A N 1
ATOM 2146 C CA . ILE A 1 309 ? 49.612 -1.514 -63.202 1.00 94.69 309 ILE A CA 1
ATOM 2147 C C . ILE A 1 309 ? 49.332 -1.932 -61.752 1.00 94.69 309 ILE A C 1
ATOM 2149 O O . ILE A 1 309 ? 49.580 -1.157 -60.833 1.00 94.69 309 ILE A O 1
ATOM 2153 N N . GLY A 1 310 ? 48.926 -3.182 -61.506 1.00 93.44 310 GLY A N 1
ATOM 2154 C CA . GLY A 1 310 ? 48.649 -3.682 -60.151 1.00 93.44 310 GLY A CA 1
ATOM 2155 C C . GLY A 1 310 ? 49.868 -3.749 -59.213 1.00 93.44 310 GLY A C 1
ATOM 2156 O O . GLY A 1 310 ? 49.696 -3.871 -58.001 1.00 93.44 310 GLY A O 1
ATOM 2157 N N . MET A 1 311 ? 51.095 -3.657 -59.743 1.00 95.50 311 MET A N 1
ATOM 2158 C CA . MET A 1 311 ? 52.347 -3.662 -58.969 1.00 95.50 311 MET A CA 1
ATOM 2159 C C . MET A 1 311 ? 52.941 -2.261 -58.749 1.00 95.50 311 MET A C 1
ATOM 2161 O O . MET A 1 311 ? 53.900 -2.121 -57.981 1.00 95.50 311 MET A O 1
ATOM 2165 N N . MET A 1 312 ? 52.392 -1.221 -59.387 1.00 95.06 312 MET A N 1
ATOM 2166 C CA . MET A 1 312 ? 52.772 0.168 -59.121 1.00 95.06 312 MET A CA 1
ATOM 2167 C C . MET A 1 312 ? 52.424 0.565 -57.681 1.00 95.06 312 MET A C 1
ATOM 2169 O O . MET A 1 312 ? 51.413 0.156 -57.111 1.00 95.06 312 MET A O 1
ATOM 2173 N N . LYS A 1 313 ? 53.238 1.418 -57.071 1.00 94.44 313 LYS A N 1
ATOM 2174 C CA . LYS A 1 313 ? 52.961 1.987 -55.748 1.00 94.44 313 LYS A CA 1
ATOM 2175 C C . LYS A 1 313 ? 51.833 3.013 -55.843 1.00 94.44 313 LYS A C 1
ATOM 2177 O O . LYS A 1 313 ? 51.694 3.688 -56.858 1.00 94.44 313 LYS A O 1
ATOM 2182 N N . GLY A 1 314 ? 51.101 3.214 -54.748 1.00 94.12 314 GLY A N 1
ATOM 2183 C CA . GLY A 1 314 ? 50.072 4.259 -54.669 1.00 94.12 314 GLY A CA 1
ATOM 2184 C C . GLY A 1 314 ? 50.597 5.653 -55.036 1.00 94.12 314 GLY A C 1
ATOM 2185 O O . GLY A 1 314 ? 49.919 6.391 -55.734 1.00 94.12 314 GLY A O 1
ATOM 2186 N N . THR A 1 315 ? 51.848 5.977 -54.684 1.00 94.31 315 THR A N 1
ATOM 2187 C CA . THR A 1 315 ? 52.487 7.251 -55.061 1.00 94.31 315 THR A CA 1
ATOM 2188 C C . THR A 1 315 ? 52.791 7.379 -56.552 1.00 94.31 315 THR A C 1
ATOM 2190 O O . THR A 1 315 ? 52.823 8.493 -57.051 1.00 94.31 315 THR A O 1
ATOM 2193 N N . GLN A 1 316 ? 53.036 6.263 -57.248 1.00 96.25 316 GLN A N 1
ATOM 2194 C CA . GLN A 1 316 ? 53.244 6.258 -58.698 1.00 96.25 316 GLN A CA 1
ATOM 2195 C C . GLN A 1 316 ? 51.902 6.434 -59.414 1.00 96.25 316 GLN A C 1
ATOM 2197 O O . GLN A 1 316 ? 51.810 7.219 -60.344 1.00 96.25 316 GLN A O 1
ATOM 2202 N N . VAL A 1 317 ? 50.848 5.763 -58.935 1.00 95.25 317 VAL A N 1
ATOM 2203 C CA . VAL A 1 317 ? 49.484 5.935 -59.463 1.00 95.25 317 VAL A CA 1
ATOM 2204 C C . VAL A 1 317 ? 48.978 7.364 -59.232 1.00 95.25 317 VAL A C 1
ATOM 2206 O O . VAL A 1 317 ? 48.466 7.980 -60.154 1.00 95.25 317 VAL A O 1
ATOM 2209 N N . ALA A 1 318 ? 49.204 7.934 -58.044 1.00 94.81 318 ALA A N 1
ATOM 2210 C CA . ALA A 1 318 ? 48.849 9.320 -57.731 1.00 94.81 318 ALA A CA 1
ATOM 2211 C C . ALA A 1 318 ? 49.634 10.363 -58.549 1.00 94.81 318 ALA A C 1
ATOM 2213 O O . ALA A 1 318 ? 49.203 11.509 -58.629 1.00 94.81 318 ALA A O 1
ATOM 2214 N N . ALA A 1 319 ? 50.785 9.990 -59.123 1.00 95.75 319 ALA A N 1
ATOM 2215 C CA . ALA A 1 319 ? 51.592 10.874 -59.961 1.00 95.75 319 ALA A CA 1
ATOM 2216 C C . ALA A 1 319 ? 51.095 10.960 -61.413 1.00 95.75 319 ALA A C 1
ATOM 2218 O O . ALA A 1 319 ? 51.509 11.874 -62.120 1.00 95.75 319 ALA A O 1
ATOM 2219 N N . LEU A 1 320 ? 50.219 10.043 -61.847 1.00 95.56 320 LEU A N 1
ATOM 2220 C CA . LEU A 1 320 ? 49.582 10.122 -63.161 1.00 95.56 320 LEU A CA 1
ATOM 2221 C C . LEU A 1 320 ? 48.741 11.402 -63.267 1.00 95.56 320 LEU A C 1
ATOM 2223 O O . LEU A 1 320 ? 48.122 11.842 -62.301 1.00 95.56 320 LEU A O 1
ATOM 2227 N N . THR A 1 321 ? 48.688 12.018 -64.436 1.00 94.62 321 THR A N 1
ATOM 2228 C CA . THR A 1 321 ? 47.808 13.163 -64.686 1.00 94.62 321 THR A CA 1
ATOM 2229 C C . THR A 1 321 ? 46.349 12.712 -64.806 1.00 94.62 321 THR A C 1
ATOM 2231 O O . THR A 1 321 ? 46.057 11.527 -64.963 1.00 94.62 321 THR A O 1
ATOM 2234 N N . THR A 1 322 ? 45.403 13.650 -64.735 1.00 93.44 322 THR A N 1
ATOM 2235 C CA . THR A 1 322 ? 43.979 13.353 -64.966 1.00 93.44 322 THR A CA 1
ATOM 2236 C C . THR A 1 322 ? 43.738 12.776 -66.359 1.00 93.44 322 THR A C 1
ATOM 2238 O O . THR A 1 322 ? 42.986 11.819 -66.485 1.00 93.44 322 THR A O 1
ATOM 2241 N N . ASP A 1 323 ? 44.437 13.291 -67.375 1.00 91.56 323 ASP A N 1
ATOM 2242 C CA . ASP A 1 323 ? 44.338 12.806 -68.756 1.00 91.56 323 ASP A CA 1
ATOM 2243 C C . ASP A 1 323 ? 44.871 11.369 -68.869 1.00 91.56 323 ASP A C 1
ATOM 2245 O O . ASP A 1 323 ? 44.216 10.499 -69.431 1.00 91.56 323 ASP A O 1
ATOM 2249 N N . GLN A 1 324 ? 46.016 11.083 -68.238 1.00 95.94 324 GLN A N 1
ATOM 2250 C CA . GLN A 1 324 ? 46.578 9.731 -68.169 1.00 95.94 324 GLN A CA 1
ATOM 2251 C C . GLN A 1 324 ? 45.643 8.744 -67.461 1.00 95.94 324 GLN A C 1
ATOM 2253 O O . GLN A 1 324 ? 45.511 7.608 -67.905 1.00 95.94 324 GLN A O 1
ATOM 2258 N N . ILE A 1 325 ? 44.997 9.155 -66.365 1.00 95.25 325 ILE A N 1
ATOM 2259 C CA . ILE A 1 325 ? 44.009 8.322 -65.666 1.00 95.25 325 ILE A CA 1
ATOM 2260 C C . ILE A 1 325 ? 42.778 8.073 -66.549 1.00 95.25 325 ILE A C 1
ATOM 2262 O O . ILE A 1 325 ? 42.339 6.927 -66.642 1.00 95.25 325 ILE A O 1
ATOM 2266 N N . GLY A 1 326 ? 42.265 9.110 -67.219 1.00 92.31 326 GLY A N 1
ATOM 2267 C CA . GLY A 1 326 ? 41.130 9.014 -68.140 1.00 92.31 326 GLY A CA 1
ATOM 2268 C C . GLY A 1 326 ? 41.405 8.134 -69.366 1.00 92.31 326 GLY A C 1
ATOM 2269 O O . GLY A 1 326 ? 40.495 7.459 -69.837 1.00 92.31 326 GLY A O 1
ATOM 2270 N N . ASP A 1 327 ? 42.657 8.043 -69.820 1.00 93.38 327 ASP A N 1
ATOM 2271 C CA . ASP A 1 327 ? 43.055 7.224 -70.975 1.00 93.38 327 ASP A CA 1
ATOM 2272 C C . ASP A 1 327 ? 43.332 5.742 -70.644 1.00 93.38 327 ASP A C 1
ATOM 2274 O O . ASP A 1 327 ? 43.531 4.926 -71.551 1.00 93.38 327 ASP A O 1
ATOM 2278 N N . LEU A 1 328 ? 43.331 5.341 -69.364 1.00 95.44 328 LEU A N 1
ATOM 2279 C CA . LEU A 1 328 ? 43.518 3.935 -68.989 1.00 95.44 328 LEU A CA 1
ATOM 2280 C C . LEU A 1 328 ? 42.395 3.049 -69.547 1.00 95.44 328 LEU A C 1
ATOM 2282 O O . LEU A 1 328 ? 41.210 3.355 -69.482 1.00 95.44 328 LEU A O 1
ATOM 2286 N N . SER A 1 329 ? 42.717 1.851 -70.019 1.00 94.94 329 SER A N 1
ATOM 2287 C CA . SER A 1 329 ? 41.664 0.884 -70.342 1.00 94.94 329 SER A CA 1
ATOM 2288 C C . SER A 1 329 ? 40.928 0.418 -69.077 1.00 94.94 329 SER A C 1
ATOM 2290 O O . SER A 1 329 ? 41.499 0.336 -67.986 1.00 94.94 329 SER A O 1
ATOM 2292 N N . THR A 1 330 ? 39.675 -0.010 -69.224 1.00 94.94 330 THR A N 1
ATOM 2293 C CA . THR A 1 330 ? 38.896 -0.623 -68.132 1.00 94.94 330 THR A CA 1
ATOM 2294 C C . THR A 1 330 ? 39.604 -1.832 -67.509 1.00 94.94 330 THR A C 1
ATOM 2296 O O . THR A 1 330 ? 39.533 -2.043 -66.301 1.00 94.94 330 THR A O 1
ATOM 2299 N N . ALA A 1 331 ? 40.363 -2.600 -68.298 1.00 93.69 331 ALA A N 1
ATOM 2300 C CA . ALA A 1 331 ? 41.176 -3.707 -67.795 1.00 93.69 331 ALA A CA 1
ATOM 2301 C C . ALA A 1 331 ? 42.331 -3.232 -66.893 1.00 93.69 331 ALA A C 1
ATOM 2303 O O . ALA A 1 331 ? 42.639 -3.893 -65.900 1.00 93.69 331 ALA A O 1
ATOM 2304 N N . GLN A 1 332 ? 42.962 -2.101 -67.221 1.00 96.25 332 GLN A N 1
ATOM 2305 C CA . GLN A 1 332 ? 44.022 -1.498 -66.407 1.00 96.25 332 GLN A CA 1
ATOM 2306 C C . GLN A 1 332 ? 43.457 -0.884 -65.121 1.00 96.25 332 GLN A C 1
ATOM 2308 O O . GLN A 1 332 ? 43.990 -1.162 -64.049 1.00 96.25 332 GLN A O 1
ATOM 2313 N N . VAL A 1 333 ? 42.337 -0.155 -65.194 1.00 96.19 333 VAL A N 1
ATOM 2314 C CA . VAL A 1 333 ? 41.641 0.369 -64.002 1.00 96.19 333 VAL A CA 1
ATOM 2315 C C . VAL A 1 333 ? 41.167 -0.771 -63.094 1.00 96.19 333 VAL A C 1
ATOM 2317 O O . VAL A 1 333 ? 41.377 -0.738 -61.881 1.00 96.19 333 VAL A O 1
ATOM 2320 N N . GLY A 1 334 ? 40.619 -1.847 -63.666 1.00 94.06 334 GLY A N 1
ATOM 2321 C CA . GLY A 1 334 ? 40.218 -3.042 -62.919 1.00 94.06 334 GLY A CA 1
ATOM 2322 C C . GLY A 1 334 ? 41.377 -3.795 -62.253 1.00 94.06 334 GLY A C 1
ATOM 2323 O O . GLY A 1 334 ? 41.146 -4.579 -61.329 1.00 94.06 334 GLY A O 1
ATOM 2324 N N . ALA A 1 335 ? 42.621 -3.538 -62.674 1.00 95.75 335 ALA A N 1
ATOM 2325 C CA . ALA A 1 335 ? 43.826 -4.083 -62.055 1.00 95.75 335 ALA A CA 1
ATOM 2326 C C . ALA A 1 335 ? 44.302 -3.286 -60.831 1.00 95.75 335 ALA A C 1
ATOM 2328 O O . ALA A 1 335 ? 45.176 -3.770 -60.103 1.00 95.75 335 ALA A O 1
ATOM 2329 N N . PHE A 1 336 ? 43.741 -2.097 -60.577 1.00 96.88 336 PHE A N 1
ATOM 2330 C CA . PHE A 1 336 ? 44.058 -1.342 -59.374 1.00 96.88 336 PHE A CA 1
ATOM 2331 C C . PHE A 1 336 ? 43.690 -2.116 -58.105 1.00 96.88 336 PHE A C 1
ATOM 2333 O O . PHE A 1 336 ? 42.687 -2.823 -58.004 1.00 96.88 336 PHE A O 1
ATOM 2340 N N . THR A 1 337 ? 44.526 -1.937 -57.093 1.00 95.56 337 THR A N 1
ATOM 2341 C CA . THR A 1 337 ? 44.320 -2.409 -55.727 1.00 95.56 337 THR A CA 1
ATOM 2342 C C . THR A 1 337 ? 43.633 -1.332 -54.886 1.00 95.56 337 THR A C 1
ATOM 2344 O O . THR A 1 337 ? 43.666 -0.148 -55.219 1.00 95.56 337 THR A O 1
ATOM 2347 N N . ALA A 1 338 ? 43.069 -1.713 -53.735 1.00 95.25 338 ALA A N 1
ATOM 2348 C CA . ALA A 1 338 ? 42.446 -0.760 -52.812 1.00 95.25 338 ALA A CA 1
ATOM 2349 C C . ALA A 1 338 ? 43.399 0.371 -52.386 1.00 95.25 338 ALA A C 1
ATOM 2351 O O . ALA A 1 338 ? 42.994 1.522 -52.293 1.00 95.25 338 ALA A O 1
ATOM 2352 N N . THR A 1 339 ? 44.683 0.067 -52.169 1.00 95.00 339 THR A N 1
ATOM 2353 C CA . THR A 1 339 ? 45.685 1.078 -51.794 1.00 95.00 339 THR A CA 1
ATOM 2354 C C . THR A 1 339 ? 45.971 2.060 -52.927 1.00 95.00 339 THR A C 1
ATOM 2356 O O . THR A 1 339 ? 46.206 3.236 -52.665 1.00 95.00 339 THR A O 1
ATOM 2359 N N . GLN A 1 340 ? 45.949 1.597 -54.178 1.00 97.19 340 GLN A N 1
ATOM 2360 C CA . GLN A 1 340 ? 46.136 2.466 -55.340 1.00 97.19 340 GLN A CA 1
ATOM 2361 C C . GLN A 1 340 ? 44.924 3.377 -55.542 1.00 97.19 340 GLN A C 1
ATOM 2363 O O . GLN A 1 340 ? 45.109 4.583 -55.647 1.00 97.19 340 GLN A O 1
ATOM 2368 N N . VAL A 1 341 ? 43.703 2.834 -55.470 1.00 96.50 341 VAL A N 1
ATOM 2369 C CA . VAL A 1 341 ? 42.462 3.630 -55.529 1.00 96.50 341 VAL A CA 1
ATOM 2370 C C . VAL A 1 341 ? 42.412 4.671 -54.403 1.00 96.50 341 VAL A C 1
ATOM 2372 O O . VAL A 1 341 ? 42.130 5.837 -54.655 1.00 96.50 341 VAL A O 1
ATOM 2375 N N . ALA A 1 342 ? 42.784 4.299 -53.173 1.00 96.31 342 ALA A N 1
ATOM 2376 C CA . ALA A 1 342 ? 42.869 5.229 -52.041 1.00 96.31 342 ALA A CA 1
ATOM 2377 C C . ALA A 1 342 ? 43.905 6.354 -52.231 1.00 96.31 342 ALA A C 1
ATOM 2379 O O . ALA A 1 342 ? 43.838 7.367 -51.540 1.00 96.31 342 ALA A O 1
ATOM 2380 N N . SER A 1 343 ? 44.889 6.159 -53.117 1.00 96.38 343 SER A N 1
ATOM 2381 C CA . SER A 1 343 ? 45.946 7.142 -53.387 1.00 96.38 343 SER A CA 1
ATOM 2382 C C . SER A 1 343 ? 45.577 8.128 -54.498 1.00 96.38 343 SER A C 1
ATOM 2384 O O . SER A 1 343 ? 46.270 9.133 -54.637 1.00 96.38 343 SER A O 1
ATOM 2386 N N . LEU A 1 344 ? 44.520 7.860 -55.277 1.00 96.38 344 LEU A N 1
ATOM 2387 C CA . LEU A 1 344 ? 44.040 8.779 -56.309 1.00 96.38 344 LEU A CA 1
ATOM 2388 C C . LEU A 1 344 ? 43.558 10.094 -55.682 1.00 96.38 344 LEU A C 1
ATOM 2390 O O . LEU A 1 344 ? 42.958 10.115 -54.608 1.00 96.38 344 LEU A O 1
ATOM 2394 N N . THR A 1 345 ? 43.778 11.208 -56.359 1.00 95.88 345 THR A N 1
ATOM 2395 C CA . THR A 1 345 ? 43.181 12.489 -55.978 1.00 95.88 345 THR A CA 1
ATOM 2396 C C . THR A 1 345 ? 41.700 12.519 -56.361 1.00 95.88 345 THR A C 1
ATOM 2398 O O . THR A 1 345 ? 41.234 11.721 -57.172 1.00 95.88 345 THR A O 1
ATOM 2401 N N . THR A 1 346 ? 40.934 13.448 -55.790 1.00 96.00 346 THR A N 1
ATOM 2402 C CA . THR A 1 346 ? 39.531 13.664 -56.184 1.00 96.00 346 THR A CA 1
ATOM 2403 C C . THR A 1 346 ? 39.404 14.034 -57.659 1.00 96.00 346 THR A C 1
ATOM 2405 O O . THR A 1 346 ? 38.499 13.549 -58.324 1.00 96.00 346 THR A O 1
ATOM 2408 N N . ASP A 1 347 ? 40.350 14.813 -58.189 1.00 94.69 347 ASP A N 1
ATOM 2409 C CA . ASP A 1 347 ? 40.362 15.212 -59.600 1.00 94.69 347 ASP A CA 1
ATOM 2410 C C . ASP A 1 347 ? 40.634 14.010 -60.517 1.00 94.69 347 ASP A C 1
ATOM 2412 O O . ASP A 1 347 ? 40.019 13.883 -61.570 1.00 94.69 347 ASP A O 1
ATOM 2416 N N . GLN A 1 348 ? 41.510 13.086 -60.102 1.00 97.00 348 GLN A N 1
ATOM 2417 C CA . GLN A 1 348 ? 41.757 11.836 -60.829 1.00 97.00 348 GLN A CA 1
ATOM 2418 C C . GLN A 1 348 ? 40.551 10.892 -60.782 1.00 97.00 348 GLN A C 1
ATOM 2420 O O . GLN A 1 348 ? 40.277 10.222 -61.769 1.00 97.00 348 GLN A O 1
ATOM 2425 N N . ILE A 1 349 ? 39.821 10.842 -59.663 1.00 95.88 349 ILE A N 1
ATOM 2426 C CA . ILE A 1 349 ? 38.561 10.088 -59.573 1.00 95.88 349 ILE A CA 1
ATOM 2427 C C . ILE A 1 349 ? 37.504 10.692 -60.506 1.00 95.88 349 ILE A C 1
ATOM 2429 O O . ILE A 1 349 ? 36.880 9.958 -61.268 1.00 95.88 349 ILE A O 1
ATOM 2433 N N . GLY A 1 350 ? 37.355 12.020 -60.513 1.00 93.88 350 GLY A N 1
ATOM 2434 C CA . GLY A 1 350 ? 36.439 12.724 -61.415 1.00 93.88 350 GLY A CA 1
ATOM 2435 C C . GLY A 1 350 ? 36.806 12.600 -62.900 1.00 93.88 350 GLY A C 1
ATOM 2436 O O . GLY A 1 350 ? 35.931 12.725 -63.749 1.00 93.88 350 GLY A O 1
ATOM 2437 N N . ALA A 1 351 ? 38.073 12.318 -63.224 1.00 95.00 351 ALA A N 1
ATOM 2438 C CA . ALA A 1 351 ? 38.537 12.103 -64.596 1.00 95.00 351 ALA A CA 1
ATOM 2439 C C . ALA A 1 351 ? 38.224 10.702 -65.161 1.00 95.00 351 ALA A C 1
ATOM 2441 O O . ALA A 1 351 ? 38.372 10.499 -66.365 1.00 95.00 351 ALA A O 1
ATOM 2442 N N . LEU A 1 352 ? 37.812 9.738 -64.327 1.00 96.25 352 LEU A N 1
ATOM 2443 C CA . LEU A 1 352 ? 37.452 8.396 -64.793 1.00 96.25 352 LEU A CA 1
ATOM 2444 C C . LEU A 1 352 ? 36.158 8.424 -65.627 1.00 96.25 352 LEU A C 1
ATOM 2446 O O . LEU A 1 352 ? 35.193 9.091 -65.269 1.00 96.25 352 LEU A O 1
ATOM 2450 N N . SER A 1 353 ? 36.077 7.652 -66.706 1.00 95.75 353 SER A N 1
ATOM 2451 C CA . SER A 1 353 ? 34.814 7.409 -67.408 1.00 95.75 353 SER A CA 1
ATOM 2452 C C . SER A 1 353 ? 33.877 6.526 -66.577 1.00 95.75 353 SER A C 1
ATOM 2454 O O . SER A 1 353 ? 34.305 5.796 -65.677 1.00 95.75 353 SER A O 1
ATOM 2456 N N . GLU A 1 354 ? 32.590 6.535 -66.912 1.00 95.69 354 GLU A N 1
ATOM 2457 C CA . GLU A 1 354 ? 31.585 5.642 -66.324 1.00 95.69 354 GLU A CA 1
ATOM 2458 C C . GLU A 1 354 ? 31.994 4.162 -66.435 1.00 95.69 354 GLU A C 1
ATOM 2460 O O . GLU A 1 354 ? 31.953 3.415 -65.454 1.00 95.69 354 GLU A O 1
ATOM 2465 N N . GLU A 1 355 ? 32.490 3.733 -67.600 1.00 95.06 355 GLU A N 1
ATOM 2466 C CA . GLU A 1 355 ? 32.949 2.357 -67.812 1.00 95.06 355 GLU A CA 1
ATOM 2467 C C . GLU A 1 355 ? 34.190 2.023 -66.981 1.00 95.06 355 GLU A C 1
ATOM 2469 O O . GLU A 1 355 ? 34.348 0.880 -66.541 1.00 95.06 355 GLU A O 1
ATOM 2474 N N . GLN A 1 356 ? 35.078 2.995 -66.752 1.00 97.38 356 GLN A N 1
ATOM 2475 C CA . GLN A 1 356 ? 36.238 2.819 -65.880 1.00 97.38 356 GLN A CA 1
ATOM 2476 C C . GLN A 1 356 ? 35.822 2.702 -64.412 1.00 97.38 356 GLN A C 1
ATOM 2478 O O . GLN A 1 356 ? 36.323 1.811 -63.722 1.00 97.38 356 GLN A O 1
ATOM 2483 N N . VAL A 1 357 ? 34.883 3.532 -63.943 1.00 96.31 357 VAL A N 1
ATOM 2484 C CA . VAL A 1 357 ? 34.316 3.430 -62.589 1.00 96.31 357 VAL A CA 1
ATOM 2485 C C . VAL A 1 357 ? 33.650 2.067 -62.396 1.00 96.31 357 VAL A C 1
ATOM 2487 O O . VAL A 1 357 ? 33.968 1.368 -61.430 1.00 96.31 357 VAL A O 1
ATOM 2490 N N . GLY A 1 358 ? 32.837 1.613 -63.354 1.00 94.19 358 GLY A N 1
ATOM 2491 C CA . GLY A 1 358 ? 32.239 0.273 -63.348 1.00 94.19 358 GLY A CA 1
ATOM 2492 C C . GLY A 1 358 ? 33.262 -0.875 -63.408 1.00 94.19 358 GLY A C 1
ATOM 2493 O O . GLY A 1 358 ? 32.987 -1.980 -62.935 1.00 94.19 358 GLY A O 1
ATOM 2494 N N . ALA A 1 359 ? 34.469 -0.628 -63.930 1.00 96.25 359 ALA A N 1
ATOM 2495 C CA . ALA A 1 359 ? 35.544 -1.617 -64.007 1.00 96.25 359 ALA A CA 1
ATOM 2496 C C . ALA A 1 359 ? 36.381 -1.750 -62.721 1.00 96.25 359 ALA A C 1
ATOM 2498 O O . ALA A 1 359 ? 37.088 -2.753 -62.566 1.00 96.25 359 ALA A O 1
ATOM 2499 N N . ILE A 1 360 ? 36.309 -0.795 -61.782 1.00 96.12 360 ILE A N 1
ATOM 2500 C CA . ILE A 1 360 ? 37.028 -0.886 -60.501 1.00 96.12 360 ILE A CA 1
ATOM 2501 C C . ILE A 1 360 ? 36.577 -2.149 -59.758 1.00 96.12 360 ILE A C 1
ATOM 2503 O O . ILE A 1 360 ? 35.408 -2.322 -59.421 1.00 96.12 360 ILE A O 1
ATOM 2507 N N . SER A 1 361 ? 37.501 -3.051 -59.431 1.00 94.69 361 SER A N 1
ATOM 2508 C CA . SER A 1 361 ? 37.109 -4.294 -58.759 1.00 94.69 361 SER A CA 1
ATOM 2509 C C . SER A 1 361 ? 36.431 -4.037 -57.401 1.00 94.69 361 SER A C 1
ATOM 2511 O O . SER A 1 361 ? 36.764 -3.096 -56.679 1.00 94.69 361 SER A O 1
ATOM 2513 N N . THR A 1 362 ? 35.542 -4.936 -56.976 1.00 93.00 362 THR A N 1
ATOM 2514 C CA . THR A 1 362 ? 34.855 -4.843 -55.670 1.00 93.00 362 THR A CA 1
ATOM 2515 C C . THR A 1 362 ? 35.807 -4.844 -54.469 1.00 93.00 362 THR A C 1
ATOM 2517 O O . THR A 1 362 ? 35.469 -4.346 -53.400 1.00 93.00 362 THR A O 1
ATOM 2520 N N . LYS A 1 363 ? 37.028 -5.371 -54.628 1.00 93.00 363 LYS A N 1
ATOM 2521 C CA . LYS A 1 363 ? 38.083 -5.267 -53.608 1.00 93.00 363 LYS A CA 1
ATOM 2522 C C . LYS A 1 363 ? 38.744 -3.894 -53.598 1.00 93.00 363 LYS A C 1
ATOM 2524 O O . LYS A 1 363 ? 39.154 -3.442 -52.536 1.00 93.00 363 LYS A O 1
ATOM 2529 N N . ALA A 1 364 ? 38.887 -3.267 -54.761 1.00 95.25 364 ALA A N 1
ATOM 2530 C CA . ALA A 1 364 ? 39.560 -1.986 -54.915 1.00 95.25 364 ALA A CA 1
ATOM 2531 C C . ALA A 1 364 ? 38.659 -0.802 -54.550 1.00 95.25 364 ALA A C 1
ATOM 2533 O O . ALA A 1 364 ? 39.139 0.145 -53.934 1.00 95.25 364 ALA A O 1
ATOM 2534 N N . ILE A 1 365 ? 37.355 -0.895 -54.828 1.00 94.56 365 ILE A N 1
ATOM 2535 C CA . ILE A 1 365 ? 36.379 0.161 -54.523 1.00 94.56 365 ILE A CA 1
ATOM 2536 C C . ILE A 1 365 ? 36.291 0.466 -53.012 1.00 94.56 365 ILE A C 1
ATOM 2538 O O . ILE A 1 365 ? 36.071 1.602 -52.606 1.00 94.56 365 ILE A O 1
ATOM 2542 N N . LEU A 1 366 ? 36.575 -0.525 -52.157 1.00 93.69 366 LEU A N 1
ATOM 2543 C CA . LEU A 1 366 ? 36.715 -0.361 -50.702 1.00 93.69 366 LEU A CA 1
ATOM 2544 C C . LEU A 1 366 ? 37.853 0.589 -50.292 1.00 93.69 366 LEU A C 1
ATOM 2546 O O . LEU A 1 366 ? 37.867 1.069 -49.162 1.00 93.69 366 LEU A O 1
ATOM 2550 N N . GLY A 1 367 ? 38.812 0.831 -51.186 1.00 94.81 367 GLY A N 1
ATOM 2551 C CA . GLY A 1 367 ? 39.882 1.800 -50.994 1.00 94.81 367 GLY A CA 1
ATOM 2552 C C . GLY A 1 367 ? 39.426 3.253 -51.109 1.00 94.81 367 GLY A C 1
ATOM 2553 O O . GLY A 1 367 ? 40.121 4.124 -50.593 1.00 94.81 367 GLY A O 1
ATOM 2554 N N . LEU A 1 368 ? 38.274 3.530 -51.737 1.00 96.31 368 LEU A N 1
ATOM 2555 C CA . LEU A 1 368 ? 37.767 4.897 -51.847 1.00 96.31 368 LEU A CA 1
ATOM 2556 C C . LEU A 1 368 ? 37.499 5.488 -50.461 1.00 96.31 368 LEU A C 1
ATOM 2558 O O . LEU A 1 368 ? 36.761 4.934 -49.646 1.00 96.31 368 LEU A O 1
ATOM 2562 N N . THR A 1 369 ? 38.066 6.655 -50.209 1.00 95.44 369 THR A N 1
ATOM 2563 C CA . THR A 1 369 ? 37.727 7.484 -49.054 1.00 95.44 369 THR A CA 1
ATOM 2564 C C . THR A 1 369 ? 36.369 8.156 -49.265 1.00 95.44 369 THR A C 1
ATOM 2566 O O . THR A 1 369 ? 35.927 8.335 -50.396 1.00 95.44 369 THR A O 1
ATOM 2569 N N . ALA A 1 370 ? 35.713 8.588 -48.184 1.00 94.12 370 ALA A N 1
ATOM 2570 C CA . ALA A 1 370 ? 34.456 9.339 -48.282 1.00 94.12 370 ALA A CA 1
ATOM 2571 C C . ALA A 1 370 ? 34.575 10.576 -49.189 1.00 94.12 370 ALA A C 1
ATOM 2573 O O . ALA A 1 370 ? 33.697 10.828 -50.000 1.00 94.12 370 ALA A O 1
ATOM 2574 N N . THR A 1 371 ? 35.689 11.309 -49.105 1.00 94.62 371 THR A N 1
ATOM 2575 C CA . THR A 1 371 ? 35.932 12.485 -49.951 1.00 94.62 371 THR A CA 1
ATOM 2576 C C . THR A 1 371 ? 36.036 12.127 -51.432 1.00 94.62 371 THR A C 1
ATOM 2578 O O . THR A 1 371 ? 35.566 12.888 -52.264 1.00 94.62 371 THR A O 1
ATOM 2581 N N . GLN A 1 372 ? 36.632 10.979 -51.769 1.00 97.25 372 GLN A N 1
ATOM 2582 C CA . GLN A 1 372 ? 36.697 10.508 -53.155 1.00 97.25 372 GLN A CA 1
ATOM 2583 C C . GLN A 1 372 ? 35.333 10.029 -53.660 1.00 97.25 372 GLN A C 1
ATOM 2585 O O . GLN A 1 372 ? 35.001 10.306 -54.803 1.00 97.25 372 GLN A O 1
ATOM 2590 N N . VAL A 1 373 ? 34.534 9.356 -52.822 1.00 96.25 373 VAL A N 1
ATOM 2591 C CA . VAL A 1 373 ? 33.161 8.965 -53.192 1.00 96.25 373 VAL A CA 1
ATOM 2592 C C . VAL A 1 373 ? 32.304 10.201 -53.461 1.00 96.25 373 VAL A C 1
ATOM 2594 O O . VAL A 1 373 ? 31.658 10.259 -54.495 1.00 96.25 373 VAL A O 1
ATOM 2597 N N . GLY A 1 374 ? 32.364 11.219 -52.597 1.00 92.38 374 GLY A N 1
ATOM 2598 C CA . GLY A 1 374 ? 31.650 12.485 -52.811 1.00 92.38 374 GLY A CA 1
ATOM 2599 C C . GLY A 1 374 ? 32.213 13.363 -53.939 1.00 92.38 374 GLY A C 1
ATOM 2600 O O . GLY A 1 374 ? 31.668 14.432 -54.191 1.00 92.38 374 GLY A O 1
ATOM 2601 N N . ALA A 1 375 ? 33.316 12.959 -54.579 1.00 94.19 375 ALA A N 1
ATOM 2602 C CA . ALA A 1 375 ? 33.864 13.615 -55.767 1.00 94.19 375 ALA A CA 1
ATOM 2603 C C . ALA A 1 375 ? 33.456 12.920 -57.077 1.00 94.19 375 ALA A C 1
ATOM 2605 O O . ALA A 1 375 ? 33.751 13.457 -58.145 1.00 94.19 375 ALA A O 1
ATOM 2606 N N . LEU A 1 376 ? 32.808 11.749 -57.007 1.00 96.00 376 LEU A N 1
ATOM 2607 C CA . LEU A 1 376 ? 32.194 11.125 -58.176 1.00 96.00 376 LEU A CA 1
ATOM 2608 C C . LEU A 1 376 ? 31.064 12.024 -58.691 1.00 96.00 376 LEU A C 1
ATOM 2610 O O . LEU A 1 376 ? 30.333 12.621 -57.901 1.00 96.00 376 LEU A O 1
ATOM 2614 N N . SER A 1 377 ? 30.906 12.113 -60.008 1.00 95.12 377 SER A N 1
ATOM 2615 C CA . SER A 1 377 ? 29.694 12.678 -60.595 1.00 95.12 377 SER A CA 1
ATOM 2616 C C . SER A 1 377 ? 28.512 11.728 -60.393 1.00 95.12 377 SER A C 1
ATOM 2618 O O . SER A 1 377 ? 28.687 10.519 -60.235 1.00 95.12 377 SER A O 1
ATOM 2620 N N . THR A 1 378 ? 27.293 12.257 -60.457 1.00 93.50 378 THR A N 1
ATOM 2621 C CA . THR A 1 378 ? 26.072 11.447 -60.358 1.00 93.50 378 THR A CA 1
ATOM 2622 C C . THR A 1 378 ? 26.016 10.359 -61.440 1.00 93.50 378 THR A C 1
ATOM 2624 O O . THR A 1 378 ? 25.699 9.215 -61.127 1.00 93.50 378 THR A O 1
ATOM 2627 N N . ASP A 1 379 ? 26.458 10.654 -62.670 1.00 93.75 379 ASP A N 1
ATOM 2628 C CA . ASP A 1 379 ? 26.559 9.658 -63.751 1.00 93.75 379 ASP A CA 1
ATOM 2629 C C . ASP A 1 379 ? 27.577 8.546 -63.416 1.00 93.75 379 ASP A C 1
ATOM 2631 O O . ASP A 1 379 ? 27.309 7.358 -63.604 1.00 93.75 379 ASP A O 1
ATOM 2635 N N . GLN A 1 380 ? 28.731 8.899 -62.828 1.00 96.88 380 GLN A N 1
ATOM 2636 C CA . GLN A 1 380 ? 29.716 7.917 -62.358 1.00 96.88 380 GLN A CA 1
ATOM 2637 C C . GLN A 1 380 ? 29.172 7.049 -61.213 1.00 96.88 380 GLN A C 1
ATOM 2639 O O . GLN A 1 380 ? 29.511 5.866 -61.132 1.00 96.88 380 GLN A O 1
ATOM 2644 N N . VAL A 1 381 ? 28.335 7.606 -60.329 1.00 95.81 381 VAL A N 1
ATOM 2645 C CA . VAL A 1 381 ? 27.636 6.829 -59.294 1.00 95.81 381 VAL A CA 1
ATOM 2646 C C . VAL A 1 381 ? 26.622 5.873 -59.929 1.00 95.81 381 VAL A C 1
ATOM 2648 O O . VAL A 1 381 ? 26.599 4.700 -59.554 1.00 95.81 381 VAL A O 1
ATOM 2651 N N . GLY A 1 382 ? 25.852 6.325 -60.924 1.00 92.62 382 GLY A N 1
ATOM 2652 C CA . GLY A 1 382 ? 24.931 5.485 -61.702 1.00 92.62 382 GLY A CA 1
ATOM 2653 C C . GLY A 1 382 ? 25.629 4.335 -62.440 1.00 92.62 382 GLY A C 1
ATOM 2654 O O . GLY A 1 382 ? 25.075 3.241 -62.569 1.00 92.62 382 GLY A O 1
ATOM 2655 N N . ALA A 1 383 ? 26.885 4.539 -62.849 1.00 94.94 383 ALA A N 1
ATOM 2656 C CA . ALA A 1 383 ? 27.718 3.522 -63.489 1.00 94.94 383 ALA A CA 1
ATOM 2657 C C . ALA A 1 383 ? 28.290 2.460 -62.525 1.00 94.94 383 ALA A C 1
ATOM 2659 O O . ALA A 1 383 ? 28.842 1.447 -62.977 1.00 94.94 383 ALA A O 1
ATOM 2660 N N . LEU A 1 384 ? 28.168 2.644 -61.201 1.00 96.25 384 LEU A N 1
ATOM 2661 C CA . LEU A 1 384 ? 28.583 1.632 -60.231 1.00 96.25 384 LEU A CA 1
ATOM 2662 C C . LEU A 1 384 ? 27.740 0.364 -60.385 1.00 96.25 384 LEU A C 1
ATOM 2664 O O . LEU A 1 384 ? 26.513 0.355 -60.316 1.00 96.25 384 LEU A O 1
ATOM 2668 N N . THR A 1 385 ? 28.421 -0.768 -60.495 1.00 95.81 385 THR A N 1
ATOM 2669 C CA . THR A 1 385 ? 27.774 -2.076 -60.484 1.00 95.81 385 THR A CA 1
ATOM 2670 C C . THR A 1 385 ? 27.152 -2.367 -59.118 1.00 95.81 385 THR A C 1
ATOM 2672 O O . THR A 1 385 ? 27.681 -1.997 -58.065 1.00 95.81 385 THR A O 1
ATOM 2675 N N . THR A 1 386 ? 26.086 -3.166 -59.111 1.00 95.38 386 THR A N 1
ATOM 2676 C CA . THR A 1 386 ? 25.433 -3.681 -57.896 1.00 95.38 386 THR A CA 1
ATOM 2677 C C . THR A 1 386 ? 26.425 -4.277 -56.888 1.00 95.38 386 THR A C 1
ATOM 2679 O O . THR A 1 386 ? 26.302 -4.081 -55.680 1.00 95.38 386 THR A O 1
ATOM 2682 N N . ALA A 1 387 ? 27.452 -4.983 -57.374 1.00 94.69 387 ALA A N 1
ATOM 2683 C CA . ALA A 1 387 ? 28.464 -5.601 -56.522 1.00 94.69 387 ALA A CA 1
ATOM 2684 C C . ALA A 1 387 ? 29.432 -4.582 -55.893 1.00 94.69 387 ALA A C 1
ATOM 2686 O O . ALA A 1 387 ? 29.930 -4.824 -54.792 1.00 94.69 387 ALA A O 1
ATOM 2687 N N . GLN A 1 388 ? 29.708 -3.459 -56.565 1.00 96.81 388 GLN A N 1
ATOM 2688 C CA . GLN A 1 388 ? 30.513 -2.368 -56.007 1.00 96.81 388 GLN A CA 1
ATOM 2689 C C . GLN A 1 388 ? 29.730 -1.603 -54.935 1.00 96.81 388 GLN A C 1
ATOM 2691 O O . GLN A 1 388 ? 30.257 -1.408 -53.840 1.00 96.81 388 GLN A O 1
ATOM 2696 N N . VAL A 1 389 ? 28.463 -1.263 -55.200 1.00 95.81 389 VAL A N 1
ATOM 2697 C CA . VAL A 1 389 ? 27.583 -0.603 -54.218 1.00 95.81 389 VAL A CA 1
ATOM 2698 C C . VAL A 1 389 ? 27.392 -1.481 -52.979 1.00 95.81 389 VAL A C 1
ATOM 2700 O O . VAL A 1 389 ? 27.556 -1.015 -51.852 1.00 95.81 389 VAL A O 1
ATOM 2703 N N . GLY A 1 390 ? 27.158 -2.785 -53.158 1.00 93.75 390 GLY A N 1
ATOM 2704 C CA . GLY A 1 390 ? 27.049 -3.727 -52.040 1.00 93.75 390 GLY A CA 1
ATOM 2705 C C . GLY A 1 390 ? 28.340 -3.910 -51.228 1.00 93.75 390 GLY A C 1
ATOM 2706 O O . GLY A 1 390 ? 28.281 -4.330 -50.068 1.00 93.75 390 GLY A O 1
ATOM 2707 N N . ALA A 1 391 ? 29.503 -3.572 -51.798 1.00 94.69 391 ALA A N 1
ATOM 2708 C CA . ALA A 1 391 ? 30.783 -3.598 -51.096 1.00 94.69 391 ALA A CA 1
ATOM 2709 C C . ALA A 1 391 ? 31.029 -2.345 -50.238 1.00 94.69 391 ALA A C 1
ATOM 2711 O O . ALA A 1 391 ? 31.875 -2.407 -49.347 1.00 94.69 391 ALA A O 1
ATOM 2712 N N . PHE A 1 392 ? 30.319 -1.232 -50.458 1.00 95.81 392 PHE A N 1
ATOM 2713 C CA . PHE A 1 392 ? 30.546 0.008 -49.714 1.00 95.81 392 PHE A CA 1
ATOM 2714 C C . PHE A 1 392 ? 30.377 -0.157 -48.198 1.00 95.81 392 PHE A C 1
ATOM 2716 O O . PHE A 1 392 ? 29.500 -0.856 -47.683 1.00 95.81 392 PHE A O 1
ATOM 2723 N N . SER A 1 393 ? 31.223 0.559 -47.462 1.00 94.50 393 SER A N 1
ATOM 2724 C CA . SER A 1 393 ? 31.074 0.782 -46.026 1.00 94.50 393 SER A CA 1
ATOM 2725 C C . SER A 1 393 ? 30.038 1.874 -45.733 1.00 94.50 393 SER A C 1
ATOM 2727 O O . SER A 1 393 ? 29.724 2.697 -46.590 1.00 94.50 393 SER A O 1
ATOM 2729 N N . ALA A 1 394 ? 29.556 1.946 -44.487 1.00 94.62 394 ALA A N 1
ATOM 2730 C CA . ALA A 1 394 ? 28.633 3.005 -44.060 1.00 94.62 394 ALA A CA 1
ATOM 2731 C C . ALA A 1 394 ? 29.193 4.422 -44.295 1.00 94.62 394 ALA A C 1
ATOM 2733 O O . ALA A 1 394 ? 28.442 5.336 -44.609 1.00 94.62 394 ALA A O 1
ATOM 2734 N N . LEU A 1 395 ? 30.511 4.608 -44.156 1.00 94.94 395 LEU A N 1
ATOM 2735 C CA . LEU A 1 395 ? 31.148 5.911 -44.349 1.00 94.94 395 LEU A CA 1
ATOM 2736 C C . LEU A 1 395 ? 31.193 6.320 -45.830 1.00 94.94 395 LEU A C 1
ATOM 2738 O O . LEU A 1 395 ? 31.047 7.496 -46.134 1.00 94.94 395 LEU A O 1
ATOM 2742 N N . GLN A 1 396 ? 31.379 5.355 -46.734 1.00 96.12 396 GLN A N 1
ATOM 2743 C CA . GLN A 1 396 ? 31.354 5.590 -48.181 1.00 96.12 396 GLN A CA 1
ATOM 2744 C C . GLN A 1 396 ? 29.928 5.871 -48.665 1.00 96.12 396 GLN A C 1
ATOM 2746 O O . GLN A 1 396 ? 29.714 6.849 -49.365 1.00 96.12 396 GLN A O 1
ATOM 2751 N N . LEU A 1 397 ? 28.943 5.084 -48.214 1.00 95.31 397 LEU A N 1
ATOM 2752 C CA . LEU A 1 397 ? 27.529 5.346 -48.509 1.00 95.31 397 LEU A CA 1
ATOM 2753 C C . LEU A 1 397 ? 27.057 6.709 -47.993 1.00 95.31 397 LEU A C 1
ATOM 2755 O O . LEU A 1 397 ? 26.291 7.382 -48.668 1.00 95.31 397 LEU A O 1
ATOM 2759 N N . GLY A 1 398 ? 27.519 7.130 -46.814 1.00 94.38 398 GLY A N 1
ATOM 2760 C CA . GLY A 1 398 ? 27.169 8.439 -46.257 1.00 94.38 398 GLY A CA 1
ATOM 2761 C C . GLY A 1 398 ? 27.795 9.634 -46.973 1.00 94.38 398 GLY A C 1
ATOM 2762 O O . GLY A 1 398 ? 27.437 10.764 -46.653 1.00 94.38 398 GLY A O 1
ATOM 2763 N N . ALA A 1 399 ? 28.728 9.403 -47.901 1.00 95.56 399 ALA A N 1
ATOM 2764 C CA . ALA A 1 399 ? 29.301 10.449 -48.740 1.00 95.56 399 ALA A CA 1
ATOM 2765 C C . ALA A 1 399 ? 28.497 10.701 -50.027 1.00 95.56 399 ALA A C 1
ATOM 2767 O O . ALA A 1 399 ? 28.749 11.710 -50.677 1.00 95.56 399 ALA A O 1
ATOM 2768 N N . LEU A 1 400 ? 27.556 9.814 -50.380 1.00 95.31 400 LEU A N 1
ATOM 2769 C CA . LEU A 1 400 ? 26.656 10.007 -51.517 1.00 95.31 400 LEU A CA 1
ATOM 2770 C C . LEU A 1 400 ? 25.601 11.072 -51.189 1.00 95.31 400 LEU A C 1
ATOM 2772 O O . LEU A 1 400 ? 25.022 11.080 -50.093 1.00 95.31 400 LEU A O 1
ATOM 2776 N N . GLY A 1 401 ? 25.354 11.964 -52.146 1.00 92.25 401 GLY A N 1
ATOM 2777 C CA . GLY A 1 401 ? 24.278 12.946 -52.094 1.00 92.25 401 GLY A CA 1
ATOM 2778 C C . GLY A 1 401 ? 22.899 12.342 -52.375 1.00 92.25 401 GLY A C 1
ATOM 2779 O O . GLY A 1 401 ? 22.752 11.158 -52.669 1.00 92.25 401 GLY A O 1
ATOM 2780 N N . ALA A 1 402 ? 21.869 13.184 -52.287 1.00 93.06 402 ALA A N 1
ATOM 2781 C CA . ALA A 1 402 ? 20.499 12.806 -52.630 1.00 93.06 402 ALA A CA 1
ATOM 2782 C C . ALA A 1 402 ? 20.360 12.416 -54.111 1.00 93.06 402 ALA A C 1
ATOM 2784 O O . ALA A 1 402 ? 19.806 11.361 -54.410 1.00 93.06 402 ALA A O 1
ATOM 2785 N N . ASP A 1 403 ? 20.930 13.225 -55.009 1.00 93.38 403 ASP A N 1
ATOM 2786 C CA . ASP A 1 403 ? 20.901 12.980 -56.456 1.00 93.38 403 ASP A CA 1
ATOM 2787 C C . ASP A 1 403 ? 21.661 11.690 -56.822 1.00 93.38 403 ASP A C 1
ATOM 2789 O O . ASP A 1 403 ? 21.184 10.891 -57.622 1.00 93.38 403 ASP A O 1
ATOM 2793 N N . ASP A 1 404 ? 22.788 11.424 -56.154 1.00 95.69 404 ASP A N 1
ATOM 2794 C CA . ASP A 1 404 ? 23.595 10.213 -56.353 1.00 95.69 404 ASP A CA 1
ATOM 2795 C C . ASP A 1 404 ? 22.837 8.932 -55.985 1.00 95.69 404 ASP A C 1
ATOM 2797 O O . ASP A 1 404 ? 22.914 7.924 -56.685 1.00 95.69 404 ASP A O 1
ATOM 2801 N N . VAL A 1 405 ? 22.099 8.955 -54.871 1.00 94.69 405 VAL A N 1
ATOM 2802 C CA . VAL A 1 405 ? 21.305 7.802 -54.425 1.00 94.69 405 VAL A CA 1
ATOM 2803 C C . VAL A 1 405 ? 20.067 7.609 -55.298 1.00 94.69 405 VAL A C 1
ATOM 2805 O O . VAL A 1 405 ? 19.690 6.464 -55.546 1.00 94.69 405 VAL A O 1
ATOM 2808 N N . ALA A 1 406 ? 19.470 8.687 -55.813 1.00 92.75 406 ALA A N 1
ATOM 2809 C CA . ALA A 1 406 ? 18.348 8.609 -56.747 1.00 92.75 406 ALA A CA 1
ATOM 2810 C C . ALA A 1 406 ? 18.729 7.924 -58.077 1.00 92.75 406 ALA A C 1
ATOM 2812 O O . ALA A 1 406 ? 17.894 7.230 -58.654 1.00 92.75 406 ALA A O 1
ATOM 2813 N N . GLU A 1 407 ? 19.985 8.048 -58.517 1.00 94.69 407 GLU A N 1
ATOM 2814 C CA . GLU A 1 407 ? 20.487 7.426 -59.753 1.00 94.69 407 GLU A CA 1
ATOM 2815 C C . GLU A 1 407 ? 20.830 5.928 -59.594 1.00 94.69 407 GLU A C 1
ATOM 2817 O O . GLU A 1 407 ? 20.959 5.193 -60.575 1.00 94.69 407 GLU A O 1
ATOM 2822 N N . LEU A 1 408 ? 20.951 5.415 -58.362 1.00 95.00 408 LEU A N 1
ATOM 2823 C CA . LEU A 1 408 ? 21.226 3.992 -58.140 1.00 95.00 408 LEU A CA 1
ATOM 2824 C C . LEU A 1 408 ? 20.065 3.107 -58.620 1.00 95.00 408 LEU A C 1
ATOM 2826 O O . LEU A 1 408 ? 18.900 3.323 -58.295 1.00 95.00 408 LEU A O 1
ATOM 2830 N N . SER A 1 409 ? 20.373 2.008 -59.309 1.00 94.00 409 SER A N 1
ATOM 2831 C CA . SER A 1 409 ? 19.348 1.004 -59.629 1.00 94.00 409 SER A CA 1
ATOM 2832 C C . SER A 1 409 ? 18.739 0.365 -58.370 1.00 94.00 409 SER A C 1
ATOM 2834 O O . SER A 1 409 ? 19.383 0.261 -57.322 1.00 94.00 409 SER A O 1
ATOM 2836 N N . THR A 1 410 ? 17.509 -0.144 -58.477 1.00 94.38 410 THR A N 1
ATOM 2837 C CA . THR A 1 410 ? 16.840 -0.881 -57.390 1.00 94.38 410 THR A CA 1
ATOM 2838 C C . THR A 1 410 ? 17.654 -2.088 -56.914 1.00 94.38 410 THR A C 1
ATOM 2840 O O . THR A 1 410 ? 17.767 -2.315 -55.711 1.00 94.38 410 THR A O 1
ATOM 2843 N N . ASP A 1 411 ? 18.308 -2.808 -57.832 1.00 94.25 411 ASP A N 1
ATOM 2844 C CA . ASP A 1 411 ? 19.216 -3.914 -57.504 1.00 94.25 411 ASP A CA 1
ATOM 2845 C C . ASP A 1 411 ? 20.436 -3.437 -56.699 1.00 94.25 411 ASP A C 1
ATOM 2847 O O . ASP A 1 411 ? 20.858 -4.104 -55.751 1.00 94.25 411 ASP A O 1
ATOM 2851 N N . ALA A 1 412 ? 21.006 -2.276 -57.045 1.00 95.69 412 ALA A N 1
ATOM 2852 C CA . ALA A 1 412 ? 22.113 -1.678 -56.298 1.00 95.69 412 ALA A CA 1
ATOM 2853 C C . ALA A 1 412 ? 21.692 -1.272 -54.877 1.00 95.69 412 ALA A C 1
ATOM 2855 O O . ALA A 1 412 ? 22.413 -1.576 -53.925 1.00 95.69 412 ALA A O 1
ATOM 2856 N N . VAL A 1 413 ? 20.507 -0.672 -54.718 1.00 95.69 413 VAL A N 1
ATOM 2857 C CA . VAL A 1 413 ? 19.934 -0.331 -53.405 1.00 95.69 413 VAL A CA 1
ATOM 2858 C C . VAL A 1 413 ? 19.665 -1.594 -52.571 1.00 95.69 413 VAL A C 1
ATOM 2860 O O . VAL A 1 413 ? 20.061 -1.665 -51.403 1.00 95.69 413 VAL A O 1
ATOM 2863 N N . ALA A 1 414 ? 19.098 -2.645 -53.170 1.00 94.81 414 ALA A N 1
ATOM 2864 C CA . ALA A 1 414 ? 18.884 -3.938 -52.512 1.00 94.81 414 ALA A CA 1
ATOM 2865 C C . ALA A 1 414 ? 20.200 -4.621 -52.087 1.00 94.81 414 ALA A C 1
ATOM 2867 O O . ALA A 1 414 ? 20.239 -5.330 -51.078 1.00 94.81 414 ALA A O 1
ATOM 2868 N N . ALA A 1 415 ? 21.297 -4.391 -52.816 1.00 96.00 415 ALA A N 1
ATOM 2869 C CA . ALA A 1 415 ? 22.610 -4.950 -52.501 1.00 96.00 415 ALA A CA 1
ATOM 2870 C C . ALA A 1 415 ? 23.350 -4.227 -51.362 1.00 96.00 415 ALA A C 1
ATOM 2872 O O . ALA A 1 415 ? 24.323 -4.783 -50.839 1.00 96.00 415 ALA A O 1
ATOM 2873 N N . ILE A 1 416 ? 22.912 -3.028 -50.944 1.00 96.25 416 ILE A N 1
ATOM 2874 C CA . ILE A 1 416 ? 23.525 -2.295 -49.825 1.00 96.25 416 ILE A CA 1
ATOM 2875 C C . ILE A 1 416 ? 23.516 -3.177 -48.575 1.00 96.25 416 ILE A C 1
ATOM 2877 O O . ILE A 1 416 ? 22.469 -3.562 -48.058 1.00 96.25 416 ILE A O 1
ATOM 2881 N N . SER A 1 417 ? 24.687 -3.481 -48.021 1.00 94.56 417 SER A N 1
ATOM 2882 C CA . SER A 1 417 ? 24.732 -4.357 -46.850 1.00 94.56 417 SER A CA 1
ATOM 2883 C C . SER A 1 417 ? 24.010 -3.744 -45.639 1.00 94.56 417 SER A C 1
ATOM 2885 O O . SER A 1 417 ? 24.035 -2.534 -45.404 1.00 94.56 417 SER A O 1
ATOM 2887 N N . THR A 1 418 ? 23.446 -4.593 -44.778 1.00 94.31 418 THR A N 1
ATOM 2888 C CA . THR A 1 418 ? 22.793 -4.164 -43.526 1.00 94.31 418 THR A CA 1
ATOM 2889 C C . THR A 1 418 ? 23.736 -3.427 -42.564 1.00 94.31 418 THR A C 1
ATOM 2891 O O . THR A 1 418 ? 23.286 -2.669 -41.710 1.00 94.31 418 THR A O 1
ATOM 2894 N N . LYS A 1 419 ? 25.058 -3.600 -42.711 1.00 91.56 419 LYS A N 1
ATOM 2895 C CA . LYS A 1 419 ? 26.074 -2.834 -41.967 1.00 91.56 419 LYS A CA 1
ATOM 2896 C C . LYS A 1 419 ? 26.267 -1.420 -42.512 1.00 91.56 419 LYS A C 1
ATOM 2898 O O . LYS A 1 419 ? 26.697 -0.544 -41.766 1.00 91.56 419 LYS A O 1
ATOM 2903 N N . ALA A 1 420 ? 25.989 -1.210 -43.794 1.00 95.00 420 ALA A N 1
ATOM 2904 C CA . ALA A 1 420 ? 26.294 0.025 -44.498 1.00 95.00 420 ALA A CA 1
ATOM 2905 C C . ALA A 1 420 ? 25.079 0.957 -44.640 1.00 95.00 420 ALA A C 1
ATOM 2907 O O . ALA A 1 420 ? 25.259 2.170 -44.604 1.00 95.00 420 ALA A O 1
ATOM 2908 N N . ILE A 1 421 ? 23.852 0.420 -44.685 1.00 95.50 421 ILE A N 1
ATOM 2909 C CA . ILE A 1 421 ? 22.606 1.196 -44.869 1.00 95.50 421 ILE A CA 1
ATOM 2910 C C . ILE A 1 421 ? 22.417 2.332 -43.843 1.00 95.50 421 ILE A C 1
ATOM 2912 O O . ILE A 1 421 ? 21.945 3.418 -44.170 1.00 95.50 421 ILE A O 1
ATOM 2916 N N . SER A 1 422 ? 22.876 2.135 -42.601 1.00 94.19 422 SER A N 1
ATOM 2917 C CA . SER A 1 422 ? 22.828 3.161 -41.542 1.00 94.19 422 SER A CA 1
ATOM 2918 C C . SER A 1 422 ? 23.734 4.382 -41.794 1.00 94.19 422 SER A C 1
ATOM 2920 O O . SER A 1 422 ? 23.732 5.336 -41.004 1.00 94.19 422 SER A O 1
ATOM 2922 N N . GLY A 1 423 ? 24.551 4.319 -42.848 1.00 95.25 423 GLY A N 1
ATOM 2923 C CA . GLY A 1 423 ? 25.420 5.382 -43.330 1.00 95.25 423 GLY A CA 1
ATOM 2924 C C . GLY A 1 423 ? 24.726 6.415 -44.213 1.00 95.25 423 GLY A C 1
ATOM 2925 O O . GLY A 1 423 ? 25.184 7.550 -44.219 1.00 95.25 423 GLY A O 1
ATOM 2926 N N . LEU A 1 424 ? 23.627 6.057 -44.894 1.00 95.69 424 LEU A N 1
ATOM 2927 C CA . LEU A 1 424 ? 22.878 6.986 -45.752 1.00 95.69 424 LEU A CA 1
ATOM 2928 C C . LEU A 1 424 ? 22.469 8.248 -44.979 1.00 95.69 424 LEU A C 1
ATOM 2930 O O . LEU A 1 424 ? 22.000 8.166 -43.838 1.00 95.69 424 LEU A O 1
ATOM 2934 N N . SER A 1 425 ? 22.624 9.412 -45.604 1.00 95.19 425 SER A N 1
ATOM 2935 C CA . SER A 1 425 ? 22.143 10.671 -45.036 1.00 95.19 425 SER A CA 1
ATOM 2936 C C . SER A 1 425 ? 20.609 10.715 -45.036 1.00 95.19 425 SER A C 1
ATOM 2938 O O . SER A 1 425 ? 19.952 9.977 -45.767 1.00 95.19 425 SER A O 1
ATOM 2940 N N . ASN A 1 426 ? 20.019 11.575 -44.204 1.00 95.38 426 ASN A N 1
ATOM 2941 C CA . ASN A 1 426 ? 18.563 11.735 -44.175 1.00 95.38 426 ASN A CA 1
ATOM 2942 C C . ASN A 1 426 ? 18.029 12.258 -45.518 1.00 95.38 426 ASN A C 1
ATOM 2944 O O . ASN A 1 426 ? 17.012 11.764 -45.989 1.00 95.38 426 ASN A O 1
ATOM 2948 N N . ASP A 1 427 ? 18.746 13.190 -46.153 1.00 93.69 427 ASP A N 1
ATOM 2949 C CA . ASP A 1 427 ? 18.376 13.739 -47.463 1.00 93.69 427 ASP A CA 1
ATOM 2950 C C . ASP A 1 427 ? 18.434 12.659 -48.554 1.00 93.69 427 ASP A C 1
ATOM 2952 O O . ASP A 1 427 ? 17.540 12.581 -49.390 1.00 93.69 427 ASP A O 1
ATOM 2956 N N . ALA A 1 428 ? 19.433 11.769 -48.503 1.00 95.25 428 ALA A N 1
ATOM 2957 C CA . ALA A 1 428 ? 19.519 10.630 -49.414 1.00 95.25 428 ALA A CA 1
ATOM 2958 C C . ALA A 1 428 ? 18.391 9.612 -49.202 1.00 95.25 428 ALA A C 1
ATOM 2960 O O . ALA A 1 428 ? 17.871 9.064 -50.167 1.00 95.25 428 ALA A O 1
ATOM 2961 N N . VAL A 1 429 ? 17.980 9.371 -47.953 1.00 96.00 429 VAL A N 1
ATOM 2962 C CA . VAL A 1 429 ? 16.828 8.502 -47.661 1.00 96.00 429 VAL A CA 1
ATOM 2963 C C . VAL A 1 429 ? 15.524 9.130 -48.157 1.00 96.00 429 VAL A C 1
ATOM 2965 O O . VAL A 1 429 ? 14.714 8.429 -48.755 1.00 96.00 429 VAL A O 1
ATOM 2968 N N . ALA A 1 430 ? 15.338 10.439 -47.969 1.00 94.56 430 ALA A N 1
ATOM 2969 C CA . ALA A 1 430 ? 14.169 11.164 -48.466 1.00 94.56 430 ALA A CA 1
ATOM 2970 C C . ALA A 1 430 ? 14.093 11.188 -50.005 1.00 94.56 430 ALA A C 1
ATOM 2972 O O . ALA A 1 430 ? 12.998 11.258 -50.558 1.00 94.56 430 ALA A O 1
ATOM 2973 N N . ALA A 1 431 ? 15.236 11.103 -50.693 1.00 94.25 431 ALA A N 1
ATOM 2974 C CA . ALA A 1 431 ? 15.325 11.089 -52.152 1.00 94.25 431 ALA A CA 1
ATOM 2975 C C . ALA A 1 431 ? 15.105 9.709 -52.798 1.00 94.25 431 ALA A C 1
ATOM 2977 O O . ALA A 1 431 ? 14.984 9.641 -54.020 1.00 94.25 431 ALA A O 1
ATOM 2978 N N . LEU A 1 432 ? 15.028 8.622 -52.014 1.00 95.44 432 LEU A N 1
ATOM 2979 C CA . LEU A 1 432 ? 14.754 7.286 -52.551 1.00 95.44 432 LEU A CA 1
ATOM 2980 C C . LEU A 1 432 ? 13.423 7.271 -53.312 1.00 95.44 432 LEU A C 1
ATOM 2982 O O . LEU A 1 432 ? 12.388 7.698 -52.799 1.00 95.44 432 LEU A O 1
ATOM 2986 N N . SER A 1 433 ? 13.411 6.721 -54.521 1.00 93.94 433 SER A N 1
ATOM 2987 C CA . SER A 1 433 ? 12.149 6.452 -55.206 1.00 93.94 433 SER A CA 1
ATOM 2988 C C . SER A 1 433 ? 11.359 5.362 -54.476 1.00 93.94 433 SER A C 1
ATOM 2990 O O . SER A 1 433 ? 11.904 4.578 -53.693 1.00 93.94 433 SER A O 1
ATOM 2992 N N . THR A 1 434 ? 10.061 5.280 -54.743 1.00 90.69 434 THR A N 1
ATOM 2993 C CA . THR A 1 434 ? 9.187 4.255 -54.157 1.00 90.69 434 THR A CA 1
ATOM 2994 C C . THR A 1 434 ? 9.626 2.844 -54.569 1.00 90.69 434 THR A C 1
ATOM 2996 O O . THR A 1 434 ? 9.648 1.941 -53.734 1.00 90.69 434 THR A O 1
ATOM 2999 N N . ASP A 1 435 ? 10.120 2.673 -55.800 1.00 92.25 435 ASP A N 1
ATOM 3000 C CA . ASP A 1 435 ? 10.714 1.420 -56.282 1.00 92.25 435 ASP A CA 1
ATOM 3001 C C . ASP A 1 435 ? 12.018 1.064 -55.543 1.00 92.25 435 ASP A C 1
ATOM 3003 O O . ASP A 1 435 ? 12.233 -0.094 -55.174 1.00 92.25 435 ASP A O 1
ATOM 3007 N N . GLN A 1 436 ? 12.899 2.042 -55.294 1.00 95.88 436 GLN A N 1
ATOM 3008 C CA . GLN A 1 436 ? 14.141 1.825 -54.537 1.00 95.88 436 GLN A CA 1
ATOM 3009 C C . GLN A 1 436 ? 13.857 1.490 -53.070 1.00 95.88 436 GLN A C 1
ATOM 3011 O O . GLN A 1 436 ? 14.502 0.611 -52.496 1.00 95.88 436 GLN A O 1
ATOM 3016 N N . LEU A 1 437 ? 12.878 2.164 -52.465 1.00 94.50 437 LEU A N 1
ATOM 3017 C CA . LEU A 1 437 ? 12.440 1.890 -51.102 1.00 94.50 437 LEU A CA 1
ATOM 3018 C C . LEU A 1 437 ? 11.795 0.499 -50.997 1.00 94.50 437 LEU A C 1
ATOM 3020 O O . LEU A 1 437 ? 12.120 -0.258 -50.082 1.00 94.50 437 LEU A O 1
ATOM 3024 N N . GLY A 1 438 ? 10.956 0.117 -51.965 1.00 92.50 438 GLY A N 1
ATOM 3025 C CA . GLY A 1 438 ? 10.376 -1.225 -52.077 1.00 92.50 438 GLY A CA 1
ATOM 3026 C C . GLY A 1 438 ? 11.423 -2.330 -52.276 1.00 92.50 438 GLY A C 1
ATOM 3027 O O . GLY A 1 438 ? 11.224 -3.455 -51.820 1.00 92.50 438 GLY A O 1
ATOM 3028 N N . ALA A 1 439 ? 12.569 -2.009 -52.884 1.00 94.62 439 ALA A N 1
ATOM 3029 C CA . ALA A 1 439 ? 13.690 -2.934 -53.051 1.00 94.62 439 ALA A CA 1
ATOM 3030 C C . ALA A 1 439 ? 14.493 -3.179 -51.755 1.00 94.62 439 ALA A C 1
ATOM 3032 O O . ALA A 1 439 ? 15.228 -4.169 -51.669 1.00 94.62 439 ALA A O 1
ATOM 3033 N N . LEU A 1 440 ? 14.359 -2.325 -50.728 1.00 96.00 440 LEU A N 1
ATOM 3034 C CA . LEU A 1 440 ? 15.018 -2.551 -49.441 1.00 96.00 440 LEU A CA 1
ATOM 3035 C C . LEU A 1 440 ? 14.450 -3.786 -48.738 1.00 96.00 440 LEU A C 1
ATOM 3037 O O . LEU A 1 440 ? 13.263 -3.901 -48.439 1.00 96.00 440 LEU A O 1
ATOM 3041 N N . THR A 1 441 ? 15.340 -4.692 -48.363 1.00 95.50 441 THR A N 1
ATOM 3042 C CA . THR A 1 441 ? 15.017 -5.851 -47.537 1.00 95.50 441 THR A CA 1
ATOM 3043 C C . THR A 1 441 ? 14.598 -5.433 -46.126 1.00 95.50 441 THR A C 1
ATOM 3045 O O . THR A 1 441 ? 15.070 -4.441 -45.565 1.00 95.50 441 THR A O 1
ATOM 3048 N N . THR A 1 442 ? 13.794 -6.272 -45.478 1.00 95.31 442 THR A N 1
ATOM 3049 C CA . THR A 1 442 ? 13.415 -6.112 -44.065 1.00 95.31 442 THR A CA 1
ATOM 3050 C C . THR A 1 442 ? 14.629 -6.003 -43.135 1.00 95.31 442 THR A C 1
ATOM 3052 O O . THR A 1 442 ? 14.623 -5.231 -42.179 1.00 95.31 442 THR A O 1
ATOM 3055 N N . GLY A 1 443 ? 15.717 -6.717 -43.446 1.00 94.50 443 GLY A N 1
ATOM 3056 C CA . GLY A 1 443 ? 16.979 -6.629 -42.711 1.00 94.50 443 GLY A CA 1
ATOM 3057 C C . GLY A 1 443 ? 17.687 -5.277 -42.853 1.00 94.50 443 GLY A C 1
ATOM 3058 O O . GLY A 1 443 ? 18.345 -4.842 -41.909 1.00 94.50 443 GLY A O 1
ATOM 3059 N N . GLN A 1 444 ? 17.560 -4.603 -43.999 1.00 97.50 444 GLN A N 1
ATOM 3060 C CA . GLN A 1 444 ? 18.086 -3.248 -44.188 1.00 97.50 444 GLN A CA 1
ATOM 3061 C C . GLN A 1 444 ? 17.229 -2.226 -43.432 1.00 97.50 444 GLN A C 1
ATOM 3063 O O . GLN A 1 444 ? 17.786 -1.449 -42.655 1.00 97.50 444 GLN A O 1
ATOM 3068 N N . ILE A 1 445 ? 15.898 -2.292 -43.568 1.00 96.06 445 ILE A N 1
ATOM 3069 C CA . ILE A 1 445 ? 14.955 -1.419 -42.846 1.00 96.06 445 ILE A CA 1
ATOM 3070 C C . ILE A 1 445 ? 15.173 -1.509 -41.328 1.00 96.06 445 ILE A C 1
ATOM 3072 O O . ILE A 1 445 ? 15.331 -0.487 -40.662 1.00 96.06 445 ILE A O 1
ATOM 3076 N N . ALA A 1 446 ? 15.300 -2.718 -40.769 1.00 95.50 446 ALA A N 1
ATOM 3077 C CA . ALA A 1 446 ? 15.531 -2.923 -39.335 1.00 95.50 446 ALA A CA 1
ATOM 3078 C C . ALA A 1 446 ? 16.848 -2.304 -38.810 1.00 95.50 446 ALA A C 1
ATOM 3080 O O . ALA A 1 446 ? 16.966 -2.039 -37.611 1.00 95.50 446 ALA A O 1
ATOM 3081 N N . MET A 1 447 ? 17.835 -2.076 -39.688 1.00 96.44 447 MET A N 1
ATOM 3082 C CA . MET A 1 447 ? 19.146 -1.504 -39.348 1.00 96.44 447 MET A CA 1
ATOM 3083 C C . MET A 1 447 ? 19.256 0.004 -39.614 1.00 96.44 447 MET A C 1
ATOM 3085 O O . MET A 1 447 ? 20.250 0.619 -39.215 1.00 96.44 447 MET A O 1
ATOM 3089 N N . MET A 1 448 ? 18.255 0.619 -40.253 1.00 96.00 448 MET A N 1
ATOM 3090 C CA . MET A 1 448 ? 18.182 2.073 -40.395 1.00 96.00 448 MET A CA 1
ATOM 3091 C C . MET A 1 448 ? 18.001 2.750 -39.030 1.00 96.00 448 MET A C 1
ATOM 3093 O O . MET A 1 448 ? 17.347 2.244 -38.116 1.00 96.00 448 MET A O 1
ATOM 3097 N N . LYS A 1 449 ? 18.566 3.941 -38.874 1.00 95.50 449 LYS A N 1
ATOM 3098 C CA . LYS A 1 449 ? 18.400 4.767 -37.675 1.00 95.50 449 LYS A CA 1
ATOM 3099 C C . LYS A 1 449 ? 16.997 5.375 -37.648 1.00 95.50 449 LYS A C 1
ATOM 3101 O O . LYS A 1 449 ? 16.421 5.661 -38.690 1.00 95.50 449 LYS A O 1
ATOM 3106 N N . GLY A 1 450 ? 16.488 5.687 -36.454 1.00 95.19 450 GLY A N 1
ATOM 3107 C CA . GLY A 1 450 ? 15.193 6.367 -36.309 1.00 95.19 450 GLY A CA 1
ATOM 3108 C C . GLY A 1 450 ? 15.106 7.683 -37.096 1.00 95.19 450 GLY A C 1
ATOM 3109 O O . GLY A 1 450 ? 14.087 7.946 -37.714 1.00 95.19 450 GLY A O 1
ATOM 3110 N N . ALA A 1 451 ? 16.195 8.460 -37.160 1.00 95.25 451 ALA A N 1
ATOM 3111 C CA . ALA A 1 451 ? 16.244 9.693 -37.952 1.00 95.25 451 ALA A CA 1
ATOM 3112 C C . ALA A 1 451 ? 16.135 9.460 -39.471 1.00 95.25 451 ALA A C 1
ATOM 3114 O O . ALA A 1 451 ? 15.573 10.300 -40.157 1.00 95.25 451 ALA A O 1
ATOM 3115 N N . GLN A 1 452 ? 16.629 8.323 -39.978 1.00 97.44 452 GLN A N 1
ATOM 3116 C CA . GLN A 1 452 ? 16.487 7.953 -41.389 1.00 97.44 452 GLN A CA 1
ATOM 3117 C C . GLN A 1 452 ? 15.038 7.548 -41.691 1.00 97.44 452 GLN A C 1
ATOM 3119 O O . GLN A 1 452 ? 14.483 7.966 -42.694 1.00 97.44 452 GLN A O 1
ATOM 3124 N N . ILE A 1 453 ? 14.392 6.800 -40.790 1.00 96.75 453 ILE A N 1
ATOM 3125 C CA . ILE A 1 453 ? 12.968 6.446 -40.920 1.00 96.75 453 ILE A CA 1
ATOM 3126 C C . ILE A 1 453 ? 12.078 7.701 -40.850 1.00 96.75 453 ILE A C 1
ATOM 3128 O O . ILE A 1 453 ? 11.160 7.857 -41.647 1.00 96.75 453 ILE A O 1
ATOM 3132 N N . ALA A 1 454 ? 12.386 8.640 -39.952 1.00 96.50 454 ALA A N 1
ATOM 3133 C CA . ALA A 1 454 ? 11.683 9.920 -39.847 1.00 96.50 454 ALA A CA 1
ATOM 3134 C C . ALA A 1 454 ? 11.897 10.850 -41.058 1.00 96.50 454 ALA A C 1
ATOM 3136 O O . ALA A 1 454 ? 11.123 11.783 -41.239 1.00 96.50 454 ALA A O 1
ATOM 3137 N N . ALA A 1 455 ? 12.950 10.624 -41.853 1.00 96.75 455 ALA A N 1
ATOM 3138 C CA . ALA A 1 455 ? 13.240 11.401 -43.056 1.00 96.75 455 ALA A CA 1
ATOM 3139 C C . ALA A 1 455 ? 12.418 10.959 -44.277 1.00 96.75 455 ALA A C 1
ATOM 3141 O O . ALA A 1 455 ? 12.329 11.719 -45.236 1.00 96.75 455 ALA A O 1
ATOM 3142 N N . LEU A 1 456 ? 11.815 9.764 -44.242 1.00 96.50 456 LEU A N 1
ATOM 3143 C CA . LEU A 1 456 ? 10.908 9.310 -45.297 1.00 96.50 456 LEU A CA 1
ATOM 3144 C C . LEU A 1 456 ? 9.706 10.261 -45.421 1.00 96.50 456 LEU A C 1
ATOM 3146 O O . LEU A 1 456 ? 9.218 10.817 -44.437 1.00 96.50 456 LEU A O 1
ATOM 3150 N N . THR A 1 457 ? 9.184 10.444 -46.622 1.00 95.12 457 THR A N 1
ATOM 3151 C CA . THR A 1 457 ? 7.938 11.185 -46.840 1.00 95.12 457 THR A CA 1
ATOM 3152 C C . THR A 1 457 ? 6.729 10.347 -46.412 1.00 95.12 457 THR A C 1
ATOM 3154 O O . THR A 1 457 ? 6.831 9.141 -46.182 1.00 95.12 457 THR A O 1
ATOM 3157 N N . THR A 1 458 ? 5.558 10.974 -46.283 1.00 93.44 458 THR A N 1
ATOM 3158 C CA . THR A 1 458 ? 4.305 10.250 -46.004 1.00 93.44 458 THR A CA 1
ATOM 3159 C C . THR A 1 458 ? 3.972 9.246 -47.104 1.00 93.44 458 THR A C 1
ATOM 3161 O O . THR A 1 458 ? 3.569 8.133 -46.789 1.00 93.44 458 THR A O 1
ATOM 3164 N N . ASP A 1 459 ? 4.218 9.604 -48.367 1.00 92.12 459 ASP A N 1
ATOM 3165 C CA . ASP A 1 459 ? 3.982 8.729 -49.523 1.00 92.12 459 ASP A CA 1
ATOM 3166 C C . ASP A 1 459 ? 4.925 7.517 -49.487 1.00 92.12 459 ASP A C 1
ATOM 3168 O O . ASP A 1 459 ? 4.489 6.380 -49.626 1.00 92.12 459 ASP A O 1
ATOM 3172 N N . GLN A 1 460 ? 6.208 7.742 -49.180 1.00 96.25 460 GLN A N 1
ATOM 3173 C CA . GLN A 1 460 ? 7.192 6.669 -49.000 1.00 96.25 460 GLN A CA 1
ATOM 3174 C C . GLN A 1 460 ? 6.823 5.716 -47.856 1.00 96.25 460 GLN A C 1
ATOM 3176 O O . GLN A 1 460 ? 6.983 4.508 -47.999 1.00 96.25 460 GLN A O 1
ATOM 3181 N N . ILE A 1 461 ? 6.334 6.233 -46.721 1.00 95.44 461 ILE A N 1
ATOM 3182 C CA . ILE A 1 461 ? 5.847 5.389 -45.619 1.00 95.44 461 ILE A CA 1
ATOM 3183 C C . ILE A 1 461 ? 4.612 4.590 -46.047 1.00 95.44 461 ILE A C 1
ATOM 3185 O O . ILE A 1 461 ? 4.551 3.396 -45.760 1.00 95.44 461 ILE A O 1
ATOM 3189 N N . GLY A 1 462 ? 3.668 5.217 -46.754 1.00 92.19 462 GLY A N 1
ATOM 3190 C CA . GLY A 1 462 ? 2.476 4.556 -47.292 1.00 92.19 462 GLY A CA 1
ATOM 3191 C C . GLY A 1 462 ? 2.803 3.427 -48.276 1.00 92.19 462 GLY A C 1
ATOM 3192 O O . GLY A 1 462 ? 2.131 2.400 -48.257 1.00 92.19 462 GLY A O 1
ATOM 3193 N N . ASP A 1 463 ? 3.885 3.559 -49.045 1.00 92.75 463 ASP A N 1
ATOM 3194 C CA . ASP A 1 463 ? 4.319 2.564 -50.035 1.00 92.75 463 ASP A CA 1
ATOM 3195 C C . ASP A 1 463 ? 5.161 1.408 -49.455 1.00 92.75 463 ASP A C 1
ATOM 3197 O O . ASP A 1 463 ? 5.438 0.430 -50.157 1.00 92.75 463 ASP A O 1
ATOM 3201 N N . LEU A 1 464 ? 5.566 1.463 -48.178 1.00 95.50 464 LEU A N 1
ATOM 3202 C CA . LEU A 1 464 ? 6.271 0.344 -47.542 1.00 95.50 464 LEU A CA 1
ATOM 3203 C C . LEU A 1 464 ? 5.378 -0.903 -47.473 1.00 95.50 464 LEU A C 1
ATOM 3205 O O . LEU A 1 464 ? 4.241 -0.866 -47.013 1.00 95.50 464 LEU A O 1
ATOM 3209 N N . SER A 1 465 ? 5.918 -2.063 -47.829 1.00 95.44 465 SER A N 1
ATOM 3210 C CA . SER A 1 465 ? 5.200 -3.327 -47.634 1.00 95.44 465 SER A CA 1
ATOM 3211 C C . SER A 1 465 ? 4.950 -3.620 -46.147 1.00 95.44 465 SER A C 1
ATOM 3213 O O . SER A 1 465 ? 5.695 -3.188 -45.261 1.00 95.44 465 SER A O 1
ATOM 3215 N N . THR A 1 466 ? 3.942 -4.444 -45.860 1.00 95.81 466 THR A N 1
ATOM 3216 C CA . THR A 1 466 ? 3.654 -4.923 -44.498 1.00 95.81 466 THR A CA 1
ATOM 3217 C C . THR A 1 466 ? 4.851 -5.637 -43.867 1.00 95.81 466 THR A C 1
ATOM 3219 O O . THR A 1 466 ? 5.103 -5.476 -42.677 1.00 95.81 466 THR A O 1
ATOM 3222 N N . ASP A 1 467 ? 5.648 -6.364 -44.655 1.00 95.56 467 ASP A N 1
ATOM 3223 C CA . ASP A 1 467 ? 6.867 -7.022 -44.171 1.00 95.56 467 ASP A CA 1
ATOM 3224 C C . ASP A 1 467 ? 7.940 -6.004 -43.751 1.00 95.56 467 ASP A C 1
ATOM 3226 O O . ASP A 1 467 ? 8.622 -6.197 -42.740 1.00 95.56 467 ASP A O 1
ATOM 3230 N N . GLN A 1 468 ? 8.083 -4.901 -44.493 1.00 97.38 468 GLN A N 1
ATOM 3231 C CA . GLN A 1 468 ? 9.009 -3.814 -44.156 1.00 97.38 468 GLN A CA 1
ATOM 3232 C C . GLN A 1 468 ? 8.548 -3.037 -42.916 1.00 97.38 468 GLN A C 1
ATOM 3234 O O . GLN A 1 468 ? 9.370 -2.776 -42.036 1.00 97.38 468 GLN A O 1
ATOM 3239 N N . ILE A 1 469 ? 7.250 -2.736 -42.788 1.00 97.12 469 ILE A N 1
ATOM 3240 C CA . ILE A 1 469 ? 6.683 -2.133 -41.569 1.00 97.12 469 ILE A CA 1
ATOM 3241 C C . ILE A 1 469 ? 6.844 -3.073 -40.366 1.00 97.12 469 ILE A C 1
ATOM 3243 O O . ILE A 1 469 ? 7.280 -2.644 -39.295 1.00 97.12 469 ILE A O 1
ATOM 3247 N N . GLY A 1 470 ? 6.584 -4.370 -40.539 1.00 95.62 470 GLY A N 1
ATOM 3248 C CA . GLY A 1 470 ? 6.761 -5.381 -39.495 1.00 95.62 470 GLY A CA 1
ATOM 3249 C C . GLY A 1 470 ? 8.215 -5.571 -39.050 1.00 95.62 470 GLY A C 1
ATOM 3250 O O . GLY A 1 470 ? 8.461 -6.004 -37.919 1.00 95.62 470 GLY A O 1
ATOM 3251 N N . ALA A 1 471 ? 9.182 -5.201 -39.895 1.00 96.75 471 ALA A N 1
ATOM 3252 C CA . ALA A 1 471 ? 10.607 -5.207 -39.572 1.00 96.75 471 ALA A CA 1
ATOM 3253 C C . ALA A 1 471 ? 11.050 -4.020 -38.697 1.00 96.75 471 ALA A C 1
ATOM 3255 O O . ALA A 1 471 ? 12.141 -4.071 -38.117 1.00 96.75 471 ALA A O 1
ATOM 3256 N N . LEU A 1 472 ? 10.227 -2.970 -38.577 1.00 97.00 472 LEU A N 1
ATOM 3257 C CA . LEU A 1 472 ? 10.524 -1.832 -37.712 1.00 97.00 472 LEU A CA 1
ATOM 3258 C C . LEU A 1 472 ? 10.577 -2.260 -36.242 1.00 97.00 472 LEU A C 1
ATOM 3260 O O . LEU A 1 472 ? 9.804 -3.092 -35.765 1.00 97.00 472 LEU A O 1
ATOM 3264 N N . ASN A 1 473 ? 11.484 -1.645 -35.489 1.00 95.50 473 ASN A N 1
ATOM 3265 C CA . ASN A 1 473 ? 11.567 -1.785 -34.038 1.00 95.50 473 ASN A CA 1
ATOM 3266 C C . ASN A 1 473 ? 10.907 -0.600 -33.307 1.00 95.50 473 ASN A C 1
ATOM 3268 O O . ASN A 1 473 ? 10.592 0.429 -33.904 1.00 95.50 473 ASN A O 1
ATOM 3272 N N . ALA A 1 474 ? 10.733 -0.718 -31.986 1.00 95.44 474 ALA A N 1
ATOM 3273 C CA . ALA A 1 474 ? 10.060 0.301 -31.173 1.00 95.44 474 ALA A CA 1
ATOM 3274 C C . ALA A 1 474 ? 10.703 1.697 -31.274 1.00 95.44 474 ALA A C 1
ATOM 3276 O O . ALA A 1 474 ? 9.996 2.700 -31.287 1.00 95.44 474 ALA A O 1
ATOM 3277 N N . THR A 1 475 ? 12.032 1.785 -31.383 1.00 95.25 475 THR A N 1
ATOM 3278 C CA . THR A 1 475 ? 12.732 3.072 -31.524 1.00 95.25 475 THR A CA 1
ATOM 3279 C C . THR A 1 475 ? 12.437 3.718 -32.875 1.00 95.25 475 THR A C 1
ATOM 3281 O O . THR A 1 475 ? 12.272 4.933 -32.946 1.00 95.25 475 THR A O 1
ATOM 3284 N N . GLN A 1 476 ? 12.348 2.920 -33.940 1.00 97.62 476 GLN A N 1
ATOM 3285 C CA . GLN A 1 476 ? 12.015 3.407 -35.280 1.00 97.62 476 GLN A CA 1
ATOM 3286 C C . GLN A 1 476 ? 10.549 3.849 -35.367 1.00 97.62 476 GLN A C 1
ATOM 3288 O O . GLN A 1 476 ? 10.288 4.966 -35.800 1.00 97.62 476 GLN A O 1
ATOM 3293 N N . VAL A 1 477 ? 9.605 3.051 -34.851 1.00 97.19 477 VAL A N 1
ATOM 3294 C CA . VAL A 1 477 ? 8.181 3.439 -34.763 1.00 97.19 477 VAL A CA 1
ATOM 3295 C C . VAL A 1 477 ? 7.999 4.698 -33.902 1.00 97.19 477 VAL A C 1
ATOM 3297 O O . VAL A 1 477 ? 7.240 5.608 -34.244 1.00 97.19 477 VAL A O 1
ATOM 3300 N N . SER A 1 478 ? 8.761 4.822 -32.810 1.00 95.75 478 SER A N 1
ATOM 3301 C CA . SER A 1 478 ? 8.774 6.039 -31.992 1.00 95.75 478 SER A CA 1
ATOM 3302 C C . SER A 1 478 ? 9.365 7.250 -32.716 1.00 95.75 478 SER A C 1
ATOM 3304 O O . SER A 1 478 ? 9.022 8.368 -32.332 1.00 95.75 478 SER A O 1
ATOM 3306 N N . ALA A 1 479 ? 10.207 7.066 -33.734 1.00 96.62 479 ALA A N 1
ATOM 3307 C CA . ALA A 1 479 ? 10.796 8.156 -34.507 1.00 96.62 479 ALA A CA 1
ATOM 3308 C C . ALA A 1 479 ? 9.898 8.654 -35.650 1.00 96.62 479 ALA A C 1
ATOM 3310 O O . ALA A 1 479 ? 10.079 9.795 -36.064 1.00 96.62 479 ALA A O 1
ATOM 3311 N N . LEU A 1 480 ? 8.922 7.852 -36.106 1.00 96.75 480 LEU A N 1
ATOM 3312 C CA . LEU A 1 480 ? 7.943 8.281 -37.114 1.00 96.75 480 LEU A CA 1
ATOM 3313 C C . LEU A 1 480 ? 7.290 9.611 -36.714 1.00 96.75 480 LEU A C 1
ATOM 3315 O O . LEU A 1 480 ? 6.982 9.832 -35.540 1.00 96.75 480 LEU A O 1
ATOM 3319 N N . THR A 1 481 ? 7.073 10.504 -37.664 1.00 95.56 481 THR A N 1
ATOM 3320 C CA . THR A 1 481 ? 6.344 11.748 -37.424 1.00 95.56 481 THR A CA 1
ATOM 3321 C C . THR A 1 481 ? 4.851 11.463 -37.258 1.00 95.56 481 THR A C 1
ATOM 3323 O O . THR A 1 481 ? 4.362 10.377 -37.565 1.00 95.56 481 THR A O 1
ATOM 3326 N N . ASN A 1 482 ? 4.110 12.441 -36.743 1.00 94.19 482 ASN A N 1
ATOM 3327 C CA . ASN A 1 482 ? 2.661 12.321 -36.587 1.00 94.19 482 ASN A CA 1
ATOM 3328 C C . ASN A 1 482 ? 1.960 12.108 -37.939 1.00 94.19 482 ASN A C 1
ATOM 3330 O O . ASN A 1 482 ? 1.113 11.228 -38.047 1.00 94.19 482 ASN A O 1
ATOM 3334 N N . ASP A 1 483 ? 2.379 12.847 -38.970 1.00 93.50 483 ASP A N 1
ATOM 3335 C CA . ASP A 1 483 ? 1.825 12.726 -40.323 1.00 93.50 483 ASP A CA 1
ATOM 3336 C C . ASP A 1 483 ? 2.138 11.353 -40.938 1.00 93.50 483 ASP A C 1
ATOM 3338 O O . ASP A 1 483 ? 1.283 10.755 -41.582 1.00 93.50 483 ASP A O 1
ATOM 3342 N N . GLN A 1 484 ? 3.335 10.807 -40.685 1.00 97.06 484 GLN A N 1
ATOM 3343 C CA . GLN A 1 484 ? 3.707 9.462 -41.137 1.00 97.06 484 GLN A CA 1
ATOM 3344 C C . GLN A 1 484 ? 2.887 8.361 -40.452 1.00 97.06 484 GLN A C 1
ATOM 3346 O O . GLN A 1 484 ? 2.555 7.377 -41.101 1.00 97.06 484 GLN A O 1
ATOM 3351 N N . ILE A 1 485 ? 2.557 8.505 -39.162 1.00 95.69 485 ILE A N 1
ATOM 3352 C CA . ILE A 1 485 ? 1.667 7.559 -38.468 1.00 95.69 485 ILE A CA 1
ATOM 3353 C C . ILE A 1 485 ? 0.267 7.594 -39.083 1.00 95.69 485 ILE A C 1
ATOM 3355 O O . ILE A 1 485 ? -0.288 6.537 -39.368 1.00 95.69 485 ILE A O 1
ATOM 3359 N N . GLY A 1 486 ? -0.273 8.790 -39.337 1.00 91.69 486 GLY A N 1
ATOM 3360 C CA . GLY A 1 486 ? -1.583 8.945 -39.974 1.00 91.69 486 GLY A CA 1
ATOM 3361 C C . GLY A 1 486 ? -1.637 8.418 -41.414 1.00 91.69 486 GLY A C 1
ATOM 3362 O O . GLY A 1 486 ? -2.705 8.015 -41.862 1.00 91.69 486 GLY A O 1
ATOM 3363 N N . ALA A 1 487 ? -0.501 8.382 -42.120 1.00 93.19 487 ALA A N 1
ATOM 3364 C CA . ALA A 1 487 ? -0.393 7.881 -43.492 1.00 93.19 487 ALA A CA 1
ATOM 3365 C C . ALA A 1 487 ? -0.318 6.345 -43.614 1.00 93.19 487 ALA A C 1
ATOM 3367 O O . ALA A 1 487 ? -0.385 5.835 -44.731 1.00 93.19 487 ALA A O 1
ATOM 3368 N N . LEU A 1 488 ? -0.169 5.601 -42.509 1.00 96.44 488 LEU A N 1
ATOM 3369 C CA . LEU A 1 488 ? -0.147 4.135 -42.549 1.00 96.44 488 LEU A CA 1
ATOM 3370 C C . LEU A 1 488 ? -1.513 3.582 -42.986 1.00 96.44 488 LEU A C 1
ATOM 3372 O O . LEU A 1 488 ? -2.554 3.998 -42.493 1.00 96.44 488 LEU A O 1
ATOM 3376 N N . SER A 1 489 ? -1.533 2.595 -43.870 1.00 96.19 489 SER A N 1
ATOM 3377 C CA . SER A 1 489 ? -2.741 1.807 -44.149 1.00 96.19 489 SER A CA 1
ATOM 3378 C C . SER A 1 489 ? -3.116 0.907 -42.966 1.00 96.19 489 SER A C 1
ATOM 3380 O O . SER A 1 489 ? -2.295 0.611 -42.093 1.00 96.19 489 SER A O 1
ATOM 3382 N N . GLU A 1 490 ? -4.357 0.427 -42.956 1.00 95.88 490 GLU A N 1
ATOM 3383 C CA . GLU A 1 490 ? -4.853 -0.551 -41.982 1.00 95.88 490 GLU A CA 1
ATOM 3384 C C . GLU A 1 490 ? -3.977 -1.813 -41.952 1.00 95.88 490 GLU A C 1
ATOM 3386 O O . GLU A 1 490 ? -3.544 -2.255 -40.883 1.00 95.88 490 GLU A O 1
ATOM 3391 N N . GLU A 1 491 ? -3.616 -2.351 -43.121 1.00 96.38 491 GLU A N 1
ATOM 3392 C CA . GLU A 1 491 ? -2.756 -3.530 -43.224 1.00 96.38 491 GLU A CA 1
ATOM 3393 C C . GLU A 1 491 ? -1.354 -3.272 -42.658 1.00 96.38 491 GLU A C 1
ATOM 3395 O O . GLU A 1 491 ? -0.772 -4.150 -42.014 1.00 96.38 491 GLU A O 1
ATOM 3400 N N . GLN A 1 492 ? -0.807 -2.069 -42.858 1.00 97.81 492 GLN A N 1
ATOM 3401 C CA . GLN A 1 492 ? 0.484 -1.685 -42.286 1.00 97.81 492 GLN A CA 1
ATOM 3402 C C . GLN A 1 492 ? 0.413 -1.542 -40.763 1.00 97.81 492 GLN A C 1
ATOM 3404 O O . GLN A 1 492 ? 1.321 -2.016 -40.076 1.00 97.81 492 GLN A O 1
ATOM 3409 N N . VAL A 1 493 ? -0.655 -0.953 -40.213 1.00 97.00 493 VAL A N 1
ATOM 3410 C CA . VAL A 1 493 ? -0.860 -0.880 -38.755 1.00 97.00 493 VAL A CA 1
ATOM 3411 C C . VAL A 1 493 ? -0.972 -2.286 -38.158 1.00 97.00 493 VAL A C 1
ATOM 3413 O O . VAL A 1 493 ? -0.275 -2.592 -37.185 1.00 97.00 493 VAL A O 1
ATOM 3416 N N . GLY A 1 494 ? -1.737 -3.182 -38.788 1.00 95.69 494 GLY A N 1
ATOM 3417 C CA . GLY A 1 494 ? -1.825 -4.595 -38.400 1.00 95.69 494 GLY A CA 1
ATOM 3418 C C . GLY A 1 494 ? -0.492 -5.353 -38.502 1.00 95.69 494 GLY A C 1
ATOM 3419 O O . GLY A 1 494 ? -0.259 -6.309 -37.758 1.00 95.69 494 GLY A O 1
ATOM 3420 N N . ALA A 1 495 ? 0.427 -4.903 -39.363 1.00 97.38 495 ALA A N 1
ATOM 3421 C CA . ALA A 1 495 ? 1.750 -5.503 -39.535 1.00 97.38 495 ALA A CA 1
ATOM 3422 C C . ALA A 1 495 ? 2.796 -5.054 -38.495 1.00 97.38 495 ALA A C 1
ATOM 3424 O O . ALA A 1 495 ? 3.825 -5.722 -38.344 1.00 97.38 495 ALA A O 1
ATOM 3425 N N . ILE A 1 496 ? 2.565 -3.962 -37.750 1.00 97.25 496 ILE A N 1
ATOM 3426 C CA . ILE A 1 496 ? 3.496 -3.494 -36.708 1.00 97.25 496 ILE A CA 1
ATOM 3427 C C . ILE A 1 496 ? 3.705 -4.604 -35.670 1.00 97.25 496 ILE A C 1
ATOM 3429 O O . ILE A 1 496 ? 2.782 -5.026 -34.980 1.00 97.25 496 ILE A O 1
ATOM 3433 N N . SER A 1 497 ? 4.938 -5.070 -35.477 1.00 96.06 497 SER A N 1
ATOM 3434 C CA . SER A 1 497 ? 5.167 -6.157 -34.517 1.00 96.06 497 SER A CA 1
ATOM 3435 C C . SER A 1 497 ? 4.754 -5.777 -33.083 1.00 96.06 497 SER A C 1
ATOM 3437 O O . SER A 1 497 ? 4.852 -4.623 -32.662 1.00 96.06 497 SER A O 1
ATOM 3439 N N . THR A 1 498 ? 4.386 -6.763 -32.261 1.00 94.94 498 THR A N 1
ATOM 3440 C CA . THR A 1 498 ? 4.021 -6.543 -30.844 1.00 94.94 498 THR A CA 1
ATOM 3441 C C . THR A 1 498 ? 5.142 -5.922 -30.005 1.00 94.94 498 THR A C 1
ATOM 3443 O O . THR A 1 498 ? 4.886 -5.308 -28.975 1.00 94.94 498 THR A O 1
ATOM 3446 N N . LYS A 1 499 ? 6.405 -6.046 -30.435 1.00 93.69 499 LYS A N 1
ATOM 3447 C CA . LYS A 1 499 ? 7.532 -5.335 -29.810 1.00 93.69 499 LYS A CA 1
ATOM 3448 C C . LYS A 1 499 ? 7.603 -3.880 -30.258 1.00 93.69 499 LYS A C 1
ATOM 3450 O O . LYS A 1 499 ? 7.983 -3.028 -29.463 1.00 93.69 499 LYS A O 1
ATOM 3455 N N . ALA A 1 500 ? 7.276 -3.609 -31.518 1.00 96.56 500 ALA A N 1
ATOM 3456 C CA . ALA A 1 500 ? 7.351 -2.286 -32.116 1.00 96.56 500 ALA A CA 1
ATOM 3457 C C . ALA A 1 500 ? 6.164 -1.391 -31.741 1.00 96.56 500 ALA A C 1
ATOM 3459 O O . ALA A 1 500 ? 6.357 -0.184 -31.619 1.00 96.56 500 ALA A O 1
ATOM 3460 N N . ILE A 1 501 ? 4.991 -1.971 -31.450 1.00 96.06 501 ILE A N 1
ATOM 3461 C CA . ILE A 1 501 ? 3.805 -1.223 -31.001 1.00 96.06 501 ILE A CA 1
ATOM 3462 C C . ILE A 1 501 ? 4.093 -0.390 -29.744 1.00 96.06 501 ILE A C 1
ATOM 3464 O O . ILE A 1 501 ? 3.540 0.688 -29.581 1.00 96.06 501 ILE A O 1
ATOM 3468 N N . LEU A 1 502 ? 5.029 -0.821 -28.888 1.00 95.12 502 LEU A N 1
ATOM 3469 C CA . LEU A 1 502 ? 5.489 -0.076 -27.705 1.00 95.12 502 LEU A CA 1
ATOM 3470 C C . LEU A 1 502 ? 6.181 1.257 -28.045 1.00 95.12 502 LEU A C 1
ATOM 3472 O O . LEU A 1 502 ? 6.349 2.102 -27.168 1.00 95.12 502 LEU A O 1
ATOM 3476 N N . GLY A 1 503 ? 6.594 1.440 -29.301 1.00 95.56 503 GLY A N 1
ATOM 3477 C CA . GLY A 1 503 ? 7.106 2.699 -29.834 1.00 95.56 503 GLY A CA 1
ATOM 3478 C C . GLY A 1 503 ? 6.018 3.729 -30.147 1.00 95.56 503 GLY A C 1
ATOM 3479 O O . GLY A 1 503 ? 6.327 4.917 -30.249 1.00 95.56 503 GLY A O 1
ATOM 3480 N N . LEU A 1 504 ? 4.751 3.316 -30.280 1.00 95.94 504 LEU A N 1
ATOM 3481 C CA . LEU A 1 504 ? 3.633 4.249 -30.410 1.00 95.94 504 LEU A CA 1
ATOM 3482 C C . LEU A 1 504 ? 3.387 4.912 -29.058 1.00 95.94 504 LEU A C 1
ATOM 3484 O O . LEU A 1 504 ? 2.896 4.288 -28.122 1.00 95.94 504 LEU A O 1
ATOM 3488 N N . THR A 1 505 ? 3.730 6.188 -28.932 1.00 93.69 505 THR A N 1
ATOM 3489 C CA . THR A 1 505 ? 3.380 6.963 -27.739 1.00 93.69 505 THR A CA 1
ATOM 3490 C C . THR A 1 505 ? 1.863 7.141 -27.654 1.00 93.69 505 THR A C 1
ATOM 3492 O O . THR A 1 505 ? 1.163 7.020 -28.655 1.00 93.69 505 THR A O 1
ATOM 3495 N N . SER A 1 506 ? 1.333 7.480 -26.477 1.00 93.56 506 SER A N 1
ATOM 3496 C CA . SER A 1 506 ? -0.107 7.739 -26.313 1.00 93.56 506 SER A CA 1
ATOM 3497 C C . SER A 1 506 ? -0.633 8.816 -27.270 1.00 93.56 506 SER A C 1
ATOM 3499 O O . SER A 1 506 ? -1.721 8.677 -27.809 1.00 93.56 506 SER A O 1
ATOM 3501 N N . ALA A 1 507 ? 0.173 9.846 -27.546 1.00 92.69 507 ALA A N 1
ATOM 3502 C CA . ALA A 1 507 ? -0.159 10.887 -28.517 1.00 92.69 507 ALA A CA 1
ATOM 3503 C C . ALA A 1 507 ? -0.232 10.364 -29.959 1.00 92.69 507 ALA A C 1
ATOM 3505 O O . ALA A 1 507 ? -1.017 10.878 -30.739 1.00 92.69 507 ALA A O 1
ATOM 3506 N N . LYS A 1 508 ? 0.574 9.356 -30.315 1.00 95.50 508 LYS A N 1
ATOM 3507 C CA . LYS A 1 508 ? 0.529 8.721 -31.640 1.00 95.50 508 LYS A CA 1
ATOM 3508 C C . LYS A 1 508 ? -0.633 7.751 -31.777 1.00 95.50 508 LYS A C 1
ATOM 3510 O O . LYS A 1 508 ? -1.218 7.684 -32.845 1.00 95.50 508 LYS A O 1
ATOM 3515 N N . VAL A 1 509 ? -0.974 7.033 -30.707 1.00 96.00 509 VAL A N 1
ATOM 3516 C CA . VAL A 1 509 ? -2.177 6.188 -30.681 1.00 96.00 509 VAL A CA 1
ATOM 3517 C C . VAL A 1 509 ? -3.427 7.043 -30.900 1.00 96.00 509 VAL A C 1
ATOM 3519 O O . VAL A 1 509 ? -4.242 6.688 -31.735 1.00 96.00 509 VAL A O 1
ATOM 3522 N N . ALA A 1 510 ? -3.512 8.214 -30.261 1.00 93.50 510 ALA A N 1
ATOM 3523 C CA . ALA A 1 510 ? -4.619 9.160 -30.435 1.00 93.50 510 ALA A CA 1
ATOM 3524 C C . ALA A 1 510 ? -4.719 9.800 -31.838 1.00 93.50 510 ALA A C 1
ATOM 3526 O O . ALA A 1 510 ? -5.661 10.542 -32.102 1.00 93.50 510 ALA A O 1
ATOM 3527 N N . LEU A 1 511 ? -3.721 9.594 -32.706 1.00 93.75 511 LEU A N 1
ATOM 3528 C CA . LEU A 1 511 ? -3.728 10.065 -34.095 1.00 93.75 511 LEU A CA 1
ATOM 3529 C C . LEU A 1 511 ? -4.152 8.981 -35.087 1.00 93.75 511 LEU A C 1
ATOM 3531 O O . LEU A 1 511 ? -4.369 9.312 -36.252 1.00 93.75 511 LEU A O 1
ATOM 3535 N N . LEU A 1 512 ? -4.226 7.719 -34.655 1.00 96.00 512 LEU A N 1
ATOM 3536 C CA . LEU A 1 512 ? -4.748 6.655 -35.501 1.00 96.00 512 LEU A CA 1
ATOM 3537 C C . LEU A 1 512 ? -6.227 6.934 -35.792 1.00 96.00 512 LEU A C 1
ATOM 3539 O O . LEU A 1 512 ? -6.960 7.389 -34.915 1.00 96.00 512 LEU A O 1
ATOM 3543 N N . SER A 1 513 ? -6.664 6.669 -37.019 1.00 95.12 513 SER A N 1
ATOM 3544 C CA . SER A 1 513 ? -8.089 6.622 -37.328 1.00 95.12 513 SER A CA 1
ATOM 3545 C C . SER A 1 513 ? -8.738 5.423 -36.637 1.00 95.12 513 SER A C 1
ATOM 3547 O O . SER A 1 513 ? -8.078 4.430 -36.326 1.00 95.12 513 SER A O 1
ATOM 3549 N N . THR A 1 514 ? -10.052 5.481 -36.451 1.00 93.38 514 THR A N 1
ATOM 3550 C CA . THR A 1 514 ? -10.815 4.368 -35.878 1.00 93.38 514 THR A CA 1
ATOM 3551 C C . THR A 1 514 ? -10.646 3.078 -36.692 1.00 93.38 514 THR A C 1
ATOM 3553 O O . THR A 1 514 ? -10.444 2.019 -36.105 1.00 93.38 514 THR A O 1
ATOM 3556 N N . ASP A 1 515 ? -10.580 3.165 -38.027 1.00 94.19 515 ASP A N 1
ATOM 3557 C CA . ASP A 1 515 ? -10.297 2.010 -38.895 1.00 94.19 515 ASP A CA 1
ATOM 3558 C C . ASP A 1 515 ? -8.878 1.442 -38.667 1.00 94.19 515 ASP A C 1
ATOM 3560 O O . ASP A 1 515 ? -8.689 0.229 -38.562 1.00 94.19 515 ASP A O 1
ATOM 3564 N N . GLN A 1 516 ? -7.867 2.305 -38.497 1.00 96.88 516 GLN A N 1
ATOM 3565 C CA . GLN A 1 516 ? -6.502 1.879 -38.157 1.00 96.88 516 GLN A CA 1
ATOM 3566 C C . GLN A 1 516 ? -6.432 1.219 -36.771 1.00 96.88 516 GLN A C 1
ATOM 3568 O O . GLN A 1 516 ? -5.672 0.266 -36.586 1.00 96.88 516 GLN A O 1
ATOM 3573 N N . VAL A 1 517 ? -7.209 1.699 -35.794 1.00 96.12 517 VAL A N 1
ATOM 3574 C CA . VAL A 1 517 ? -7.322 1.043 -34.483 1.00 96.12 517 VAL A CA 1
ATOM 3575 C C . VAL A 1 517 ? -7.997 -0.321 -34.621 1.00 96.12 517 VAL A C 1
ATOM 3577 O O . VAL A 1 517 ? -7.497 -1.290 -34.048 1.00 96.12 517 VAL A O 1
ATOM 3580 N N . ALA A 1 518 ? -9.076 -0.427 -35.400 1.00 94.19 518 ALA A N 1
ATOM 3581 C CA . ALA A 1 518 ? -9.770 -1.691 -35.655 1.00 94.19 518 ALA A CA 1
ATOM 3582 C C . ALA A 1 518 ? -8.863 -2.729 -36.347 1.00 94.19 518 ALA A C 1
ATOM 3584 O O . ALA A 1 518 ? -8.990 -3.931 -36.106 1.00 94.19 518 ALA A O 1
ATOM 3585 N N . ALA A 1 519 ? -7.893 -2.271 -37.145 1.00 95.94 519 ALA A N 1
ATOM 3586 C CA . ALA A 1 519 ? -6.883 -3.117 -37.775 1.00 95.94 519 ALA A CA 1
ATOM 3587 C C . ALA A 1 519 ? -5.806 -3.653 -36.805 1.00 95.94 519 ALA A C 1
ATOM 3589 O O . ALA A 1 519 ? -5.037 -4.550 -37.174 1.00 95.94 519 ALA A O 1
ATOM 3590 N N . LEU A 1 520 ? -5.731 -3.154 -35.561 1.00 96.75 520 LEU A N 1
ATOM 3591 C CA . LEU A 1 520 ? -4.836 -3.712 -34.546 1.00 96.75 520 LEU A CA 1
ATOM 3592 C C . LEU A 1 520 ? -5.244 -5.147 -34.199 1.00 96.75 520 LEU A C 1
ATOM 3594 O O . LEU A 1 520 ? -6.349 -5.447 -33.753 1.00 96.75 520 LEU A O 1
ATOM 3598 N N . THR A 1 521 ? -4.285 -6.055 -34.306 1.00 96.81 521 THR A N 1
ATOM 3599 C CA . THR A 1 521 ? -4.442 -7.441 -33.877 1.00 96.81 521 THR A CA 1
ATOM 3600 C C . THR A 1 521 ? -4.606 -7.539 -32.359 1.00 96.81 521 THR A C 1
ATOM 3602 O O . THR A 1 521 ? -4.006 -6.787 -31.583 1.00 96.81 521 THR A O 1
ATOM 3605 N N . THR A 1 522 ? -5.311 -8.575 -31.906 1.00 96.31 522 THR A N 1
ATOM 3606 C CA . THR A 1 522 ? -5.457 -8.933 -30.485 1.00 96.31 522 THR A CA 1
ATOM 3607 C C . THR A 1 522 ? -4.118 -8.978 -29.737 1.00 96.31 522 THR A C 1
ATOM 3609 O O . THR A 1 522 ? -4.015 -8.539 -28.592 1.00 96.31 522 THR A O 1
ATOM 3612 N N . ALA A 1 523 ? -3.059 -9.474 -30.386 1.00 96.19 523 ALA A N 1
ATOM 3613 C CA . ALA A 1 523 ? -1.728 -9.557 -29.789 1.00 96.19 523 ALA A CA 1
ATOM 3614 C C . ALA A 1 523 ? -1.053 -8.182 -29.636 1.00 96.19 523 ALA A C 1
ATOM 3616 O O . ALA A 1 523 ? -0.317 -7.976 -28.669 1.00 96.19 523 ALA A O 1
ATOM 3617 N N . GLN A 1 524 ? -1.289 -7.246 -30.563 1.00 98.00 524 GLN A N 1
ATOM 3618 C CA . GLN A 1 524 ? -0.812 -5.865 -30.440 1.00 98.00 524 GLN A CA 1
ATOM 3619 C C . GLN A 1 524 ? -1.550 -5.144 -29.310 1.00 98.00 524 GLN A C 1
ATOM 3621 O O . GLN A 1 524 ? -0.882 -4.589 -28.439 1.00 98.00 524 GLN A O 1
ATOM 3626 N N . VAL A 1 525 ? -2.886 -5.235 -29.260 1.00 97.19 525 VAL A N 1
ATOM 3627 C CA . VAL A 1 525 ? -3.703 -4.637 -28.185 1.00 97.19 525 VAL A CA 1
ATOM 3628 C C . VAL A 1 525 ? -3.288 -5.177 -26.813 1.00 97.19 525 VAL A C 1
ATOM 3630 O O . VAL A 1 525 ? -3.041 -4.404 -25.887 1.00 97.19 525 VAL A O 1
ATOM 3633 N N . GLY A 1 526 ? -3.087 -6.493 -26.686 1.00 95.81 526 GLY A N 1
ATOM 3634 C CA . GLY A 1 526 ? -2.611 -7.104 -25.440 1.00 95.81 526 GLY A CA 1
ATOM 3635 C C . GLY A 1 526 ? -1.190 -6.691 -25.025 1.00 95.81 526 GLY A C 1
ATOM 3636 O O . GLY A 1 526 ? -0.865 -6.714 -23.835 1.00 95.81 526 GLY A O 1
ATOM 3637 N N . ALA A 1 527 ? -0.344 -6.276 -25.976 1.00 96.31 527 ALA A N 1
ATOM 3638 C CA . ALA A 1 527 ? 0.999 -5.761 -25.707 1.00 96.31 527 ALA A CA 1
ATOM 3639 C C . ALA A 1 527 ? 1.016 -4.271 -25.309 1.00 96.31 527 ALA A C 1
ATOM 3641 O O . ALA A 1 527 ? 2.017 -3.812 -24.751 1.00 96.31 527 ALA A O 1
ATOM 3642 N N . MET A 1 528 ? -0.062 -3.517 -25.561 1.00 97.06 528 MET A N 1
ATOM 3643 C CA . MET A 1 528 ? -0.135 -2.088 -25.244 1.00 97.06 528 MET A CA 1
ATOM 3644 C C . MET A 1 528 ? -0.050 -1.821 -23.736 1.00 97.06 528 MET A C 1
ATOM 3646 O O . MET A 1 528 ? -0.553 -2.552 -22.874 1.00 97.06 528 MET A O 1
ATOM 3650 N N . THR A 1 529 ? 0.586 -0.704 -23.401 1.00 96.56 529 THR A N 1
ATOM 3651 C CA . THR A 1 529 ? 0.653 -0.171 -22.039 1.00 96.56 529 THR A CA 1
ATOM 3652 C C . THR A 1 529 ? -0.612 0.613 -21.688 1.00 96.56 529 THR A C 1
ATOM 3654 O O . THR A 1 529 ? -1.310 1.116 -22.565 1.00 96.56 529 THR A O 1
ATOM 3657 N N . GLY A 1 530 ? -0.878 0.809 -20.392 1.00 95.56 530 GLY A N 1
ATOM 3658 C CA . GLY A 1 530 ? -2.016 1.626 -19.954 1.00 95.56 530 GLY A CA 1
ATOM 3659 C C . GLY A 1 530 ? -1.990 3.069 -20.483 1.00 95.56 530 GLY A C 1
ATOM 3660 O O . GLY A 1 530 ? -3.040 3.631 -20.757 1.00 95.56 530 GLY A O 1
ATOM 3661 N N . ALA A 1 531 ? -0.809 3.662 -20.697 1.00 94.81 531 ALA A N 1
ATOM 3662 C CA . ALA A 1 531 ? -0.713 4.996 -21.296 1.00 94.81 531 ALA A CA 1
ATOM 3663 C C . ALA A 1 531 ? -1.158 5.005 -22.767 1.00 94.81 531 ALA A C 1
ATOM 3665 O O . ALA A 1 531 ? -1.802 5.953 -23.199 1.00 94.81 531 ALA A O 1
ATOM 3666 N N . GLN A 1 532 ? -0.827 3.955 -23.523 1.00 97.38 532 GLN A N 1
ATOM 3667 C CA . GLN A 1 532 ? -1.235 3.811 -24.921 1.00 97.38 532 GLN A CA 1
ATOM 3668 C C . GLN A 1 532 ? -2.740 3.576 -25.038 1.00 97.38 532 GLN A C 1
ATOM 3670 O O . GLN A 1 532 ? -3.380 4.235 -25.844 1.00 97.38 532 GLN A O 1
ATOM 3675 N N . LEU A 1 533 ? -3.311 2.718 -24.186 1.00 96.81 533 LEU A N 1
ATOM 3676 C CA . LEU A 1 533 ? -4.764 2.516 -24.127 1.00 96.81 533 LEU A CA 1
ATOM 3677 C C . LEU A 1 533 ? -5.514 3.792 -23.727 1.00 96.81 533 LEU A C 1
ATOM 3679 O O . LEU A 1 533 ? -6.591 4.047 -24.242 1.00 96.81 533 LEU A O 1
ATOM 3683 N N . GLY A 1 534 ? -4.933 4.626 -22.858 1.00 94.56 534 GLY A N 1
ATOM 3684 C CA . GLY A 1 534 ? -5.497 5.937 -22.524 1.00 94.56 534 GLY A CA 1
ATOM 3685 C C . GLY A 1 534 ? -5.424 6.970 -23.655 1.00 94.56 534 GLY A C 1
ATOM 3686 O O . GLY A 1 534 ? -5.984 8.052 -23.507 1.00 94.56 534 GLY A O 1
ATOM 3687 N N . GLY A 1 535 ? -4.715 6.664 -24.748 1.00 94.62 535 GLY A N 1
ATOM 3688 C CA . GLY A 1 535 ? -4.729 7.447 -25.982 1.00 94.62 535 GLY A CA 1
ATOM 3689 C C . GLY A 1 535 ? -5.853 7.059 -26.946 1.00 94.62 535 GLY A C 1
ATOM 3690 O O . GLY A 1 535 ? -6.089 7.816 -27.877 1.00 94.62 535 GLY A O 1
ATOM 3691 N N . LEU A 1 536 ? -6.533 5.924 -26.735 1.00 95.81 536 LEU A N 1
ATOM 3692 C CA . LEU A 1 536 ? -7.679 5.515 -27.551 1.00 95.81 536 LEU A CA 1
ATOM 3693 C C . LEU A 1 536 ? -8.920 6.335 -27.176 1.00 95.81 536 LEU A C 1
ATOM 3695 O O . LEU A 1 536 ? -9.209 6.534 -25.989 1.00 95.81 536 LEU A O 1
ATOM 3699 N N . GLY A 1 537 ? -9.646 6.799 -28.191 1.00 92.69 537 GLY A N 1
ATOM 3700 C CA . GLY A 1 537 ? -10.949 7.432 -28.039 1.00 92.69 537 GLY A CA 1
ATOM 3701 C C . GLY A 1 537 ? -12.056 6.438 -27.677 1.00 92.69 537 GLY A C 1
ATOM 3702 O O . GLY A 1 537 ? -11.857 5.226 -27.630 1.00 92.69 537 GLY A O 1
ATOM 3703 N N . ALA A 1 538 ? -13.249 6.970 -27.414 1.00 93.88 538 ALA A N 1
ATOM 3704 C CA . ALA A 1 538 ? -14.432 6.158 -27.136 1.00 93.88 538 ALA A CA 1
ATOM 3705 C C . ALA A 1 538 ? -14.849 5.320 -28.359 1.00 93.88 538 ALA A C 1
ATOM 3707 O O . ALA A 1 538 ? -15.050 4.115 -28.230 1.00 93.88 538 ALA A O 1
ATOM 3708 N N . ASP A 1 539 ? -14.879 5.944 -29.541 1.00 94.50 539 ASP A N 1
ATOM 3709 C CA . ASP A 1 539 ? -15.206 5.283 -30.811 1.00 94.50 539 ASP A CA 1
ATOM 3710 C C . ASP A 1 539 ? -14.172 4.195 -31.163 1.00 94.50 539 ASP A C 1
ATOM 3712 O O . ASP A 1 539 ? -14.530 3.099 -31.581 1.00 94.50 539 ASP A O 1
ATOM 3716 N N . ASP A 1 540 ? -12.889 4.455 -30.890 1.00 96.38 540 ASP A N 1
ATOM 3717 C CA . ASP A 1 540 ? -11.789 3.511 -31.123 1.00 96.38 540 ASP A CA 1
ATOM 3718 C C . ASP A 1 540 ? -11.926 2.229 -30.295 1.00 96.38 540 ASP A C 1
ATOM 3720 O O . ASP A 1 540 ? -11.667 1.129 -30.779 1.00 96.38 540 ASP A O 1
ATOM 3724 N N . VAL A 1 541 ? -12.321 2.360 -29.025 1.00 95.81 541 VAL A N 1
ATOM 3725 C CA . VAL A 1 541 ? -12.510 1.211 -28.129 1.00 95.81 541 VAL A CA 1
ATOM 3726 C C . VAL A 1 541 ? -13.780 0.437 -28.477 1.00 95.81 541 VAL A C 1
ATOM 3728 O O . VAL A 1 541 ? -13.776 -0.789 -28.360 1.00 95.81 541 VAL A O 1
ATOM 3731 N N . ALA A 1 542 ? -14.832 1.110 -28.951 1.00 94.56 542 ALA A N 1
ATOM 3732 C CA . ALA A 1 542 ? -16.068 0.460 -29.384 1.00 94.56 542 ALA A CA 1
ATOM 3733 C C . ALA A 1 542 ? -15.853 -0.489 -30.582 1.00 94.56 542 ALA A C 1
ATOM 3735 O O . ALA A 1 542 ? -16.495 -1.536 -30.640 1.00 94.56 542 ALA A O 1
ATOM 3736 N N . GLU A 1 543 ? -14.908 -0.179 -31.478 1.00 95.31 543 GLU A N 1
ATOM 3737 C CA . GLU A 1 543 ? -14.585 -1.007 -32.655 1.00 95.31 543 GLU A CA 1
ATOM 3738 C C . GLU A 1 543 ? -13.583 -2.148 -32.379 1.00 95.31 543 GLU A C 1
ATOM 3740 O O . GLU A 1 543 ? -13.338 -3.002 -33.235 1.00 95.31 543 GLU A O 1
ATOM 3745 N N . LEU A 1 544 ? -13.002 -2.230 -31.175 1.00 95.81 544 LEU A N 1
ATOM 3746 C CA . LEU A 1 544 ? -12.147 -3.365 -30.816 1.00 95.81 544 LEU A CA 1
ATOM 3747 C C . LEU A 1 544 ? -12.961 -4.664 -30.702 1.00 95.81 544 LEU A C 1
ATOM 3749 O O . LEU A 1 544 ? -14.030 -4.715 -30.103 1.00 95.81 544 LEU A O 1
ATOM 3753 N N . SER A 1 545 ? -12.418 -5.782 -31.183 1.00 95.62 545 SER A N 1
ATOM 3754 C CA . SER A 1 545 ? -13.062 -7.087 -30.964 1.00 95.62 545 SER A CA 1
ATOM 3755 C C . SER A 1 545 ? -13.110 -7.476 -29.477 1.00 95.62 545 SER A C 1
ATOM 3757 O O . SER A 1 545 ? -12.256 -7.079 -28.678 1.00 95.62 545 SER A O 1
ATOM 3759 N N . THR A 1 546 ? -14.058 -8.337 -29.101 1.00 96.25 546 THR A N 1
ATOM 3760 C CA . THR A 1 546 ? -14.139 -8.920 -27.748 1.00 96.25 546 THR A CA 1
ATOM 3761 C C . THR A 1 546 ? -12.845 -9.628 -27.341 1.00 96.25 546 THR A C 1
ATOM 3763 O O . THR A 1 546 ? -12.407 -9.505 -26.198 1.00 96.25 546 THR A O 1
ATOM 3766 N N . ASP A 1 547 ? -12.178 -10.303 -28.283 1.00 96.56 547 ASP A N 1
ATOM 3767 C CA . ASP A 1 547 ? -10.884 -10.953 -28.051 1.00 96.56 547 ASP A CA 1
ATOM 3768 C C . ASP A 1 547 ? -9.779 -9.929 -27.756 1.00 96.56 547 ASP A C 1
ATOM 3770 O O . ASP A 1 547 ? -8.937 -10.157 -26.885 1.00 96.56 547 ASP A O 1
ATOM 3774 N N . ALA A 1 548 ? -9.776 -8.786 -28.453 1.00 97.44 548 ALA A N 1
ATOM 3775 C CA . ALA A 1 548 ? -8.843 -7.692 -28.187 1.00 97.44 548 ALA A CA 1
ATOM 3776 C C . ALA A 1 548 ? -9.063 -7.082 -26.795 1.00 97.44 548 ALA A C 1
ATOM 3778 O O . ALA A 1 548 ? -8.089 -6.894 -26.062 1.00 97.44 548 ALA A O 1
ATOM 3779 N N . ILE A 1 549 ? -10.320 -6.857 -26.391 1.00 97.38 549 ILE A N 1
ATOM 3780 C CA . ILE A 1 549 ? -10.662 -6.402 -25.034 1.00 97.38 549 ILE A CA 1
ATOM 3781 C C . ILE A 1 549 ? -10.209 -7.425 -23.983 1.00 97.38 549 ILE A C 1
ATOM 3783 O O . ILE A 1 549 ? -9.525 -7.054 -23.026 1.00 97.38 549 ILE A O 1
ATOM 3787 N N . ALA A 1 550 ? -10.484 -8.717 -24.180 1.00 96.88 550 ALA A N 1
ATOM 3788 C CA . ALA A 1 550 ? -10.054 -9.785 -23.273 1.00 96.88 550 ALA A CA 1
ATOM 3789 C C . ALA A 1 550 ? -8.518 -9.926 -23.186 1.00 96.88 550 ALA A C 1
ATOM 3791 O O . ALA A 1 550 ? -7.984 -10.328 -22.150 1.00 96.88 550 ALA A O 1
ATOM 3792 N N . ALA A 1 551 ? -7.789 -9.567 -24.250 1.00 97.44 551 ALA A N 1
ATOM 3793 C CA . ALA A 1 551 ? -6.328 -9.611 -24.289 1.00 97.44 551 ALA A CA 1
ATOM 3794 C C . ALA A 1 551 ? -5.644 -8.446 -23.552 1.00 97.44 551 ALA A C 1
ATOM 3796 O O . ALA A 1 551 ? -4.451 -8.554 -23.242 1.00 97.44 551 ALA A O 1
ATOM 3797 N N . ILE A 1 552 ? -6.354 -7.351 -23.240 1.00 97.69 552 ILE A N 1
ATOM 3798 C CA . ILE A 1 552 ? -5.785 -6.226 -22.484 1.00 97.69 552 ILE A CA 1
ATOM 3799 C C . ILE A 1 552 ? -5.277 -6.727 -21.128 1.00 97.69 552 ILE A C 1
ATOM 3801 O O . ILE A 1 552 ? -6.033 -7.207 -20.287 1.00 97.69 552 ILE A O 1
ATOM 3805 N N . SER A 1 553 ? -3.985 -6.570 -20.850 1.00 96.25 553 SER A N 1
ATOM 3806 C CA . SER A 1 553 ? -3.448 -7.049 -19.575 1.00 96.25 553 SER A CA 1
ATOM 3807 C C . SER A 1 553 ? -4.093 -6.347 -18.367 1.00 96.25 553 SER A C 1
ATOM 3809 O O . SER A 1 553 ? -4.415 -5.156 -18.410 1.00 96.25 553 SER A O 1
ATOM 3811 N N . THR A 1 554 ? -4.183 -7.044 -17.231 1.00 96.38 554 THR A N 1
ATOM 3812 C CA . THR A 1 554 ? -4.677 -6.467 -15.964 1.00 96.38 554 THR A CA 1
ATOM 3813 C C . THR A 1 554 ? -3.855 -5.261 -15.493 1.00 96.38 554 THR A C 1
ATOM 3815 O O . THR A 1 554 ? -4.359 -4.397 -14.784 1.00 96.38 554 THR A O 1
ATOM 3818 N N . LYS A 1 555 ? -2.593 -5.142 -15.926 1.00 94.06 555 LYS A N 1
ATOM 3819 C CA . LYS A 1 555 ? -1.750 -3.970 -15.653 1.00 94.06 555 LYS A CA 1
ATOM 3820 C C . LYS A 1 555 ? -2.138 -2.755 -16.505 1.00 94.06 555 LYS A C 1
ATOM 3822 O O . LYS A 1 555 ? -1.959 -1.623 -16.058 1.00 94.06 555 LYS A O 1
ATOM 3827 N N . SER A 1 556 ? -2.642 -2.984 -17.716 1.00 96.81 556 SER A N 1
ATOM 3828 C CA . SER A 1 556 ? -2.935 -1.934 -18.696 1.00 96.81 556 SER A CA 1
ATOM 3829 C C . SER A 1 556 ? -4.394 -1.471 -18.672 1.00 96.81 556 SER A C 1
ATOM 3831 O O . SER A 1 556 ? -4.625 -0.298 -18.946 1.00 96.81 556 SER A O 1
ATOM 3833 N N . ILE A 1 557 ? -5.361 -2.318 -18.285 1.00 97.06 557 ILE A N 1
ATOM 3834 C CA . ILE A 1 557 ? -6.806 -1.992 -18.317 1.00 97.06 557 ILE A CA 1
ATOM 3835 C C . ILE A 1 557 ? -7.169 -0.719 -17.530 1.00 97.06 557 ILE A C 1
ATOM 3837 O O . ILE A 1 557 ? -8.029 0.062 -17.931 1.00 97.06 557 ILE A O 1
ATOM 3841 N N . SER A 1 558 ? -6.436 -0.434 -16.448 1.00 95.31 558 SER A N 1
ATOM 3842 C CA . SER A 1 558 ? -6.599 0.789 -15.643 1.00 95.31 558 SER A CA 1
ATOM 3843 C C . SER A 1 558 ? -6.227 2.095 -16.375 1.00 95.31 558 SER A C 1
ATOM 3845 O O . SER A 1 558 ? -6.395 3.194 -15.829 1.00 95.31 558 SER A O 1
ATOM 3847 N N . GLY A 1 559 ? -5.668 1.969 -17.581 1.00 96.31 559 GLY A N 1
ATOM 3848 C CA . GLY A 1 559 ? -5.324 3.048 -18.494 1.00 96.31 559 GLY A CA 1
ATOM 3849 C C . GLY A 1 559 ? -6.474 3.527 -19.379 1.00 96.31 559 GLY A C 1
ATOM 3850 O O . GLY A 1 559 ? -6.404 4.664 -19.832 1.00 96.31 559 GLY A O 1
ATOM 3851 N N . LEU A 1 560 ? -7.527 2.718 -19.582 1.00 96.88 560 LEU A N 1
ATOM 3852 C CA . LEU A 1 560 ? -8.719 3.151 -20.322 1.00 96.88 560 LEU A CA 1
ATOM 3853 C C . LEU A 1 560 ? -9.350 4.378 -19.652 1.00 96.88 560 LEU A C 1
ATOM 3855 O O . LEU A 1 560 ? -9.460 4.448 -18.422 1.00 96.88 560 LEU A O 1
ATOM 3859 N N . THR A 1 561 ? -9.780 5.343 -20.456 1.00 96.75 561 THR A N 1
ATOM 3860 C CA . THR A 1 561 ? -10.514 6.511 -19.959 1.00 96.75 561 THR A CA 1
ATOM 3861 C C . THR A 1 561 ? -11.927 6.108 -19.529 1.00 96.75 561 THR A C 1
ATOM 3863 O O . THR A 1 561 ? -12.419 5.039 -19.882 1.00 96.75 561 THR A O 1
ATOM 3866 N N . THR A 1 562 ? -12.593 6.944 -18.733 1.00 96.88 562 THR A N 1
ATOM 3867 C CA . THR A 1 562 ? -13.992 6.699 -18.348 1.00 96.88 562 THR A CA 1
ATOM 3868 C C . THR A 1 562 ? -14.925 6.728 -19.553 1.00 96.88 562 THR A C 1
ATOM 3870 O O . THR A 1 562 ? -15.828 5.906 -19.622 1.00 96.88 562 THR A O 1
ATOM 3873 N N . ASP A 1 563 ? -14.657 7.601 -20.526 1.00 96.06 563 ASP A N 1
ATOM 3874 C CA . ASP A 1 563 ? -15.451 7.711 -21.754 1.00 96.06 563 ASP A CA 1
ATOM 3875 C C . ASP A 1 563 ? -15.292 6.457 -22.626 1.00 96.06 563 ASP A C 1
ATOM 3877 O O . ASP A 1 563 ? -16.276 5.938 -23.142 1.00 96.06 563 ASP A O 1
ATOM 3881 N N . ALA A 1 564 ? -14.074 5.911 -22.718 1.00 96.81 564 ALA A N 1
ATOM 3882 C CA . ALA A 1 564 ? -13.824 4.646 -23.404 1.00 96.81 564 ALA A CA 1
ATOM 3883 C C . ALA A 1 564 ? -14.511 3.456 -22.720 1.00 96.81 564 ALA A C 1
ATOM 3885 O O . ALA A 1 564 ? -15.041 2.583 -23.396 1.00 96.81 564 ALA A O 1
ATOM 3886 N N . VAL A 1 565 ? -14.533 3.419 -21.383 1.00 97.50 565 VAL A N 1
ATOM 3887 C CA . VAL A 1 565 ? -15.254 2.372 -20.638 1.00 97.50 565 VAL A CA 1
ATOM 3888 C C . VAL A 1 565 ? -16.767 2.488 -20.847 1.00 97.50 565 VAL A C 1
ATOM 3890 O O . VAL A 1 565 ? -17.422 1.478 -21.087 1.00 97.50 565 VAL A O 1
ATOM 3893 N N . ALA A 1 566 ? -17.316 3.705 -20.832 1.00 96.50 566 ALA A N 1
ATOM 3894 C CA . ALA A 1 566 ? -18.734 3.951 -21.097 1.00 96.50 566 ALA A CA 1
ATOM 3895 C C . ALA A 1 566 ? -19.153 3.600 -22.539 1.00 96.50 566 ALA A C 1
ATOM 3897 O O . ALA A 1 566 ? -20.328 3.338 -22.778 1.00 96.50 566 ALA A O 1
ATOM 3898 N N . ALA A 1 567 ? -18.208 3.570 -23.484 1.00 96.50 567 ALA A N 1
ATOM 3899 C CA . ALA A 1 567 ? -18.444 3.206 -24.881 1.00 96.50 567 ALA A CA 1
ATOM 3900 C C . ALA A 1 567 ? -18.274 1.710 -25.194 1.00 96.50 567 ALA A C 1
ATOM 3902 O O . ALA A 1 567 ? -18.569 1.300 -26.315 1.00 96.50 567 ALA A O 1
ATOM 3903 N N . LEU A 1 568 ? -17.834 0.885 -24.233 1.00 97.25 568 LEU A N 1
ATOM 3904 C CA . LEU A 1 568 ? -17.764 -0.566 -24.428 1.00 97.25 568 LEU A CA 1
ATOM 3905 C C . LEU A 1 568 ? -19.153 -1.129 -24.770 1.00 97.25 568 LEU A C 1
ATOM 3907 O O . LEU A 1 568 ? -20.148 -0.828 -24.114 1.00 97.25 568 LEU A O 1
ATOM 3911 N N . SER A 1 569 ? -19.240 -1.991 -25.771 1.00 96.50 569 SER A N 1
ATOM 3912 C CA . SER A 1 569 ? -20.470 -2.735 -26.034 1.00 96.50 569 SER A CA 1
ATOM 3913 C C . SER A 1 569 ? -20.741 -3.768 -24.936 1.00 96.50 569 SER A C 1
ATOM 3915 O O . SER A 1 569 ? -19.853 -4.180 -24.186 1.00 96.50 569 SER A O 1
ATOM 3917 N N . GLU A 1 570 ? -21.986 -4.223 -24.862 1.00 95.50 570 GLU A N 1
ATOM 3918 C CA . GLU A 1 570 ? -22.434 -5.263 -23.930 1.00 95.50 570 GLU A CA 1
ATOM 3919 C C . GLU A 1 570 ? -21.600 -6.553 -24.068 1.00 95.50 570 GLU A C 1
ATOM 3921 O O . GLU A 1 570 ? -21.130 -7.106 -23.071 1.00 95.50 570 GLU A O 1
ATOM 3926 N N . ASP A 1 571 ? -21.303 -6.966 -25.305 1.00 95.81 571 ASP A N 1
ATOM 3927 C CA . ASP A 1 571 ? -20.447 -8.123 -25.597 1.00 95.81 571 ASP A CA 1
ATOM 3928 C C . ASP A 1 571 ? -18.999 -7.913 -25.118 1.00 95.81 571 ASP A C 1
ATOM 3930 O O . ASP A 1 571 ? -18.371 -8.835 -24.590 1.00 95.81 571 ASP A O 1
ATOM 3934 N N . GLN A 1 572 ? -18.453 -6.698 -25.256 1.00 98.00 572 GLN A N 1
ATOM 3935 C CA . GLN A 1 572 ? -17.112 -6.368 -24.761 1.00 98.00 572 GLN A CA 1
ATOM 3936 C C . GLN A 1 572 ? -17.046 -6.355 -23.228 1.00 98.00 572 GLN A C 1
ATOM 3938 O O . GLN A 1 572 ? -16.040 -6.792 -22.665 1.00 98.00 572 GLN A O 1
ATOM 3943 N N . ILE A 1 573 ? -18.105 -5.907 -22.544 1.00 97.31 573 ILE A N 1
ATOM 3944 C CA . ILE A 1 573 ? -18.215 -6.004 -21.081 1.00 97.31 573 ILE A CA 1
ATOM 3945 C C . ILE A 1 573 ? -18.250 -7.469 -20.643 1.00 97.31 573 ILE A C 1
ATOM 3947 O O . ILE A 1 573 ? -17.491 -7.857 -19.752 1.00 97.31 573 ILE A O 1
ATOM 3951 N N . GLY A 1 574 ? -19.051 -8.303 -21.311 1.00 95.12 574 GLY A N 1
ATOM 3952 C CA . GLY A 1 574 ? -19.084 -9.747 -21.066 1.00 95.12 574 GLY A CA 1
ATOM 3953 C C . GLY A 1 574 ? -17.735 -10.438 -21.319 1.00 95.12 574 GLY A C 1
ATOM 3954 O O . GLY A 1 574 ? -17.407 -11.415 -20.647 1.00 95.12 574 GLY A O 1
ATOM 3955 N N . ALA A 1 575 ? -16.918 -9.910 -22.237 1.00 96.81 575 ALA A N 1
ATOM 3956 C CA . ALA A 1 575 ? -15.593 -10.441 -22.563 1.00 96.81 575 ALA A CA 1
ATOM 3957 C C . ALA A 1 575 ? -14.483 -10.066 -21.559 1.00 96.81 575 ALA A C 1
ATOM 3959 O O . ALA A 1 575 ? -13.410 -10.680 -21.583 1.00 96.81 575 ALA A O 1
ATOM 3960 N N . LEU A 1 576 ? -14.703 -9.090 -20.666 1.00 97.81 576 LEU A N 1
ATOM 3961 C CA . LEU A 1 576 ? -13.721 -8.746 -19.635 1.00 97.81 576 LEU A CA 1
ATOM 3962 C C . LEU A 1 576 ? -13.459 -9.949 -18.718 1.00 97.81 576 LEU A C 1
ATOM 3964 O O . LEU A 1 576 ? -14.353 -10.562 -18.149 1.00 97.81 576 LEU A O 1
ATOM 3968 N N . THR A 1 577 ? -12.202 -10.272 -18.474 1.00 97.56 577 THR A N 1
ATOM 3969 C CA . THR A 1 577 ? -11.847 -11.290 -17.486 1.00 97.56 577 THR A CA 1
ATOM 3970 C C . THR A 1 577 ? -12.078 -10.774 -16.063 1.00 97.56 577 THR A C 1
ATOM 3972 O O . THR A 1 577 ? -11.909 -9.588 -15.771 1.00 97.56 577 THR A O 1
ATOM 3975 N N . ASN A 1 578 ? -12.342 -11.684 -15.125 1.00 96.88 578 ASN A N 1
ATOM 3976 C CA . ASN A 1 578 ? -12.465 -11.367 -13.694 1.00 96.88 578 ASN A CA 1
ATOM 3977 C C . ASN A 1 578 ? -11.253 -10.574 -13.165 1.00 96.88 578 ASN A C 1
ATOM 3979 O O . ASN A 1 578 ? -11.389 -9.646 -12.371 1.00 96.88 578 ASN A O 1
ATOM 3983 N N . GLY A 1 579 ? -10.048 -10.916 -13.640 1.00 96.19 579 GLY A N 1
ATOM 3984 C CA . GLY A 1 579 ? -8.816 -10.216 -13.276 1.00 96.19 579 GLY A CA 1
ATOM 3985 C C . GLY A 1 579 ? -8.737 -8.790 -13.827 1.00 96.19 579 GLY A C 1
ATOM 3986 O O . GLY A 1 579 ? -8.153 -7.927 -13.173 1.00 96.19 579 GLY A O 1
ATOM 3987 N N . GLN A 1 580 ? -9.313 -8.526 -15.004 1.00 98.44 580 GLN A N 1
ATOM 3988 C CA . GLN A 1 580 ? -9.405 -7.174 -15.558 1.00 98.44 580 GLN A CA 1
ATOM 3989 C C . GLN A 1 580 ? -10.415 -6.335 -14.774 1.00 98.44 580 GLN A C 1
ATOM 3991 O O . GLN A 1 580 ? -10.056 -5.235 -14.358 1.00 98.44 580 GLN A O 1
ATOM 3996 N N . VAL A 1 581 ? -11.609 -6.869 -14.484 1.00 97.75 581 VAL A N 1
ATOM 3997 C CA . VAL A 1 581 ? -12.633 -6.180 -13.673 1.00 97.75 581 VAL A CA 1
ATOM 3998 C C . VAL A 1 581 ? -12.076 -5.803 -12.298 1.00 97.75 581 VAL A C 1
ATOM 4000 O O . VAL A 1 581 ? -12.166 -4.646 -11.895 1.00 97.75 581 VAL A O 1
ATOM 4003 N N . ALA A 1 582 ? -11.379 -6.718 -11.617 1.00 96.88 582 ALA A N 1
ATOM 4004 C CA . ALA A 1 582 ? -10.727 -6.434 -10.333 1.00 96.88 582 ALA A CA 1
ATOM 4005 C C . ALA A 1 582 ? -9.598 -5.380 -10.418 1.00 96.88 582 ALA A C 1
ATOM 4007 O O . ALA A 1 582 ? -9.278 -4.738 -9.417 1.00 96.88 582 ALA A O 1
ATOM 4008 N N . ALA A 1 583 ? -8.977 -5.200 -11.590 1.00 97.62 583 ALA A N 1
ATOM 4009 C CA . ALA A 1 583 ? -7.879 -4.255 -11.808 1.00 97.62 583 ALA A CA 1
ATOM 4010 C C . ALA A 1 583 ? -8.329 -2.867 -12.305 1.00 97.62 583 ALA A C 1
ATOM 4012 O O . ALA A 1 583 ? -7.522 -1.931 -12.322 1.00 97.62 583 ALA A O 1
ATOM 4013 N N . MET A 1 584 ? -9.596 -2.710 -12.701 1.00 97.75 584 MET A N 1
ATOM 4014 C CA . MET A 1 584 ? -10.172 -1.414 -13.067 1.00 97.75 584 MET A CA 1
ATOM 4015 C C . MET A 1 584 ? -10.217 -0.465 -11.864 1.00 97.75 584 MET A C 1
ATOM 4017 O O . MET A 1 584 ? -10.414 -0.857 -10.715 1.00 97.75 584 MET A O 1
ATOM 4021 N N . LYS A 1 585 ? -10.071 0.832 -12.114 1.00 97.62 585 LYS A N 1
ATOM 4022 C CA . LYS A 1 585 ? -10.214 1.862 -11.082 1.00 97.62 585 LYS A CA 1
ATOM 4023 C C . LYS A 1 585 ? -11.685 2.005 -10.671 1.00 97.62 585 LYS A C 1
ATOM 4025 O O . LYS A 1 585 ? -12.561 1.848 -11.520 1.00 97.62 585 LYS A O 1
ATOM 4030 N N . PRO A 1 586 ? -11.976 2.431 -9.428 1.00 97.88 586 PRO A N 1
ATOM 4031 C CA . PRO A 1 586 ? -13.346 2.728 -9.007 1.00 97.88 586 PRO A CA 1
ATOM 4032 C C . PRO A 1 586 ? -14.070 3.726 -9.929 1.00 97.88 586 PRO A C 1
ATOM 4034 O O . PRO A 1 586 ? -15.247 3.555 -10.212 1.00 97.88 586 PRO A O 1
ATOM 4037 N N . THR A 1 587 ? -13.357 4.715 -10.484 1.00 96.94 587 THR A N 1
ATOM 4038 C CA . THR A 1 587 ? -13.923 5.670 -11.455 1.00 96.94 587 THR A CA 1
ATOM 4039 C C . THR A 1 587 ? -14.282 5.037 -12.797 1.00 96.94 587 THR A C 1
ATOM 4041 O O . THR A 1 587 ? -15.187 5.524 -13.455 1.00 96.94 587 THR A O 1
ATOM 4044 N N . GLN A 1 588 ? -13.584 3.977 -13.217 1.00 98.31 588 GLN A N 1
ATOM 4045 C CA . GLN A 1 588 ? -13.918 3.240 -14.439 1.00 98.31 588 GLN A CA 1
ATOM 4046 C C . GLN A 1 588 ? -15.156 2.361 -14.215 1.00 98.31 588 GLN A C 1
ATOM 4048 O O . GLN A 1 588 ? -16.026 2.329 -15.068 1.00 98.31 588 GLN A O 1
ATOM 4053 N N . ILE A 1 589 ? -15.279 1.721 -13.047 1.00 97.62 589 ILE A N 1
ATOM 4054 C CA . ILE A 1 589 ? -16.489 0.965 -12.674 1.00 97.62 589 ILE A CA 1
ATOM 4055 C C . ILE A 1 589 ? -17.714 1.892 -12.578 1.00 97.62 589 ILE A C 1
ATOM 4057 O O . ILE A 1 589 ? -18.770 1.586 -13.118 1.00 97.62 589 ILE A O 1
ATOM 4061 N N . SER A 1 590 ? -17.561 3.069 -11.965 1.00 96.69 590 SER A N 1
ATOM 4062 C CA . SER A 1 590 ? -18.622 4.086 -11.883 1.00 96.69 590 SER A CA 1
ATOM 4063 C C . SER A 1 590 ? -19.015 4.675 -13.249 1.00 96.69 590 SER A C 1
ATOM 4065 O O . SER A 1 590 ? -20.116 5.192 -13.397 1.00 96.69 590 SER A O 1
ATOM 4067 N N . ALA A 1 591 ? -18.133 4.591 -14.253 1.00 97.69 591 ALA A N 1
ATOM 4068 C CA . ALA A 1 591 ? -18.405 5.060 -15.612 1.00 97.69 591 ALA A CA 1
ATOM 4069 C C . ALA A 1 591 ? -19.206 4.061 -16.463 1.00 97.69 591 ALA A C 1
ATOM 4071 O O . ALA A 1 591 ? -19.672 4.442 -17.533 1.00 97.69 591 ALA A O 1
ATOM 4072 N N . LEU A 1 592 ? -19.371 2.812 -16.009 1.00 97.69 592 LEU A N 1
ATOM 4073 C CA . LEU A 1 592 ? -20.229 1.847 -16.693 1.00 97.69 592 LEU A CA 1
ATOM 4074 C C . LEU A 1 592 ? -21.674 2.361 -16.742 1.00 97.69 592 LEU A C 1
ATOM 4076 O O . LEU A 1 592 ? -22.183 2.930 -15.777 1.00 97.69 592 LEU A O 1
ATOM 4080 N N . THR A 1 593 ? -22.373 2.148 -17.843 1.00 96.94 593 THR A N 1
ATOM 4081 C CA . THR A 1 593 ? -23.805 2.440 -17.918 1.00 96.94 593 THR A CA 1
ATOM 4082 C C . THR A 1 593 ? -24.603 1.391 -17.138 1.00 96.94 593 THR A C 1
ATOM 4084 O O . THR A 1 593 ? -24.104 0.308 -16.827 1.00 96.94 593 THR A O 1
ATOM 4087 N N . THR A 1 594 ? -25.858 1.692 -16.804 1.00 95.06 594 THR A N 1
ATOM 4088 C CA . THR A 1 594 ? -26.756 0.719 -16.157 1.00 95.06 594 THR A CA 1
ATOM 4089 C C . THR A 1 594 ? -26.948 -0.534 -17.010 1.00 95.06 594 THR A C 1
ATOM 4091 O O . THR A 1 594 ? -26.962 -1.635 -16.469 1.00 95.06 594 THR A O 1
ATOM 4094 N N . ASP A 1 595 ? -27.005 -0.375 -18.335 1.00 94.88 595 ASP A N 1
ATOM 4095 C CA . ASP A 1 595 ? -27.147 -1.490 -19.275 1.00 94.88 595 ASP A CA 1
ATOM 4096 C C . ASP A 1 595 ? -25.891 -2.376 -19.256 1.00 94.88 595 ASP A C 1
ATOM 4098 O O . ASP A 1 595 ? -25.990 -3.592 -19.110 1.00 94.88 595 ASP A O 1
ATOM 4102 N N . GLN A 1 596 ? -24.696 -1.774 -19.274 1.00 97.88 596 GLN A N 1
ATOM 4103 C CA . GLN A 1 596 ? -23.426 -2.503 -19.173 1.00 97.88 596 GLN A CA 1
ATOM 4104 C C . GLN A 1 596 ? -23.286 -3.277 -17.853 1.00 97.88 596 GLN A C 1
ATOM 4106 O O . GLN A 1 596 ? -22.772 -4.395 -17.852 1.00 97.88 596 GLN A O 1
ATOM 4111 N N . ILE A 1 597 ? -23.749 -2.718 -16.727 1.00 96.56 597 ILE A N 1
ATOM 4112 C CA . ILE A 1 597 ? -23.733 -3.416 -15.430 1.00 96.56 597 ILE A CA 1
ATOM 4113 C C . ILE A 1 597 ? -24.549 -4.714 -15.492 1.00 96.56 597 ILE A C 1
ATOM 4115 O O . ILE A 1 597 ? -24.093 -5.736 -14.977 1.00 96.56 597 ILE A O 1
ATOM 4119 N N . GLY A 1 598 ? -25.695 -4.711 -16.178 1.00 93.38 598 GLY A N 1
ATOM 4120 C CA . GLY A 1 598 ? -26.527 -5.904 -16.371 1.00 93.38 598 GLY A CA 1
ATOM 4121 C C . GLY A 1 598 ? -25.834 -7.040 -17.139 1.00 93.38 598 GLY A C 1
ATOM 4122 O O . GLY A 1 598 ? -26.186 -8.202 -16.953 1.00 93.38 598 GLY A O 1
ATOM 4123 N N . TYR A 1 599 ? -24.809 -6.734 -17.942 1.00 95.81 599 TYR A N 1
ATOM 4124 C CA . TYR A 1 599 ? -24.038 -7.723 -18.711 1.00 95.81 599 TYR A CA 1
ATOM 4125 C C . TYR A 1 599 ? -22.801 -8.273 -17.991 1.00 95.81 599 TYR A C 1
ATOM 4127 O O . TYR A 1 599 ? -22.149 -9.188 -18.503 1.00 95.81 599 TYR A O 1
ATOM 4135 N N . LEU A 1 600 ? -22.473 -7.780 -16.791 1.00 97.38 600 LEU A N 1
ATOM 4136 C CA . LEU A 1 600 ? -21.441 -8.412 -15.971 1.00 97.38 600 LEU A CA 1
ATOM 4137 C C . LEU A 1 600 ? -21.910 -9.801 -15.513 1.00 97.38 600 LEU A C 1
ATOM 4139 O O . LEU A 1 600 ? -22.916 -9.955 -14.828 1.00 97.38 600 LEU A O 1
ATOM 4143 N N . SER A 1 601 ? -21.145 -10.840 -15.816 1.00 96.75 601 SER A N 1
ATOM 4144 C CA . SER A 1 601 ? -21.346 -12.163 -15.227 1.00 96.75 601 SER A CA 1
ATOM 4145 C C . SER A 1 601 ? -21.205 -12.128 -13.700 1.00 96.75 601 SER A C 1
ATOM 4147 O O . SER A 1 601 ? -20.494 -11.296 -13.127 1.00 96.75 601 SER A O 1
ATOM 4149 N N . THR A 1 602 ? -21.821 -13.094 -13.020 1.00 96.75 602 THR A N 1
ATOM 4150 C CA . THR A 1 602 ? -21.703 -13.253 -11.563 1.00 96.75 602 THR A CA 1
ATOM 4151 C C . THR A 1 602 ? -20.251 -13.414 -11.106 1.00 96.75 602 THR A C 1
ATOM 4153 O O . THR A 1 602 ? -19.880 -12.916 -10.049 1.00 96.75 602 THR A O 1
ATOM 4156 N N . ASP A 1 603 ? -19.395 -14.039 -11.916 1.00 96.56 603 ASP A N 1
ATOM 4157 C CA . ASP A 1 603 ? -17.970 -14.190 -11.610 1.00 96.56 603 ASP A CA 1
ATOM 4158 C C . ASP A 1 603 ? -17.208 -12.856 -11.692 1.00 96.56 603 ASP A C 1
ATOM 4160 O O . ASP A 1 603 ? -16.347 -12.581 -10.850 1.00 96.56 603 ASP A O 1
ATOM 4164 N N . GLN A 1 604 ? -17.545 -12.002 -12.665 1.00 98.31 604 GLN A N 1
ATOM 4165 C CA . GLN A 1 604 ? -16.990 -10.650 -12.778 1.00 98.31 604 GLN A CA 1
ATOM 4166 C C . GLN A 1 604 ? -17.467 -9.757 -11.625 1.00 98.31 604 GLN A C 1
ATOM 4168 O O . GLN A 1 604 ? -16.648 -9.067 -11.014 1.00 98.31 604 GLN A O 1
ATOM 4173 N N . VAL A 1 605 ? -18.757 -9.810 -11.270 1.00 97.88 605 VAL A N 1
ATOM 4174 C CA . VAL A 1 605 ? -19.303 -9.098 -10.099 1.00 97.88 605 VAL A CA 1
ATOM 4175 C C . VAL A 1 605 ? -18.645 -9.593 -8.808 1.00 97.88 605 VAL A C 1
ATOM 4177 O O . VAL A 1 605 ? -18.217 -8.793 -7.975 1.00 97.88 605 VAL A O 1
ATOM 4180 N N . GLY A 1 606 ? -18.462 -10.907 -8.669 1.00 96.25 606 GLY A N 1
ATOM 4181 C CA . GLY A 1 606 ? -17.757 -11.520 -7.545 1.00 96.25 606 GLY A CA 1
ATOM 4182 C C . GLY A 1 606 ? -16.270 -11.164 -7.469 1.00 96.25 606 GLY A C 1
ATOM 4183 O O . GLY A 1 606 ? -15.679 -11.285 -6.392 1.00 96.25 606 GLY A O 1
ATOM 4184 N N . ALA A 1 607 ? -15.665 -10.692 -8.563 1.00 97.06 607 ALA A N 1
ATOM 4185 C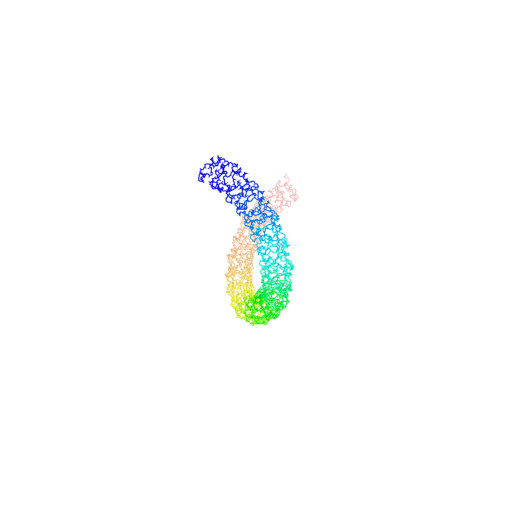 CA . ALA A 1 607 ? -14.290 -10.198 -8.605 1.00 97.06 607 ALA A CA 1
ATOM 4186 C C . ALA A 1 607 ? -14.147 -8.719 -8.200 1.00 97.06 607 ALA A C 1
ATOM 4188 O O . ALA A 1 607 ? -13.022 -8.276 -7.944 1.00 97.06 607 ALA A O 1
ATOM 4189 N N . LEU A 1 608 ? -15.251 -7.963 -8.104 1.00 97.75 608 LEU A N 1
ATOM 4190 C CA . LEU A 1 608 ? -15.223 -6.581 -7.629 1.00 97.75 608 LEU A CA 1
ATOM 4191 C C . LEU A 1 608 ? -14.657 -6.508 -6.208 1.00 97.75 608 LEU A C 1
ATOM 4193 O O . LEU A 1 608 ? -14.958 -7.322 -5.334 1.00 97.75 608 LEU A O 1
ATOM 4197 N N . THR A 1 609 ? -13.843 -5.486 -5.973 1.00 96.88 609 THR A N 1
ATOM 4198 C CA . THR A 1 609 ? -13.302 -5.144 -4.655 1.00 96.88 609 THR A CA 1
ATOM 4199 C C . THR A 1 609 ? -14.270 -4.250 -3.880 1.00 96.88 609 THR A C 1
ATOM 4201 O O . THR A 1 609 ? -15.066 -3.524 -4.473 1.00 96.88 609 THR A O 1
ATOM 4204 N N . ALA A 1 610 ? -14.142 -4.201 -2.549 1.00 96.44 610 ALA A N 1
ATOM 4205 C CA . ALA A 1 610 ? -14.959 -3.322 -1.701 1.00 96.44 610 ALA A CA 1
ATOM 4206 C C . ALA A 1 610 ? -14.951 -1.850 -2.166 1.00 96.44 610 ALA A C 1
ATOM 4208 O O . ALA A 1 610 ? -15.983 -1.190 -2.177 1.00 96.44 610 ALA A O 1
ATOM 4209 N N . THR A 1 611 ? -13.800 -1.333 -2.604 1.00 96.62 611 THR A N 1
ATOM 4210 C CA . THR A 1 611 ? -13.678 0.043 -3.115 1.00 96.62 611 THR A CA 1
ATOM 4211 C C . THR A 1 611 ? -14.355 0.268 -4.463 1.00 96.62 611 THR A C 1
ATOM 4213 O O . THR A 1 611 ? -14.776 1.385 -4.742 1.00 96.62 611 THR A O 1
ATOM 4216 N N . GLN A 1 612 ? -14.440 -0.760 -5.307 1.00 98.25 612 GLN A N 1
ATOM 4217 C CA . GLN A 1 612 ? -15.161 -0.675 -6.578 1.00 98.25 612 GLN A CA 1
ATOM 4218 C C . GLN A 1 612 ? -16.672 -0.767 -6.349 1.00 98.25 612 GLN A C 1
ATOM 4220 O O . GLN A 1 612 ? -17.403 0.041 -6.907 1.00 98.25 612 GLN A O 1
ATOM 4225 N N . VAL A 1 613 ? -17.123 -1.661 -5.458 1.00 97.75 613 VAL A N 1
ATOM 4226 C CA . VAL A 1 613 ? -18.531 -1.745 -5.024 1.00 97.75 613 VAL A CA 1
ATOM 4227 C C . VAL A 1 613 ? -19.001 -0.412 -4.424 1.00 97.75 613 VAL A C 1
ATOM 4229 O O . VAL A 1 613 ? -20.075 0.076 -4.764 1.00 97.75 613 VAL A O 1
ATOM 4232 N N . ALA A 1 614 ? -18.166 0.240 -3.608 1.00 96.88 614 ALA A N 1
ATOM 4233 C CA . ALA A 1 614 ? -18.453 1.563 -3.044 1.00 96.88 614 ALA A CA 1
ATOM 4234 C C . ALA A 1 614 ? -18.608 2.681 -4.093 1.00 96.88 614 ALA A C 1
ATOM 4236 O O . ALA A 1 614 ? -19.205 3.714 -3.801 1.00 96.88 614 ALA A O 1
ATOM 4237 N N . ALA A 1 615 ? -18.022 2.512 -5.283 1.00 97.44 615 ALA A N 1
ATOM 4238 C CA . ALA A 1 615 ? -18.051 3.507 -6.352 1.00 97.44 615 ALA A CA 1
ATOM 4239 C C . ALA A 1 615 ? -19.206 3.314 -7.344 1.00 97.44 615 ALA A C 1
ATOM 4241 O O . ALA A 1 615 ? -19.436 4.205 -8.164 1.00 97.44 615 ALA A O 1
ATOM 4242 N N . LEU A 1 616 ? -19.925 2.189 -7.270 1.00 97.50 616 LEU A N 1
ATOM 4243 C CA . LEU A 1 616 ? -21.152 2.002 -8.039 1.00 97.50 616 LEU A CA 1
ATOM 4244 C C . LEU A 1 616 ? -22.170 3.086 -7.660 1.00 97.50 616 LEU A C 1
ATOM 4246 O O . LEU A 1 616 ? -22.304 3.464 -6.496 1.00 97.50 616 LEU A O 1
ATOM 4250 N N . THR A 1 617 ? -22.909 3.605 -8.624 1.00 96.75 617 THR A N 1
ATOM 4251 C CA . THR A 1 617 ? -24.018 4.518 -8.341 1.00 96.75 617 THR A CA 1
ATOM 4252 C C . THR A 1 617 ? -25.226 3.735 -7.825 1.00 96.75 617 THR A C 1
ATOM 4254 O O . THR A 1 617 ? -25.301 2.513 -7.957 1.00 96.75 617 THR A O 1
ATOM 4257 N N . THR A 1 618 ? -26.195 4.425 -7.221 1.00 96.00 618 THR A N 1
ATOM 4258 C CA . THR A 1 618 ? -27.466 3.799 -6.818 1.00 96.00 618 THR A CA 1
ATOM 4259 C C . THR A 1 618 ? -28.213 3.218 -8.013 1.00 96.00 618 THR A C 1
ATOM 4261 O O . THR A 1 618 ? -28.763 2.131 -7.904 1.00 96.00 618 THR A O 1
ATOM 4264 N N . ASP A 1 619 ? -28.165 3.896 -9.162 1.00 95.31 619 ASP A N 1
ATOM 4265 C CA . ASP A 1 619 ? -28.825 3.444 -10.389 1.00 95.31 619 ASP A CA 1
ATOM 4266 C C . ASP A 1 619 ? -28.151 2.182 -10.946 1.00 95.31 619 ASP A C 1
ATOM 4268 O O . ASP A 1 619 ? -28.831 1.260 -11.383 1.00 95.31 619 ASP A O 1
ATOM 4272 N N . GLN A 1 620 ? -26.816 2.102 -10.872 1.00 97.56 620 GLN A N 1
ATOM 4273 C CA . GLN A 1 620 ? -26.069 0.899 -11.248 1.00 97.56 620 GLN A CA 1
ATOM 4274 C C . GLN A 1 620 ? -26.388 -0.282 -10.322 1.00 97.56 620 GLN A C 1
ATOM 4276 O O . GLN A 1 620 ? -26.609 -1.379 -10.817 1.00 97.56 620 GLN A O 1
ATOM 4281 N N . ILE A 1 621 ? -26.450 -0.069 -9.001 1.00 96.31 621 ILE A N 1
ATOM 4282 C CA . ILE A 1 621 ? -26.859 -1.112 -8.041 1.00 96.31 621 ILE A CA 1
ATOM 4283 C C . ILE A 1 621 ? -28.300 -1.567 -8.313 1.00 96.31 621 ILE A C 1
ATOM 4285 O O . ILE A 1 621 ? -28.566 -2.765 -8.351 1.00 96.31 621 ILE A O 1
ATOM 4289 N N . GLY A 1 622 ? -29.221 -0.632 -8.559 1.00 94.00 622 GLY A N 1
ATOM 4290 C CA . GLY A 1 622 ? -30.614 -0.943 -8.889 1.00 94.00 622 GLY A CA 1
ATOM 4291 C C . GLY A 1 622 ? -30.785 -1.689 -10.218 1.00 94.00 622 GLY A C 1
ATOM 4292 O O . GLY A 1 622 ? -31.747 -2.433 -10.370 1.00 94.00 622 GLY A O 1
ATOM 4293 N N . ALA A 1 623 ? -29.850 -1.533 -11.161 1.00 94.62 623 ALA A N 1
ATOM 4294 C CA . ALA A 1 623 ? -29.842 -2.256 -12.433 1.00 94.62 623 ALA A CA 1
ATOM 4295 C C . ALA A 1 623 ? -29.277 -3.689 -12.338 1.00 94.62 623 ALA A C 1
ATOM 4297 O O . ALA A 1 623 ? -29.427 -4.456 -13.289 1.00 94.62 623 ALA A O 1
ATOM 4298 N N . MET A 1 624 ? -28.629 -4.064 -11.227 1.00 97.00 624 MET A N 1
ATOM 4299 C CA . MET A 1 624 ? -28.087 -5.415 -11.046 1.00 97.00 624 MET A CA 1
ATOM 4300 C C . MET A 1 624 ? -29.201 -6.454 -10.850 1.00 97.00 624 MET A C 1
ATOM 4302 O O . MET A 1 624 ? -30.164 -6.210 -10.124 1.00 97.00 624 MET A O 1
ATOM 4306 N N . SER A 1 625 ? -29.042 -7.647 -11.423 1.00 96.31 625 SER A N 1
ATOM 4307 C CA . SER A 1 625 ? -29.936 -8.781 -11.157 1.00 96.31 625 SER A CA 1
ATOM 4308 C C . SER A 1 625 ? -29.772 -9.319 -9.729 1.00 96.31 625 SER A C 1
ATOM 4310 O O . SER A 1 625 ? -28.764 -9.074 -9.058 1.00 96.31 625 SER A O 1
ATOM 4312 N N . GLU A 1 626 ? -30.744 -10.106 -9.269 1.00 96.00 626 GLU A N 1
ATOM 4313 C CA . GLU A 1 626 ? -30.677 -10.816 -7.985 1.00 96.00 626 GLU A CA 1
ATOM 4314 C C . GLU A 1 626 ? -29.429 -11.708 -7.891 1.00 96.00 626 GLU A C 1
ATOM 4316 O O . GLU A 1 626 ? -28.705 -11.676 -6.894 1.00 96.00 626 GLU A O 1
ATOM 4321 N N . GLU A 1 627 ? -29.104 -12.447 -8.958 1.00 96.62 627 GLU A N 1
ATOM 4322 C CA . GLU A 1 627 ? -27.911 -13.297 -9.003 1.00 96.62 627 GLU A CA 1
ATOM 4323 C C . GLU A 1 627 ? -26.620 -12.479 -8.928 1.00 96.62 627 GLU A C 1
ATOM 4325 O O . GLU A 1 627 ? -25.657 -12.908 -8.289 1.00 96.62 627 GLU A O 1
ATOM 4330 N N . GLN A 1 628 ? -26.585 -11.298 -9.552 1.00 97.81 628 GLN A N 1
ATOM 4331 C CA . GLN A 1 628 ? -25.436 -10.398 -9.470 1.00 97.81 628 GLN A CA 1
ATOM 4332 C C . GLN A 1 628 ? -25.271 -9.835 -8.051 1.00 97.81 628 GLN A C 1
ATOM 4334 O O . GLN A 1 628 ? -24.153 -9.830 -7.532 1.00 97.81 628 GLN A O 1
ATOM 4339 N N . ILE A 1 629 ? -26.355 -9.420 -7.386 1.00 96.69 629 ILE A N 1
ATOM 4340 C CA . ILE A 1 629 ? -26.309 -8.979 -5.981 1.00 96.69 629 ILE A CA 1
ATOM 4341 C C . ILE A 1 629 ? -25.829 -10.119 -5.075 1.00 96.69 629 ILE A C 1
ATOM 4343 O O . ILE A 1 629 ? -24.897 -9.924 -4.290 1.00 96.69 629 ILE A O 1
ATOM 4347 N N . GLY A 1 630 ? -26.366 -11.331 -5.241 1.00 95.62 630 GLY A N 1
ATOM 4348 C CA . GLY A 1 630 ? -25.923 -12.526 -4.515 1.00 95.62 630 GLY A CA 1
ATOM 4349 C C . GLY A 1 630 ? -24.462 -12.916 -4.793 1.00 95.62 630 GLY A C 1
ATOM 4350 O O . GLY A 1 630 ? -23.804 -13.516 -3.939 1.00 95.62 630 GLY A O 1
ATOM 4351 N N . ALA A 1 631 ? -23.912 -12.531 -5.950 1.00 97.50 631 ALA A N 1
ATOM 4352 C CA . ALA A 1 631 ? -22.528 -12.810 -6.328 1.00 97.50 631 ALA A CA 1
ATOM 4353 C C . ALA A 1 631 ? -21.493 -11.850 -5.711 1.00 97.50 631 ALA A C 1
ATOM 4355 O O . ALA A 1 631 ? -20.303 -12.185 -5.683 1.00 97.50 631 ALA A O 1
ATOM 4356 N N . ILE A 1 632 ? -21.896 -10.686 -5.177 1.00 96.94 632 ILE A N 1
ATOM 4357 C CA . ILE A 1 632 ? -20.968 -9.769 -4.492 1.00 96.94 632 ILE A CA 1
ATOM 4358 C C . ILE A 1 632 ? -20.356 -10.489 -3.285 1.00 96.94 632 ILE A C 1
ATOM 4360 O O . ILE A 1 632 ? -21.004 -10.706 -2.266 1.00 96.94 632 ILE A O 1
ATOM 4364 N N . ASN A 1 633 ? -19.074 -10.839 -3.340 1.00 92.75 633 ASN A N 1
ATOM 4365 C CA . ASN A 1 633 ? -18.476 -11.615 -2.256 1.00 92.75 633 ASN A CA 1
ATOM 4366 C C . ASN A 1 633 ? -18.572 -10.894 -0.886 1.00 92.75 633 ASN A C 1
ATOM 4368 O O . ASN A 1 633 ? -18.548 -9.662 -0.789 1.00 92.75 633 ASN A O 1
ATOM 4372 N N . SER A 1 634 ? -18.597 -11.664 0.205 1.00 91.81 634 SER A N 1
ATOM 4373 C CA . SER A 1 634 ? -18.752 -11.131 1.570 1.00 91.81 634 SER A CA 1
ATOM 4374 C C . SER A 1 634 ? -17.627 -10.188 2.026 1.00 91.81 634 SER A C 1
ATOM 4376 O O . SER A 1 634 ? -17.819 -9.415 2.960 1.00 91.81 634 SER A O 1
ATOM 4378 N N . LYS A 1 635 ? -16.456 -10.192 1.368 1.00 91.88 635 LYS A N 1
ATOM 4379 C CA . LYS A 1 635 ? -15.381 -9.218 1.642 1.00 91.88 635 LYS A CA 1
ATOM 4380 C C . LYS A 1 635 ? -15.612 -7.866 0.964 1.00 91.88 635 LYS A C 1
ATOM 4382 O O . LYS A 1 635 ? -14.969 -6.895 1.351 1.00 91.88 635 LYS A O 1
ATOM 4387 N N . SER A 1 636 ? -16.479 -7.813 -0.044 1.00 95.75 636 SER A N 1
ATOM 4388 C CA . SER A 1 636 ? -16.686 -6.642 -0.903 1.00 95.75 636 SER A CA 1
ATOM 4389 C C . SER A 1 636 ? -18.031 -5.966 -0.659 1.00 95.75 636 SER A C 1
ATOM 4391 O O . SER A 1 636 ? -18.111 -4.750 -0.799 1.00 95.75 636 SER A O 1
ATOM 4393 N N . ILE A 1 637 ? -19.041 -6.703 -0.176 1.00 95.44 637 ILE A N 1
ATOM 4394 C CA . ILE A 1 637 ? -20.359 -6.152 0.193 1.00 95.44 637 ILE A CA 1
ATOM 4395 C C . ILE A 1 637 ? -20.269 -5.047 1.260 1.00 95.44 637 ILE A C 1
ATOM 4397 O O . ILE A 1 637 ? -21.020 -4.078 1.232 1.00 95.44 637 ILE A O 1
ATOM 4401 N N . ILE A 1 638 ? -19.279 -5.125 2.158 1.00 93.25 638 ILE A N 1
ATOM 4402 C CA . ILE A 1 638 ? -18.991 -4.090 3.166 1.00 93.25 638 ILE A CA 1
ATOM 4403 C C . ILE A 1 638 ? -18.614 -2.736 2.540 1.00 93.25 638 ILE A C 1
ATOM 4405 O O . ILE A 1 638 ? -18.655 -1.714 3.218 1.00 93.25 638 ILE A O 1
ATOM 4409 N N . GLY A 1 639 ? -18.251 -2.723 1.254 1.00 96.06 639 GLY A N 1
ATOM 4410 C CA . GLY A 1 639 ? -18.008 -1.514 0.479 1.00 96.06 639 GLY A CA 1
ATOM 4411 C C . GLY A 1 639 ? -19.271 -0.721 0.144 1.00 96.06 639 GLY A C 1
ATOM 4412 O O . GLY A 1 639 ? -19.156 0.477 -0.095 1.00 96.06 639 GLY A O 1
ATOM 4413 N N . LEU A 1 640 ? -20.462 -1.337 0.158 1.00 97.06 640 LEU A N 1
ATOM 4414 C CA . LEU A 1 640 ? -21.708 -0.615 -0.110 1.00 97.06 640 LEU A CA 1
ATOM 4415 C C . LEU A 1 640 ? -21.893 0.537 0.884 1.00 97.06 640 LEU A C 1
ATOM 4417 O O . LEU A 1 640 ? -21.764 0.390 2.097 1.00 97.06 640 LEU A O 1
ATOM 4421 N N . THR A 1 641 ? -22.245 1.705 0.386 1.00 96.44 641 THR A N 1
ATOM 4422 C CA . THR A 1 641 ? -22.664 2.825 1.226 1.00 96.44 641 THR A CA 1
ATOM 4423 C C . THR A 1 641 ? -24.080 2.590 1.749 1.00 96.44 641 THR A C 1
ATOM 4425 O O . THR A 1 641 ? -24.861 1.850 1.157 1.00 96.44 641 THR A O 1
ATOM 4428 N N . ALA A 1 642 ? -24.444 3.259 2.845 1.00 95.06 642 ALA A N 1
ATOM 4429 C CA . ALA A 1 642 ? -25.807 3.204 3.379 1.00 95.06 642 ALA A CA 1
ATOM 4430 C C . ALA A 1 642 ? -26.859 3.600 2.325 1.00 95.06 642 ALA A C 1
ATOM 4432 O O . ALA A 1 642 ? -27.890 2.954 2.215 1.00 95.06 642 ALA A O 1
ATOM 4433 N N . THR A 1 643 ? -26.566 4.605 1.493 1.00 94.62 643 THR A N 1
ATOM 4434 C CA . THR A 1 643 ? -27.456 5.030 0.405 1.00 94.62 643 THR A CA 1
ATOM 4435 C C . THR A 1 643 ? -27.626 3.957 -0.670 1.00 94.62 643 THR A C 1
ATOM 4437 O O . THR A 1 643 ? -28.730 3.788 -1.165 1.00 94.62 643 THR A O 1
ATOM 4440 N N . GLN A 1 644 ? -26.564 3.225 -1.029 1.00 97.62 644 GLN A N 1
ATOM 4441 C CA . GLN A 1 644 ? -26.671 2.114 -1.983 1.00 97.62 644 GLN A CA 1
ATOM 4442 C C . GLN A 1 644 ? -27.463 0.939 -1.398 1.00 97.62 644 GLN A C 1
ATOM 4444 O O . GLN A 1 644 ? -28.259 0.352 -2.115 1.00 97.62 644 GLN A O 1
ATOM 4449 N N . VAL A 1 645 ? -27.282 0.619 -0.108 1.00 96.31 645 VAL A N 1
ATOM 4450 C CA . VAL A 1 645 ? -28.065 -0.436 0.563 1.00 96.31 645 VAL A CA 1
ATOM 4451 C C . VAL A 1 645 ? -29.548 -0.073 0.610 1.00 96.31 645 VAL A C 1
ATOM 4453 O O . VAL A 1 645 ? -30.370 -0.890 0.228 1.00 96.31 645 VAL A O 1
ATOM 4456 N N . GLY A 1 646 ? -29.889 1.163 0.988 1.00 92.38 646 GLY A N 1
ATOM 4457 C CA . GLY A 1 646 ? -31.280 1.633 0.989 1.00 92.38 646 GLY A CA 1
ATOM 4458 C C . GLY A 1 646 ? -31.885 1.858 -0.405 1.00 92.38 646 GLY A C 1
ATOM 4459 O O . GLY A 1 646 ? -33.051 2.223 -0.500 1.00 92.38 646 GLY A O 1
ATOM 4460 N N . ALA A 1 647 ? -31.100 1.698 -1.477 1.00 93.69 647 ALA A N 1
ATOM 4461 C CA . ALA A 1 647 ? -31.574 1.739 -2.861 1.00 93.69 647 ALA A CA 1
ATOM 4462 C C . ALA A 1 647 ? -31.787 0.338 -3.462 1.00 93.69 647 ALA A C 1
ATOM 4464 O O . ALA A 1 647 ? -32.260 0.246 -4.594 1.00 93.69 647 ALA A O 1
ATOM 4465 N N . LEU A 1 648 ? -31.433 -0.733 -2.738 1.00 95.75 648 LEU A N 1
ATOM 4466 C CA . LEU A 1 648 ? -31.756 -2.098 -3.147 1.00 95.75 648 LEU A CA 1
ATOM 4467 C C . LEU A 1 648 ? -33.277 -2.275 -3.175 1.00 95.75 648 LEU A C 1
ATOM 4469 O O . LEU A 1 648 ? -33.993 -1.764 -2.317 1.00 95.75 648 LEU A O 1
ATOM 4473 N N . SER A 1 649 ? -33.766 -3.010 -4.166 1.00 93.62 649 SER A N 1
ATOM 4474 C CA . SER A 1 649 ? -35.149 -3.493 -4.167 1.00 93.62 649 SER A CA 1
ATOM 4475 C C . SER A 1 649 ? -35.333 -4.641 -3.169 1.00 93.62 649 SER A C 1
ATOM 4477 O O . SER A 1 649 ? -34.367 -5.319 -2.816 1.00 93.62 649 SER A O 1
ATOM 4479 N N . ALA A 1 650 ? -36.578 -4.903 -2.762 1.00 90.75 650 ALA A N 1
ATOM 4480 C CA . ALA A 1 650 ? -36.906 -6.006 -1.855 1.00 90.75 650 ALA A CA 1
ATOM 4481 C C . ALA A 1 650 ? -36.394 -7.365 -2.376 1.00 90.75 650 ALA A C 1
ATOM 4483 O O . ALA A 1 650 ? -35.776 -8.117 -1.625 1.00 90.75 650 ALA A O 1
ATOM 4484 N N . ASP A 1 651 ? -36.540 -7.632 -3.680 1.00 92.81 651 ASP A N 1
ATOM 4485 C CA . ASP A 1 651 ? -36.047 -8.863 -4.313 1.00 92.81 651 ASP A CA 1
ATOM 4486 C C . ASP A 1 651 ? -34.508 -8.965 -4.243 1.00 92.81 651 ASP A C 1
ATOM 4488 O O . ASP A 1 651 ? -33.947 -10.014 -3.924 1.00 92.81 651 ASP A O 1
ATOM 4492 N N . GLN A 1 652 ? -33.795 -7.850 -4.447 1.00 96.44 652 GLN A N 1
ATOM 4493 C CA . GLN A 1 652 ? -32.336 -7.807 -4.300 1.00 96.44 652 GLN A CA 1
ATOM 4494 C C . GLN A 1 652 ? -31.881 -7.987 -2.842 1.00 96.44 652 GLN A C 1
ATOM 4496 O O . GLN A 1 652 ? -30.830 -8.588 -2.607 1.00 96.44 652 GLN A O 1
ATOM 4501 N N . VAL A 1 653 ? -32.641 -7.487 -1.860 1.00 95.25 653 VAL A N 1
ATOM 4502 C CA . VAL A 1 653 ? -32.367 -7.740 -0.435 1.00 95.25 653 VAL A CA 1
ATOM 4503 C C . VAL A 1 653 ? -32.577 -9.218 -0.106 1.00 95.25 653 VAL A C 1
ATOM 4505 O O . VAL A 1 653 ? -31.717 -9.815 0.546 1.00 95.25 653 VAL A O 1
ATOM 4508 N N . ALA A 1 654 ? -33.653 -9.831 -0.608 1.00 93.00 654 ALA A N 1
ATOM 4509 C CA . ALA A 1 654 ? -33.925 -11.260 -0.446 1.00 93.00 654 ALA A CA 1
ATOM 4510 C C . ALA A 1 654 ? -32.833 -12.143 -1.086 1.00 93.00 654 ALA A C 1
ATOM 4512 O O . ALA A 1 654 ? -32.516 -13.218 -0.570 1.00 93.00 654 ALA A O 1
ATOM 4513 N N . ALA A 1 655 ? -32.204 -11.670 -2.167 1.00 95.31 655 ALA A N 1
ATOM 4514 C CA . ALA A 1 655 ? -31.093 -12.347 -2.836 1.00 95.31 655 ALA A CA 1
ATOM 4515 C C . ALA A 1 655 ? -29.753 -12.289 -2.067 1.00 95.31 655 ALA A C 1
ATOM 4517 O O . ALA A 1 655 ? -28.803 -12.996 -2.430 1.00 95.31 655 ALA A O 1
ATOM 4518 N N . LEU A 1 656 ? -29.639 -11.483 -1.000 1.00 96.12 656 LEU A N 1
ATOM 4519 C CA . LEU A 1 656 ? -28.435 -11.448 -0.168 1.00 96.12 656 LEU A CA 1
ATOM 4520 C C . LEU A 1 656 ? -28.227 -12.786 0.552 1.00 96.12 656 LEU A C 1
ATOM 4522 O O . LEU A 1 656 ? -29.046 -13.268 1.332 1.00 96.12 656 LEU A O 1
ATOM 4526 N N . THR A 1 657 ? -27.044 -13.360 0.370 1.00 95.75 657 THR A N 1
ATOM 4527 C CA . THR A 1 657 ? -26.615 -14.558 1.089 1.00 95.75 657 THR A CA 1
ATOM 4528 C C . THR A 1 657 ? -26.404 -14.272 2.578 1.00 95.75 657 THR A C 1
ATOM 4530 O O . THR A 1 657 ? -25.984 -13.185 2.986 1.00 95.75 657 THR A O 1
ATOM 4533 N N . THR A 1 658 ? -26.557 -15.303 3.409 1.00 95.12 658 THR A N 1
ATOM 4534 C CA . THR A 1 658 ? -26.284 -15.262 4.857 1.00 95.12 658 THR A CA 1
ATOM 4535 C C . THR A 1 658 ? -24.910 -14.666 5.195 1.00 95.12 658 THR A C 1
ATOM 4537 O O . THR A 1 658 ? -24.766 -13.893 6.142 1.00 95.12 658 THR A O 1
ATOM 4540 N N . ALA A 1 659 ? -23.882 -14.987 4.400 1.00 94.69 659 ALA A N 1
ATOM 4541 C CA . ALA A 1 659 ? -22.530 -14.472 4.602 1.00 94.69 659 ALA A CA 1
ATOM 4542 C C . ALA A 1 659 ? -22.397 -12.981 4.252 1.00 94.69 659 ALA A C 1
ATOM 4544 O O . ALA A 1 659 ? -21.591 -12.287 4.873 1.00 94.69 659 ALA A O 1
ATOM 4545 N N . GLN A 1 660 ? -23.152 -12.490 3.264 1.00 97.00 660 GLN A N 1
ATOM 4546 C CA . GLN A 1 660 ? -23.190 -11.068 2.928 1.00 97.00 660 GLN A CA 1
ATOM 4547 C C . GLN A 1 660 ? -23.905 -10.272 4.024 1.00 97.00 660 GLN A C 1
ATOM 4549 O O . GLN A 1 660 ? -23.340 -9.289 4.500 1.00 97.00 660 GLN A O 1
ATOM 4554 N N . VAL A 1 661 ? -25.071 -10.735 4.491 1.00 95.81 661 VAL A N 1
ATOM 4555 C CA . VAL A 1 661 ? -25.828 -10.084 5.579 1.00 95.81 661 VAL A CA 1
ATOM 4556 C C . VAL A 1 661 ? -25.002 -10.017 6.866 1.00 95.81 661 VAL A C 1
ATOM 4558 O O . VAL A 1 661 ? -24.888 -8.953 7.475 1.00 95.81 661 VAL A O 1
ATOM 4561 N N . GLY A 1 662 ? -24.322 -11.107 7.236 1.00 94.06 662 GLY A N 1
ATOM 4562 C CA . GLY A 1 662 ? -23.433 -11.120 8.403 1.00 94.06 662 GLY A CA 1
ATOM 4563 C C . GLY A 1 662 ? -22.197 -10.217 8.281 1.00 94.06 662 GLY A C 1
ATOM 4564 O O . GLY A 1 662 ? -21.618 -9.830 9.300 1.00 94.06 662 GLY A O 1
ATOM 4565 N N . ALA A 1 663 ? -21.799 -9.851 7.056 1.00 95.62 663 ALA A N 1
ATOM 4566 C CA . ALA A 1 663 ? -20.692 -8.932 6.800 1.00 95.62 663 ALA A CA 1
ATOM 4567 C C . ALA A 1 663 ? -21.102 -7.449 6.847 1.00 95.62 663 ALA A C 1
ATOM 4569 O O . ALA A 1 663 ? -20.215 -6.604 6.982 1.00 95.62 663 ALA A O 1
ATOM 4570 N N . LEU A 1 664 ? -22.399 -7.119 6.763 1.00 95.88 664 LEU A N 1
ATOM 4571 C CA . LEU A 1 664 ? -22.881 -5.735 6.791 1.00 95.88 664 LEU A CA 1
ATOM 4572 C C . LEU A 1 664 ? -22.556 -5.040 8.123 1.00 95.88 664 LEU A C 1
ATOM 4574 O O . LEU A 1 664 ? -22.634 -5.609 9.217 1.00 95.88 664 LEU A O 1
ATOM 4578 N N . SER A 1 665 ? -22.206 -3.759 8.031 1.00 95.50 665 SER A N 1
ATOM 4579 C CA . SER A 1 665 ? -22.005 -2.873 9.180 1.00 95.50 665 SER A CA 1
ATOM 4580 C C . SER A 1 665 ? -23.332 -2.404 9.785 1.00 95.50 665 SER A C 1
ATOM 4582 O O . SER A 1 665 ? -24.378 -2.443 9.141 1.00 95.50 665 SER A O 1
ATOM 4584 N N . ALA A 1 666 ? -23.280 -1.870 11.011 1.00 95.19 666 ALA A N 1
ATOM 4585 C CA . ALA A 1 666 ? -24.445 -1.273 11.669 1.00 95.19 666 ALA A CA 1
ATOM 4586 C C . ALA A 1 666 ? -25.101 -0.160 10.826 1.00 95.19 666 ALA A C 1
ATOM 4588 O O . ALA A 1 666 ? -26.321 -0.081 10.757 1.00 95.19 666 ALA A O 1
ATOM 4589 N N . THR A 1 667 ? -24.309 0.686 10.159 1.00 94.75 667 THR A N 1
ATOM 4590 C CA . THR A 1 667 ? -24.843 1.785 9.337 1.00 94.75 667 THR A CA 1
ATOM 4591 C C . THR A 1 667 ? -25.543 1.274 8.079 1.00 94.75 667 THR A C 1
ATOM 4593 O O . THR A 1 667 ? -26.557 1.836 7.686 1.00 94.75 667 THR A O 1
ATOM 4596 N N . GLN A 1 668 ? -25.018 0.216 7.455 1.00 97.00 668 GLN A N 1
ATOM 4597 C CA . GLN A 1 668 ? -25.642 -0.408 6.284 1.00 97.00 668 GLN A CA 1
ATOM 4598 C C . GLN A 1 668 ? -26.942 -1.126 6.661 1.00 97.00 668 GLN A C 1
ATOM 4600 O O . GLN A 1 668 ? -27.947 -0.919 5.998 1.00 97.00 668 GLN A O 1
ATOM 4605 N N . LEU A 1 669 ? -26.957 -1.897 7.757 1.00 95.31 669 LEU A N 1
ATOM 4606 C CA . LEU A 1 669 ? -28.192 -2.522 8.252 1.00 95.31 669 LEU A CA 1
ATOM 4607 C C . LEU A 1 669 ? -29.254 -1.489 8.636 1.00 95.31 669 LEU A C 1
ATOM 4609 O O . LEU A 1 669 ? -30.433 -1.718 8.411 1.00 95.31 669 LEU A O 1
ATOM 4613 N N . GLY A 1 670 ? -28.848 -0.342 9.187 1.00 93.38 670 GLY A N 1
ATOM 4614 C CA . GLY A 1 670 ? -29.770 0.749 9.502 1.00 93.38 670 GLY A CA 1
ATOM 4615 C C . GLY A 1 670 ? -30.346 1.474 8.285 1.00 93.38 670 GLY A C 1
ATOM 4616 O O . GLY A 1 670 ? -31.243 2.294 8.459 1.00 93.38 670 GLY A O 1
ATOM 4617 N N . ALA A 1 671 ? -29.829 1.204 7.083 1.00 95.50 671 ALA A N 1
ATOM 4618 C CA . ALA A 1 671 ? -30.385 1.715 5.836 1.00 95.50 671 ALA A CA 1
ATOM 4619 C C . ALA A 1 671 ? -31.459 0.798 5.231 1.00 95.50 671 ALA A C 1
ATOM 4621 O O . ALA A 1 671 ? -32.167 1.252 4.338 1.00 95.50 671 ALA A O 1
ATOM 4622 N N . LEU A 1 672 ? -31.582 -0.448 5.707 1.00 94.56 672 LEU A N 1
ATOM 4623 C CA . LEU A 1 672 ? -32.669 -1.344 5.315 1.00 94.56 672 LEU A CA 1
ATOM 4624 C C . LEU A 1 672 ? -33.989 -0.870 5.937 1.00 94.56 672 LEU A C 1
ATOM 4626 O O . LEU A 1 672 ? -34.044 -0.513 7.123 1.00 94.56 672 LEU A O 1
ATOM 4630 N N . GLY A 1 673 ? -35.045 -0.869 5.128 1.00 91.31 673 GLY A N 1
ATOM 4631 C CA . GLY A 1 673 ? -36.409 -0.621 5.570 1.00 91.31 673 GLY A CA 1
ATOM 4632 C C . GLY A 1 673 ? -36.984 -1.779 6.387 1.00 91.31 673 GLY A C 1
ATOM 4633 O O . GLY A 1 673 ? -36.381 -2.841 6.537 1.00 91.31 673 GLY A O 1
ATOM 4634 N N . ALA A 1 674 ? -38.184 -1.564 6.928 1.00 91.31 674 ALA A N 1
ATOM 4635 C CA . ALA A 1 674 ? -38.917 -2.601 7.649 1.00 91.31 674 ALA A CA 1
ATOM 4636 C C . ALA A 1 674 ? -39.288 -3.782 6.735 1.00 91.31 674 ALA A C 1
ATOM 4638 O O . ALA A 1 674 ? -39.081 -4.932 7.116 1.00 91.31 674 ALA A O 1
ATOM 4639 N N . ASP A 1 675 ? -39.746 -3.483 5.517 1.00 90.69 675 ASP A N 1
ATOM 4640 C CA . ASP A 1 675 ? -40.098 -4.489 4.511 1.00 90.69 675 ASP A CA 1
ATOM 4641 C C . ASP A 1 675 ? -38.858 -5.296 4.076 1.00 90.69 675 ASP A C 1
ATOM 4643 O O . ASP A 1 675 ? -38.902 -6.520 4.032 1.00 90.69 675 ASP A O 1
ATOM 4647 N N . ASP A 1 676 ? -37.714 -4.631 3.876 1.00 94.44 676 ASP A N 1
ATOM 4648 C CA . ASP A 1 676 ? -36.445 -5.276 3.501 1.00 94.44 676 ASP A CA 1
ATOM 4649 C C . ASP A 1 676 ? -35.968 -6.293 4.551 1.00 94.44 676 ASP A C 1
ATOM 4651 O O . ASP A 1 676 ? -35.497 -7.381 4.225 1.00 94.44 676 ASP A O 1
ATOM 4655 N N . VAL A 1 677 ? -36.072 -5.938 5.836 1.00 93.75 677 VAL A N 1
ATOM 4656 C CA . VAL A 1 677 ? -35.658 -6.816 6.942 1.00 93.75 677 VAL A CA 1
ATOM 4657 C C . VAL A 1 677 ? -36.623 -7.990 7.107 1.00 93.75 677 VAL A C 1
ATOM 4659 O O . VAL A 1 677 ? -36.174 -9.085 7.447 1.00 93.75 677 VAL A O 1
ATOM 4662 N N . ALA A 1 678 ? -37.914 -7.795 6.829 1.00 91.62 678 ALA A N 1
ATOM 4663 C CA . ALA A 1 678 ? -38.905 -8.867 6.858 1.00 91.62 678 ALA A CA 1
ATOM 4664 C C . ALA A 1 678 ? -38.631 -9.946 5.792 1.00 91.62 678 ALA A C 1
ATOM 4666 O O . ALA A 1 678 ? -38.838 -11.125 6.075 1.00 91.62 678 ALA A O 1
ATOM 4667 N N . GLU A 1 679 ? -38.091 -9.571 4.627 1.00 93.00 679 GLU A N 1
ATOM 4668 C CA . GLU A 1 679 ? -37.738 -10.498 3.535 1.00 93.00 679 GLU A CA 1
ATOM 4669 C C . GLU A 1 679 ? -36.442 -11.304 3.783 1.00 93.00 679 GLU A C 1
ATOM 4671 O O . GLU A 1 679 ? -36.154 -12.276 3.080 1.00 93.00 679 GLU A O 1
ATOM 4676 N N . LEU A 1 680 ? -35.638 -10.957 4.797 1.00 94.56 680 LEU A N 1
ATOM 4677 C CA . LEU A 1 680 ? -34.427 -11.718 5.122 1.00 94.56 680 LEU A CA 1
ATOM 4678 C C . LEU A 1 680 ? -34.764 -13.124 5.641 1.00 94.56 680 LEU A C 1
ATOM 4680 O O . LEU A 1 680 ? -35.608 -13.309 6.510 1.00 94.56 680 LEU A O 1
ATOM 4684 N N . SER A 1 681 ? -34.021 -14.146 5.213 1.00 94.06 681 SER A N 1
ATOM 4685 C CA . SER A 1 681 ? -34.164 -15.481 5.819 1.00 94.06 681 SER A CA 1
ATOM 4686 C C . SER A 1 681 ? -33.799 -15.488 7.315 1.00 94.06 681 SER A C 1
ATOM 4688 O O . SER A 1 681 ? -32.977 -14.693 7.780 1.00 94.06 681 SER A O 1
ATOM 4690 N N . THR A 1 682 ? -34.344 -16.443 8.076 1.00 94.69 682 THR A N 1
ATOM 4691 C CA . THR A 1 682 ? -34.002 -16.648 9.499 1.00 94.69 682 THR A CA 1
ATOM 4692 C C . THR A 1 682 ? -32.498 -16.840 9.711 1.00 94.69 682 THR A C 1
ATOM 4694 O O . THR A 1 682 ? -31.930 -16.281 10.647 1.00 94.69 682 THR A O 1
ATOM 4697 N N . ASP A 1 683 ? -31.828 -17.557 8.803 1.00 95.06 683 ASP A N 1
ATOM 4698 C CA . ASP A 1 683 ? -30.376 -17.765 8.841 1.00 95.06 683 ASP A CA 1
ATOM 4699 C C . ASP A 1 683 ? -29.605 -16.459 8.604 1.00 95.06 683 ASP A C 1
ATOM 4701 O O . ASP A 1 683 ? -28.586 -16.210 9.252 1.00 95.06 683 ASP A O 1
ATOM 4705 N N . ALA A 1 684 ? -30.082 -15.604 7.693 1.00 96.00 684 ALA A N 1
ATOM 4706 C CA . ALA A 1 684 ? -29.488 -14.293 7.443 1.00 96.00 684 ALA A CA 1
ATOM 4707 C C . ALA A 1 684 ? -29.617 -13.363 8.660 1.00 96.00 684 ALA A C 1
ATOM 4709 O O . ALA A 1 684 ? -28.628 -12.731 9.041 1.00 96.00 684 ALA A O 1
ATOM 4710 N N . VAL A 1 685 ? -30.783 -13.337 9.318 1.00 95.75 685 VAL A N 1
ATOM 4711 C CA . VAL A 1 685 ? -30.989 -12.587 10.571 1.00 95.75 685 VAL A CA 1
ATOM 4712 C C . VAL A 1 685 ? -30.092 -13.132 11.689 1.00 95.75 685 VAL A C 1
ATOM 4714 O O . VAL A 1 685 ? -29.402 -12.358 12.359 1.00 95.75 685 VAL A O 1
ATOM 4717 N N . ALA A 1 686 ? -29.993 -14.457 11.834 1.00 95.50 686 ALA A N 1
ATOM 4718 C CA . ALA A 1 686 ? -29.092 -15.096 12.796 1.00 95.50 686 ALA A CA 1
ATOM 4719 C C . ALA A 1 686 ? -27.612 -14.751 12.546 1.00 95.50 686 ALA A C 1
ATOM 4721 O O . ALA A 1 686 ? -26.837 -14.620 13.496 1.00 95.50 686 ALA A O 1
ATOM 4722 N N . ALA A 1 687 ? -27.211 -14.552 11.286 1.00 96.25 687 ALA A N 1
ATOM 4723 C CA . ALA A 1 687 ? -25.841 -14.200 10.919 1.00 96.25 687 ALA A CA 1
ATOM 4724 C C . ALA A 1 687 ? -25.466 -12.731 11.181 1.00 96.25 687 ALA A C 1
ATOM 4726 O O . ALA A 1 687 ? -24.273 -12.408 11.142 1.00 96.25 687 ALA A O 1
ATOM 4727 N N . ILE A 1 688 ? -26.427 -11.842 11.475 1.00 96.31 688 ILE A N 1
ATOM 4728 C CA . ILE A 1 688 ? -26.144 -10.435 11.792 1.00 96.31 688 ILE A CA 1
ATOM 4729 C C . ILE A 1 688 ? -25.178 -10.359 12.977 1.00 96.31 688 ILE A C 1
ATOM 4731 O O . ILE A 1 688 ? -25.478 -10.792 14.087 1.00 96.31 688 ILE A O 1
ATOM 4735 N N . SER A 1 689 ? -24.006 -9.758 12.785 1.00 94.50 689 SER A N 1
ATOM 4736 C CA . SER A 1 689 ? -23.017 -9.716 13.864 1.00 94.50 689 SER A CA 1
ATOM 4737 C C . SER A 1 689 ? -23.522 -8.939 15.093 1.00 94.50 689 SER A C 1
ATOM 4739 O O . SER A 1 689 ? -24.245 -7.946 14.978 1.00 94.50 689 SER A O 1
ATOM 4741 N N . THR A 1 690 ? -23.047 -9.309 16.287 1.00 94.19 690 THR A N 1
ATOM 4742 C CA . THR A 1 690 ? -23.358 -8.596 17.544 1.00 94.19 690 THR A CA 1
ATOM 4743 C C . THR A 1 690 ? -22.916 -7.127 17.541 1.00 94.19 690 THR A C 1
ATOM 4745 O O . THR A 1 690 ? -23.437 -6.321 18.306 1.00 94.19 690 THR A O 1
ATOM 4748 N N . LYS A 1 691 ? -21.978 -6.742 16.663 1.00 90.69 691 LYS A N 1
ATOM 4749 C CA . LYS A 1 691 ? -21.575 -5.340 16.463 1.00 90.69 691 LYS A CA 1
ATOM 4750 C C . LYS A 1 691 ? -22.545 -4.573 15.563 1.00 90.69 691 LYS A C 1
ATOM 4752 O O . LYS A 1 691 ? -22.669 -3.359 15.717 1.00 90.69 691 LYS A O 1
ATOM 4757 N N . SER A 1 692 ? -23.207 -5.261 14.636 1.00 95.00 692 SER A N 1
ATOM 4758 C CA . SER A 1 692 ? -24.050 -4.648 13.606 1.00 95.00 692 SER A CA 1
ATOM 4759 C C . SER A 1 692 ? -25.531 -4.592 13.992 1.00 95.00 692 SER A C 1
ATOM 4761 O O . SER A 1 692 ? -26.207 -3.660 13.571 1.00 95.00 692 SER A O 1
ATOM 4763 N N . ILE A 1 693 ? -26.025 -5.504 14.843 1.00 95.19 693 ILE A N 1
ATOM 4764 C CA . ILE A 1 693 ? -27.451 -5.598 15.230 1.00 95.19 693 ILE A CA 1
ATOM 4765 C C . ILE A 1 693 ? -28.030 -4.289 15.802 1.00 95.19 693 ILE A C 1
ATOM 4767 O O . ILE A 1 693 ? -29.178 -3.932 15.547 1.00 95.19 693 ILE A O 1
ATOM 4771 N N . SER A 1 694 ? -27.207 -3.501 16.502 1.00 93.06 694 SER A N 1
ATOM 4772 C CA . SER A 1 694 ? -27.593 -2.185 17.043 1.00 93.06 694 SER A CA 1
ATOM 4773 C C . SER A 1 694 ? -27.885 -1.119 15.968 1.00 93.06 694 SER A C 1
ATOM 4775 O O . SER A 1 694 ? -28.295 0.003 16.292 1.00 93.06 694 SER A O 1
ATOM 4777 N N . GLY A 1 695 ? -27.613 -1.446 14.703 1.00 95.19 695 GLY A N 1
ATOM 4778 C CA . GLY A 1 695 ? -27.877 -0.635 13.524 1.00 95.19 695 GLY A CA 1
ATOM 4779 C C . GLY A 1 695 ? -29.317 -0.694 13.024 1.00 95.19 695 GLY A C 1
ATOM 4780 O O . GLY A 1 695 ? -29.763 0.299 12.462 1.00 95.19 695 GLY A O 1
ATOM 4781 N N . LEU A 1 696 ? -30.046 -1.794 13.265 1.00 95.50 696 LEU A N 1
ATOM 4782 C CA . LEU A 1 696 ? -31.441 -1.934 12.823 1.00 95.50 696 LEU A CA 1
ATOM 4783 C C . LEU A 1 696 ? -32.312 -0.792 13.368 1.00 95.50 696 LEU A C 1
ATOM 4785 O O . LEU A 1 696 ? -32.179 -0.386 14.528 1.00 95.50 696 LEU A O 1
ATOM 4789 N N . SER A 1 697 ? -33.221 -0.275 12.546 1.00 94.69 697 SER A N 1
ATOM 4790 C CA . SER A 1 697 ? -34.194 0.719 13.001 1.00 94.69 697 SER A CA 1
ATOM 4791 C C . SER A 1 697 ? -35.224 0.085 13.949 1.00 94.69 697 SER A C 1
ATOM 4793 O O . SER A 1 697 ? -35.367 -1.135 14.011 1.00 94.69 697 SER A O 1
ATOM 4795 N N . ALA A 1 698 ? -35.935 0.915 14.717 1.00 94.06 698 ALA A N 1
ATOM 4796 C CA . ALA A 1 698 ? -37.038 0.447 15.559 1.00 94.06 698 ALA A CA 1
ATOM 4797 C C . ALA A 1 698 ? -38.134 -0.231 14.715 1.00 94.06 698 ALA A C 1
ATOM 4799 O O . ALA A 1 698 ? -38.586 -1.314 15.068 1.00 94.06 698 ALA A O 1
ATOM 4800 N N . ASP A 1 699 ? -38.472 0.358 13.565 1.00 93.00 699 ASP A N 1
ATOM 4801 C CA . ASP A 1 699 ? -39.476 -0.180 12.642 1.00 93.00 699 ASP A CA 1
ATOM 4802 C C . ASP A 1 699 ? -39.035 -1.521 12.032 1.00 93.00 699 ASP A C 1
ATOM 4804 O O . ASP A 1 699 ? -39.834 -2.447 11.946 1.00 93.00 699 ASP A O 1
ATOM 4808 N N . ALA A 1 700 ? -37.750 -1.668 11.680 1.00 95.19 700 ALA A N 1
ATOM 4809 C CA . ALA A 1 700 ? -37.202 -2.935 11.190 1.00 95.19 700 ALA A CA 1
ATOM 4810 C C . ALA A 1 700 ? -37.228 -4.041 12.250 1.00 95.19 700 ALA A C 1
ATOM 4812 O O . ALA A 1 700 ? -37.512 -5.190 11.932 1.00 95.19 700 ALA A O 1
ATOM 4813 N N . VAL A 1 701 ? -36.961 -3.707 13.517 1.00 95.62 701 VAL A N 1
ATOM 4814 C CA . VAL A 1 701 ? -37.072 -4.671 14.622 1.00 95.62 701 VAL A CA 1
ATOM 4815 C C . VAL A 1 701 ? -38.529 -5.067 14.862 1.00 95.62 701 VAL A C 1
ATOM 4817 O O . VAL A 1 701 ? -38.803 -6.246 15.060 1.00 95.62 701 VAL A O 1
ATOM 4820 N N . ALA A 1 702 ? -39.464 -4.116 14.789 1.00 93.88 702 ALA A N 1
ATOM 4821 C CA . ALA A 1 702 ? -40.894 -4.392 14.913 1.00 93.88 702 ALA A CA 1
ATOM 4822 C C . ALA A 1 702 ? -41.429 -5.277 13.771 1.00 93.88 702 ALA A C 1
ATOM 4824 O O . ALA A 1 702 ? -42.364 -6.042 13.989 1.00 93.88 702 ALA A O 1
ATOM 4825 N N . ALA A 1 703 ? -40.823 -5.212 12.581 1.00 94.62 703 ALA A N 1
ATOM 4826 C CA . ALA A 1 703 ? -41.200 -6.016 11.418 1.00 94.62 703 ALA A CA 1
ATOM 4827 C C . ALA A 1 703 ? -40.621 -7.443 11.402 1.00 94.62 703 ALA A C 1
ATOM 4829 O O . ALA A 1 703 ? -41.028 -8.240 10.558 1.00 94.62 703 ALA A O 1
ATOM 4830 N N . LEU A 1 704 ? -39.709 -7.796 12.320 1.00 95.44 704 LEU A N 1
ATOM 4831 C CA . LEU A 1 704 ? -39.187 -9.162 12.416 1.00 95.44 704 LEU A CA 1
ATOM 4832 C C . LEU A 1 704 ? -40.324 -10.159 12.679 1.00 95.44 704 LEU A C 1
ATOM 4834 O O . LEU A 1 704 ? -41.102 -10.014 13.618 1.00 95.44 704 LEU A O 1
ATOM 4838 N N . SER A 1 705 ? -40.396 -11.231 11.903 1.00 94.31 705 SER A N 1
ATOM 4839 C CA . SER A 1 705 ? -41.233 -12.376 12.262 1.00 94.31 705 SER A CA 1
ATOM 4840 C C . SER A 1 705 ? -40.751 -13.018 13.567 1.00 94.31 705 SER A C 1
ATOM 4842 O O . SER A 1 705 ? -39.595 -12.875 13.978 1.00 94.31 705 SER A O 1
ATOM 4844 N N . THR A 1 706 ? -41.634 -13.769 14.217 1.00 91.00 706 THR A N 1
ATOM 4845 C CA . THR A 1 706 ? -41.320 -14.484 15.459 1.00 91.00 706 THR A CA 1
ATOM 4846 C C . THR A 1 706 ? -40.231 -15.542 15.240 1.00 91.00 706 THR A C 1
ATOM 4848 O O . THR A 1 706 ? -39.338 -15.674 16.074 1.00 91.00 706 THR A O 1
ATOM 4851 N N . ASP A 1 707 ? -40.193 -16.182 14.064 1.00 92.81 707 ASP A N 1
ATOM 4852 C CA . ASP A 1 707 ? -39.112 -17.095 13.663 1.00 92.81 707 ASP A CA 1
ATOM 4853 C C . ASP A 1 707 ? -37.756 -16.374 13.509 1.00 92.81 707 ASP A C 1
ATOM 4855 O O . ASP A 1 707 ? -36.730 -16.863 13.990 1.00 92.81 707 ASP A O 1
ATOM 4859 N N . GLN A 1 708 ? -37.722 -15.195 12.871 1.00 96.12 708 GLN A N 1
ATOM 4860 C CA . GLN A 1 708 ? -36.492 -14.397 12.733 1.00 96.12 708 GLN A CA 1
ATOM 4861 C C . GLN A 1 708 ? -35.990 -13.885 14.090 1.00 96.12 708 GLN A C 1
ATOM 4863 O O . GLN A 1 708 ? -34.784 -13.893 14.346 1.00 96.12 708 GLN A O 1
ATOM 4868 N N . LEU A 1 709 ? -36.901 -13.458 14.968 1.00 94.44 709 LEU A N 1
ATOM 4869 C CA . LEU A 1 709 ? -36.563 -13.012 16.318 1.00 94.44 709 LEU A CA 1
ATOM 4870 C C . LEU A 1 709 ? -36.054 -14.179 17.182 1.00 94.44 709 LEU A C 1
ATOM 4872 O O . LEU A 1 709 ? -35.041 -14.040 17.872 1.00 94.44 709 LEU A O 1
ATOM 4876 N N . GLY A 1 710 ? -36.690 -15.349 17.088 1.00 92.25 710 GLY A N 1
ATOM 4877 C CA . GLY A 1 710 ? -36.255 -16.584 17.747 1.00 92.25 710 GLY A CA 1
ATOM 4878 C C . GLY A 1 710 ? -34.882 -17.075 17.273 1.00 92.25 710 GLY A C 1
ATOM 4879 O O . GLY A 1 710 ? -34.146 -17.691 18.044 1.00 92.25 710 GLY A O 1
ATOM 4880 N N . ALA A 1 711 ? -34.489 -16.746 16.038 1.00 94.81 711 ALA A N 1
ATOM 4881 C CA . ALA A 1 711 ? -33.171 -17.066 15.492 1.00 94.81 711 ALA A CA 1
ATOM 4882 C C . ALA A 1 711 ? -32.032 -16.179 16.049 1.00 94.81 711 ALA A C 1
ATOM 4884 O O . ALA A 1 711 ? -30.856 -16.524 15.892 1.00 94.81 711 ALA A O 1
ATOM 4885 N N . LEU A 1 712 ? -32.339 -15.058 16.719 1.00 96.06 712 LEU A N 1
ATOM 4886 C CA . LEU A 1 712 ? -31.320 -14.206 17.337 1.00 96.06 712 LEU A CA 1
ATOM 4887 C C . LEU A 1 712 ? -30.664 -14.897 18.538 1.00 96.06 712 LEU A C 1
ATOM 4889 O O . LEU A 1 712 ? -31.309 -15.321 19.494 1.00 96.06 712 LEU A O 1
ATOM 4893 N N . SER A 1 713 ? -29.337 -14.921 18.553 1.00 96.06 713 SER A N 1
ATOM 4894 C CA . SER A 1 713 ? -28.567 -15.349 19.717 1.00 96.06 713 SER A CA 1
ATOM 4895 C C . SER A 1 713 ? -28.748 -14.399 20.905 1.00 96.06 713 SER A C 1
ATOM 4897 O O . SER A 1 713 ? -28.950 -13.190 20.757 1.00 96.06 713 SER A O 1
ATOM 4899 N N . THR A 1 714 ? -28.537 -14.925 22.110 1.00 95.56 714 THR A N 1
ATOM 4900 C CA . THR A 1 714 ? -28.497 -14.143 23.357 1.00 95.56 714 THR A CA 1
ATOM 4901 C C . THR A 1 714 ? -27.499 -12.979 23.297 1.00 95.56 714 THR A C 1
ATOM 4903 O O . THR A 1 714 ? -27.758 -11.900 23.826 1.00 95.56 714 THR A O 1
ATOM 4906 N N . GLY A 1 715 ? -26.379 -13.154 22.587 1.00 95.00 715 GLY A N 1
ATOM 4907 C CA . GLY A 1 715 ? -25.393 -12.097 22.358 1.00 95.00 715 GLY A CA 1
ATOM 4908 C C . GLY A 1 715 ? -25.882 -10.977 21.433 1.00 95.00 715 GLY A C 1
ATOM 4909 O O . GLY A 1 715 ? -25.489 -9.828 21.628 1.00 95.00 715 GLY A O 1
ATOM 4910 N N . GLN A 1 716 ? -26.726 -11.279 20.441 1.00 97.56 716 GLN A N 1
ATOM 4911 C CA . GLN A 1 716 ? -27.357 -10.257 19.595 1.00 97.56 716 GLN A CA 1
ATOM 4912 C C . GLN A 1 716 ? -28.418 -9.486 20.387 1.00 97.56 716 GLN A C 1
ATOM 4914 O O . GLN A 1 716 ? -28.375 -8.256 20.383 1.00 97.56 716 GLN A O 1
ATOM 4919 N N . ILE A 1 717 ? -29.282 -10.188 21.134 1.00 95.50 717 ILE A N 1
ATOM 4920 C CA . ILE A 1 717 ? -30.300 -9.572 22.002 1.00 95.50 717 ILE A CA 1
ATOM 4921 C C . ILE A 1 717 ? -29.649 -8.605 22.998 1.00 95.50 717 ILE A C 1
ATOM 4923 O O . ILE A 1 717 ? -30.048 -7.447 23.066 1.00 95.50 717 ILE A O 1
ATOM 4927 N N . ALA A 1 718 ? -28.578 -9.007 23.690 1.00 94.88 718 ALA A N 1
ATOM 4928 C CA . ALA A 1 718 ? -27.879 -8.155 24.662 1.00 94.88 718 ALA A CA 1
ATOM 4929 C C . ALA A 1 718 ? -27.250 -6.876 24.061 1.00 94.88 718 ALA A C 1
ATOM 4931 O O . ALA A 1 718 ? -26.979 -5.922 24.791 1.00 94.88 718 ALA A O 1
ATOM 4932 N N . MET A 1 719 ? -27.005 -6.846 22.744 1.00 96.69 719 MET A N 1
ATOM 4933 C CA . MET A 1 719 ? -26.400 -5.707 22.037 1.00 96.69 719 MET A CA 1
ATOM 4934 C C . MET A 1 719 ? -27.424 -4.779 21.365 1.00 96.69 719 MET A C 1
ATOM 4936 O O . MET A 1 719 ? -27.038 -3.733 20.832 1.00 96.69 719 MET A O 1
ATOM 4940 N N . MET A 1 720 ? -28.717 -5.117 21.398 1.00 95.62 720 MET A N 1
ATOM 4941 C CA . MET A 1 720 ? -29.783 -4.223 20.942 1.00 95.62 720 MET A CA 1
ATOM 4942 C C . MET A 1 720 ? -29.876 -2.975 21.833 1.00 95.62 720 MET A C 1
ATOM 4944 O O . MET A 1 720 ? -29.675 -3.010 23.047 1.00 95.62 720 MET A O 1
ATOM 4948 N N . LYS A 1 721 ? -30.228 -1.837 21.248 1.00 95.00 721 LYS A N 1
ATOM 4949 C CA . LYS A 1 721 ? -30.510 -0.597 21.978 1.00 95.00 721 LYS A CA 1
ATOM 4950 C C . LYS A 1 721 ? -31.851 -0.699 22.700 1.00 95.00 721 LYS A C 1
ATOM 4952 O O . LYS A 1 721 ? -32.763 -1.375 22.234 1.00 95.00 721 LYS A O 1
ATOM 4957 N N . GLY A 1 722 ? -32.013 0.072 23.776 1.00 93.31 722 GLY A N 1
ATOM 4958 C CA . GLY A 1 722 ? -33.287 0.169 24.496 1.00 93.31 722 GLY A CA 1
ATOM 4959 C C . GLY A 1 722 ? -34.470 0.540 23.594 1.00 93.31 722 GLY A C 1
ATOM 4960 O O . GLY A 1 722 ? -35.532 -0.051 23.711 1.00 93.31 722 GLY A O 1
ATOM 4961 N N . THR A 1 723 ? -34.266 1.427 22.613 1.00 93.25 723 THR A N 1
ATOM 4962 C CA . THR A 1 723 ? -35.300 1.800 21.629 1.00 93.25 723 THR A CA 1
ATOM 4963 C C . THR A 1 723 ? -35.683 0.669 20.676 1.00 93.25 723 THR A C 1
ATOM 4965 O O . THR A 1 723 ? -36.810 0.651 20.207 1.00 93.25 723 THR A O 1
ATOM 4968 N N . GLN A 1 724 ? -34.764 -0.253 20.369 1.00 97.00 724 GLN A N 1
ATOM 4969 C CA . GLN A 1 724 ? -35.057 -1.434 19.549 1.00 97.00 724 GLN A CA 1
ATOM 4970 C C . GLN A 1 724 ? -35.854 -2.460 20.365 1.00 97.00 724 GLN A C 1
ATOM 4972 O O . GLN A 1 724 ? -36.836 -2.996 19.878 1.00 97.00 724 GLN A O 1
ATOM 4977 N N . VAL A 1 725 ? -35.477 -2.678 21.630 1.00 95.88 725 VAL A N 1
ATOM 4978 C CA . VAL A 1 725 ? -36.211 -3.569 22.547 1.00 95.88 725 VAL A CA 1
ATOM 4979 C C . VAL A 1 725 ? -37.622 -3.035 22.833 1.00 95.88 725 VAL A C 1
ATOM 4981 O O . VAL A 1 725 ? -38.584 -3.792 22.799 1.00 95.88 725 VAL A O 1
ATOM 4984 N N . ALA A 1 726 ? -37.774 -1.723 23.026 1.00 94.94 726 ALA A N 1
ATOM 4985 C CA . ALA A 1 726 ? -39.075 -1.074 23.208 1.00 94.94 726 ALA A CA 1
ATOM 4986 C C . ALA A 1 726 ? -39.979 -1.133 21.960 1.00 94.94 726 ALA A C 1
ATOM 4988 O O . ALA A 1 726 ? -41.186 -0.960 22.082 1.00 94.94 726 ALA A O 1
ATOM 4989 N N . ALA A 1 727 ? -39.399 -1.339 20.771 1.00 96.25 727 ALA A N 1
ATOM 4990 C CA . ALA A 1 727 ? -40.138 -1.436 19.514 1.00 96.25 727 ALA A CA 1
ATOM 4991 C C . ALA A 1 727 ? -40.704 -2.838 19.248 1.00 96.25 727 ALA A C 1
ATOM 4993 O O . ALA A 1 727 ? -41.564 -2.979 18.383 1.00 96.25 727 ALA A O 1
ATOM 4994 N N . LEU A 1 728 ? -40.245 -3.861 19.982 1.00 96.50 728 LEU A N 1
ATOM 4995 C CA . LEU A 1 728 ? -40.823 -5.199 19.895 1.00 96.50 728 LEU A CA 1
ATOM 4996 C C . LEU A 1 728 ? -42.310 -5.150 20.271 1.00 96.50 728 LEU A C 1
ATOM 4998 O O . LEU A 1 728 ? -42.721 -4.489 21.221 1.00 96.50 728 LEU A O 1
ATOM 5002 N N . THR A 1 729 ? -43.138 -5.871 19.540 1.00 95.38 729 THR A N 1
ATOM 5003 C CA . THR A 1 729 ? -44.547 -6.056 19.888 1.00 95.38 729 THR A CA 1
ATOM 5004 C C . THR A 1 729 ? -44.684 -6.952 21.123 1.00 95.38 729 THR A C 1
ATOM 5006 O O . THR A 1 729 ? -43.743 -7.642 21.523 1.00 95.38 729 THR A O 1
ATOM 5009 N N . THR A 1 730 ? -45.859 -6.952 21.752 1.00 93.88 730 THR A N 1
ATOM 5010 C CA . THR A 1 730 ? -46.153 -7.851 22.880 1.00 93.88 730 THR A CA 1
ATOM 5011 C C . THR A 1 730 ? -46.040 -9.320 22.480 1.00 93.88 730 THR A C 1
ATOM 5013 O O . THR A 1 730 ? -45.488 -10.103 23.244 1.00 93.88 730 THR A O 1
ATOM 5016 N N . ASP A 1 731 ? -46.471 -9.669 21.264 1.00 92.56 731 ASP A N 1
ATOM 5017 C CA . ASP A 1 731 ? -46.381 -11.033 20.729 1.00 92.56 731 ASP A CA 1
ATOM 5018 C C . ASP A 1 731 ? -44.912 -11.442 20.531 1.00 92.56 731 ASP A C 1
ATOM 5020 O O . ASP A 1 731 ? -44.491 -12.504 20.977 1.00 92.56 731 ASP A O 1
ATOM 5024 N N . GLN A 1 732 ? -44.092 -10.553 19.959 1.00 96.62 732 GLN A N 1
ATOM 5025 C CA . GLN A 1 732 ? -42.649 -10.772 19.806 1.00 96.62 732 GLN A CA 1
ATOM 5026 C C . GLN A 1 732 ? -41.923 -10.944 21.148 1.00 96.62 732 GLN A C 1
ATOM 5028 O O . GLN A 1 732 ? -41.043 -11.792 21.248 1.00 96.62 732 GLN A O 1
ATOM 5033 N N . ILE A 1 733 ? -42.259 -10.149 22.173 1.00 95.38 733 ILE A N 1
ATOM 5034 C CA . ILE A 1 733 ? -41.680 -10.301 23.519 1.00 95.38 733 ILE A CA 1
ATOM 5035 C C . ILE A 1 733 ? -42.108 -11.632 24.148 1.00 95.38 733 ILE A C 1
ATOM 5037 O O . ILE A 1 733 ? -41.262 -12.321 24.718 1.00 95.38 733 ILE A O 1
ATOM 5041 N N . GLY A 1 734 ? -43.384 -12.002 24.013 1.00 92.19 734 GLY A N 1
ATOM 5042 C CA . GLY A 1 734 ? -43.920 -13.269 24.511 1.00 92.19 734 GLY A CA 1
ATOM 5043 C C . GLY A 1 734 ? -43.277 -14.497 23.859 1.00 92.19 734 GLY A C 1
ATOM 5044 O O . GLY A 1 734 ? -43.076 -15.500 24.539 1.00 92.19 734 GLY A O 1
ATOM 5045 N N . ASP A 1 735 ? -42.865 -14.396 22.594 1.00 93.56 735 ASP A N 1
ATOM 5046 C CA . ASP A 1 735 ? -42.230 -15.491 21.847 1.00 93.56 735 ASP A CA 1
ATOM 5047 C C . ASP A 1 735 ? -40.710 -15.634 22.085 1.00 93.56 735 ASP A C 1
ATOM 5049 O O . ASP A 1 735 ? -40.108 -16.620 21.650 1.00 93.56 735 ASP A O 1
ATOM 5053 N N . LEU A 1 736 ? -40.060 -14.697 22.791 1.00 95.75 736 LEU A N 1
ATOM 5054 C CA . LEU A 1 736 ? -38.637 -14.825 23.135 1.00 95.75 736 LEU A CA 1
ATOM 5055 C C . LEU A 1 736 ? -38.388 -16.032 24.052 1.00 95.75 736 LEU A C 1
ATOM 5057 O O . LEU A 1 736 ? -39.124 -16.299 24.998 1.00 95.75 736 LEU A O 1
ATOM 5061 N N . SER A 1 737 ? -37.285 -16.748 23.854 1.00 95.56 737 SER A N 1
ATOM 5062 C CA . SER A 1 737 ? -36.912 -17.811 24.791 1.00 95.56 737 SER A CA 1
ATOM 5063 C C . SER A 1 737 ? -36.497 -17.242 26.154 1.00 95.56 737 SER A C 1
ATOM 5065 O O . SER A 1 737 ? -36.056 -16.095 26.275 1.00 95.56 737 SER A O 1
ATOM 5067 N N . THR A 1 738 ? -36.569 -18.065 27.201 1.00 95.56 738 THR A N 1
ATOM 5068 C CA . THR A 1 738 ? -36.081 -17.701 28.541 1.00 95.56 738 THR A CA 1
ATOM 5069 C C . THR A 1 738 ? -34.596 -17.323 28.531 1.00 95.56 738 THR A C 1
ATOM 5071 O O . THR A 1 738 ? -34.201 -16.383 29.217 1.00 95.56 738 THR A O 1
ATOM 5074 N N . ASP A 1 739 ? -33.779 -17.961 27.689 1.00 95.31 739 ASP A N 1
ATOM 5075 C CA . ASP A 1 739 ? -32.370 -17.595 27.497 1.00 95.31 739 ASP A CA 1
ATOM 5076 C C . ASP A 1 739 ? -32.213 -16.198 26.869 1.00 95.31 739 ASP A C 1
ATOM 5078 O O . ASP A 1 739 ? -31.338 -15.427 27.276 1.00 95.31 739 ASP A O 1
ATOM 5082 N N . GLN A 1 740 ? -33.054 -15.846 25.888 1.00 97.00 740 GLN A N 1
ATOM 5083 C CA . GLN A 1 740 ? -33.051 -14.520 25.258 1.00 97.00 740 GLN A CA 1
ATOM 5084 C C . GLN A 1 740 ? -33.518 -13.428 26.233 1.00 97.00 740 GLN A C 1
ATOM 5086 O O . GLN A 1 740 ? -32.859 -12.391 26.331 1.00 97.00 740 GLN A O 1
ATOM 5091 N N . ILE A 1 741 ? -34.581 -13.672 27.011 1.00 96.31 741 ILE A N 1
ATOM 5092 C CA . ILE A 1 741 ? -35.035 -12.758 28.076 1.00 96.31 741 ILE A CA 1
ATOM 5093 C C . ILE A 1 741 ? -33.962 -12.604 29.162 1.00 96.31 741 ILE A C 1
ATOM 5095 O O . ILE A 1 741 ? -33.638 -11.486 29.567 1.00 96.31 741 ILE A O 1
ATOM 5099 N N . GLY A 1 742 ? -33.333 -13.704 29.582 1.00 94.50 742 GLY A N 1
ATOM 5100 C CA . GLY A 1 742 ? -32.251 -13.687 30.566 1.00 94.50 742 GLY A CA 1
ATOM 5101 C C . GLY A 1 742 ? -30.989 -12.959 30.093 1.00 94.50 742 GLY A C 1
ATOM 5102 O O . GLY A 1 742 ? -30.204 -12.495 30.928 1.00 94.50 742 GLY A O 1
ATOM 5103 N N . ALA A 1 743 ? -30.806 -12.809 28.777 1.00 96.25 743 ALA A N 1
ATOM 5104 C CA . ALA A 1 743 ? -29.712 -12.056 28.169 1.00 96.25 743 ALA A CA 1
ATOM 5105 C C . ALA A 1 743 ? -29.948 -10.537 28.119 1.00 96.25 743 ALA A C 1
ATOM 5107 O O . ALA A 1 743 ? -28.985 -9.789 27.912 1.00 96.25 743 ALA A O 1
ATOM 5108 N N . LEU A 1 744 ? -31.184 -10.066 28.331 1.00 96.75 744 LEU A N 1
ATOM 5109 C CA . LEU A 1 744 ? -31.478 -8.636 28.408 1.00 96.75 744 LEU A CA 1
ATOM 5110 C C . LEU A 1 744 ? -30.655 -7.992 29.523 1.00 96.75 744 LEU A C 1
ATOM 5112 O O . LEU A 1 744 ? -30.512 -8.528 30.621 1.00 96.75 744 LEU A O 1
ATOM 5116 N N . THR A 1 745 ? -30.120 -6.808 29.249 1.00 96.00 745 THR A N 1
ATOM 5117 C CA . THR A 1 745 ? -29.392 -5.980 30.217 1.00 96.00 745 THR A CA 1
ATOM 5118 C C . THR A 1 745 ? -30.348 -5.114 31.040 1.00 96.00 745 THR A C 1
ATOM 5120 O O . THR A 1 745 ? -31.476 -4.856 30.624 1.00 96.00 745 THR A O 1
ATOM 5123 N N . ALA A 1 746 ? -29.888 -4.576 32.175 1.00 95.19 746 ALA A N 1
ATOM 5124 C CA . ALA A 1 746 ? -30.696 -3.679 33.011 1.00 95.19 746 ALA A CA 1
ATOM 5125 C C . ALA A 1 746 ? -31.281 -2.484 32.233 1.00 95.19 746 ALA A C 1
ATOM 5127 O O . ALA A 1 746 ? -32.441 -2.134 32.416 1.00 95.19 746 ALA A O 1
ATOM 5128 N N . THR A 1 747 ? -30.509 -1.885 31.321 1.00 94.19 747 THR A N 1
ATOM 5129 C CA . THR A 1 747 ? -30.977 -0.763 30.489 1.00 94.19 747 THR A CA 1
ATOM 5130 C C . THR A 1 747 ? -32.061 -1.188 29.497 1.00 94.19 747 THR A C 1
ATOM 5132 O O . THR A 1 747 ? -32.990 -0.426 29.238 1.00 94.19 747 THR A O 1
ATOM 5135 N N . GLN A 1 748 ? -31.951 -2.390 28.930 1.00 97.19 748 GLN A N 1
ATOM 5136 C CA . GLN A 1 748 ? -32.954 -2.919 28.005 1.00 97.19 748 GLN A CA 1
ATOM 5137 C C . GLN A 1 748 ? -34.243 -3.282 28.742 1.00 97.19 748 GLN A C 1
ATOM 5139 O O . GLN A 1 748 ? -35.310 -2.881 28.293 1.00 97.19 748 GLN A O 1
ATOM 5144 N N . VAL A 1 749 ? -34.142 -3.925 29.912 1.00 96.38 749 VAL A N 1
ATOM 5145 C CA . VAL A 1 749 ? -35.293 -4.189 30.791 1.00 96.38 749 VAL A CA 1
ATOM 5146 C C . VAL A 1 749 ? -35.982 -2.880 31.191 1.00 96.38 749 VAL A C 1
ATOM 5148 O O . VAL A 1 749 ? -37.198 -2.780 31.091 1.00 96.38 749 VAL A O 1
ATOM 5151 N N . ALA A 1 750 ? -35.227 -1.831 31.535 1.00 95.31 750 ALA A N 1
ATOM 5152 C CA . ALA A 1 750 ? -35.774 -0.500 31.826 1.00 95.31 750 ALA A CA 1
ATOM 5153 C C . ALA A 1 750 ? -36.500 0.155 30.634 1.00 95.31 750 ALA A C 1
ATOM 5155 O O . ALA A 1 750 ? -37.288 1.078 30.828 1.00 95.31 750 ALA A O 1
ATOM 5156 N N . SER A 1 751 ? -36.198 -0.281 29.406 1.00 96.50 751 SER A N 1
ATOM 5157 C CA . SER A 1 751 ? -36.790 0.258 28.175 1.00 96.50 751 SER A CA 1
ATOM 5158 C C . SER A 1 751 ? -38.058 -0.481 27.745 1.00 96.50 751 SER A C 1
ATOM 5160 O O . SER A 1 751 ? -38.763 0.029 26.879 1.00 96.50 751 SER A O 1
ATOM 5162 N N . LEU A 1 752 ? -38.357 -1.652 28.326 1.00 96.56 752 LEU A N 1
ATOM 5163 C CA . LEU A 1 752 ? -39.604 -2.366 28.053 1.00 96.56 752 LEU A CA 1
ATOM 5164 C C . LEU A 1 752 ? -40.809 -1.505 28.452 1.00 96.56 752 LEU A C 1
ATOM 5166 O O . LEU A 1 752 ? -40.818 -0.829 29.479 1.00 96.56 752 LEU A O 1
ATOM 5170 N N . THR A 1 753 ? -41.861 -1.532 27.657 1.00 95.94 753 THR A N 1
ATOM 5171 C CA . THR A 1 753 ? -43.134 -0.916 28.030 1.00 95.94 753 THR A CA 1
ATOM 5172 C C . THR A 1 753 ? -43.846 -1.768 29.083 1.00 95.94 753 THR A C 1
ATOM 5174 O O . THR A 1 753 ? -43.529 -2.941 29.274 1.00 95.94 753 THR A O 1
ATOM 5177 N N . THR A 1 754 ? -44.821 -1.192 29.785 1.00 94.94 754 THR A N 1
ATOM 5178 C CA . THR A 1 754 ? -45.646 -1.943 30.747 1.00 94.94 754 THR A CA 1
ATOM 5179 C C . THR A 1 754 ? -46.418 -3.075 30.078 1.00 94.94 754 THR A C 1
ATOM 5181 O O . THR A 1 754 ? -46.525 -4.148 30.657 1.00 94.94 754 THR A O 1
ATOM 5184 N N . ASP A 1 755 ? -46.880 -2.869 28.842 1.00 94.69 755 ASP A N 1
ATOM 5185 C CA . ASP A 1 755 ? -47.612 -3.884 28.079 1.00 94.69 755 ASP A CA 1
ATOM 5186 C C . ASP A 1 755 ? -46.689 -5.048 27.691 1.00 94.69 755 ASP A C 1
ATOM 5188 O O . ASP A 1 755 ? -47.076 -6.207 27.799 1.00 94.69 755 ASP A O 1
ATOM 5192 N N . GLN A 1 756 ? -45.436 -4.758 27.314 1.00 97.31 756 GLN A N 1
ATOM 5193 C CA . GLN A 1 756 ? -44.424 -5.789 27.059 1.00 97.31 756 GLN A CA 1
ATOM 5194 C C . GLN A 1 756 ? -44.050 -6.567 28.330 1.00 97.31 756 GLN A C 1
ATOM 5196 O O . GLN A 1 756 ? -43.861 -7.774 28.254 1.00 97.31 756 GLN A O 1
ATOM 5201 N N . ILE A 1 757 ? -43.955 -5.907 29.493 1.00 95.94 757 ILE A N 1
ATOM 5202 C CA . ILE A 1 757 ? -43.731 -6.592 30.780 1.00 95.94 757 ILE A CA 1
ATOM 5203 C C . ILE A 1 757 ? -44.918 -7.502 31.122 1.00 95.94 757 ILE A C 1
ATOM 5205 O O . ILE A 1 757 ? -44.712 -8.654 31.496 1.00 95.94 757 ILE A O 1
ATOM 5209 N N . GLY A 1 758 ? -46.150 -7.023 30.934 1.00 93.19 758 GLY A N 1
ATOM 5210 C CA . GLY A 1 758 ? -47.360 -7.821 31.143 1.00 93.19 758 GLY A CA 1
ATOM 5211 C C . GLY A 1 758 ? -47.506 -8.996 30.168 1.00 93.19 758 GLY A C 1
ATOM 5212 O O . GLY A 1 758 ? -48.165 -9.973 30.501 1.00 93.19 758 GLY A O 1
ATOM 5213 N N . ALA A 1 759 ? -46.870 -8.933 28.993 1.00 95.31 759 ALA A N 1
ATOM 5214 C CA . ALA A 1 759 ? -46.866 -10.012 28.003 1.00 95.31 759 ALA A CA 1
ATOM 5215 C C . ALA A 1 759 ? -45.866 -11.146 28.306 1.00 95.31 759 ALA A C 1
ATOM 5217 O O . ALA A 1 759 ? -45.938 -12.191 27.660 1.00 95.31 759 ALA A O 1
ATOM 5218 N N . LEU A 1 760 ? -44.939 -10.966 29.258 1.00 96.81 760 LEU A N 1
ATOM 5219 C CA . LEU A 1 760 ? -43.983 -12.012 29.631 1.00 96.81 760 LEU A CA 1
ATOM 5220 C C . LEU A 1 760 ? -44.694 -13.209 30.285 1.00 96.81 760 LEU A C 1
ATOM 5222 O O . LEU A 1 760 ? -45.585 -13.041 31.112 1.00 96.81 760 LEU A O 1
ATOM 5226 N N . SER A 1 761 ? -44.263 -14.430 29.997 1.00 96.19 761 SER A N 1
ATOM 5227 C CA . SER A 1 761 ? -44.676 -15.600 30.775 1.00 96.19 761 SER A CA 1
ATOM 5228 C C . SER A 1 761 ? -44.005 -15.622 32.154 1.00 96.19 761 SER A C 1
ATOM 5230 O O . SER A 1 761 ? -42.978 -14.978 32.375 1.00 96.19 761 SER A O 1
ATOM 5232 N N . GLU A 1 762 ? -44.547 -16.405 33.086 1.00 95.50 762 GLU A N 1
ATOM 5233 C CA . GLU A 1 762 ? -43.938 -16.645 34.404 1.00 95.50 762 GLU A CA 1
ATOM 5234 C C . GLU A 1 762 ? -42.488 -17.150 34.284 1.00 95.50 762 GLU A C 1
ATOM 5236 O O . GLU A 1 762 ? -41.584 -16.615 34.927 1.00 95.50 762 GLU A O 1
ATOM 5241 N N . ASP A 1 763 ? -42.240 -18.108 33.383 1.00 95.12 763 ASP A N 1
ATOM 5242 C CA . ASP A 1 763 ? -40.898 -18.640 33.112 1.00 95.12 763 ASP A CA 1
ATOM 5243 C C . ASP A 1 763 ? -39.940 -17.552 32.595 1.00 95.12 763 ASP A C 1
ATOM 5245 O O . ASP A 1 763 ? -38.767 -17.513 32.976 1.00 95.12 763 ASP A O 1
ATOM 5249 N N . GLN A 1 764 ? -40.423 -16.647 31.735 1.00 97.38 764 GLN A N 1
ATOM 5250 C CA . GLN A 1 764 ? -39.631 -15.520 31.236 1.00 97.38 764 GLN A CA 1
ATOM 5251 C C . GLN A 1 764 ? -39.339 -14.500 32.341 1.00 97.38 764 GLN A C 1
ATOM 5253 O O . GLN A 1 764 ? -38.203 -14.030 32.437 1.00 97.38 764 GLN A O 1
ATOM 5258 N N . VAL A 1 765 ? -40.313 -14.188 33.203 1.00 96.06 765 VAL A N 1
ATOM 5259 C CA . VAL A 1 765 ? -40.100 -13.314 34.368 1.00 96.06 765 VAL A CA 1
ATOM 5260 C C . VAL A 1 765 ? -39.061 -13.925 35.304 1.00 96.06 765 VAL A C 1
ATOM 5262 O O . VAL A 1 765 ? -38.109 -13.234 35.667 1.00 96.06 765 VAL A O 1
ATOM 5265 N N . GLY A 1 766 ? -39.147 -15.224 35.601 1.00 93.69 766 GLY A N 1
ATOM 5266 C CA . GLY A 1 766 ? -38.137 -15.946 36.383 1.00 93.69 766 GLY A CA 1
ATOM 5267 C C . GLY A 1 766 ? -36.750 -15.981 35.722 1.00 93.69 766 GLY A C 1
ATOM 5268 O O . GLY A 1 766 ? -35.729 -16.017 36.415 1.00 93.69 766 GLY A O 1
ATOM 5269 N N . ALA A 1 767 ? -36.685 -15.904 34.388 1.00 96.50 767 ALA A N 1
ATOM 5270 C CA . ALA A 1 767 ? -35.433 -15.884 33.633 1.00 96.50 767 ALA A CA 1
ATOM 5271 C C . ALA A 1 767 ? -34.713 -14.521 33.633 1.00 96.50 767 ALA A C 1
ATOM 5273 O O . ALA A 1 767 ? -33.506 -14.481 33.365 1.00 96.50 767 ALA A O 1
ATOM 5274 N N . ILE A 1 768 ? -35.387 -13.405 33.961 1.00 95.88 768 ILE A N 1
ATOM 5275 C CA . ILE A 1 768 ? -34.741 -12.082 34.053 1.00 95.88 768 ILE A CA 1
ATOM 5276 C C . ILE A 1 768 ? -33.662 -12.126 35.139 1.00 95.88 768 ILE A C 1
ATOM 5278 O O . ILE A 1 768 ? -33.939 -12.084 36.333 1.00 95.88 768 ILE A O 1
ATOM 5282 N N . ASN A 1 769 ? -32.389 -12.156 34.762 1.00 91.38 769 ASN A N 1
ATOM 5283 C CA . ASN A 1 769 ? -31.341 -12.312 35.765 1.00 91.38 769 ASN A CA 1
ATOM 5284 C C . ASN A 1 769 ? -31.332 -11.151 36.795 1.00 91.38 769 ASN A C 1
ATOM 5286 O O . ASN A 1 769 ? -31.711 -10.011 36.507 1.00 91.38 769 ASN A O 1
ATOM 5290 N N . SER A 1 770 ? -30.820 -11.416 38.000 1.00 90.69 770 SER A N 1
ATOM 5291 C CA . SER A 1 770 ? -30.810 -10.443 39.105 1.00 90.69 770 SER A CA 1
ATOM 5292 C C . SER A 1 770 ? -29.991 -9.172 38.833 1.00 90.69 770 SER A C 1
ATOM 5294 O O . SER A 1 770 ? -30.217 -8.152 39.475 1.00 90.69 770 SER A O 1
ATOM 5296 N N . LYS A 1 771 ? -29.062 -9.160 37.867 1.00 91.00 771 LYS A N 1
ATOM 5297 C CA . LYS A 1 771 ? -28.375 -7.916 37.470 1.00 91.00 771 LYS A CA 1
ATOM 5298 C C . LYS A 1 771 ? -29.251 -7.029 36.585 1.00 91.00 771 LYS A C 1
ATOM 5300 O O . LYS A 1 771 ? -29.054 -5.816 36.581 1.00 91.00 771 LYS A O 1
ATOM 5305 N N . SER A 1 772 ? -30.181 -7.621 35.842 1.00 94.38 772 SER A N 1
ATOM 5306 C CA . SER A 1 772 ? -31.036 -6.923 34.884 1.00 94.38 772 SER A CA 1
ATOM 5307 C C . SER A 1 772 ? -32.348 -6.450 35.495 1.00 94.38 772 SER A C 1
ATOM 5309 O O . SER A 1 772 ? -32.779 -5.342 35.183 1.00 94.38 772 SER A O 1
ATOM 5311 N N . ILE A 1 773 ? -32.937 -7.213 36.423 1.00 94.00 773 ILE A N 1
ATOM 5312 C CA . ILE A 1 773 ? -34.223 -6.851 37.044 1.00 94.00 773 ILE A CA 1
ATOM 5313 C C . ILE A 1 773 ? -34.173 -5.525 37.819 1.00 94.00 773 ILE A C 1
ATOM 5315 O O . ILE A 1 773 ? -35.149 -4.784 37.865 1.00 94.00 773 ILE A O 1
ATOM 5319 N N . ILE A 1 774 ? -33.000 -5.158 38.350 1.00 91.06 774 ILE A N 1
ATOM 5320 C CA . ILE A 1 774 ? -32.778 -3.875 39.039 1.00 91.06 774 ILE A CA 1
ATOM 5321 C C . ILE A 1 774 ? -33.058 -2.685 38.105 1.00 91.06 774 ILE A C 1
ATOM 5323 O O . ILE A 1 774 ? -33.393 -1.603 38.583 1.00 91.06 774 ILE A O 1
ATOM 5327 N N . GLY A 1 775 ? -32.949 -2.878 36.786 1.00 93.94 775 GLY A N 1
ATOM 5328 C CA . GLY A 1 775 ? -33.287 -1.872 35.784 1.00 93.94 775 GLY A CA 1
ATOM 5329 C C . GLY A 1 775 ? -34.781 -1.564 35.672 1.00 93.94 775 GLY A C 1
ATOM 5330 O O . GLY A 1 775 ? -35.118 -0.492 35.177 1.00 93.94 775 GLY A O 1
ATOM 5331 N N . MET A 1 776 ? -35.676 -2.442 36.147 1.00 96.19 776 MET A N 1
ATOM 5332 C CA . MET A 1 776 ? -37.118 -2.191 36.083 1.00 96.19 776 MET A CA 1
ATOM 5333 C C . MET A 1 776 ? -37.485 -0.908 36.834 1.00 96.19 776 MET A C 1
ATOM 5335 O O . MET A 1 776 ? -37.073 -0.665 37.963 1.00 96.19 776 MET A O 1
ATOM 5339 N N . THR A 1 777 ? -38.316 -0.075 36.240 1.00 95.06 777 THR A N 1
ATOM 5340 C CA . THR A 1 777 ? -38.937 1.050 36.934 1.00 95.06 777 THR A CA 1
ATOM 5341 C C . THR A 1 777 ? -40.018 0.547 37.891 1.00 95.06 777 THR A C 1
ATOM 5343 O O . THR A 1 777 ? -40.561 -0.543 37.721 1.00 95.06 777 THR A O 1
ATOM 5346 N N . ALA A 1 778 ? -40.381 1.358 38.885 1.00 93.81 778 ALA A N 1
ATOM 5347 C CA . ALA A 1 778 ? -41.485 1.033 39.789 1.00 93.81 778 ALA A CA 1
ATOM 5348 C C . ALA A 1 778 ? -42.796 0.772 39.023 1.00 93.81 778 ALA A C 1
ATOM 5350 O O . ALA A 1 778 ? -43.510 -0.171 39.326 1.00 93.81 778 ALA A O 1
ATOM 5351 N N . THR A 1 779 ? -43.071 1.545 37.969 1.00 93.56 779 THR A N 1
ATOM 5352 C CA . THR A 1 779 ? -44.249 1.346 37.115 1.00 93.56 779 THR A CA 1
ATOM 5353 C C . THR A 1 779 ? -44.224 0.007 36.376 1.00 93.56 779 THR A C 1
ATOM 5355 O O . THR A 1 779 ? -45.266 -0.619 36.260 1.00 93.56 779 THR A O 1
ATOM 5358 N N . GLN A 1 780 ? -43.060 -0.454 35.907 1.00 96.94 780 GLN A N 1
ATOM 5359 C CA . GLN A 1 780 ? -42.934 -1.781 35.291 1.00 96.94 780 GLN A CA 1
ATOM 5360 C C . GLN A 1 780 ? -43.117 -2.907 36.315 1.00 96.94 780 GLN A C 1
ATOM 5362 O O . GLN A 1 780 ? -43.775 -3.889 36.006 1.00 96.94 780 GLN A O 1
ATOM 5367 N N . VAL A 1 781 ? -42.575 -2.766 37.532 1.00 95.44 781 VAL A N 1
ATOM 5368 C CA . VAL A 1 781 ? -42.775 -3.763 38.602 1.00 95.44 781 VAL A CA 1
ATOM 5369 C C . VAL A 1 781 ? -44.251 -3.847 39.001 1.00 95.44 781 VAL A C 1
ATOM 5371 O O . VAL A 1 781 ? -44.769 -4.944 39.145 1.00 95.44 781 VAL A O 1
ATOM 5374 N N . GLY A 1 782 ? -44.950 -2.712 39.102 1.00 91.00 782 GLY A N 1
ATOM 5375 C CA . GLY A 1 782 ? -46.396 -2.682 39.357 1.00 91.00 782 GLY A CA 1
ATOM 5376 C C . GLY A 1 782 ? -47.275 -3.070 38.159 1.00 91.00 782 GLY A C 1
ATOM 5377 O O . GLY A 1 782 ? -48.489 -3.126 38.307 1.00 91.00 782 GLY A O 1
ATOM 5378 N N . ALA A 1 783 ? -46.693 -3.292 36.975 1.00 94.50 783 ALA A N 1
ATOM 5379 C CA . ALA A 1 783 ? -47.400 -3.809 35.801 1.00 94.50 783 ALA A CA 1
ATOM 5380 C C . ALA A 1 783 ? -47.299 -5.339 35.673 1.00 94.50 783 ALA A C 1
ATOM 5382 O O . ALA A 1 783 ? -47.954 -5.907 34.800 1.00 94.50 783 ALA A O 1
ATOM 5383 N N . LEU A 1 784 ? -46.489 -5.995 36.515 1.00 96.12 784 LEU A N 1
ATOM 5384 C CA . LEU A 1 784 ? -46.502 -7.449 36.636 1.00 96.12 784 LEU A CA 1
ATOM 5385 C C . LEU A 1 784 ? -47.879 -7.892 37.144 1.00 96.12 784 LEU A C 1
ATOM 5387 O O . LEU A 1 784 ? -48.444 -7.282 38.050 1.00 96.12 784 LEU A O 1
ATOM 5391 N N . SER A 1 785 ? -48.408 -8.960 36.561 1.00 94.69 785 SER A N 1
ATOM 5392 C CA . SER A 1 785 ? -49.544 -9.686 37.125 1.00 94.69 785 SER A CA 1
ATOM 5393 C C . SER A 1 785 ? -49.142 -10.404 38.416 1.00 94.69 785 SER A C 1
ATOM 5395 O O . SER A 1 785 ? -47.965 -10.686 38.641 1.00 94.69 785 SER A O 1
ATOM 5397 N N . THR A 1 786 ? -50.128 -10.747 39.242 1.00 92.19 786 THR A N 1
ATOM 5398 C CA . THR A 1 786 ? -49.923 -11.464 40.508 1.00 92.19 786 THR A CA 1
ATOM 5399 C C . THR A 1 786 ? -49.138 -12.768 40.313 1.00 92.19 786 THR A C 1
ATOM 5401 O O . THR A 1 786 ? -48.156 -12.993 41.018 1.00 92.19 786 THR A O 1
ATOM 5404 N N . ASP A 1 787 ? -49.466 -13.555 39.281 1.00 93.00 787 ASP A N 1
ATOM 5405 C CA . ASP A 1 787 ? -48.751 -14.799 38.950 1.00 93.00 787 ASP A CA 1
ATOM 5406 C C . ASP A 1 787 ? -47.282 -14.529 38.560 1.0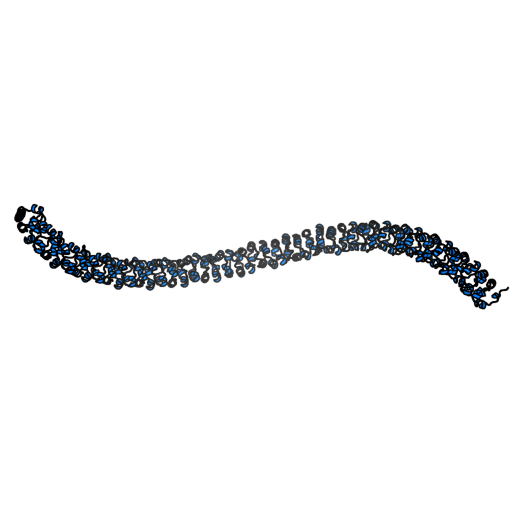0 93.00 787 ASP A C 1
ATOM 5408 O O . ASP A 1 787 ? -46.362 -15.213 39.011 1.00 93.00 787 ASP A O 1
ATOM 5412 N N . GLN A 1 788 ? -47.024 -13.468 37.785 1.00 96.56 788 GLN A N 1
ATOM 5413 C CA . GLN A 1 788 ? -45.660 -13.055 37.434 1.00 96.56 788 GLN A CA 1
ATOM 5414 C C . GLN A 1 788 ? -44.854 -12.568 38.652 1.00 96.56 788 GLN A C 1
ATOM 5416 O O . GLN A 1 788 ? -43.642 -12.784 38.697 1.00 96.56 788 GLN A O 1
ATOM 5421 N N . VAL A 1 789 ? -45.488 -11.917 39.637 1.00 94.81 789 VAL A N 1
ATOM 5422 C CA . VAL A 1 789 ? -44.823 -11.548 40.901 1.00 94.81 789 VAL A CA 1
ATOM 5423 C C . VAL A 1 789 ? -44.479 -12.801 41.709 1.00 94.81 789 VAL A C 1
ATOM 5425 O O . VAL A 1 789 ? -43.359 -12.893 42.214 1.00 94.81 789 VAL A O 1
ATOM 5428 N N . GLY A 1 790 ? -45.370 -13.797 41.743 1.00 91.38 790 GLY A N 1
ATOM 5429 C CA . GLY A 1 790 ? -45.104 -15.119 42.322 1.00 91.38 790 GLY A CA 1
ATOM 5430 C C . GLY A 1 790 ? -43.940 -15.863 41.656 1.00 91.38 790 GLY A C 1
ATOM 5431 O O . GLY A 1 790 ? -43.155 -16.533 42.331 1.00 91.38 790 GLY A O 1
ATOM 5432 N N . ALA A 1 791 ? -43.762 -15.684 40.344 1.00 94.94 791 ALA A N 1
ATOM 5433 C CA . ALA A 1 791 ? -42.667 -16.277 39.574 1.00 94.94 791 ALA A CA 1
ATOM 5434 C C . ALA A 1 791 ? -41.285 -15.634 39.829 1.00 94.94 791 ALA A C 1
ATOM 5436 O O . ALA A 1 791 ? -40.263 -16.155 39.364 1.00 94.94 791 ALA A O 1
ATOM 5437 N N . LEU A 1 792 ? -41.209 -14.517 40.569 1.00 95.62 792 LEU A N 1
ATOM 5438 C CA . LEU A 1 792 ? -39.933 -13.896 40.920 1.00 95.62 792 LEU A CA 1
ATOM 5439 C C . LEU A 1 792 ? -39.097 -14.817 41.817 1.00 95.62 792 LEU A C 1
ATOM 5441 O O . LEU A 1 792 ? -39.472 -15.205 42.923 1.00 95.62 792 LEU A O 1
ATOM 5445 N N . THR A 1 793 ? -37.877 -15.097 41.372 1.00 94.75 793 THR A N 1
ATOM 5446 C CA . THR A 1 793 ? -36.896 -15.855 42.147 1.00 94.75 793 THR A CA 1
ATOM 5447 C C . THR A 1 793 ? -36.420 -15.068 43.370 1.00 94.75 793 THR A C 1
ATOM 5449 O O . THR A 1 793 ? -36.354 -13.835 43.384 1.00 94.75 793 THR A O 1
ATOM 5452 N N . THR A 1 794 ? -35.960 -15.787 44.393 1.00 93.00 794 THR A N 1
ATOM 5453 C CA . THR A 1 794 ? -35.398 -15.203 45.625 1.00 93.00 794 THR A CA 1
ATOM 5454 C C . THR A 1 794 ? -34.257 -14.216 45.347 1.00 93.00 794 THR A C 1
ATOM 5456 O O . THR A 1 794 ? -34.166 -13.154 45.965 1.00 93.00 794 THR A O 1
ATOM 5459 N N . GLY A 1 795 ? -33.408 -14.525 44.361 1.00 92.56 795 GLY A N 1
ATOM 5460 C CA . GLY A 1 795 ? -32.307 -13.663 43.936 1.00 92.56 795 GLY A CA 1
ATOM 5461 C C . GLY A 1 795 ? -32.760 -12.379 43.236 1.00 92.56 795 GLY A C 1
ATOM 5462 O O . GLY A 1 795 ? -32.067 -11.368 43.341 1.00 92.56 795 GLY A O 1
ATOM 5463 N N . GLN A 1 796 ? -33.898 -12.401 42.538 1.00 96.00 796 GLN A N 1
ATOM 5464 C CA . GLN A 1 796 ? -34.502 -11.221 41.916 1.00 96.00 796 GLN A CA 1
ATOM 5465 C C . GLN A 1 796 ? -35.172 -10.319 42.959 1.00 96.00 796 GLN A C 1
ATOM 5467 O O . GLN A 1 796 ? -34.910 -9.118 42.974 1.00 96.00 796 GLN A O 1
ATOM 5472 N N . VAL A 1 797 ? -35.962 -10.885 43.878 1.00 94.81 797 VAL A N 1
ATOM 5473 C CA . VAL A 1 797 ? -36.630 -10.118 44.947 1.00 94.81 797 VAL A CA 1
ATOM 5474 C C . VAL A 1 797 ? -35.612 -9.437 45.865 1.00 94.81 797 VAL A C 1
ATOM 5476 O O . VAL A 1 797 ? -35.758 -8.260 46.202 1.00 94.81 797 VAL A O 1
ATOM 5479 N N . GLY A 1 798 ? -34.520 -10.128 46.210 1.00 92.38 798 GLY A N 1
ATOM 5480 C CA . GLY A 1 798 ? -33.511 -9.593 47.127 1.00 92.38 798 GLY A CA 1
ATOM 5481 C C . GLY A 1 798 ? -32.730 -8.377 46.616 1.00 92.38 798 GLY A C 1
ATOM 5482 O O . GLY A 1 798 ? -32.169 -7.628 47.422 1.00 92.38 798 GLY A O 1
ATOM 5483 N N . VAL A 1 799 ? -32.706 -8.141 45.299 1.00 94.88 799 VAL A N 1
ATOM 5484 C CA . VAL A 1 799 ? -32.008 -6.994 44.689 1.00 94.88 799 VAL A CA 1
ATOM 5485 C C . VAL A 1 799 ? -32.916 -5.801 44.380 1.00 94.88 799 VAL A C 1
ATOM 5487 O O . VAL A 1 799 ? -32.404 -4.740 44.014 1.00 94.88 799 VAL A O 1
ATOM 5490 N N . LEU A 1 800 ? -34.237 -5.934 44.541 1.00 94.94 800 LEU A N 1
ATOM 5491 C CA . LEU A 1 800 ? -35.172 -4.831 44.316 1.00 94.94 800 LEU A CA 1
ATOM 5492 C C . LEU A 1 800 ? -34.922 -3.685 45.305 1.00 94.94 800 LEU A C 1
ATOM 5494 O O . LEU A 1 800 ? -34.633 -3.884 46.489 1.00 94.94 800 LEU A O 1
ATOM 5498 N N . SER A 1 801 ? -35.043 -2.451 44.820 1.00 94.75 801 SER A N 1
ATOM 5499 C CA . SER A 1 801 ? -34.986 -1.241 45.643 1.00 94.75 801 SER A CA 1
ATOM 5500 C C . SER A 1 801 ? -36.270 -1.044 46.454 1.00 94.75 801 SER A C 1
ATOM 5502 O O . SER A 1 801 ? -37.320 -1.594 46.127 1.00 94.75 801 SER A O 1
ATOM 5504 N N . ALA A 1 802 ? -36.216 -0.186 47.480 1.00 93.25 802 ALA A N 1
ATOM 5505 C CA . ALA A 1 802 ? -37.396 0.179 48.270 1.00 93.25 802 ALA A CA 1
ATOM 5506 C C . ALA A 1 802 ? -38.548 0.735 47.408 1.00 93.25 802 ALA A C 1
ATOM 5508 O O . ALA A 1 802 ? -39.710 0.513 47.715 1.00 93.25 802 ALA A O 1
ATOM 5509 N N . VAL A 1 803 ? -38.237 1.456 46.324 1.00 94.00 803 VAL A N 1
ATOM 5510 C CA . VAL A 1 803 ? -39.264 2.031 45.440 1.00 94.00 803 VAL A CA 1
ATOM 5511 C C . VAL A 1 803 ? -39.902 0.951 44.564 1.00 94.00 803 VAL A C 1
ATOM 5513 O O . VAL A 1 803 ? -41.109 0.971 44.370 1.00 94.00 803 VAL A O 1
ATOM 5516 N N . GLN A 1 804 ? -39.110 -0.005 44.065 1.00 95.69 804 GLN A N 1
ATOM 5517 C CA . GLN A 1 804 ? -39.622 -1.138 43.288 1.00 95.69 804 GLN A CA 1
ATOM 5518 C C . GLN A 1 804 ? -40.480 -2.075 44.149 1.00 95.69 804 GLN A C 1
ATOM 5520 O O . GLN A 1 804 ? -41.548 -2.461 43.707 1.00 95.69 804 GLN A O 1
ATOM 5525 N N . LEU A 1 805 ? -40.069 -2.385 45.385 1.00 93.38 805 LEU A N 1
ATOM 5526 C CA . LEU A 1 805 ? -40.847 -3.234 46.305 1.00 93.38 805 LEU A CA 1
ATOM 5527 C C . LEU A 1 805 ? -42.143 -2.591 46.813 1.00 93.38 805 LEU A C 1
ATOM 5529 O O . LEU A 1 805 ? -43.017 -3.299 47.293 1.00 93.38 805 LEU A O 1
ATOM 5533 N N . GLY A 1 806 ? -42.266 -1.266 46.731 1.00 90.06 806 GLY A N 1
ATOM 5534 C CA . GLY A 1 806 ? -43.502 -0.558 47.066 1.00 90.06 806 GLY A CA 1
ATOM 5535 C C . GLY A 1 806 ? -44.491 -0.434 45.906 1.00 90.06 806 GLY A C 1
ATOM 5536 O O . GLY A 1 806 ? -45.538 0.179 46.091 1.00 90.06 806 GLY A O 1
ATOM 5537 N N . ALA A 1 807 ? -44.141 -0.930 44.714 1.00 93.44 807 ALA A N 1
ATOM 5538 C CA . ALA A 1 807 ? -44.982 -0.828 43.525 1.00 93.44 807 ALA A CA 1
ATOM 5539 C C . ALA A 1 807 ? -46.035 -1.945 43.371 1.00 93.44 807 ALA A C 1
ATOM 5541 O O . ALA A 1 807 ? -47.138 -1.599 42.948 1.00 93.44 807 ALA A O 1
ATOM 5542 N N . PRO A 1 808 ? -45.747 -3.229 43.685 1.00 92.06 808 PRO A N 1
ATOM 5543 C CA . PRO A 1 808 ? -46.760 -4.283 43.682 1.00 92.06 808 PRO A CA 1
ATOM 5544 C C . PRO A 1 808 ? -47.896 -4.003 44.674 1.00 92.06 808 PRO A C 1
ATOM 5546 O O . PRO A 1 808 ? -47.697 -3.342 45.702 1.00 92.06 808 PRO A O 1
ATOM 5549 N N . GLY A 1 809 ? -49.085 -4.524 44.372 1.00 90.06 809 GLY A N 1
ATOM 5550 C CA . GLY A 1 809 ? -50.228 -4.519 45.278 1.00 90.06 809 GLY A CA 1
ATOM 5551 C C . GLY A 1 809 ? -50.047 -5.482 46.455 1.00 90.06 809 GLY A C 1
ATOM 5552 O O . GLY A 1 809 ? -49.109 -6.275 46.509 1.00 90.06 809 GLY A O 1
ATOM 5553 N N . ALA A 1 810 ? -50.967 -5.419 47.420 1.00 89.62 810 ALA A N 1
ATOM 5554 C CA . ALA A 1 810 ? -50.941 -6.306 48.583 1.00 89.62 810 ALA A CA 1
ATOM 5555 C C . ALA A 1 810 ? -51.112 -7.787 48.191 1.00 89.62 810 ALA A C 1
ATOM 5557 O O . ALA A 1 810 ? -50.386 -8.633 48.708 1.00 89.62 810 ALA A O 1
ATOM 5558 N N . ASP A 1 811 ? -51.997 -8.067 47.227 1.00 90.19 811 ASP A N 1
ATOM 5559 C CA . ASP A 1 811 ? -52.229 -9.414 46.690 1.00 90.19 811 ASP A CA 1
ATOM 5560 C C . ASP A 1 811 ? -50.976 -9.971 45.986 1.00 90.19 811 ASP A C 1
ATOM 5562 O O . ASP A 1 811 ? -50.665 -11.149 46.116 1.00 90.19 811 ASP A O 1
ATOM 5566 N N . ASP A 1 812 ? -50.198 -9.113 45.318 1.00 94.19 812 ASP A N 1
ATOM 5567 C CA . ASP A 1 812 ? -48.964 -9.509 44.631 1.00 94.19 812 ASP A CA 1
ATOM 5568 C C . ASP A 1 812 ? -47.846 -9.882 45.618 1.00 94.19 812 ASP A C 1
ATOM 5570 O O . ASP A 1 812 ? -47.132 -10.864 45.426 1.00 94.19 812 ASP A O 1
ATOM 5574 N N . VAL A 1 813 ? -47.685 -9.109 46.700 1.00 92.94 813 VAL A N 1
ATOM 5575 C CA . VAL A 1 813 ? -46.681 -9.403 47.740 1.00 92.94 813 VAL A CA 1
ATOM 5576 C C . VAL A 1 813 ? -47.029 -10.686 48.498 1.00 92.94 813 VAL A C 1
ATOM 5578 O O . VAL A 1 813 ? -46.118 -11.406 48.911 1.00 92.94 813 VAL A O 1
ATOM 5581 N N . ALA A 1 814 ? -48.319 -10.997 48.649 1.00 91.06 814 ALA A N 1
ATOM 5582 C CA . ALA A 1 814 ? -48.777 -12.223 49.294 1.00 91.06 814 ALA A CA 1
ATOM 5583 C C . ALA A 1 814 ? -48.397 -13.495 48.509 1.00 91.06 814 ALA A C 1
ATOM 5585 O O . ALA A 1 814 ? -48.194 -14.533 49.136 1.00 91.06 814 ALA A O 1
ATOM 5586 N N . GLU A 1 815 ? -48.210 -13.412 47.187 1.00 94.06 815 GLU A N 1
ATOM 5587 C CA . GLU A 1 815 ? -47.810 -14.553 46.345 1.00 94.06 815 GLU A CA 1
ATOM 5588 C C . GLU A 1 815 ? -46.300 -14.871 46.424 1.00 94.06 815 GLU A C 1
ATOM 5590 O O . GLU A 1 815 ? -45.835 -15.918 45.972 1.00 94.06 815 GLU A O 1
ATOM 5595 N N . LEU A 1 816 ? -45.490 -13.997 47.035 1.00 94.56 816 LEU A N 1
ATOM 5596 C CA . LEU A 1 816 ? -44.055 -14.245 47.195 1.00 94.56 816 LEU A CA 1
ATOM 5597 C C . LEU A 1 816 ? -43.784 -15.427 48.135 1.00 94.56 816 LEU A C 1
ATOM 5599 O O . LEU A 1 816 ? -44.286 -15.489 49.252 1.00 94.56 816 LEU A O 1
ATOM 5603 N N . SER A 1 817 ? -42.881 -16.333 47.762 1.00 93.94 817 SER A N 1
ATOM 5604 C CA . SER A 1 817 ? -42.450 -17.395 48.687 1.00 93.94 817 SER A CA 1
ATOM 5605 C C . SER A 1 817 ? -41.823 -16.840 49.981 1.00 93.94 817 SER A C 1
ATOM 5607 O O . SER A 1 817 ? -41.244 -15.750 50.003 1.00 93.94 817 SER A O 1
ATOM 5609 N N . THR A 1 818 ? -41.852 -17.623 51.063 1.00 94.06 818 THR A N 1
ATOM 5610 C CA . THR A 1 818 ? -41.191 -17.280 52.338 1.00 94.06 818 THR A CA 1
ATOM 5611 C C . THR A 1 818 ? -39.700 -16.983 52.161 1.00 94.06 818 THR A C 1
ATOM 5613 O O . THR A 1 818 ? -39.180 -16.041 52.758 1.00 94.06 818 THR A O 1
ATOM 5616 N N . ASP A 1 819 ? -39.016 -17.719 51.280 1.00 94.12 819 ASP A N 1
ATOM 5617 C CA . ASP A 1 819 ? -37.604 -17.484 50.962 1.00 94.12 819 ASP A CA 1
ATOM 5618 C C . ASP A 1 819 ? -37.393 -16.152 50.227 1.00 94.12 819 ASP A C 1
ATOM 5620 O O . ASP A 1 819 ? -36.387 -15.473 50.442 1.00 94.12 819 ASP A O 1
ATOM 5624 N N . ALA A 1 820 ? -38.335 -15.751 49.366 1.00 95.31 820 ALA A N 1
ATOM 5625 C CA . ALA A 1 820 ? -38.287 -14.461 48.684 1.00 95.31 820 ALA A CA 1
ATOM 5626 C C . ALA A 1 820 ? -38.515 -13.300 49.665 1.00 95.31 820 ALA A C 1
ATOM 5628 O O . ALA A 1 820 ? -37.774 -12.316 49.613 1.00 95.31 820 ALA A O 1
ATOM 5629 N N . ILE A 1 821 ? -39.453 -13.443 50.611 1.00 95.12 821 ILE A N 1
ATOM 5630 C CA . ILE A 1 821 ? -39.661 -12.478 51.703 1.00 95.12 821 ILE A CA 1
ATOM 5631 C C . ILE A 1 821 ? -38.402 -12.358 52.572 1.00 95.12 821 ILE A C 1
ATOM 5633 O O . ILE A 1 821 ? -37.929 -11.246 52.819 1.00 95.12 821 ILE A O 1
ATOM 5637 N N . ALA A 1 822 ? -37.783 -13.477 52.958 1.00 94.50 822 ALA A N 1
ATOM 5638 C CA . ALA A 1 822 ? -36.524 -13.482 53.709 1.00 94.50 822 ALA A CA 1
ATOM 5639 C C . ALA A 1 822 ? -35.354 -12.852 52.924 1.00 94.50 822 ALA A C 1
ATOM 5641 O O . ALA A 1 822 ? -34.451 -12.255 53.516 1.00 94.50 822 ALA A O 1
ATOM 5642 N N . ALA A 1 823 ? -35.369 -12.951 51.590 1.00 95.69 823 ALA A N 1
ATOM 5643 C CA . ALA A 1 823 ? -34.337 -12.388 50.722 1.00 95.69 823 ALA A CA 1
ATOM 5644 C C . ALA A 1 823 ? -34.426 -10.860 50.554 1.00 95.69 823 ALA A C 1
ATOM 5646 O O . ALA A 1 823 ? -33.426 -10.253 50.155 1.00 95.69 823 ALA A O 1
ATOM 5647 N N . ILE A 1 824 ? -35.567 -10.217 50.859 1.00 95.88 824 ILE A N 1
ATOM 5648 C CA . ILE A 1 824 ? -35.726 -8.757 50.739 1.00 95.88 824 ILE A CA 1
ATOM 5649 C C . ILE A 1 824 ? -34.621 -8.048 51.533 1.00 95.88 824 ILE A C 1
ATOM 5651 O O . ILE A 1 824 ? -34.512 -8.178 52.750 1.00 95.88 824 ILE A O 1
ATOM 5655 N N . SER A 1 825 ? -33.796 -7.233 50.876 1.00 94.31 825 SER A N 1
ATOM 5656 C CA . SER A 1 825 ? -32.705 -6.584 51.604 1.00 94.31 825 SER A CA 1
ATOM 5657 C C . SER A 1 825 ? -33.217 -5.634 52.700 1.00 94.31 825 SER A C 1
ATOM 5659 O O . SER A 1 825 ? -34.226 -4.940 52.548 1.00 94.31 825 SER A O 1
ATOM 5661 N N . THR A 1 826 ? -32.460 -5.516 53.793 1.00 93.69 826 THR A N 1
ATOM 5662 C CA . THR A 1 826 ? -32.789 -4.626 54.923 1.00 93.69 826 THR A CA 1
ATOM 5663 C C . THR A 1 826 ? -32.858 -3.143 54.539 1.00 93.69 826 THR A C 1
ATOM 5665 O O . THR A 1 826 ? -33.473 -2.346 55.241 1.00 93.69 826 THR A O 1
ATOM 5668 N N . LYS A 1 827 ? -32.266 -2.752 53.402 1.00 89.94 827 LYS A N 1
ATOM 5669 C CA . LYS A 1 827 ? -32.386 -1.396 52.843 1.00 89.94 827 LYS A CA 1
ATOM 5670 C C . LYS A 1 827 ? -33.711 -1.176 52.113 1.00 89.94 827 LYS A C 1
ATOM 5672 O O . LYS A 1 827 ? -34.176 -0.040 52.055 1.00 89.94 827 LYS A O 1
ATOM 5677 N N . SER A 1 828 ? -34.301 -2.234 51.562 1.00 94.12 828 SER A N 1
ATOM 5678 C CA . SER A 1 828 ? -35.498 -2.141 50.729 1.00 94.12 828 SER A CA 1
ATOM 5679 C C . SER A 1 828 ? -36.797 -2.514 51.441 1.00 94.12 828 SER A C 1
ATOM 5681 O O . SER A 1 828 ? -37.845 -2.042 51.015 1.00 94.12 828 SER A O 1
ATOM 5683 N N . ILE A 1 829 ? -36.749 -3.264 52.551 1.00 94.50 829 ILE A N 1
ATOM 5684 C CA . ILE A 1 829 ? -37.944 -3.691 53.312 1.00 94.50 829 ILE A CA 1
ATOM 5685 C C . ILE A 1 829 ? -38.857 -2.524 53.736 1.00 94.50 829 ILE A C 1
ATOM 5687 O O . ILE A 1 829 ? -40.080 -2.638 53.759 1.00 94.50 829 ILE A O 1
ATOM 5691 N N . SER A 1 830 ? -38.277 -1.344 53.985 1.00 91.44 830 SER A N 1
ATOM 5692 C CA . SER A 1 830 ? -39.026 -0.121 54.318 1.00 91.44 830 SER A CA 1
ATOM 5693 C C . SER A 1 830 ? -39.891 0.436 53.169 1.00 91.44 830 SER A C 1
ATOM 5695 O O . SER A 1 830 ? -40.625 1.415 53.359 1.00 91.44 830 SER A O 1
ATOM 5697 N N . GLY A 1 831 ? -39.757 -0.154 51.978 1.00 93.56 831 GLY A N 1
ATOM 5698 C CA . GLY A 1 831 ? -40.520 0.134 50.771 1.00 93.56 831 GLY A CA 1
ATOM 5699 C C . GLY A 1 831 ? -41.891 -0.534 50.708 1.00 93.56 831 GLY A C 1
ATOM 5700 O O . GLY A 1 831 ? -42.767 0.017 50.049 1.00 93.56 831 GLY A O 1
ATOM 5701 N N . LEU A 1 832 ? -42.099 -1.655 51.416 1.00 94.81 832 LEU A N 1
ATOM 5702 C CA . LEU A 1 832 ? -43.398 -2.335 51.447 1.00 94.81 832 LEU A CA 1
ATOM 5703 C C . LEU A 1 832 ? -44.496 -1.380 51.934 1.00 94.81 832 LEU A C 1
ATOM 5705 O O . LEU A 1 832 ? -44.308 -0.645 52.911 1.00 94.81 832 LEU A O 1
ATOM 5709 N N . SER A 1 833 ? -45.650 -1.392 51.273 1.00 93.69 833 SER A N 1
ATOM 5710 C CA . SER A 1 833 ? -46.811 -0.644 51.752 1.00 93.69 833 SER A CA 1
ATOM 5711 C C . SER A 1 833 ? -47.347 -1.269 53.045 1.00 93.69 833 SER A C 1
ATOM 5713 O O . SER A 1 833 ? -47.104 -2.440 53.332 1.00 93.69 833 SER A O 1
ATOM 5715 N N . ASN A 1 834 ? -48.075 -0.491 53.848 1.00 94.19 834 ASN A N 1
ATOM 5716 C CA . ASN A 1 834 ? -48.716 -1.034 55.049 1.00 94.19 834 ASN A CA 1
ATOM 5717 C C . ASN A 1 834 ? -49.720 -2.144 54.680 1.00 94.19 834 ASN A C 1
ATOM 5719 O O . ASN A 1 834 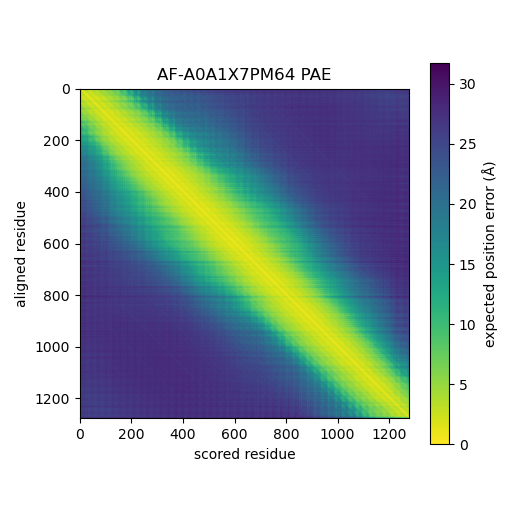? -49.770 -3.155 55.367 1.00 94.19 834 ASN A O 1
ATOM 5723 N N . ASP A 1 835 ? -50.448 -1.985 53.570 1.00 92.81 835 ASP A N 1
ATOM 5724 C CA . ASP A 1 835 ? -51.410 -2.980 53.083 1.00 92.81 835 ASP A CA 1
ATOM 5725 C C . ASP A 1 835 ? -50.711 -4.284 52.666 1.00 92.81 835 ASP A C 1
ATOM 5727 O O . ASP A 1 835 ? -51.184 -5.365 53.002 1.00 92.81 835 ASP A O 1
ATOM 5731 N N . ALA A 1 836 ? -49.548 -4.198 52.007 1.00 94.44 836 ALA A N 1
ATOM 5732 C CA . ALA A 1 836 ? -48.745 -5.371 51.663 1.00 94.44 836 ALA A CA 1
ATOM 5733 C C . ALA A 1 836 ? -48.189 -6.085 52.903 1.00 94.44 836 ALA A C 1
ATOM 5735 O O . ALA A 1 836 ? -48.159 -7.308 52.936 1.00 94.44 836 ALA A O 1
ATOM 5736 N N . VAL A 1 837 ? -47.777 -5.339 53.936 1.00 95.19 837 VAL A N 1
ATOM 5737 C CA . VAL A 1 837 ? -47.334 -5.933 55.210 1.00 95.19 837 VAL A CA 1
ATOM 5738 C C . VAL A 1 837 ? -48.494 -6.627 55.929 1.00 95.19 837 VAL A C 1
ATOM 5740 O O . VAL A 1 837 ? -48.307 -7.721 56.449 1.00 95.19 837 VAL A O 1
ATOM 5743 N N . ALA A 1 838 ? -49.689 -6.032 55.912 1.00 93.12 838 ALA A N 1
ATOM 5744 C CA . ALA A 1 838 ? -50.888 -6.628 56.496 1.00 93.12 838 ALA A CA 1
ATOM 5745 C C . ALA A 1 838 ? -51.348 -7.895 55.752 1.00 93.12 838 ALA A C 1
ATOM 5747 O O . ALA A 1 838 ? -51.928 -8.784 56.372 1.00 93.12 838 ALA A O 1
ATOM 5748 N N . ALA A 1 839 ? -51.087 -7.992 54.444 1.00 94.38 839 ALA A N 1
ATOM 5749 C CA . ALA A 1 839 ? -51.448 -9.143 53.615 1.00 94.38 839 ALA A CA 1
ATOM 5750 C C . ALA A 1 839 ? -50.473 -10.332 53.711 1.00 94.38 839 ALA A C 1
ATOM 5752 O O . ALA A 1 839 ? -50.779 -11.397 53.177 1.00 94.38 839 ALA A O 1
ATOM 5753 N N . LEU A 1 840 ? -49.326 -10.187 54.391 1.00 95.50 840 LEU A N 1
ATOM 5754 C CA . LEU A 1 840 ? -48.390 -11.296 54.587 1.00 95.50 840 LEU A CA 1
ATOM 5755 C C . LEU A 1 840 ? -49.061 -12.451 55.348 1.00 95.50 840 LEU A C 1
ATOM 5757 O O . LEU A 1 840 ? -49.713 -12.263 56.367 1.00 95.50 840 LEU A O 1
ATOM 5761 N N . SER A 1 841 ? -48.863 -13.683 54.908 1.00 94.75 841 SER A N 1
ATOM 5762 C CA . SER A 1 841 ? -49.196 -14.857 55.716 1.00 94.75 841 SER A CA 1
ATOM 5763 C C . SER A 1 841 ? -48.321 -14.931 56.973 1.00 94.75 841 SER A C 1
ATOM 5765 O O . SER A 1 841 ? -47.226 -14.368 57.029 1.00 94.75 841 SER A O 1
ATOM 5767 N N . GLU A 1 842 ? -48.780 -15.670 57.980 1.00 94.25 842 GLU A N 1
ATOM 5768 C CA . GLU A 1 842 ? -48.017 -15.932 59.208 1.00 94.25 842 GLU A CA 1
ATOM 5769 C C . GLU A 1 842 ? -46.630 -16.518 58.896 1.00 94.25 842 GLU A C 1
ATOM 5771 O O . GLU A 1 842 ? -45.625 -16.028 59.406 1.00 94.25 842 GLU A O 1
ATOM 5776 N N . ASP A 1 843 ? -46.544 -17.473 57.966 1.00 93.31 843 ASP A N 1
ATOM 5777 C CA . ASP A 1 843 ? -45.270 -18.068 57.544 1.00 93.31 843 ASP A CA 1
ATOM 5778 C C . ASP A 1 843 ? -44.329 -17.047 56.879 1.00 93.31 843 ASP A C 1
ATOM 5780 O O . ASP A 1 843 ? -43.120 -17.066 57.125 1.00 93.31 843 ASP A O 1
ATOM 5784 N N . GLN A 1 844 ? -44.856 -16.114 56.077 1.00 96.31 844 GLN A N 1
ATOM 5785 C CA . GLN A 1 844 ? -44.060 -15.021 55.501 1.00 96.31 844 GLN A CA 1
ATOM 5786 C C . GLN A 1 844 ? -43.592 -14.025 56.571 1.00 96.31 844 GLN A C 1
ATOM 5788 O O . GLN A 1 844 ? -42.448 -13.570 56.515 1.00 96.31 844 GLN A O 1
ATOM 5793 N N . VAL A 1 845 ? -44.428 -13.713 57.568 1.00 95.06 845 VAL A N 1
ATOM 5794 C CA . VAL A 1 845 ? -44.035 -12.880 58.719 1.00 95.06 845 VAL A CA 1
ATOM 5795 C C . VAL A 1 845 ? -42.954 -13.581 59.547 1.00 95.06 845 VAL A C 1
ATOM 5797 O O . VAL A 1 845 ? -41.956 -12.953 59.901 1.00 95.06 845 VAL A O 1
ATOM 5800 N N . GLY A 1 846 ? -43.077 -14.890 59.775 1.00 92.25 846 GLY A N 1
ATOM 5801 C CA . GLY A 1 846 ? -42.057 -15.707 60.440 1.00 92.25 846 GLY A CA 1
ATOM 5802 C C . GLY A 1 846 ? -40.740 -15.798 59.658 1.00 92.25 846 GLY A C 1
ATOM 5803 O O . GLY A 1 846 ? -39.671 -15.901 60.260 1.00 92.25 846 GLY A O 1
ATOM 5804 N N . ALA A 1 847 ? -40.787 -15.693 58.326 1.00 95.38 847 ALA A N 1
ATOM 5805 C CA . ALA A 1 847 ? -39.601 -15.686 57.469 1.00 95.38 847 ALA A CA 1
ATOM 5806 C C . ALA A 1 847 ? -38.810 -14.363 57.505 1.00 95.38 847 ALA A C 1
ATOM 5808 O O . ALA A 1 847 ? -37.649 -14.334 57.083 1.00 95.38 847 ALA A O 1
ATOM 5809 N N . LEU A 1 848 ? -39.389 -13.267 58.019 1.00 96.12 848 LEU A N 1
ATOM 5810 C CA . LEU A 1 848 ? -38.679 -11.993 58.147 1.00 96.12 848 LEU A CA 1
ATOM 5811 C C . LEU A 1 848 ? -37.457 -12.141 59.066 1.00 96.12 848 LEU A C 1
ATOM 5813 O O . LEU A 1 848 ? -37.525 -12.538 60.222 1.00 96.12 848 LEU A O 1
ATOM 5817 N N . THR A 1 849 ? -36.290 -11.751 58.589 1.00 96.06 849 THR A N 1
ATOM 5818 C CA . THR A 1 849 ? -35.087 -11.714 59.416 1.00 96.06 849 THR A CA 1
ATOM 5819 C C . THR A 1 849 ? -35.180 -10.611 60.474 1.00 96.06 849 THR A C 1
ATOM 5821 O O . THR A 1 849 ? -35.805 -9.566 60.281 1.00 96.06 849 THR A O 1
ATOM 5824 N N . THR A 1 850 ? -34.462 -10.783 61.581 1.00 94.81 850 THR A N 1
ATOM 5825 C CA . THR A 1 850 ? -34.336 -9.771 62.648 1.00 94.81 850 THR A CA 1
ATOM 5826 C C . THR A 1 850 ? -33.839 -8.421 62.118 1.00 94.81 850 THR A C 1
ATOM 5828 O O . THR A 1 850 ? -34.307 -7.361 62.532 1.00 94.81 850 THR A O 1
ATOM 5831 N N . GLY A 1 851 ? -32.930 -8.446 61.138 1.00 93.81 851 GLY A N 1
ATOM 5832 C CA . GLY A 1 851 ? -32.439 -7.248 60.462 1.00 93.81 851 GLY A CA 1
ATOM 5833 C C . GLY A 1 851 ? -33.497 -6.546 59.606 1.00 93.81 851 GLY A C 1
ATOM 5834 O O . GLY A 1 851 ? -33.472 -5.320 59.512 1.00 93.81 851 GLY A O 1
ATOM 5835 N N . GLN A 1 852 ? -34.419 -7.289 58.986 1.00 97.25 852 GLN A N 1
ATOM 5836 C CA . GLN A 1 852 ? -35.548 -6.709 58.252 1.00 97.25 852 GLN A CA 1
ATOM 5837 C C . GLN A 1 852 ? -36.554 -6.083 59.222 1.00 97.25 852 GLN A C 1
ATOM 5839 O O . GLN A 1 852 ? -36.880 -4.909 59.047 1.00 97.25 852 GLN A O 1
ATOM 5844 N N . ILE A 1 853 ? -36.948 -6.804 60.281 1.00 95.38 853 ILE A N 1
ATOM 5845 C CA . ILE A 1 853 ? -37.851 -6.298 61.330 1.00 95.38 853 ILE A CA 1
ATOM 5846 C C . ILE A 1 853 ? -37.317 -4.989 61.916 1.00 95.38 853 ILE A C 1
ATOM 5848 O O . ILE A 1 853 ? -38.039 -3.999 61.936 1.00 95.38 853 ILE A O 1
ATOM 5852 N N . GLY A 1 854 ? -36.035 -4.917 62.287 1.00 92.50 854 GLY A N 1
ATOM 5853 C CA . GLY A 1 854 ? -35.439 -3.697 62.849 1.00 92.50 854 GLY A CA 1
ATOM 5854 C C . GLY A 1 854 ? -35.368 -2.497 61.887 1.00 92.50 854 GLY A C 1
ATOM 5855 O O . GLY A 1 854 ? -35.228 -1.362 62.341 1.00 92.50 854 GLY A O 1
ATOM 5856 N N . MET A 1 855 ? -35.476 -2.721 60.570 1.00 95.69 855 MET A N 1
ATOM 5857 C CA . MET A 1 855 ? -35.436 -1.670 59.539 1.00 95.69 855 MET A CA 1
ATOM 5858 C C . MET A 1 855 ? -36.819 -1.272 58.999 1.00 95.69 855 MET A C 1
ATOM 5860 O O . MET A 1 855 ? -36.925 -0.274 58.279 1.00 95.69 855 MET A O 1
ATOM 5864 N N . MET A 1 856 ? -37.878 -2.014 59.335 1.00 95.62 856 MET A N 1
ATOM 5865 C CA . MET A 1 856 ? -39.254 -1.636 59.005 1.00 95.62 856 MET A CA 1
ATOM 5866 C C . MET A 1 856 ? -39.652 -0.334 59.713 1.00 95.62 856 MET A C 1
ATOM 5868 O O . MET A 1 856 ? -39.211 -0.015 60.816 1.00 95.62 856 MET A O 1
ATOM 5872 N N . LYS A 1 857 ? -40.528 0.450 59.095 1.00 94.56 857 LYS A N 1
ATOM 5873 C CA . LYS A 1 857 ? -41.101 1.648 59.719 1.00 94.56 857 LYS A CA 1
ATOM 5874 C C . LYS A 1 857 ? -42.065 1.241 60.833 1.00 94.56 857 LYS A C 1
ATOM 5876 O O . LYS A 1 857 ? -42.713 0.202 60.749 1.00 94.56 857 LYS A O 1
ATOM 5881 N N . GLY A 1 858 ? -42.243 2.110 61.829 1.00 93.12 858 GLY A N 1
ATOM 5882 C CA . GLY A 1 858 ? -43.237 1.894 62.889 1.00 93.12 858 GLY A CA 1
ATOM 5883 C C . GLY A 1 858 ? -44.652 1.659 62.348 1.00 93.12 858 GLY A C 1
ATOM 5884 O O . GLY A 1 858 ? -45.355 0.797 62.852 1.00 93.12 858 GLY A O 1
ATOM 5885 N N . THR A 1 859 ? -45.033 2.330 61.254 1.00 93.44 859 THR A N 1
ATOM 5886 C CA . THR A 1 859 ? -46.332 2.116 60.593 1.00 93.44 859 THR A CA 1
ATOM 5887 C C . THR A 1 859 ? -46.460 0.759 59.908 1.00 93.44 859 THR A C 1
ATOM 5889 O O . THR A 1 859 ? -47.565 0.249 59.831 1.00 93.44 859 THR A O 1
ATOM 5892 N N . GLN A 1 860 ? -45.357 0.185 59.412 1.00 96.75 860 GLN A N 1
ATOM 5893 C CA . GLN A 1 860 ? -45.357 -1.150 58.808 1.00 96.75 860 GLN A CA 1
ATOM 5894 C C . GLN A 1 860 ? -45.490 -2.217 59.901 1.00 96.75 860 GLN A C 1
ATOM 5896 O O . GLN A 1 860 ? -46.305 -3.114 59.772 1.00 96.75 860 GLN A O 1
ATOM 5901 N N . ILE A 1 861 ? -44.760 -2.075 61.015 1.00 95.44 861 ILE A N 1
ATOM 5902 C CA . ILE A 1 861 ? -44.912 -2.962 62.182 1.00 95.44 861 ILE A CA 1
ATOM 5903 C C . ILE A 1 861 ? -46.331 -2.870 62.764 1.00 95.44 861 ILE A C 1
ATOM 5905 O O . ILE A 1 861 ? -46.933 -3.890 63.067 1.00 95.44 861 ILE A O 1
ATOM 5909 N N . ALA A 1 862 ? -46.900 -1.666 62.852 1.00 93.56 862 ALA A N 1
ATOM 5910 C CA . ALA A 1 862 ? -48.275 -1.464 63.306 1.00 93.56 862 ALA A CA 1
ATOM 5911 C C . ALA A 1 862 ? -49.338 -1.992 62.325 1.00 93.56 862 ALA A C 1
ATOM 5913 O O . ALA A 1 862 ? -50.478 -2.189 62.735 1.00 93.56 862 ALA A O 1
ATOM 5914 N N . ALA A 1 863 ? -48.988 -2.195 61.050 1.00 95.88 863 ALA A N 1
ATOM 5915 C CA . ALA A 1 863 ? -49.892 -2.751 60.048 1.00 95.88 863 ALA A CA 1
ATOM 5916 C C . ALA A 1 863 ? -50.024 -4.278 60.137 1.00 95.88 863 ALA A C 1
ATOM 5918 O O . ALA A 1 863 ? -50.984 -4.815 59.594 1.00 95.88 863 ALA A O 1
ATOM 5919 N N . LEU A 1 864 ? -49.100 -4.963 60.827 1.00 95.69 864 LEU A N 1
ATOM 5920 C CA . LEU A 1 864 ? -49.236 -6.391 61.103 1.00 95.69 864 LEU A CA 1
ATOM 5921 C C . LEU A 1 864 ? -50.534 -6.649 61.879 1.00 95.69 864 LEU A C 1
ATOM 5923 O O . LEU A 1 864 ? -50.897 -5.888 62.771 1.00 95.69 864 LEU A O 1
ATOM 5927 N N . THR A 1 865 ? -51.252 -7.718 61.581 1.00 94.75 865 THR A N 1
ATOM 5928 C CA . THR A 1 865 ? -52.421 -8.109 62.372 1.00 94.75 865 THR A CA 1
ATOM 5929 C C . THR A 1 865 ? -51.991 -8.572 63.768 1.00 94.75 865 THR A C 1
ATOM 5931 O O . THR A 1 865 ? -50.819 -8.853 64.024 1.00 94.75 865 THR A O 1
ATOM 5934 N N . THR A 1 866 ? -52.936 -8.655 64.706 1.00 92.19 866 THR A N 1
ATOM 5935 C CA . THR A 1 866 ? -52.671 -9.213 66.043 1.00 92.19 866 THR A CA 1
ATOM 5936 C C . THR A 1 866 ? -52.122 -10.638 65.964 1.00 92.19 866 THR A C 1
ATOM 5938 O O . THR A 1 866 ? -51.192 -10.966 66.694 1.00 92.19 866 THR A O 1
ATOM 5941 N N . ASP A 1 867 ? -52.627 -11.440 65.024 1.00 91.44 867 ASP A N 1
ATOM 5942 C CA . ASP A 1 867 ? -52.196 -12.826 64.813 1.00 91.44 867 ASP A CA 1
ATOM 5943 C C . ASP A 1 867 ? -50.761 -12.881 64.261 1.00 91.44 867 ASP A C 1
ATOM 5945 O O . ASP A 1 867 ? -49.918 -13.611 64.779 1.00 91.44 867 ASP A O 1
ATOM 5949 N N . GLN A 1 868 ? -50.432 -12.021 63.289 1.00 96.44 868 GLN A N 1
ATOM 5950 C CA . GLN A 1 868 ? -49.072 -11.894 62.751 1.00 96.44 868 GLN A CA 1
ATOM 5951 C C . GLN A 1 868 ? -48.061 -11.410 63.806 1.00 96.44 868 GLN A C 1
ATOM 5953 O O . GLN A 1 868 ? -46.929 -11.889 63.822 1.00 96.44 868 GLN A O 1
ATOM 5958 N N . ILE A 1 869 ? -48.447 -10.482 64.695 1.00 94.88 869 ILE A N 1
ATOM 5959 C CA . ILE A 1 869 ? -47.600 -10.047 65.821 1.00 94.88 869 ILE A CA 1
ATOM 5960 C C . ILE A 1 869 ? -47.359 -11.204 66.796 1.00 94.88 869 ILE A C 1
ATOM 5962 O O . ILE A 1 869 ? -46.219 -11.409 67.217 1.00 94.88 869 ILE A O 1
ATOM 5966 N N . GLY A 1 870 ? -48.396 -11.988 67.102 1.00 90.56 870 GLY A N 1
ATOM 5967 C CA . GLY A 1 870 ? -48.281 -13.195 67.920 1.00 90.56 870 GLY A CA 1
ATOM 5968 C C . GLY A 1 870 ? -47.378 -14.266 67.296 1.00 90.56 870 GLY A C 1
ATOM 5969 O O . GLY A 1 870 ? -46.707 -14.990 68.026 1.00 90.56 870 GLY A O 1
ATOM 5970 N N . TYR A 1 871 ? -47.276 -14.322 65.964 1.00 93.06 871 TYR A N 1
ATOM 5971 C CA . TYR A 1 871 ? -46.437 -15.292 65.246 1.00 93.06 871 TYR A CA 1
ATOM 5972 C C . TYR A 1 871 ? -44.948 -14.902 65.143 1.00 93.06 871 TYR A C 1
ATOM 5974 O O . TYR A 1 871 ? -44.130 -15.706 64.692 1.00 93.06 871 TYR A O 1
ATOM 5982 N N . LEU A 1 872 ? -44.553 -13.692 65.561 1.00 96.00 872 LEU A N 1
ATOM 5983 C CA . LEU A 1 872 ? -43.142 -13.288 65.543 1.00 96.00 872 LEU A CA 1
ATOM 5984 C C . LEU A 1 872 ? -42.288 -14.198 66.444 1.00 96.00 872 LEU A C 1
ATOM 5986 O O . LEU A 1 872 ? -42.631 -14.485 67.583 1.00 96.00 872 LEU A O 1
ATOM 5990 N N . SER A 1 873 ? -41.104 -14.600 66.005 1.00 95.19 873 SER A N 1
ATOM 5991 C CA . SER A 1 873 ? -40.152 -15.262 66.893 1.00 95.19 873 SER A CA 1
ATOM 5992 C C . SER A 1 873 ? -39.663 -14.309 67.989 1.00 95.19 873 SER A C 1
ATOM 5994 O O . SER A 1 873 ? -39.658 -13.084 67.836 1.00 95.19 873 SER A O 1
ATOM 5996 N N . THR A 1 874 ? -39.189 -14.864 69.102 1.00 94.56 874 THR A N 1
ATOM 5997 C CA . THR A 1 874 ? -38.590 -14.084 70.195 1.00 94.56 874 THR A CA 1
ATOM 5998 C C . THR A 1 874 ? -37.408 -13.236 69.716 1.00 94.56 874 THR A C 1
ATOM 6000 O O . THR A 1 874 ? -37.277 -12.082 70.118 1.00 94.56 874 THR A O 1
ATOM 6003 N N . ASP A 1 875 ? -36.605 -13.741 68.777 1.00 94.38 875 ASP A N 1
ATOM 6004 C CA . ASP A 1 875 ? -35.523 -12.975 68.151 1.00 94.38 875 ASP A CA 1
ATOM 6005 C C . ASP A 1 875 ? -36.057 -11.779 67.342 1.00 94.38 875 ASP A C 1
ATOM 6007 O O . ASP A 1 875 ? -35.519 -10.671 67.445 1.00 94.38 875 ASP A O 1
ATOM 6011 N N . GLN A 1 876 ? -37.119 -11.973 66.547 1.00 97.19 876 GLN A N 1
ATOM 6012 C CA . GLN A 1 876 ? -37.758 -10.893 65.784 1.00 97.19 876 GLN A CA 1
ATOM 6013 C C . GLN A 1 876 ? -38.347 -9.822 66.716 1.00 97.19 876 GLN A C 1
ATOM 6015 O O . GLN A 1 876 ? -38.122 -8.632 66.487 1.00 97.19 876 GLN A O 1
ATOM 6020 N N . VAL A 1 877 ? -39.027 -10.221 67.798 1.00 95.88 877 VAL A N 1
ATOM 6021 C CA . VAL A 1 877 ? -39.552 -9.293 68.819 1.00 95.88 877 VAL A CA 1
ATOM 6022 C C . VAL A 1 877 ? -38.413 -8.554 69.531 1.00 95.88 877 VAL A C 1
ATOM 6024 O O . VAL A 1 877 ? -38.487 -7.339 69.728 1.00 95.88 877 VAL A O 1
ATOM 6027 N N . GLY A 1 878 ? -37.307 -9.237 69.831 1.00 93.06 878 GLY A N 1
ATOM 6028 C CA . GLY A 1 878 ? -36.109 -8.624 70.408 1.00 93.06 878 GLY A CA 1
ATOM 6029 C C . GLY A 1 878 ? -35.406 -7.627 69.482 1.00 93.06 878 GLY A C 1
ATOM 6030 O O . GLY A 1 878 ? -34.738 -6.705 69.964 1.00 93.06 878 GLY A O 1
ATOM 6031 N N . ALA A 1 879 ? -35.590 -7.760 68.165 1.00 96.12 879 ALA A N 1
ATOM 6032 C CA . ALA A 1 879 ? -35.074 -6.827 67.166 1.00 96.12 879 ALA A CA 1
ATOM 6033 C C . ALA A 1 879 ? -35.910 -5.540 67.027 1.00 96.12 879 ALA A C 1
ATOM 6035 O O . ALA A 1 879 ? -35.437 -4.584 66.402 1.00 96.12 879 ALA A O 1
ATOM 6036 N N . LEU A 1 880 ? -37.114 -5.483 67.614 1.00 96.50 880 LEU A N 1
ATOM 6037 C CA . LEU A 1 880 ? -37.942 -4.280 67.600 1.00 96.50 880 LEU A CA 1
ATOM 6038 C C . LEU A 1 880 ? -37.237 -3.115 68.304 1.00 96.50 880 LEU A C 1
ATOM 6040 O O . LEU A 1 880 ? -36.621 -3.240 69.364 1.00 96.50 880 LEU A O 1
ATOM 6044 N N . THR A 1 881 ? -37.361 -1.937 67.708 1.00 95.50 881 THR A N 1
ATOM 6045 C CA . THR A 1 881 ? -36.864 -0.676 68.262 1.00 95.50 881 THR A CA 1
ATOM 6046 C C . THR A 1 881 ? -37.921 -0.003 69.136 1.00 95.50 881 THR A C 1
ATOM 6048 O O . THR A 1 881 ? -39.117 -0.251 68.997 1.00 95.50 881 THR A O 1
ATOM 6051 N N . ALA A 1 882 ? -37.502 0.937 69.990 1.00 94.31 882 ALA A N 1
ATOM 6052 C CA . ALA A 1 882 ? -38.421 1.710 70.832 1.00 94.31 882 ALA A CA 1
ATOM 6053 C C . ALA A 1 882 ? -39.525 2.416 70.026 1.00 94.31 882 ALA A C 1
ATOM 6055 O O . ALA A 1 882 ? -40.675 2.450 70.445 1.00 94.31 882 ALA A O 1
ATOM 6056 N N . THR A 1 883 ? -39.203 2.954 68.847 1.00 92.88 883 THR A N 1
ATOM 6057 C CA . THR A 1 883 ? -40.189 3.637 67.996 1.00 92.88 883 THR A CA 1
ATOM 6058 C C . THR A 1 883 ? -41.185 2.666 67.365 1.00 92.88 883 THR A C 1
ATOM 6060 O O . THR A 1 883 ? -42.359 3.005 67.230 1.00 92.88 883 THR A O 1
ATOM 6063 N N . GLN A 1 884 ? -40.739 1.467 66.984 1.00 96.75 884 GLN A N 1
ATOM 6064 C CA . GLN A 1 884 ? -41.629 0.433 66.454 1.00 96.75 884 GLN A CA 1
ATOM 6065 C C . GLN A 1 884 ? -42.557 -0.101 67.545 1.00 96.75 884 GLN A C 1
ATOM 6067 O O . GLN A 1 884 ? -43.762 -0.135 67.324 1.00 96.75 884 GLN A O 1
ATOM 6072 N N . VAL A 1 885 ? -42.028 -0.396 68.739 1.00 95.31 885 VAL A N 1
ATOM 6073 C CA . VAL A 1 885 ? -42.843 -0.796 69.898 1.00 95.31 885 VAL A CA 1
ATOM 6074 C C . VAL A 1 885 ? -43.857 0.288 70.255 1.00 95.31 885 VAL A C 1
ATOM 6076 O O . VAL A 1 885 ? -45.027 -0.024 70.416 1.00 95.31 885 VAL A O 1
ATOM 6079 N N . ALA A 1 886 ? -43.470 1.567 70.265 1.00 93.75 886 ALA A N 1
ATOM 6080 C CA . ALA A 1 886 ? -44.396 2.680 70.509 1.00 93.75 886 ALA A CA 1
ATOM 6081 C C . ALA A 1 886 ? -45.518 2.808 69.460 1.00 93.75 886 ALA A C 1
ATOM 6083 O O . ALA A 1 886 ? -46.534 3.444 69.726 1.00 93.75 886 ALA A O 1
ATOM 6084 N N . SER A 1 887 ? -45.313 2.258 68.257 1.00 95.44 887 SER A N 1
ATOM 6085 C CA . SER A 1 887 ? -46.293 2.307 67.165 1.00 95.44 887 SER A CA 1
ATOM 6086 C C . SER A 1 887 ? -47.309 1.165 67.228 1.00 95.44 887 SER A C 1
ATOM 6088 O O . SER A 1 887 ? -48.347 1.267 66.577 1.00 95.44 887 SER A O 1
ATOM 6090 N N . LEU A 1 888 ? -47.027 0.099 67.987 1.00 95.50 888 LEU A N 1
ATOM 6091 C CA . LEU A 1 888 ? -47.963 -1.007 68.177 1.00 95.50 888 LEU A CA 1
ATOM 6092 C C . LEU A 1 888 ? -49.240 -0.523 68.874 1.00 95.50 888 LEU A C 1
ATOM 6094 O O . LEU A 1 888 ? -49.246 0.391 69.697 1.00 95.50 888 LEU A O 1
ATOM 6098 N N . THR A 1 889 ? -50.350 -1.166 68.574 1.00 94.25 889 THR A N 1
ATOM 6099 C CA . THR A 1 889 ? -51.598 -0.983 69.307 1.00 94.25 889 THR A CA 1
ATOM 6100 C C . THR A 1 889 ? -51.550 -1.735 70.636 1.00 94.25 889 THR A C 1
ATOM 6102 O O . THR A 1 889 ? -50.714 -2.615 70.846 1.00 94.25 889 THR A O 1
ATOM 6105 N N . ALA A 1 890 ? -52.455 -1.381 71.550 1.00 91.81 890 ALA A N 1
ATOM 6106 C CA . ALA A 1 890 ? -52.642 -2.109 72.802 1.00 91.81 890 ALA A CA 1
ATOM 6107 C C . ALA A 1 890 ? -52.944 -3.597 72.549 1.00 91.81 890 ALA A C 1
ATOM 6109 O O . ALA A 1 890 ? -52.314 -4.452 73.159 1.00 91.81 890 ALA A O 1
ATOM 6110 N N . ASP A 1 891 ? -53.818 -3.892 71.582 1.00 91.31 891 ASP A N 1
ATOM 6111 C CA . ASP A 1 891 ? -54.209 -5.263 71.232 1.00 91.31 891 ASP A CA 1
ATOM 6112 C C . ASP A 1 891 ? -53.033 -6.074 70.665 1.00 91.31 891 ASP A C 1
ATOM 6114 O O . ASP A 1 891 ? -52.872 -7.243 70.997 1.00 91.31 891 ASP A O 1
ATOM 6118 N N . GLN A 1 892 ? -52.165 -5.456 69.855 1.00 95.94 892 GLN A N 1
ATOM 6119 C CA . GLN A 1 892 ? -50.955 -6.115 69.348 1.00 95.94 892 GLN A CA 1
ATOM 6120 C C . GLN A 1 892 ? -49.936 -6.409 70.457 1.00 95.94 892 GLN A C 1
ATOM 6122 O O . GLN A 1 892 ? -49.295 -7.452 70.423 1.00 95.94 892 GLN A O 1
ATOM 6127 N N . ILE A 1 893 ? -49.782 -5.517 71.443 1.00 94.62 893 ILE A N 1
ATOM 6128 C CA . ILE A 1 893 ? -48.931 -5.782 72.615 1.00 94.62 893 ILE A CA 1
ATOM 6129 C C . ILE A 1 893 ? -49.527 -6.909 73.466 1.00 94.62 893 ILE A C 1
ATOM 6131 O O . ILE A 1 893 ? -48.794 -7.803 73.880 1.00 94.62 893 ILE A O 1
ATOM 6135 N N . GLY A 1 894 ? -50.848 -6.908 73.661 1.00 90.44 894 GLY A N 1
ATOM 6136 C CA . GLY A 1 894 ? -51.560 -7.978 74.361 1.00 90.44 894 GLY A CA 1
ATOM 6137 C C . GLY A 1 894 ? -51.498 -9.332 73.644 1.00 90.44 894 GLY A C 1
ATOM 6138 O O . GLY A 1 894 ? -51.543 -10.360 74.309 1.00 90.44 894 GLY A O 1
ATOM 6139 N N . ALA A 1 895 ? -51.335 -9.352 72.317 1.00 92.62 895 ALA A N 1
ATOM 6140 C CA . ALA A 1 895 ? -51.220 -10.576 71.521 1.00 92.62 895 ALA A CA 1
ATOM 6141 C C . ALA A 1 895 ? -49.850 -11.283 71.619 1.00 92.62 895 ALA A C 1
ATOM 6143 O O . ALA A 1 895 ? -49.718 -12.408 71.139 1.00 92.62 895 ALA A O 1
ATOM 6144 N N . LEU A 1 896 ? -48.830 -10.657 72.220 1.00 95.50 896 LEU A N 1
ATOM 6145 C CA . LEU A 1 896 ? -47.523 -11.290 72.423 1.00 95.50 896 LEU A CA 1
ATOM 6146 C C . LEU A 1 896 ? -47.625 -12.442 73.438 1.00 95.50 896 LEU A C 1
ATOM 6148 O O . LEU A 1 896 ? -48.272 -12.333 74.467 1.00 95.50 896 LEU A O 1
ATOM 6152 N N . SER A 1 897 ? -46.934 -13.548 73.223 1.00 94.81 897 SER A N 1
ATOM 6153 C CA . SER A 1 897 ? -46.713 -14.554 74.266 1.00 94.81 897 SER A CA 1
ATOM 6154 C C . SER A 1 897 ? -45.802 -14.018 75.376 1.00 94.81 897 SER A C 1
ATOM 6156 O O . SER A 1 897 ? -45.042 -13.068 75.182 1.00 94.81 897 SER A O 1
ATOM 6158 N N . GLU A 1 898 ? -45.823 -14.669 76.536 1.00 94.12 898 GLU A N 1
ATOM 6159 C CA . GLU A 1 898 ? -44.914 -14.387 77.655 1.00 94.12 898 GLU A CA 1
ATOM 6160 C C . GLU A 1 898 ? -43.436 -14.404 77.225 1.00 94.12 898 GLU A C 1
ATOM 6162 O O . GLU A 1 898 ? -42.678 -13.485 77.535 1.00 94.12 898 GLU A O 1
ATOM 6167 N N . GLU A 1 899 ? -43.033 -15.402 76.430 1.00 93.94 899 GLU A N 1
ATOM 6168 C CA . GLU A 1 899 ? -41.664 -15.517 75.914 1.00 93.94 899 GLU A CA 1
ATOM 6169 C C . GLU A 1 899 ? -41.292 -14.336 75.003 1.00 93.94 899 GLU A C 1
ATOM 6171 O O . GLU A 1 899 ? -40.178 -13.812 75.082 1.00 93.94 899 GLU A O 1
ATOM 6176 N N . GLN A 1 900 ? -42.225 -13.878 74.162 1.00 96.62 900 GLN A N 1
ATOM 6177 C CA . GLN A 1 900 ? -42.032 -12.699 73.316 1.00 96.62 900 GLN A CA 1
ATOM 6178 C C . GLN A 1 900 ? -41.958 -11.408 74.144 1.00 96.62 900 GLN A C 1
ATOM 6180 O O . GLN A 1 900 ? -41.101 -10.569 73.865 1.00 96.62 900 GLN A O 1
ATOM 6185 N N . VAL A 1 901 ? -42.787 -11.250 75.183 1.00 94.94 901 VAL A N 1
ATOM 6186 C CA . VAL A 1 901 ? -42.723 -10.095 76.098 1.00 94.94 901 VAL A CA 1
ATOM 6187 C C . VAL A 1 901 ? -41.378 -10.055 76.828 1.00 94.94 901 VAL A C 1
ATOM 6189 O O . VAL A 1 901 ? -40.726 -9.006 76.853 1.00 94.94 901 VAL A O 1
ATOM 6192 N N . GLY A 1 902 ? -40.887 -11.199 77.309 1.00 92.31 902 GLY A N 1
ATOM 6193 C CA . GLY A 1 902 ? -39.545 -11.326 77.885 1.00 92.31 902 GLY A CA 1
ATOM 6194 C C . GLY A 1 902 ? -38.413 -11.041 76.886 1.00 92.31 902 GLY A C 1
ATOM 6195 O O . GLY A 1 902 ? -37.338 -10.580 77.277 1.00 92.31 902 GLY A O 1
ATOM 6196 N N . ALA A 1 903 ? -38.653 -11.244 75.587 1.00 95.94 903 ALA A N 1
ATOM 6197 C CA . ALA A 1 903 ? -37.679 -10.978 74.530 1.00 95.94 903 ALA A CA 1
ATOM 6198 C C . ALA A 1 903 ? -37.581 -9.496 74.115 1.00 95.94 903 ALA A C 1
ATOM 6200 O O . ALA A 1 903 ? -36.583 -9.110 73.499 1.00 95.94 903 ALA A O 1
ATOM 6201 N N . ILE A 1 904 ? -38.555 -8.638 74.462 1.00 95.38 904 ILE A N 1
ATOM 6202 C CA . ILE A 1 904 ? -38.512 -7.200 74.136 1.00 95.38 904 ILE A CA 1
ATOM 6203 C C . ILE A 1 904 ? -37.235 -6.580 74.719 1.00 95.38 904 ILE A C 1
ATOM 6205 O O . ILE A 1 904 ? -37.032 -6.533 75.930 1.00 95.38 904 ILE A O 1
ATOM 6209 N N . SER A 1 905 ? -36.355 -6.031 73.882 1.00 94.75 905 SER A N 1
ATOM 6210 C CA . SER A 1 905 ? -35.106 -5.467 74.407 1.00 94.75 905 SER A CA 1
ATOM 6211 C C . SER A 1 905 ? -35.361 -4.334 75.416 1.00 94.75 905 SER A C 1
ATOM 6213 O O . SER A 1 905 ? -36.297 -3.547 75.276 1.00 94.75 905 SER A O 1
ATOM 6215 N N . THR A 1 906 ? -34.484 -4.163 76.408 1.00 92.94 906 THR A N 1
ATOM 6216 C CA . THR A 1 906 ? -34.611 -3.085 77.413 1.00 92.94 906 THR A CA 1
ATOM 6217 C C . THR A 1 906 ? -34.648 -1.683 76.794 1.00 92.94 906 THR A C 1
ATOM 6219 O O . THR A 1 906 ? -35.261 -0.766 77.332 1.00 92.94 906 THR A O 1
ATOM 6222 N N . LYS A 1 907 ? -34.045 -1.495 75.614 1.00 92.31 907 LYS A N 1
ATOM 6223 C CA . LYS A 1 907 ? -34.173 -0.244 74.852 1.00 92.31 907 LYS A CA 1
ATOM 6224 C C . LYS A 1 907 ? -35.566 -0.074 74.254 1.00 92.31 907 LYS A C 1
ATOM 6226 O O . LYS A 1 907 ? -36.050 1.051 74.205 1.00 92.31 907 LYS A O 1
ATOM 6231 N N . ALA A 1 908 ? -36.180 -1.154 73.783 1.00 94.50 908 ALA A N 1
ATOM 6232 C CA . ALA A 1 908 ? -37.505 -1.138 73.180 1.00 94.50 908 ALA A CA 1
ATOM 6233 C C . ALA A 1 908 ? -38.623 -0.966 74.221 1.00 94.50 908 ALA A C 1
ATOM 6235 O O . ALA A 1 908 ? -39.576 -0.241 73.950 1.00 94.50 908 ALA A O 1
ATOM 6236 N N . VAL A 1 909 ? -38.447 -1.505 75.436 1.00 94.44 909 VAL A N 1
ATOM 6237 C CA . VAL A 1 909 ? -39.353 -1.290 76.585 1.00 94.44 909 VAL A CA 1
ATOM 6238 C C . VAL A 1 909 ? -39.562 0.196 76.888 1.00 94.44 909 VAL A C 1
ATOM 6240 O O . VAL A 1 909 ? -40.673 0.606 77.207 1.00 94.44 909 VAL A O 1
ATOM 6243 N N . LEU A 1 910 ? -38.546 1.048 76.707 1.00 91.62 910 LEU A N 1
ATOM 6244 C CA . LEU A 1 910 ? -38.686 2.506 76.866 1.00 91.62 910 LEU A CA 1
ATOM 6245 C C . LEU A 1 910 ? -39.670 3.145 75.871 1.00 91.62 910 LEU A C 1
ATOM 6247 O O . LEU A 1 910 ? -40.129 4.262 76.099 1.00 91.62 910 LEU A O 1
ATOM 6251 N N . GLY A 1 911 ? -39.961 2.462 74.763 1.00 92.62 911 GLY A N 1
ATOM 6252 C CA . GLY A 1 911 ? -40.953 2.870 73.776 1.00 92.62 911 GLY A CA 1
ATOM 6253 C C . GLY A 1 911 ? -42.393 2.534 74.158 1.00 92.62 911 GLY A C 1
ATOM 6254 O O . GLY A 1 911 ? -43.301 3.127 73.582 1.00 92.62 911 GLY A O 1
ATOM 6255 N N . LEU A 1 912 ? -42.625 1.628 75.118 1.00 95.00 912 LEU A N 1
ATOM 6256 C CA . LEU A 1 912 ? -43.983 1.267 75.528 1.00 95.00 912 LEU A CA 1
ATOM 6257 C C . LEU A 1 912 ? -44.721 2.493 76.075 1.00 95.00 912 LEU A C 1
ATOM 6259 O O . LEU A 1 912 ? -44.243 3.216 76.948 1.00 95.00 912 LEU A O 1
ATOM 6263 N N . THR A 1 913 ? -45.926 2.726 75.595 1.00 94.00 913 THR A N 1
ATOM 6264 C CA . THR A 1 913 ? -46.824 3.726 76.164 1.00 94.00 913 THR A CA 1
ATOM 6265 C C . THR A 1 913 ? -47.513 3.163 77.404 1.00 94.00 913 THR A C 1
ATOM 6267 O O . THR A 1 913 ? -47.628 1.952 77.572 1.00 94.00 913 THR A O 1
ATOM 6270 N N . ALA A 1 914 ? -48.026 4.036 78.272 1.00 91.38 914 ALA A N 1
ATOM 6271 C CA . ALA A 1 914 ? -48.795 3.609 79.442 1.00 91.38 914 ALA A CA 1
ATOM 6272 C C . ALA A 1 914 ? -49.993 2.719 79.059 1.00 91.38 914 ALA A C 1
ATOM 6274 O O . ALA A 1 914 ? -50.258 1.722 79.715 1.00 91.38 914 ALA A O 1
ATOM 6275 N N . THR A 1 915 ? -50.675 3.032 77.954 1.00 91.00 915 THR A N 1
ATOM 6276 C CA . THR A 1 915 ? -51.797 2.229 77.449 1.00 91.00 915 THR A CA 1
ATOM 6277 C C . THR A 1 915 ? -51.365 0.836 76.998 1.00 91.00 915 THR A C 1
ATOM 6279 O O . THR A 1 915 ? -52.098 -0.113 77.227 1.00 91.00 915 THR A O 1
ATOM 6282 N N . GLN A 1 916 ? -50.187 0.701 76.384 1.00 96.06 916 GLN A N 1
ATOM 6283 C CA . GLN A 1 916 ? -49.648 -0.602 75.991 1.00 96.06 916 GLN A CA 1
ATOM 6284 C C . GLN A 1 916 ? -49.198 -1.428 77.198 1.00 96.06 916 GLN A C 1
ATOM 6286 O O . GLN A 1 916 ? -49.440 -2.625 77.224 1.00 96.06 916 GLN A O 1
ATOM 6291 N N . VAL A 1 917 ? -48.581 -0.799 78.207 1.00 93.75 917 VAL A N 1
ATOM 6292 C CA . VAL A 1 917 ? -48.205 -1.490 79.454 1.00 93.75 917 VAL A CA 1
ATOM 6293 C C . VAL A 1 917 ? -49.444 -1.996 80.191 1.00 93.75 917 VAL A C 1
ATOM 6295 O O . VAL A 1 917 ? -49.459 -3.144 80.604 1.00 93.75 917 VAL A O 1
ATOM 6298 N N . GLY A 1 918 ? -50.504 -1.188 80.276 1.00 88.31 918 GLY A N 1
ATOM 6299 C CA . GLY A 1 918 ? -51.776 -1.616 80.871 1.00 88.31 918 GLY A CA 1
ATOM 6300 C C . GLY A 1 918 ? -52.596 -2.589 80.013 1.00 88.31 918 GLY A C 1
ATOM 6301 O O . GLY A 1 918 ? -53.655 -3.024 80.449 1.00 88.31 918 GLY A O 1
ATOM 6302 N N . ALA A 1 919 ? -52.155 -2.894 78.788 1.00 91.56 919 ALA A N 1
ATOM 6303 C CA . ALA A 1 919 ? -52.765 -3.911 77.931 1.00 91.56 919 ALA A CA 1
ATOM 6304 C C . ALA A 1 919 ? -52.080 -5.280 78.057 1.00 91.56 919 ALA A C 1
ATOM 6306 O O . ALA A 1 919 ? -52.590 -6.258 77.511 1.00 91.56 919 ALA A O 1
ATOM 6307 N N . LEU A 1 920 ? -50.943 -5.351 78.760 1.00 94.19 920 LEU A N 1
ATOM 6308 C CA . LEU A 1 920 ? -50.341 -6.621 79.145 1.00 94.19 920 LEU A CA 1
ATOM 6309 C C . LEU A 1 920 ? -51.281 -7.331 80.124 1.00 94.19 920 LEU A C 1
ATOM 6311 O O . LEU A 1 920 ? -51.818 -6.724 81.047 1.00 94.19 920 LEU A O 1
ATOM 6315 N N . SER A 1 921 ? -51.471 -8.627 79.919 1.00 93.25 921 SER A N 1
ATOM 6316 C CA . SER A 1 921 ? -52.013 -9.519 80.936 1.00 93.25 921 SER A CA 1
ATOM 6317 C C . SER A 1 921 ? -51.032 -9.657 82.097 1.00 93.25 921 SER A C 1
ATOM 6319 O O . SER A 1 921 ? -49.823 -9.470 81.941 1.00 93.25 921 SER A O 1
ATOM 6321 N N . THR A 1 922 ? -51.549 -10.047 83.254 1.00 90.06 922 THR A N 1
ATOM 6322 C CA . THR A 1 922 ? -50.749 -10.252 84.463 1.00 90.06 922 THR A CA 1
ATOM 6323 C C . THR A 1 922 ? -49.620 -11.267 84.247 1.00 90.06 922 THR A C 1
ATOM 6325 O O . THR A 1 922 ? -48.489 -11.004 84.650 1.00 90.06 922 THR A O 1
ATOM 6328 N N . ASP A 1 923 ? -49.866 -12.345 83.495 1.00 90.56 923 ASP A N 1
ATOM 6329 C CA . ASP A 1 923 ? -48.839 -13.341 83.149 1.00 90.56 923 ASP A CA 1
ATOM 6330 C C . ASP A 1 923 ? -47.727 -12.735 82.266 1.00 90.56 923 ASP A C 1
ATOM 6332 O O . ASP A 1 923 ? -46.535 -12.951 82.496 1.00 90.56 923 ASP A O 1
ATOM 6336 N N . GLN A 1 924 ? -48.087 -11.886 81.294 1.00 95.38 924 GLN A N 1
ATOM 6337 C CA . GLN A 1 924 ? -47.110 -11.156 80.474 1.00 95.38 924 GLN A CA 1
ATOM 6338 C C . GLN A 1 924 ? -46.297 -10.141 81.292 1.00 95.38 924 GLN A C 1
ATOM 6340 O O . GLN A 1 924 ? -45.114 -9.942 81.005 1.00 95.38 924 GLN A O 1
ATOM 6345 N N . VAL A 1 925 ? -46.894 -9.495 82.302 1.00 92.88 925 VAL A N 1
ATOM 6346 C CA . VAL A 1 925 ? -46.146 -8.631 83.231 1.00 92.88 925 VAL A CA 1
ATOM 6347 C C . VAL A 1 925 ? -45.170 -9.462 84.066 1.00 92.88 925 VAL A C 1
ATOM 6349 O O . VAL A 1 925 ? -44.014 -9.057 84.209 1.00 92.88 925 VAL A O 1
ATOM 6352 N N . GLY A 1 926 ? -45.585 -10.639 84.542 1.00 89.12 926 GLY A N 1
ATOM 6353 C CA . GLY A 1 926 ? -44.715 -11.598 85.234 1.00 89.12 926 GLY A CA 1
ATOM 6354 C C . GLY A 1 926 ? -43.542 -12.084 84.375 1.00 89.12 926 GLY A C 1
ATOM 6355 O O . GLY A 1 926 ? -42.438 -12.300 84.878 1.00 89.12 926 GLY A O 1
ATOM 6356 N N . ALA A 1 927 ? -43.740 -12.171 83.057 1.00 93.56 927 ALA A N 1
ATOM 6357 C CA . ALA A 1 927 ? -42.697 -12.528 82.099 1.00 93.56 927 ALA A CA 1
ATOM 6358 C C . ALA A 1 927 ? -41.662 -11.411 81.840 1.00 93.56 927 ALA A C 1
ATOM 6360 O O . ALA A 1 927 ? -40.633 -11.664 81.200 1.00 93.56 927 ALA A O 1
ATOM 6361 N N . LEU A 1 928 ? -41.882 -10.183 82.335 1.00 94.31 928 LEU A N 1
ATOM 6362 C CA . LEU A 1 928 ? -40.879 -9.123 82.249 1.00 94.31 928 LEU A CA 1
ATOM 6363 C C . LEU A 1 928 ? -39.633 -9.505 83.052 1.00 94.31 928 LEU A C 1
ATOM 6365 O O . LEU A 1 928 ? -39.650 -9.714 84.265 1.00 94.31 928 LEU A O 1
ATOM 6369 N N . THR A 1 929 ? -38.492 -9.499 82.378 1.00 94.62 929 THR A N 1
ATOM 6370 C CA . THR A 1 929 ? -37.197 -9.675 83.025 1.00 94.62 929 THR A CA 1
ATOM 6371 C C . THR A 1 929 ? -36.909 -8.523 83.987 1.00 94.62 929 THR A C 1
ATOM 6373 O O . THR A 1 929 ? -37.273 -7.365 83.756 1.00 94.62 929 THR A O 1
ATOM 6376 N N . THR A 1 930 ? -36.122 -8.805 85.023 1.00 93.06 930 THR A N 1
ATOM 6377 C CA . THR A 1 930 ? -35.624 -7.814 85.989 1.00 93.06 930 THR A CA 1
ATOM 6378 C C . THR A 1 930 ? -35.035 -6.564 85.319 1.00 93.06 930 THR A C 1
ATOM 6380 O O . THR A 1 930 ? -35.248 -5.438 85.767 1.00 93.06 930 THR A O 1
ATOM 6383 N N . ALA A 1 931 ? -34.320 -6.740 84.204 1.00 92.88 931 ALA A N 1
ATOM 6384 C CA . ALA A 1 931 ? -33.718 -5.636 83.463 1.00 92.88 931 ALA A CA 1
ATOM 6385 C C . ALA A 1 931 ? -34.751 -4.784 82.703 1.00 92.88 931 ALA A C 1
ATOM 6387 O O . ALA A 1 931 ? -34.563 -3.571 82.594 1.00 92.88 931 ALA A O 1
ATOM 6388 N N . GLN A 1 932 ? -35.822 -5.390 82.181 1.00 96.12 932 GLN A N 1
ATOM 6389 C CA . GLN A 1 932 ? -36.927 -4.673 81.536 1.00 96.12 932 GLN A CA 1
ATOM 6390 C C . GLN A 1 932 ? -37.741 -3.879 82.566 1.00 96.12 932 GLN A C 1
ATOM 6392 O O . GLN A 1 932 ? -38.025 -2.705 82.336 1.00 96.12 932 GLN A O 1
ATOM 6397 N N . VAL A 1 933 ? -38.029 -4.463 83.733 1.00 93.81 933 VAL A N 1
ATOM 6398 C CA . VAL A 1 933 ? -38.719 -3.762 84.833 1.00 93.81 933 VAL A CA 1
ATOM 6399 C C . VAL A 1 933 ? -37.903 -2.560 85.319 1.00 93.81 933 VAL A C 1
ATOM 6401 O O . VAL A 1 933 ? -38.444 -1.469 85.505 1.00 93.81 933 VAL A O 1
ATOM 6404 N N . GLY A 1 934 ? -36.579 -2.707 85.431 1.00 91.31 934 GLY A N 1
ATOM 6405 C CA . GLY A 1 934 ? -35.705 -1.628 85.897 1.00 91.31 934 GLY A CA 1
ATOM 6406 C C . GLY A 1 934 ? -35.622 -0.403 84.978 1.00 91.31 934 GLY A C 1
ATOM 6407 O O . GLY A 1 934 ? -35.288 0.691 85.445 1.00 91.31 934 GLY A O 1
ATOM 6408 N N . VAL A 1 935 ? -35.946 -0.548 83.687 1.00 94.50 935 VAL A N 1
ATOM 6409 C CA . VAL A 1 935 ? -35.969 0.572 82.729 1.00 94.50 935 VAL A CA 1
ATOM 6410 C C . VAL A 1 935 ? -37.346 1.218 82.569 1.00 94.50 935 VAL A C 1
ATOM 6412 O O . VAL A 1 935 ? -37.430 2.257 81.914 1.00 94.50 935 VAL A O 1
ATOM 6415 N N . LEU A 1 936 ? -38.408 0.672 83.175 1.00 94.50 936 LEU A N 1
ATOM 6416 C CA . LEU A 1 936 ? -39.736 1.283 83.120 1.00 94.50 936 LEU A CA 1
ATOM 6417 C C . LEU A 1 936 ? -39.700 2.711 83.682 1.00 94.50 936 LEU A C 1
ATOM 6419 O O . LEU A 1 936 ? -39.118 3.001 84.732 1.00 94.50 936 LEU A O 1
ATOM 6423 N N . SER A 1 937 ? -40.343 3.629 82.971 1.00 93.50 937 SER A N 1
ATOM 6424 C CA . SER A 1 937 ? -40.584 4.998 83.422 1.00 93.50 937 SER A CA 1
ATOM 6425 C C . SER A 1 937 ? -41.683 5.044 84.486 1.00 93.50 937 SER A C 1
ATOM 6427 O O . SER A 1 937 ? -42.504 4.135 84.589 1.00 93.50 937 SER A O 1
ATOM 6429 N N . ALA A 1 938 ? -41.753 6.143 85.243 1.00 91.62 938 ALA A N 1
ATOM 6430 C CA . ALA A 1 938 ? -42.802 6.343 86.247 1.00 91.62 938 ALA A CA 1
ATOM 6431 C C . ALA A 1 938 ? -44.223 6.203 85.663 1.00 91.62 938 ALA A C 1
ATOM 6433 O O . ALA A 1 938 ? -45.101 5.642 86.306 1.00 91.62 938 ALA A O 1
ATOM 6434 N N . THR A 1 939 ? -44.452 6.684 84.438 1.00 91.00 939 THR A N 1
ATOM 6435 C CA . THR A 1 939 ? -45.767 6.605 83.783 1.00 91.00 939 THR A CA 1
ATOM 6436 C C . THR A 1 939 ? -46.112 5.181 83.349 1.00 91.00 939 THR A C 1
ATOM 6438 O O . THR A 1 939 ? -47.269 4.791 83.434 1.00 91.00 939 THR A O 1
ATOM 6441 N N . GLN A 1 940 ? -45.123 4.405 82.896 1.00 95.12 940 GLN A N 1
ATOM 6442 C CA . GLN A 1 940 ? -45.309 2.996 82.535 1.00 95.12 940 GLN A CA 1
ATOM 6443 C C . GLN A 1 940 ? -45.569 2.138 83.780 1.00 95.12 940 GLN A C 1
ATOM 6445 O O . GLN A 1 940 ? -46.522 1.374 83.797 1.00 95.12 940 GLN A O 1
ATOM 6450 N N . LEU A 1 941 ? -44.793 2.328 84.853 1.00 93.00 941 LEU A N 1
ATOM 6451 C CA . LEU A 1 941 ? -45.026 1.666 86.145 1.00 93.00 941 LEU A CA 1
ATOM 6452 C C . LEU A 1 941 ? -46.393 2.008 86.743 1.00 93.00 941 LEU A C 1
ATOM 6454 O O . LEU A 1 941 ? -47.034 1.147 87.328 1.00 93.00 941 LEU A O 1
ATOM 6458 N N . GLY A 1 942 ? -46.859 3.247 86.572 1.00 88.81 942 GLY A N 1
ATOM 6459 C CA . GLY A 1 942 ? -48.191 3.658 87.018 1.00 88.81 942 GLY A CA 1
ATOM 6460 C C . GLY A 1 942 ? -49.347 3.089 86.196 1.00 88.81 942 GLY A C 1
ATOM 6461 O O . GLY A 1 942 ? -50.494 3.257 86.599 1.00 88.81 942 GLY A O 1
ATOM 6462 N N . ALA A 1 943 ? -49.063 2.451 85.057 1.00 92.12 943 ALA A N 1
ATOM 6463 C CA . ALA A 1 943 ? -50.062 1.738 84.272 1.00 92.12 943 ALA A CA 1
ATOM 6464 C C . ALA A 1 943 ? -50.246 0.278 84.712 1.00 92.12 943 ALA A C 1
ATOM 6466 O O . ALA A 1 943 ? -51.236 -0.325 84.312 1.00 92.12 943 ALA A O 1
ATOM 6467 N N . LEU A 1 944 ? -49.328 -0.267 85.522 1.00 92.50 944 LEU A N 1
ATOM 6468 C CA . LEU A 1 944 ? -49.468 -1.604 86.095 1.00 92.50 944 LEU A CA 1
ATOM 6469 C C . LEU A 1 944 ? -50.561 -1.607 87.169 1.00 92.50 944 LEU A C 1
ATOM 6471 O O . LEU A 1 944 ? -50.611 -0.721 88.034 1.00 92.50 944 LEU A O 1
ATOM 6475 N N . GLY A 1 945 ? -51.434 -2.609 87.101 1.00 88.94 945 GLY A N 1
ATOM 6476 C CA . GLY A 1 945 ? -52.434 -2.880 88.121 1.00 88.94 945 GLY A CA 1
ATOM 6477 C C . GLY A 1 945 ? -51.828 -3.447 89.405 1.00 88.94 945 GLY A C 1
ATOM 6478 O O . G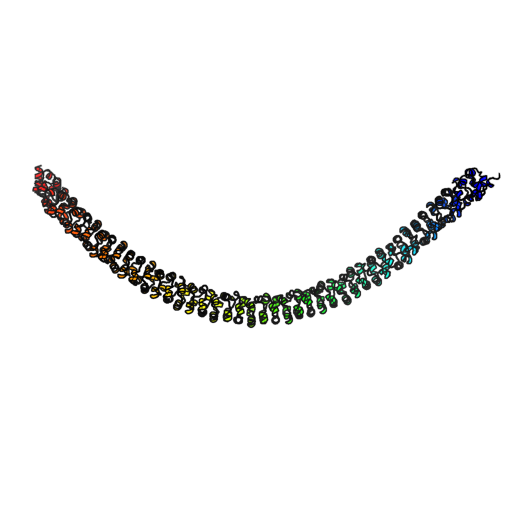LY A 1 945 ? -50.634 -3.724 89.503 1.00 88.94 945 GLY A O 1
ATOM 6479 N N . ALA A 1 946 ? -52.683 -3.631 90.410 1.00 87.50 946 ALA A N 1
ATOM 6480 C CA . ALA A 1 946 ? -52.310 -4.289 91.658 1.00 87.50 946 ALA A CA 1
ATOM 6481 C C . ALA A 1 946 ? -51.859 -5.742 91.430 1.00 87.50 946 ALA A C 1
ATOM 6483 O O . ALA A 1 946 ? -50.805 -6.135 91.924 1.00 87.50 946 ALA A O 1
ATOM 6484 N N . ASP A 1 947 ? -52.614 -6.493 90.624 1.00 88.00 947 ASP A N 1
ATOM 6485 C CA . ASP A 1 947 ? -52.319 -7.895 90.304 1.00 88.00 947 ASP A CA 1
ATOM 6486 C C . ASP A 1 947 ? -51.007 -8.031 89.507 1.00 88.00 947 ASP A C 1
ATOM 6488 O O . ASP A 1 947 ? -50.190 -8.903 89.783 1.00 88.00 947 ASP A O 1
ATOM 6492 N N . ASP A 1 948 ? -50.748 -7.096 88.590 1.00 93.06 948 ASP A N 1
ATOM 6493 C CA . ASP A 1 948 ? -49.529 -7.052 87.774 1.00 93.06 948 ASP A CA 1
ATOM 6494 C C . ASP A 1 948 ? -48.263 -6.826 88.610 1.00 93.06 948 ASP A C 1
ATOM 6496 O O . ASP A 1 948 ? -47.220 -7.432 88.370 1.00 93.06 948 ASP A O 1
ATOM 6500 N N . VAL A 1 949 ? -48.339 -5.934 89.602 1.00 91.50 949 VAL A N 1
ATOM 6501 C CA . VAL A 1 949 ? -47.211 -5.642 90.496 1.00 91.50 949 VAL A CA 1
ATOM 6502 C C . VAL A 1 949 ? -46.977 -6.779 91.489 1.00 91.50 949 VAL A C 1
ATOM 6504 O O . VAL A 1 949 ? -45.824 -7.043 91.832 1.00 91.50 949 VAL A O 1
ATOM 6507 N N . ALA A 1 950 ? -48.032 -7.490 91.894 1.00 88.88 950 ALA A N 1
ATOM 6508 C CA . ALA A 1 950 ? -47.920 -8.668 92.747 1.00 88.88 950 ALA A CA 1
ATOM 6509 C C . ALA A 1 950 ? -47.163 -9.823 92.064 1.00 88.88 950 ALA A C 1
ATOM 6511 O O . ALA A 1 950 ? -46.433 -10.540 92.744 1.00 88.88 950 ALA A O 1
ATOM 6512 N N . GLU A 1 951 ? -47.255 -9.955 90.738 1.00 91.44 951 GLU A N 1
ATOM 6513 C CA . GLU A 1 951 ? -46.568 -11.012 89.976 1.00 91.44 951 GLU A CA 1
ATOM 6514 C C . GLU A 1 951 ? -45.071 -10.721 89.726 1.00 91.44 951 GLU A C 1
ATOM 6516 O O . GLU A 1 951 ? -44.309 -11.591 89.300 1.00 91.44 951 GLU A O 1
ATOM 6521 N N . LEU A 1 952 ? -44.590 -9.505 90.019 1.00 92.12 952 LEU A N 1
ATOM 6522 C CA . LEU A 1 952 ? -43.174 -9.170 89.855 1.00 92.12 952 LEU A CA 1
ATOM 6523 C C . LEU A 1 952 ? -42.286 -9.985 90.808 1.00 92.12 952 LEU A C 1
ATOM 6525 O O . LEU A 1 952 ? -42.564 -10.151 91.988 1.00 92.12 952 LEU A O 1
ATOM 6529 N N . THR A 1 953 ? -41.122 -10.439 90.353 1.00 92.25 953 THR A N 1
ATOM 6530 C CA . THR A 1 953 ? -40.159 -11.049 91.286 1.00 92.25 953 THR A CA 1
ATOM 6531 C C . THR A 1 953 ? -39.584 -10.006 92.253 1.00 92.25 953 THR A C 1
ATOM 6533 O O . THR A 1 953 ? -39.519 -8.814 91.945 1.00 92.25 953 THR A O 1
ATOM 6536 N N . THR A 1 954 ? -39.095 -10.444 93.413 1.00 91.12 954 THR A N 1
ATOM 6537 C CA . THR A 1 954 ? -38.395 -9.571 94.373 1.00 91.12 954 THR A CA 1
ATOM 6538 C C . THR A 1 954 ? -37.201 -8.852 93.735 1.00 91.12 954 THR A C 1
ATOM 6540 O O . THR A 1 954 ? -37.018 -7.654 93.946 1.00 91.12 954 THR A O 1
ATOM 6543 N N . ASP A 1 955 ? -36.451 -9.537 92.867 1.00 91.19 955 ASP A N 1
ATOM 6544 C CA . ASP A 1 955 ? -35.360 -8.943 92.088 1.00 91.19 955 ASP A CA 1
ATOM 6545 C C . ASP A 1 955 ? -35.862 -7.861 91.119 1.00 91.19 955 ASP A C 1
ATOM 6547 O O . ASP A 1 955 ? -35.231 -6.812 90.974 1.00 91.19 955 ASP A O 1
ATOM 6551 N N . ALA A 1 956 ? -37.003 -8.084 90.456 1.00 93.00 956 ALA A N 1
ATOM 6552 C CA . ALA A 1 956 ? -37.623 -7.096 89.575 1.00 93.00 956 ALA A CA 1
ATOM 6553 C C . ALA A 1 956 ? -38.094 -5.853 90.344 1.00 93.00 956 ALA A C 1
ATOM 6555 O O . ALA A 1 956 ? -37.820 -4.732 89.907 1.00 93.00 956 ALA A O 1
ATOM 6556 N N . VAL A 1 957 ? -38.718 -6.033 91.512 1.00 93.00 957 VAL A N 1
ATOM 6557 C CA . VAL A 1 957 ? -39.113 -4.929 92.401 1.00 93.00 957 VAL A CA 1
ATOM 6558 C C . VAL A 1 957 ? -37.884 -4.148 92.879 1.00 93.00 957 VAL A C 1
ATOM 6560 O O . VAL A 1 957 ? -37.868 -2.919 92.791 1.00 93.00 957 VAL A O 1
ATOM 6563 N N . ALA A 1 958 ? -36.803 -4.829 93.270 1.00 92.00 958 ALA A N 1
ATOM 6564 C CA . ALA A 1 958 ? -35.535 -4.195 93.643 1.00 92.00 958 ALA A CA 1
ATOM 6565 C C . ALA A 1 958 ? -34.871 -3.439 92.475 1.00 92.00 958 ALA A C 1
ATOM 6567 O O . ALA A 1 958 ? -34.191 -2.429 92.681 1.00 92.00 958 ALA A O 1
ATOM 6568 N N . ALA A 1 959 ? -35.080 -3.895 91.238 1.00 94.31 959 ALA A N 1
ATOM 6569 C CA . ALA A 1 959 ? -34.531 -3.262 90.044 1.00 94.31 959 ALA A CA 1
ATOM 6570 C C . ALA A 1 959 ? -35.277 -1.989 89.614 1.00 94.31 959 ALA A C 1
ATOM 6572 O O . ALA A 1 959 ? -34.709 -1.209 88.841 1.00 94.31 959 ALA A O 1
ATOM 6573 N N . ILE A 1 960 ? -36.505 -1.739 90.102 1.00 94.44 960 ILE A N 1
ATOM 6574 C CA . ILE A 1 960 ? -37.274 -0.532 89.758 1.00 94.44 960 ILE A CA 1
ATOM 6575 C C . ILE A 1 960 ? -36.429 0.717 90.035 1.00 94.44 960 ILE A C 1
ATOM 6577 O O . ILE A 1 960 ? -36.006 0.985 91.159 1.00 94.44 960 ILE A O 1
ATOM 6581 N N . SER A 1 961 ? -36.198 1.541 89.015 1.00 91.94 961 SER A N 1
ATOM 6582 C CA . SER A 1 961 ? -35.377 2.736 89.199 1.00 91.94 961 SER A CA 1
ATOM 6583 C C . SER A 1 961 ? -35.955 3.666 90.272 1.00 91.94 961 SER A C 1
ATOM 6585 O O . SER A 1 961 ? -37.155 3.947 90.302 1.00 91.94 961 SER A O 1
ATOM 6587 N N . THR A 1 962 ? -35.086 4.262 91.090 1.00 90.62 962 THR A N 1
ATOM 6588 C CA . THR A 1 962 ? -35.461 5.287 92.081 1.00 90.62 962 THR A CA 1
ATOM 6589 C C . THR A 1 962 ? -36.139 6.514 91.457 1.00 90.62 962 THR A C 1
ATOM 6591 O O . THR A 1 962 ? -36.862 7.238 92.136 1.00 90.62 962 THR A O 1
ATOM 6594 N N . LYS A 1 963 ? -35.960 6.743 90.148 1.00 88.62 963 LYS A N 1
ATOM 6595 C CA . LYS A 1 963 ? -36.672 7.790 89.394 1.00 88.62 963 LYS A CA 1
ATOM 6596 C C . LYS A 1 963 ? -38.111 7.411 89.038 1.00 88.62 963 LYS A C 1
ATOM 6598 O O . LYS A 1 963 ? -38.919 8.305 88.794 1.00 88.62 963 LYS A O 1
ATOM 6603 N N . SER A 1 964 ? -38.422 6.118 89.002 1.00 92.38 964 SER A N 1
ATOM 6604 C CA . SER A 1 964 ? -39.693 5.590 88.506 1.00 92.38 964 SER A CA 1
ATOM 6605 C C . SER A 1 964 ? -40.590 5.006 89.596 1.00 92.38 964 SER A C 1
ATOM 6607 O O . SER A 1 964 ? -41.800 4.986 89.403 1.00 92.38 964 SER A O 1
ATOM 6609 N N . ILE A 1 965 ? -40.041 4.613 90.754 1.00 92.69 965 ILE A N 1
ATOM 6610 C CA . ILE A 1 965 ? -40.792 4.006 91.873 1.00 92.69 965 ILE A CA 1
ATOM 6611 C C . ILE A 1 965 ? -41.984 4.859 92.351 1.00 92.69 965 ILE A C 1
ATOM 6613 O O . ILE A 1 965 ? -43.040 4.344 92.711 1.00 92.69 965 ILE A O 1
ATOM 6617 N N . SER A 1 966 ? -41.868 6.188 92.259 1.00 90.38 966 SER A N 1
ATOM 6618 C CA . SER A 1 966 ? -42.956 7.127 92.585 1.00 90.38 966 SER A CA 1
ATOM 6619 C C . SER A 1 966 ? -44.163 7.060 91.630 1.00 90.38 966 SER A C 1
ATOM 6621 O O . SER A 1 966 ? -45.180 7.728 91.857 1.00 90.38 966 SER A O 1
ATOM 6623 N N . GLY A 1 967 ? -44.026 6.301 90.541 1.00 91.56 967 GLY A N 1
ATOM 6624 C CA . GLY A 1 967 ? -45.055 6.016 89.553 1.00 91.56 967 GLY A CA 1
ATOM 6625 C C . GLY A 1 967 ? -46.054 4.946 89.982 1.00 91.56 967 GLY A C 1
ATOM 6626 O O . GLY A 1 967 ? -47.189 5.018 89.527 1.00 91.56 967 GLY A O 1
ATOM 6627 N N . LEU A 1 968 ? -45.676 4.020 90.877 1.00 93.00 968 LEU A N 1
ATOM 6628 C CA . LEU A 1 968 ? -46.585 2.976 91.364 1.00 93.00 968 LEU A CA 1
ATOM 6629 C C . LEU A 1 968 ? -47.854 3.597 91.964 1.00 93.00 968 LEU A C 1
ATOM 6631 O O . LEU A 1 968 ? -47.788 4.565 92.730 1.00 93.00 968 LEU A O 1
ATOM 6635 N N . SER A 1 969 ? -49.016 3.044 91.631 1.00 91.81 969 SER A N 1
ATOM 6636 C CA . SER A 1 969 ? -50.260 3.446 92.285 1.00 91.81 969 SER A CA 1
ATOM 6637 C C . SER A 1 969 ? -50.239 3.016 93.756 1.00 91.81 969 SER A C 1
ATOM 6639 O O . SER A 1 969 ? -49.496 2.117 94.146 1.00 91.81 969 SER A O 1
ATOM 6641 N N . ASN A 1 970 ? -51.044 3.666 94.598 1.00 91.50 970 ASN A N 1
ATOM 6642 C CA . ASN A 1 970 ? -51.154 3.249 95.997 1.00 91.50 970 ASN A CA 1
ATOM 6643 C C . ASN A 1 970 ? -51.675 1.803 96.099 1.00 91.50 970 ASN A C 1
ATOM 6645 O O . ASN A 1 970 ? -51.182 1.047 96.926 1.00 91.50 970 ASN A O 1
ATOM 6649 N N . ASP A 1 971 ? -52.601 1.407 95.220 1.00 88.56 971 ASP A N 1
ATOM 6650 C CA . ASP A 1 971 ? -53.157 0.050 95.183 1.00 88.56 971 ASP A CA 1
ATOM 6651 C C . ASP A 1 971 ? -52.094 -0.986 94.787 1.00 88.56 971 ASP A C 1
ATOM 6653 O O . ASP A 1 971 ? -52.018 -2.051 95.391 1.00 88.56 971 ASP A O 1
ATOM 6657 N N . ALA A 1 972 ? -51.216 -0.652 93.837 1.00 91.50 972 ALA A N 1
ATOM 6658 C CA . ALA A 1 972 ? -50.081 -1.497 93.474 1.00 91.50 972 ALA A CA 1
ATOM 6659 C C . ALA A 1 972 ? -49.051 -1.630 94.602 1.00 91.50 972 ALA A C 1
ATOM 6661 O O . ALA A 1 972 ? -48.508 -2.708 94.815 1.00 91.50 972 ALA A O 1
ATOM 6662 N N . VAL A 1 973 ? -48.792 -0.554 95.352 1.00 92.94 973 VAL A N 1
ATOM 6663 C CA . VAL A 1 973 ? -47.898 -0.608 96.520 1.00 92.94 973 VAL A CA 1
ATOM 6664 C C . VAL A 1 973 ? -48.501 -1.459 97.638 1.00 92.94 973 VAL A C 1
ATOM 6666 O O . VAL A 1 973 ? -47.786 -2.242 98.256 1.00 92.94 973 VAL A O 1
ATOM 6669 N N . ALA A 1 974 ? -49.812 -1.357 97.865 1.00 89.56 974 ALA A N 1
ATOM 6670 C CA . ALA A 1 974 ? -50.516 -2.191 98.835 1.00 89.56 974 ALA A CA 1
ATOM 6671 C C . ALA A 1 974 ? -50.502 -3.680 98.445 1.00 89.56 974 ALA A C 1
ATOM 6673 O O . ALA A 1 974 ? -50.450 -4.538 99.321 1.00 89.56 974 ALA A O 1
ATOM 6674 N N . ALA A 1 975 ? -50.521 -3.980 97.144 1.00 91.56 975 ALA A N 1
ATOM 6675 C CA . ALA A 1 975 ? -50.520 -5.341 96.615 1.00 91.56 975 ALA A CA 1
ATOM 6676 C C . ALA A 1 975 ? -49.153 -6.040 96.642 1.00 91.56 975 ALA A C 1
ATOM 6678 O O . ALA A 1 975 ? -49.096 -7.239 96.377 1.00 91.56 975 ALA A O 1
ATOM 6679 N N . LEU A 1 976 ? -48.068 -5.327 96.973 1.00 93.00 976 LEU A N 1
ATOM 6680 C CA . LEU A 1 976 ? -46.759 -5.958 97.128 1.00 93.00 976 LEU A CA 1
ATOM 6681 C C . LEU A 1 976 ? -46.835 -7.088 98.176 1.00 93.00 976 LEU A C 1
ATOM 6683 O O . LEU A 1 976 ? -47.486 -6.970 99.210 1.00 93.00 976 LEU A O 1
ATOM 6687 N N . SER A 1 977 ? -46.149 -8.200 97.974 1.00 92.19 977 SER A N 1
ATOM 6688 C CA . SER A 1 977 ? -45.922 -9.147 99.060 1.00 92.19 977 SER A CA 1
ATOM 6689 C C . SER A 1 977 ? -44.942 -8.549 100.069 1.00 92.19 977 SER A C 1
ATOM 6691 O O . SER A 1 977 ? -44.191 -7.616 99.773 1.00 92.19 977 SER A O 1
ATOM 6693 N N . THR A 1 978 ? -44.915 -9.099 101.274 1.00 87.75 978 THR A N 1
ATOM 6694 C CA . THR A 1 978 ? -43.933 -8.701 102.284 1.00 87.75 978 THR A CA 1
ATOM 6695 C C . THR A 1 978 ? -42.494 -8.933 101.814 1.00 87.75 978 THR A C 1
ATOM 6697 O O . THR A 1 978 ? -41.642 -8.069 102.008 1.00 87.75 978 THR A O 1
ATOM 6700 N N . ASP A 1 979 ? -42.241 -10.012 101.067 1.00 89.12 979 ASP A N 1
ATOM 6701 C CA . ASP A 1 979 ? -40.940 -10.278 100.437 1.00 89.12 979 ASP A CA 1
ATOM 6702 C C . ASP A 1 979 ? -40.563 -9.210 99.393 1.00 89.12 979 ASP A C 1
ATOM 6704 O O . ASP A 1 979 ? -39.408 -8.786 99.313 1.00 89.12 979 ASP A O 1
ATOM 6708 N N . GLN A 1 980 ? -41.525 -8.741 98.590 1.00 94.31 980 GLN A N 1
ATOM 6709 C CA . GLN A 1 980 ? -41.300 -7.668 97.614 1.00 94.31 980 GLN A CA 1
ATOM 6710 C C . GLN A 1 980 ? -41.055 -6.316 98.295 1.00 94.31 980 GLN A C 1
ATOM 6712 O O . GLN A 1 980 ? -40.193 -5.557 97.850 1.00 94.31 980 GLN A O 1
ATOM 6717 N N . VAL A 1 981 ? -41.771 -6.017 99.384 1.00 92.38 981 VAL A N 1
ATOM 6718 C CA . VAL A 1 981 ? -41.533 -4.813 100.195 1.00 92.38 981 VAL A CA 1
ATOM 6719 C C . VAL A 1 981 ? -40.152 -4.867 100.849 1.00 92.38 981 VAL A C 1
ATOM 6721 O O . VAL A 1 981 ? -39.412 -3.884 100.782 1.00 92.38 981 VAL A O 1
ATOM 6724 N N . GLY A 1 982 ? -39.742 -6.021 101.379 1.00 88.94 982 GLY A N 1
ATOM 6725 C CA . GLY A 1 982 ? -38.392 -6.238 101.909 1.00 88.94 982 GLY A CA 1
ATOM 6726 C C . GLY A 1 982 ? -37.292 -6.120 100.846 1.00 88.94 982 GLY A C 1
ATOM 6727 O O . GLY A 1 982 ? -36.179 -5.689 101.145 1.00 88.94 982 GLY A O 1
ATOM 6728 N N . ALA A 1 983 ? -37.602 -6.422 99.582 1.00 92.69 983 ALA A N 1
ATOM 6729 C CA . ALA A 1 983 ? -36.670 -6.262 98.467 1.00 92.69 983 ALA A CA 1
ATOM 6730 C C . ALA A 1 983 ? -36.466 -4.798 98.028 1.00 92.69 983 ALA A C 1
ATOM 6732 O O . ALA A 1 983 ? -35.503 -4.504 97.312 1.00 92.69 983 ALA A O 1
ATOM 6733 N N . LEU A 1 984 ? -37.327 -3.860 98.450 1.00 93.88 984 LEU A N 1
ATOM 6734 C CA . LEU A 1 984 ? -37.159 -2.444 98.122 1.00 93.88 984 LEU A CA 1
ATOM 6735 C C . LEU A 1 984 ? -35.839 -1.911 98.691 1.00 93.88 984 LEU A C 1
ATOM 6737 O O . LEU A 1 984 ? -35.554 -1.934 99.881 1.00 93.88 984 LEU A O 1
ATOM 6741 N N . THR A 1 985 ? -35.012 -1.329 97.846 1.00 93.69 985 THR A N 1
ATOM 6742 C CA . THR A 1 985 ? -33.805 -0.647 98.302 1.00 93.69 985 THR A CA 1
ATOM 6743 C C . THR A 1 985 ? -34.163 0.593 99.125 1.00 93.69 985 THR A C 1
ATOM 6745 O O . THR A 1 985 ? -35.171 1.266 98.897 1.00 93.69 985 THR A O 1
ATOM 6748 N N . THR A 1 986 ? -33.275 0.982 100.036 1.00 91.19 986 THR A N 1
ATOM 6749 C CA . THR A 1 986 ? -33.408 2.221 100.824 1.00 91.19 986 THR A CA 1
ATOM 6750 C C . THR A 1 986 ? -33.576 3.466 99.942 1.00 91.19 986 THR A C 1
ATOM 6752 O O . THR A 1 986 ? -34.328 4.382 100.271 1.00 91.19 986 THR A O 1
ATOM 6755 N N . GLY A 1 987 ? -32.932 3.482 98.770 1.00 90.88 987 GLY A N 1
ATOM 6756 C CA . GLY A 1 987 ? -33.087 4.545 97.776 1.00 90.88 987 GLY A CA 1
ATOM 6757 C C . GLY A 1 987 ? -34.466 4.577 97.111 1.00 90.88 987 GLY A C 1
ATOM 6758 O O . GLY A 1 987 ? -34.940 5.658 96.767 1.00 90.88 987 GLY A O 1
ATOM 6759 N N . GLN A 1 988 ? -35.118 3.425 96.928 1.00 95.50 988 GLN A N 1
ATOM 6760 C CA . GLN A 1 988 ? -36.493 3.358 96.425 1.00 95.50 988 GLN A CA 1
ATOM 6761 C C . GLN A 1 988 ? -37.478 3.822 97.498 1.00 95.50 988 GLN A C 1
ATOM 6763 O O . GLN A 1 988 ? -38.274 4.716 97.212 1.00 95.50 988 GLN A O 1
ATOM 6768 N N . ILE A 1 989 ? -37.351 3.313 98.731 1.00 92.56 989 ILE A N 1
ATOM 6769 C CA . ILE A 1 989 ? -38.171 3.737 99.877 1.00 92.56 989 ILE A CA 1
ATOM 6770 C C . ILE A 1 989 ? -38.104 5.254 100.043 1.00 92.56 989 ILE A C 1
ATOM 6772 O O . ILE A 1 989 ? -39.144 5.900 100.060 1.00 92.56 989 ILE A O 1
ATOM 6776 N N . GLY A 1 990 ? -36.914 5.863 100.037 1.00 90.00 990 GLY A N 1
ATOM 6777 C CA . GLY A 1 990 ? -36.765 7.317 100.182 1.00 90.00 990 GLY A CA 1
ATOM 6778 C C . GLY A 1 990 ? -37.349 8.160 99.034 1.00 90.00 990 GLY A C 1
ATOM 6779 O O . GLY A 1 990 ? -37.583 9.355 99.216 1.00 90.00 990 GLY A O 1
ATOM 6780 N N . MET A 1 991 ? -37.599 7.564 97.862 1.00 94.19 991 MET A N 1
ATOM 6781 C CA . MET A 1 991 ? -38.172 8.244 96.689 1.00 94.19 991 MET A CA 1
ATOM 6782 C C . MET A 1 991 ? -39.671 7.977 96.489 1.00 94.19 991 MET A C 1
ATOM 6784 O O . MET A 1 991 ? -40.297 8.627 95.645 1.00 94.19 991 MET A O 1
ATOM 6788 N N . MET A 1 992 ? -40.266 7.056 97.252 1.00 93.75 992 MET A N 1
ATOM 6789 C CA . MET A 1 992 ? -41.715 6.850 97.265 1.00 93.75 992 MET A CA 1
ATOM 6790 C C . MET A 1 992 ? -42.441 8.089 97.806 1.00 93.75 992 MET A C 1
ATOM 6792 O O . MET A 1 992 ? -41.949 8.837 98.649 1.00 93.75 992 MET A O 1
ATOM 6796 N N . LYS A 1 993 ? -43.660 8.332 97.342 1.00 92.56 993 LYS A N 1
ATOM 6797 C CA . LYS A 1 993 ? -44.527 9.379 97.888 1.00 92.56 993 LYS A CA 1
ATOM 6798 C C . LYS A 1 993 ? -45.002 8.968 99.281 1.00 92.56 993 LYS A C 1
ATOM 6800 O O . LYS A 1 993 ? -45.187 7.786 99.549 1.00 92.56 993 LYS A O 1
ATOM 6805 N N . GLY A 1 994 ? -45.306 9.945 100.137 1.00 88.62 994 GLY A N 1
ATOM 6806 C CA . GLY A 1 994 ? -45.919 9.659 101.441 1.00 88.62 994 GLY A CA 1
ATOM 6807 C C . GLY A 1 994 ? -47.205 8.829 101.318 1.00 88.62 994 GLY A C 1
ATOM 6808 O O . GLY A 1 994 ? -47.404 7.884 102.061 1.00 88.62 994 GLY A O 1
ATOM 6809 N N . SER A 1 995 ? -48.027 9.077 100.292 1.00 89.56 995 SER A N 1
ATOM 6810 C CA . SER A 1 995 ? -49.231 8.269 100.043 1.00 89.56 995 SER A CA 1
ATOM 6811 C C . SER A 1 995 ? -48.946 6.808 99.684 1.00 89.56 995 SER A C 1
ATOM 6813 O O . SER A 1 995 ? -49.778 5.962 99.972 1.00 89.56 995 SER A O 1
ATOM 6815 N N . GLN A 1 996 ? -47.802 6.519 99.054 1.00 94.81 996 GLN A N 1
ATOM 6816 C CA . GLN A 1 996 ? -47.389 5.153 98.726 1.00 94.81 996 GLN A CA 1
ATOM 6817 C C . GLN A 1 996 ? -46.877 4.443 99.983 1.00 94.81 996 GLN A C 1
ATOM 6819 O O . GLN A 1 996 ? -47.276 3.320 100.246 1.00 94.81 996 GLN A O 1
ATOM 6824 N N . ILE A 1 997 ? -46.068 5.121 100.805 1.00 92.69 997 ILE A N 1
ATOM 6825 C CA . ILE A 1 997 ? -45.629 4.586 102.104 1.00 92.69 997 ILE A CA 1
ATOM 6826 C C . ILE A 1 997 ? -46.829 4.319 103.021 1.00 92.69 997 ILE A C 1
ATOM 6828 O O . ILE A 1 997 ? -46.898 3.273 103.649 1.00 92.69 997 ILE A O 1
ATOM 6832 N N . ALA A 1 998 ? -47.814 5.217 103.041 1.00 90.06 998 ALA A N 1
ATOM 6833 C CA . ALA A 1 998 ? -49.050 5.027 103.796 1.00 90.06 998 ALA A CA 1
ATOM 6834 C C . ALA A 1 998 ? -49.935 3.892 103.254 1.00 90.06 998 ALA A C 1
ATOM 6836 O O . ALA A 1 998 ? -50.744 3.358 104.006 1.00 90.06 998 ALA A O 1
ATOM 6837 N N . ALA A 1 999 ? -49.807 3.547 101.969 1.00 92.50 999 ALA A N 1
ATOM 6838 C CA . ALA A 1 999 ? -50.573 2.473 101.343 1.00 92.50 999 ALA A CA 1
ATOM 6839 C C . ALA A 1 999 ? -50.032 1.075 101.669 1.00 92.50 999 ALA A C 1
ATOM 6841 O O . ALA A 1 999 ? -50.763 0.104 101.493 1.00 92.50 999 ALA A O 1
ATOM 6842 N N . LEU A 1 1000 ? -48.792 0.968 102.162 1.00 93.12 1000 LEU A N 1
ATOM 6843 C CA . LEU A 1 1000 ? -48.284 -0.285 102.710 1.00 93.12 1000 LEU A CA 1
ATOM 6844 C C . LEU A 1 1000 ? -49.198 -0.735 103.855 1.00 93.12 1000 LEU A C 1
ATOM 6846 O O . LEU A 1 1000 ? -49.610 0.047 104.698 1.00 93.12 1000 LEU A O 1
ATOM 6850 N N . THR A 1 1001 ? -49.551 -1.999 103.902 1.00 91.81 1001 THR A N 1
ATOM 6851 C CA . THR A 1 1001 ? -50.269 -2.601 105.018 1.00 91.81 1001 THR A CA 1
ATOM 6852 C C . THR A 1 1001 ? -49.413 -2.579 106.284 1.00 91.81 1001 THR A C 1
ATOM 6854 O O . THR A 1 1001 ? -48.202 -2.355 106.253 1.00 91.81 1001 THR A O 1
ATOM 6857 N N . VAL A 1 1002 ? -50.060 -2.806 107.424 1.00 87.88 1002 VAL A N 1
ATOM 6858 C CA . VAL A 1 1002 ? -49.390 -2.870 108.727 1.00 87.88 1002 VAL A CA 1
ATOM 6859 C C . VAL A 1 1002 ? -48.289 -3.941 108.725 1.00 87.88 1002 VAL A C 1
ATOM 6861 O O . VAL A 1 1002 ? -47.175 -3.655 109.151 1.00 87.88 1002 VAL A O 1
ATOM 6864 N N . ASP A 1 1003 ? -48.565 -5.114 108.144 1.00 87.31 1003 ASP A N 1
ATOM 6865 C CA . ASP A 1 1003 ? -47.602 -6.218 108.037 1.00 87.31 1003 ASP A CA 1
ATOM 6866 C C . ASP A 1 1003 ? -46.406 -5.846 107.144 1.00 87.31 1003 ASP A C 1
ATOM 6868 O O . ASP A 1 1003 ? -45.257 -6.059 107.513 1.00 87.31 1003 ASP A O 1
ATOM 6872 N N . GLN A 1 1004 ? -46.654 -5.194 106.003 1.00 94.38 1004 GLN A N 1
ATOM 6873 C CA . GLN A 1 1004 ? -45.585 -4.726 105.114 1.00 94.38 1004 GLN A CA 1
ATOM 6874 C C . GLN A 1 1004 ? -44.696 -3.647 105.752 1.00 94.38 1004 GLN A C 1
ATOM 6876 O O . GLN A 1 1004 ? -43.501 -3.611 105.472 1.00 94.38 1004 GLN A O 1
ATOM 6881 N N . ILE A 1 1005 ? -45.257 -2.754 106.579 1.00 92.25 1005 ILE A N 1
ATOM 6882 C CA . ILE A 1 1005 ? -44.463 -1.770 107.333 1.00 92.25 1005 ILE A CA 1
ATOM 6883 C C . ILE A 1 1005 ? -43.616 -2.465 108.402 1.00 92.25 1005 ILE A C 1
ATOM 6885 O O . ILE A 1 1005 ? -42.442 -2.122 108.549 1.00 92.25 1005 ILE A O 1
ATOM 6889 N N . GLY A 1 1006 ? -44.181 -3.453 109.100 1.00 86.62 1006 GLY A N 1
ATOM 6890 C CA . GLY A 1 1006 ? -43.451 -4.276 110.067 1.00 86.62 1006 GLY A CA 1
ATOM 6891 C C . GLY A 1 1006 ? -42.296 -5.056 109.433 1.00 86.62 1006 GLY A C 1
ATOM 6892 O O . GLY A 1 1006 ? -41.229 -5.153 110.032 1.00 86.62 1006 GLY A O 1
ATOM 6893 N N . ASP A 1 1007 ? -42.452 -5.508 108.188 1.00 88.94 1007 ASP A N 1
ATOM 6894 C CA . ASP A 1 1007 ? -41.431 -6.284 107.471 1.00 88.94 1007 ASP A CA 1
ATOM 6895 C C . ASP A 1 1007 ? -40.327 -5.440 106.804 1.00 88.94 1007 ASP A C 1
ATOM 6897 O O . ASP A 1 1007 ? -39.387 -5.992 106.225 1.00 88.94 1007 ASP A O 1
ATOM 6901 N N . LEU A 1 1008 ? -40.375 -4.105 106.902 1.00 92.81 1008 LEU A N 1
ATOM 6902 C CA . LEU A 1 1008 ? -39.258 -3.267 106.458 1.00 92.81 1008 LEU A CA 1
ATOM 6903 C C . LEU A 1 1008 ? -37.978 -3.585 107.261 1.00 92.81 1008 LEU A C 1
ATOM 6905 O O . LEU A 1 1008 ? -37.986 -3.794 108.468 1.00 92.81 1008 LEU A O 1
ATOM 6909 N N . SER A 1 1009 ? -36.812 -3.542 106.637 1.00 91.50 1009 SER A N 1
ATOM 6910 C CA . SER A 1 1009 ? -35.553 -3.560 107.375 1.00 91.50 1009 SER A CA 1
ATOM 6911 C C . SER A 1 1009 ? -35.386 -2.259 108.167 1.00 91.50 1009 SER A C 1
ATOM 6913 O O . SER A 1 1009 ? -35.914 -1.202 107.801 1.00 91.50 1009 SER A O 1
ATOM 6915 N N . ALA A 1 1010 ? -34.591 -2.307 109.235 1.00 88.81 1010 ALA A N 1
ATOM 6916 C CA . ALA A 1 1010 ? -34.231 -1.119 110.002 1.00 88.81 1010 ALA A CA 1
ATOM 6917 C C . ALA A 1 1010 ? -33.626 -0.022 109.096 1.00 88.81 1010 ALA A C 1
ATOM 6919 O O . ALA A 1 1010 ? -33.957 1.157 109.215 1.00 88.81 1010 ALA A O 1
ATOM 6920 N N . GLU A 1 1011 ? -32.811 -0.395 108.107 1.00 90.62 1011 GLU A N 1
ATOM 6921 C CA . GLU A 1 1011 ? -32.239 0.534 107.127 1.00 90.62 1011 GLU A CA 1
ATOM 6922 C C . GLU A 1 1011 ? -33.289 1.130 106.178 1.00 90.62 1011 GLU A C 1
ATOM 6924 O O . GLU A 1 1011 ? -33.179 2.305 105.814 1.00 90.62 1011 GLU A O 1
ATOM 6929 N N . GLN A 1 1012 ? -34.298 0.352 105.768 1.00 94.44 1012 GLN A N 1
ATOM 6930 C CA . GLN A 1 1012 ? -35.417 0.851 104.959 1.00 94.44 1012 GLN A CA 1
ATOM 6931 C C . GLN A 1 1012 ? -36.260 1.861 105.751 1.00 94.44 1012 GLN A C 1
ATOM 6933 O O . GLN A 1 1012 ? -36.555 2.940 105.235 1.00 94.44 1012 GLN A O 1
ATOM 6938 N N . VAL A 1 1013 ? -36.564 1.574 107.021 1.00 92.62 1013 VAL A N 1
ATOM 6939 C CA . VAL A 1 1013 ? -37.257 2.510 107.926 1.00 92.62 1013 VAL A CA 1
ATOM 6940 C C . VAL A 1 101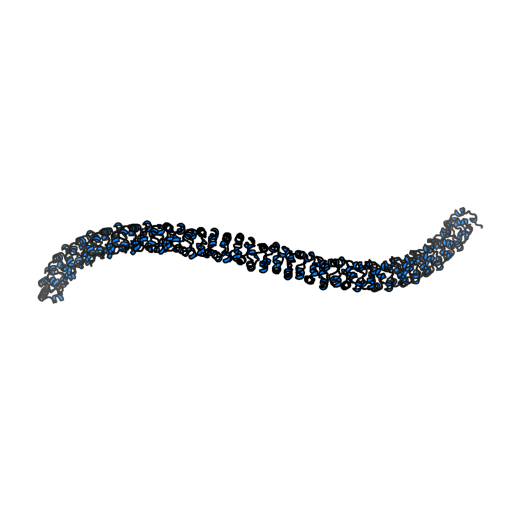3 ? -36.412 3.764 108.173 1.00 92.62 1013 VAL A C 1
ATOM 6942 O O . VAL A 1 1013 ? -36.923 4.885 108.129 1.00 92.62 1013 VAL A O 1
ATOM 6945 N N . GLY A 1 1014 ? -35.096 3.616 108.326 1.00 88.75 1014 GLY A N 1
ATOM 6946 C CA . GLY A 1 1014 ? -34.171 4.743 108.465 1.00 88.75 1014 GLY A CA 1
ATOM 6947 C C . GLY A 1 1014 ? -34.067 5.628 107.219 1.00 88.75 1014 GLY A C 1
ATOM 6948 O O . GLY A 1 1014 ? -33.744 6.816 107.331 1.00 88.75 1014 GLY A O 1
ATOM 6949 N N . ALA A 1 1015 ? -34.387 5.088 106.040 1.00 93.06 1015 ALA A N 1
ATOM 6950 C CA . ALA A 1 1015 ? -34.445 5.839 104.790 1.00 93.06 1015 ALA A CA 1
ATOM 6951 C C . ALA A 1 1015 ? -35.721 6.684 104.638 1.00 93.06 1015 ALA A C 1
ATOM 6953 O O . ALA A 1 1015 ? -35.773 7.537 103.743 1.00 93.06 1015 ALA A O 1
ATOM 6954 N N . LEU A 1 1016 ? -36.726 6.493 105.504 1.00 93.12 1016 LEU A N 1
ATOM 6955 C CA . LEU A 1 1016 ? -37.936 7.307 105.495 1.00 93.12 1016 LEU A CA 1
ATOM 6956 C C . LEU A 1 1016 ? -37.594 8.784 105.702 1.00 93.12 1016 LEU A C 1
ATOM 6958 O O . LEU A 1 1016 ? -36.812 9.188 106.567 1.00 93.12 1016 LEU A O 1
ATOM 6962 N N . THR A 1 1017 ? -38.224 9.621 104.892 1.00 91.94 1017 THR A N 1
ATOM 6963 C CA . THR A 1 1017 ? -38.185 11.072 105.042 1.00 91.94 1017 THR A CA 1
ATOM 6964 C C . THR A 1 1017 ? -39.211 11.533 106.075 1.00 91.94 1017 THR A C 1
ATOM 6966 O O . THR A 1 1017 ? -40.173 10.832 106.379 1.00 91.94 1017 THR A O 1
ATOM 6969 N N . ALA A 1 1018 ? -39.070 12.770 106.560 1.00 88.94 1018 ALA A N 1
ATOM 6970 C CA . ALA A 1 1018 ? -40.041 13.389 107.469 1.00 88.94 1018 ALA A CA 1
ATOM 6971 C C . ALA A 1 1018 ? -41.483 13.354 106.938 1.00 88.94 1018 ALA A C 1
ATOM 6973 O O . ALA A 1 1018 ? -42.414 13.144 107.703 1.00 88.94 1018 ALA A O 1
ATOM 6974 N N . ILE A 1 1019 ? -41.672 13.528 105.626 1.00 88.38 1019 ILE A N 1
ATOM 6975 C CA . ILE A 1 1019 ? -43.004 13.524 105.004 1.00 88.38 1019 ILE A CA 1
ATOM 6976 C C . ILE A 1 1019 ? -43.584 12.108 104.962 1.00 88.38 1019 ILE A C 1
ATOM 6978 O O . ILE A 1 1019 ? -44.776 11.932 105.187 1.00 88.38 1019 ILE A O 1
ATOM 6982 N N . GLN A 1 1020 ? -42.752 11.105 104.684 1.00 94.00 1020 GLN A N 1
ATOM 6983 C CA . GLN A 1 1020 ? -43.185 9.709 104.641 1.00 94.00 1020 GLN A CA 1
ATOM 6984 C C . GLN A 1 1020 ? -43.487 9.169 106.040 1.00 94.00 1020 GLN A C 1
ATOM 6986 O O . GLN A 1 1020 ? -44.522 8.542 106.242 1.00 94.00 1020 GLN A O 1
ATOM 6991 N N . ALA A 1 1021 ? -42.643 9.490 107.021 1.00 90.12 1021 ALA A N 1
ATOM 6992 C CA . ALA A 1 1021 ? -42.904 9.168 108.417 1.00 90.12 1021 ALA A CA 1
ATOM 6993 C C . ALA A 1 1021 ? -44.202 9.833 108.908 1.00 90.12 1021 ALA A C 1
ATOM 6995 O O . ALA A 1 1021 ? -45.029 9.175 109.525 1.00 90.12 1021 ALA A O 1
ATOM 6996 N N . ALA A 1 1022 ? -44.452 11.098 108.548 1.00 89.44 1022 ALA A N 1
ATOM 6997 C CA . ALA A 1 1022 ? -45.701 11.794 108.877 1.00 89.44 1022 ALA A CA 1
ATOM 6998 C C . ALA A 1 1022 ? -46.951 11.177 108.224 1.00 89.44 1022 ALA A C 1
ATOM 7000 O O . ALA A 1 1022 ? -48.058 11.368 108.721 1.00 89.44 1022 ALA A O 1
ATOM 7001 N N . SER A 1 1023 ? -46.796 10.479 107.094 1.00 91.94 1023 SER A N 1
ATOM 7002 C CA . SER A 1 1023 ? -47.915 9.835 106.399 1.00 91.94 1023 SER A CA 1
ATOM 7003 C C . SER A 1 1023 ? -48.273 8.453 106.937 1.00 91.94 1023 SER A C 1
ATOM 7005 O O . SER A 1 1023 ? -49.343 7.956 106.596 1.00 91.94 1023 SER A O 1
ATOM 7007 N N . LEU A 1 1024 ? -47.419 7.846 107.768 1.00 92.56 1024 LEU A N 1
ATOM 7008 C CA . LEU A 1 1024 ? -47.748 6.584 108.423 1.00 92.56 1024 LEU A CA 1
ATOM 7009 C C . LEU A 1 1024 ? -48.948 6.769 109.358 1.00 92.56 1024 LEU A C 1
ATOM 7011 O O . LEU A 1 1024 ? -49.103 7.776 110.045 1.00 92.56 1024 LEU A O 1
ATOM 7015 N N . THR A 1 1025 ? -49.812 5.777 109.411 1.00 90.50 1025 THR A N 1
ATOM 7016 C CA . THR A 1 1025 ? -50.880 5.697 110.402 1.00 90.50 1025 THR A CA 1
ATOM 7017 C C . THR A 1 1025 ? -50.303 5.318 111.765 1.00 90.50 1025 THR A C 1
ATOM 7019 O O . THR A 1 1025 ? -49.182 4.821 111.871 1.00 90.50 1025 THR A O 1
ATOM 7022 N N . ALA A 1 1026 ? -51.073 5.560 112.825 1.00 86.62 1026 ALA A N 1
ATOM 7023 C CA . ALA A 1 1026 ? -50.699 5.141 114.173 1.00 86.62 1026 ALA A CA 1
ATOM 7024 C C . ALA A 1 1026 ? -50.453 3.622 114.248 1.00 86.62 1026 ALA A C 1
ATOM 7026 O O . ALA A 1 1026 ? -49.453 3.202 114.818 1.00 86.62 1026 ALA A O 1
ATOM 7027 N N . ASP A 1 1027 ? -51.294 2.820 113.587 1.00 87.12 1027 ASP A N 1
ATOM 7028 C CA . ASP A 1 1027 ? -51.174 1.357 113.573 1.00 87.12 1027 ASP A CA 1
ATOM 7029 C C . ASP A 1 1027 ? -49.903 0.886 112.849 1.00 87.12 1027 ASP A C 1
ATOM 7031 O O . ASP A 1 1027 ? -49.236 -0.038 113.301 1.00 87.12 1027 ASP A O 1
ATOM 7035 N N . GLN A 1 1028 ? -49.521 1.554 111.756 1.00 93.56 1028 GLN A N 1
ATOM 7036 C CA . GLN A 1 1028 ? -48.264 1.268 111.056 1.00 93.56 1028 GLN A CA 1
ATOM 7037 C C . GLN A 1 1028 ? -47.033 1.642 111.893 1.00 93.56 1028 GLN A C 1
ATOM 7039 O O . GLN A 1 1028 ? -46.039 0.930 111.848 1.00 93.56 1028 GLN A O 1
ATOM 7044 N N . ILE A 1 1029 ? -47.084 2.739 112.657 1.00 91.44 1029 ILE A N 1
ATOM 7045 C CA . ILE A 1 1029 ? -45.994 3.113 113.574 1.00 91.44 1029 ILE A CA 1
ATOM 7046 C C . ILE A 1 1029 ? -45.881 2.104 114.719 1.00 91.44 1029 ILE A C 1
ATOM 7048 O O . ILE A 1 1029 ? -44.776 1.674 115.036 1.00 91.44 1029 ILE A O 1
ATOM 7052 N N . GLY A 1 1030 ? -47.014 1.683 115.288 1.00 86.38 1030 GLY A N 1
ATOM 7053 C CA . GLY A 1 1030 ? -47.052 0.674 116.346 1.00 86.38 1030 GLY A CA 1
ATOM 7054 C C . GLY A 1 1030 ? -46.605 -0.719 115.890 1.00 86.38 1030 GLY A C 1
ATOM 7055 O O . GLY A 1 1030 ? -46.201 -1.522 116.724 1.00 86.38 1030 GLY A O 1
ATOM 7056 N N . ALA A 1 1031 ? -46.632 -1.011 114.588 1.00 89.44 1031 ALA A N 1
ATOM 7057 C CA . ALA A 1 1031 ? -46.162 -2.281 114.033 1.00 89.44 1031 ALA A CA 1
ATOM 7058 C C . ALA A 1 1031 ? -44.650 -2.349 113.774 1.00 89.44 1031 ALA A C 1
ATOM 7060 O O . ALA A 1 1031 ? -44.150 -3.418 113.431 1.00 8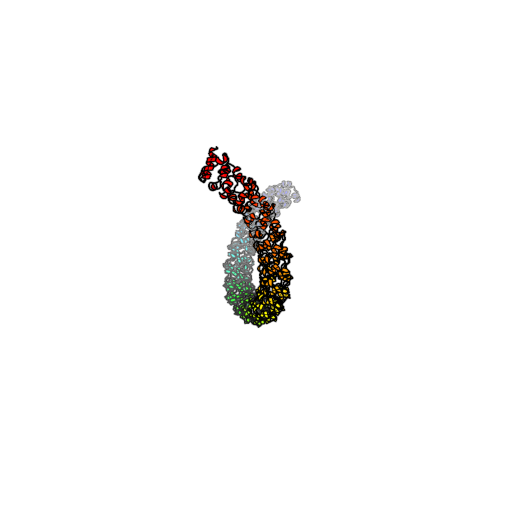9.44 1031 ALA A O 1
ATOM 7061 N N . LEU A 1 1032 ? -43.919 -1.243 113.940 1.00 92.88 1032 LEU A N 1
ATOM 7062 C CA . LEU A 1 1032 ? -42.464 -1.255 113.825 1.00 92.88 1032 LEU A CA 1
ATOM 7063 C C . LEU A 1 1032 ? -41.840 -2.095 114.953 1.00 92.88 1032 LEU A C 1
ATOM 7065 O O . LEU A 1 1032 ? -42.308 -2.105 116.079 1.00 92.88 1032 LEU A O 1
ATOM 7069 N N . SER A 1 1033 ? -40.749 -2.795 114.709 1.00 91.50 1033 SER A N 1
ATOM 7070 C CA . SER A 1 1033 ? -39.945 -3.403 115.760 1.00 91.50 1033 SER A CA 1
ATOM 7071 C C . SER A 1 1033 ? -39.131 -2.335 116.488 1.00 91.50 1033 SER A C 1
ATOM 7073 O O . SER A 1 1033 ? -38.919 -1.231 115.985 1.00 91.50 1033 SER A O 1
ATOM 7075 N N . GLU A 1 1034 ? -38.621 -2.671 117.665 1.00 90.31 1034 GLU A N 1
ATOM 7076 C CA . GLU A 1 1034 ? -37.697 -1.812 118.414 1.00 90.31 1034 GLU A CA 1
ATOM 7077 C C . GLU A 1 1034 ? -36.484 -1.392 117.563 1.00 90.31 1034 GLU A C 1
ATOM 7079 O O . GLU A 1 1034 ? -36.140 -0.211 117.516 1.00 90.31 1034 GLU A O 1
ATOM 7084 N N . ASP A 1 1035 ? -35.899 -2.322 116.798 1.00 89.19 1035 ASP A N 1
ATOM 7085 C CA . ASP A 1 1035 ? -34.773 -2.041 115.896 1.00 89.19 1035 ASP A CA 1
ATOM 7086 C C . ASP A 1 1035 ? -35.158 -1.057 114.779 1.00 89.19 1035 ASP A C 1
ATOM 7088 O O . ASP A 1 1035 ? -34.393 -0.149 114.442 1.00 89.19 1035 ASP A O 1
ATOM 7092 N N . GLN A 1 1036 ? -36.358 -1.206 114.207 1.00 94.62 1036 GLN A N 1
ATOM 7093 C CA . GLN A 1 1036 ? -36.875 -0.277 113.203 1.00 94.62 1036 GLN A CA 1
ATOM 7094 C C . GLN A 1 1036 ? -37.141 1.108 113.803 1.00 94.62 1036 GLN A C 1
ATOM 7096 O O . GLN A 1 1036 ? -36.774 2.111 113.188 1.00 94.62 1036 GLN A O 1
ATOM 7101 N N . VAL A 1 1037 ? -37.730 1.181 115.003 1.00 92.12 1037 VAL A N 1
ATOM 7102 C CA . VAL A 1 1037 ? -37.979 2.444 115.718 1.00 92.12 1037 VAL A CA 1
ATOM 7103 C C . VAL A 1 1037 ? -36.662 3.145 116.045 1.00 92.12 1037 VAL A C 1
ATOM 7105 O O . VAL A 1 1037 ? -36.520 4.332 115.744 1.00 92.12 1037 VAL A O 1
ATOM 7108 N N . GLY A 1 1038 ? -35.658 2.418 116.540 1.00 88.69 1038 GLY A N 1
ATOM 7109 C CA . GLY A 1 1038 ? -34.309 2.940 116.781 1.00 88.69 1038 GLY A CA 1
ATOM 7110 C C . GLY A 1 1038 ? -33.591 3.401 115.506 1.00 88.69 1038 GLY A C 1
ATOM 7111 O O . GLY A 1 1038 ? -32.747 4.300 115.549 1.00 88.69 1038 GLY A O 1
ATOM 7112 N N . ALA A 1 1039 ? -33.963 2.855 114.346 1.00 92.94 1039 ALA A N 1
ATOM 7113 C CA . ALA A 1 1039 ? -33.404 3.251 113.059 1.00 92.94 1039 ALA A CA 1
ATOM 7114 C C . ALA A 1 1039 ? -34.097 4.458 112.405 1.00 92.94 1039 ALA A C 1
ATOM 7116 O O . ALA A 1 1039 ? -33.519 5.046 111.483 1.00 92.94 1039 ALA A O 1
ATOM 7117 N N . ILE A 1 1040 ? -35.285 4.882 112.868 1.00 92.19 1040 ILE A N 1
ATOM 7118 C CA . ILE A 1 1040 ? -35.975 6.065 112.324 1.00 92.19 1040 ILE A CA 1
ATOM 7119 C C . ILE A 1 1040 ? -35.033 7.272 112.392 1.00 92.19 1040 ILE A C 1
ATOM 7121 O O . ILE A 1 1040 ? -34.629 7.725 113.461 1.00 92.19 1040 ILE A O 1
ATOM 7125 N N . SER A 1 1041 ? -34.686 7.863 111.251 1.00 90.88 1041 SER A N 1
ATOM 7126 C CA . SER A 1 1041 ? -33.748 8.986 111.279 1.00 90.88 1041 SER A CA 1
ATOM 7127 C C . SER A 1 1041 ? -34.279 10.145 112.137 1.00 90.88 1041 SER A C 1
ATOM 7129 O O . SER A 1 1041 ? -35.478 10.423 112.177 1.00 90.88 1041 SER A O 1
ATOM 7131 N N . THR A 1 1042 ? -33.392 10.909 112.773 1.00 88.19 1042 THR A N 1
ATOM 7132 C CA . THR A 1 1042 ? -33.795 12.081 113.577 1.00 88.19 1042 THR A CA 1
ATOM 7133 C C . THR A 1 1042 ? -34.585 13.118 112.771 1.00 88.19 1042 THR A C 1
ATOM 7135 O O . THR A 1 1042 ? -35.390 13.860 113.324 1.00 88.19 1042 THR A O 1
ATOM 7138 N N . LYS A 1 1043 ? -34.413 13.147 111.442 1.00 86.50 1043 LYS A N 1
ATOM 7139 C CA . LYS A 1 1043 ? -35.230 13.963 110.533 1.00 86.50 1043 LYS A CA 1
ATOM 7140 C C . LYS A 1 1043 ? -36.639 13.401 110.350 1.00 86.50 1043 LYS A C 1
ATOM 7142 O O . LYS A 1 1043 ? -37.575 14.186 110.255 1.00 86.50 1043 LYS A O 1
ATOM 7147 N N . ALA A 1 1044 ? -36.782 12.080 110.278 1.00 89.38 1044 ALA A N 1
ATOM 7148 C CA . ALA A 1 1044 ? -38.071 11.404 110.194 1.00 89.38 1044 ALA A CA 1
ATOM 7149 C C . ALA A 1 1044 ? -38.869 11.520 111.499 1.00 89.38 1044 ALA A C 1
ATOM 7151 O O . ALA A 1 1044 ? -40.052 11.844 111.441 1.00 89.38 1044 ALA A O 1
ATOM 7152 N N . ILE A 1 1045 ? -38.204 11.391 112.656 1.00 89.81 1045 ILE A N 1
ATOM 7153 C CA . ILE A 1 1045 ? -38.807 11.585 113.987 1.00 89.81 1045 ILE A CA 1
ATOM 7154 C C . ILE A 1 1045 ? -39.506 12.944 114.103 1.00 89.81 1045 ILE A C 1
ATOM 7156 O O . ILE A 1 1045 ? -40.620 13.019 114.608 1.00 89.81 1045 ILE A O 1
ATOM 7160 N N . ILE A 1 1046 ? -38.910 14.019 113.577 1.00 86.38 1046 ILE A N 1
ATOM 7161 C CA . ILE A 1 1046 ? -39.525 15.362 113.596 1.00 86.38 1046 ILE A CA 1
ATOM 7162 C C . ILE A 1 1046 ? -40.845 15.400 112.805 1.00 86.38 1046 ILE A C 1
ATOM 7164 O O . ILE A 1 1046 ? -41.720 16.210 113.103 1.00 86.38 1046 ILE A O 1
ATOM 7168 N N . GLY A 1 1047 ? -40.991 14.541 111.794 1.00 87.44 1047 GLY A N 1
ATOM 7169 C CA . GLY A 1 1047 ? -42.216 14.417 111.008 1.00 87.44 1047 GLY A CA 1
ATOM 7170 C C . GLY A 1 1047 ? -43.354 13.695 111.732 1.00 87.44 1047 GLY A C 1
ATOM 7171 O O . GLY A 1 1047 ? -44.506 13.882 111.350 1.00 87.44 1047 GLY A O 1
ATOM 7172 N N . LEU A 1 1048 ? -43.068 12.903 112.771 1.00 91.56 1048 LEU A N 1
ATOM 7173 C CA . LEU A 1 1048 ? -44.101 12.153 113.482 1.00 91.56 1048 LEU A CA 1
ATOM 7174 C C . LEU A 1 1048 ? -45.067 13.097 114.207 1.00 91.56 1048 LEU A C 1
ATOM 7176 O O . LEU A 1 1048 ? -44.680 14.010 114.931 1.00 91.56 1048 LEU A O 1
ATOM 7180 N N . SER A 1 1049 ? -46.358 12.857 114.058 1.00 90.38 1049 SER A N 1
ATOM 7181 C CA . SER A 1 1049 ? -47.375 13.514 114.870 1.00 90.38 1049 SER A CA 1
ATOM 7182 C C . SER A 1 1049 ? -47.355 12.989 116.307 1.00 90.38 1049 SER A C 1
ATOM 7184 O O . SER A 1 1049 ? -46.872 11.895 116.590 1.00 90.38 1049 SER A O 1
ATOM 7186 N N . ALA A 1 1050 ? -47.939 13.754 117.227 1.00 87.81 1050 ALA A N 1
ATOM 7187 C CA . ALA A 1 1050 ? -48.083 13.334 118.619 1.00 87.81 1050 ALA A CA 1
ATOM 7188 C C . ALA A 1 1050 ? -48.852 12.008 118.758 1.00 87.81 1050 ALA A C 1
ATOM 7190 O O . ALA A 1 1050 ? -48.498 11.179 119.582 1.00 87.81 1050 ALA A O 1
ATOM 7191 N N . THR A 1 1051 ? -49.858 11.770 117.911 1.00 87.56 1051 THR A N 1
ATOM 7192 C CA . THR A 1 1051 ? -50.613 10.508 117.896 1.00 87.56 1051 THR A CA 1
ATOM 7193 C C . THR A 1 1051 ? -49.766 9.329 117.430 1.00 87.56 1051 THR A C 1
ATOM 7195 O O . THR A 1 1051 ? -49.934 8.238 117.948 1.00 87.56 1051 THR A O 1
ATOM 7198 N N . GLN A 1 1052 ? -48.853 9.539 116.479 1.00 93.06 1052 GLN A N 1
ATOM 7199 C CA . GLN A 1 1052 ? -47.923 8.496 116.043 1.00 93.06 1052 GLN A CA 1
ATOM 7200 C C . GLN A 1 1052 ? -46.871 8.199 117.116 1.00 93.06 1052 GLN A C 1
ATOM 7202 O O . GLN A 1 1052 ? -46.581 7.039 117.363 1.00 93.06 1052 GLN A O 1
ATOM 7207 N N . VAL A 1 1053 ? -46.343 9.224 117.795 1.00 91.38 1053 VAL A N 1
ATOM 7208 C CA . VAL A 1 1053 ? -45.400 9.025 118.912 1.00 91.38 1053 VAL A CA 1
ATOM 7209 C C . VAL A 1 1053 ? -46.073 8.310 120.084 1.00 91.38 1053 VAL A C 1
ATOM 7211 O O . VAL A 1 1053 ? -45.494 7.383 120.626 1.00 91.38 1053 VAL A O 1
ATOM 7214 N N . GLY A 1 1054 ? -47.315 8.666 120.421 1.00 85.75 1054 GLY A N 1
ATOM 7215 C CA . GLY A 1 1054 ? -48.091 7.963 121.449 1.00 85.75 1054 GLY A CA 1
ATOM 7216 C C . GLY A 1 1054 ? -48.648 6.601 121.016 1.00 85.75 1054 GLY A C 1
ATOM 7217 O O . GLY A 1 1054 ? -49.271 5.924 121.825 1.00 85.75 1054 GLY A O 1
ATOM 7218 N N . ALA A 1 1055 ? -48.484 6.211 119.747 1.00 89.50 1055 ALA A N 1
ATOM 7219 C CA . ALA A 1 1055 ? -48.802 4.863 119.278 1.00 89.50 1055 ALA A CA 1
ATOM 7220 C C . ALA A 1 1055 ? -47.621 3.898 119.439 1.00 89.50 1055 ALA A C 1
ATOM 7222 O O . ALA A 1 1055 ? -47.803 2.697 119.248 1.00 89.50 1055 ALA A O 1
ATOM 7223 N N . LEU A 1 1056 ? -46.434 4.415 119.782 1.00 91.94 1056 LEU A N 1
ATOM 7224 C CA . LEU A 1 1056 ? -45.313 3.575 120.166 1.00 91.94 1056 LEU A CA 1
ATOM 7225 C C . LEU A 1 1056 ? -45.663 2.841 121.465 1.00 91.94 1056 LEU A C 1
ATOM 7227 O O . LEU A 1 1056 ? -46.206 3.436 122.396 1.00 91.94 1056 LEU A O 1
ATOM 7231 N N . SER A 1 1057 ? -45.355 1.551 121.530 1.00 90.38 1057 SER A N 1
ATOM 7232 C CA . SER A 1 1057 ? -45.332 0.826 122.792 1.00 90.38 1057 SER A CA 1
ATOM 7233 C C . SER A 1 1057 ? -44.209 1.361 123.677 1.00 90.38 1057 SER A C 1
ATOM 7235 O O . SER A 1 1057 ? -43.233 1.937 123.198 1.00 90.38 1057 SER A O 1
ATOM 7237 N N . THR A 1 1058 ? -44.312 1.116 124.975 1.00 88.31 1058 THR A N 1
ATOM 7238 C CA . THR A 1 1058 ? -43.284 1.522 125.936 1.00 88.31 1058 THR A CA 1
ATOM 7239 C C . THR A 1 1058 ? -41.903 0.954 125.582 1.00 88.31 1058 THR A C 1
ATOM 7241 O O . THR A 1 1058 ? -40.925 1.696 125.604 1.00 88.31 1058 THR A O 1
ATOM 7244 N N . ASP A 1 1059 ? -41.828 -0.297 125.111 1.00 88.19 1059 ASP A N 1
ATOM 7245 C CA . ASP A 1 1059 ? -40.574 -0.911 124.642 1.00 88.19 1059 ASP A CA 1
ATOM 7246 C C . ASP A 1 1059 ? -40.010 -0.196 123.396 1.00 88.19 1059 ASP A C 1
ATOM 7248 O O . ASP A 1 1059 ? -38.816 0.089 123.305 1.00 88.19 1059 ASP A O 1
ATOM 7252 N N . GLN A 1 1060 ? -40.874 0.183 122.446 1.00 93.81 1060 GLN A N 1
ATOM 7253 C CA . GLN A 1 1060 ? -40.473 0.965 121.272 1.00 93.81 1060 GLN A CA 1
ATOM 7254 C C . GLN A 1 1060 ? -39.999 2.376 121.650 1.00 93.81 1060 GLN A C 1
ATOM 7256 O O . GLN A 1 1060 ? -39.070 2.895 121.028 1.00 93.81 1060 GLN A O 1
ATOM 7261 N N . VAL A 1 1061 ? -40.607 3.008 122.660 1.00 91.44 1061 VAL A N 1
ATOM 7262 C CA . VAL A 1 1061 ? -40.114 4.284 123.198 1.00 91.44 1061 VAL A CA 1
ATOM 7263 C C . VAL A 1 1061 ? -38.736 4.096 123.834 1.00 91.44 1061 VAL A C 1
ATOM 7265 O O . VAL A 1 1061 ? -37.849 4.912 123.580 1.00 91.44 1061 VAL A O 1
ATOM 7268 N N . GLY A 1 1062 ? -38.523 3.013 124.585 1.00 86.69 1062 GLY A N 1
ATOM 7269 C CA . GLY A 1 1062 ? -37.215 2.641 125.136 1.00 86.69 1062 GLY A CA 1
ATOM 7270 C C . GLY A 1 1062 ? -36.147 2.416 124.060 1.00 86.69 1062 GLY A C 1
ATOM 7271 O O . GLY A 1 1062 ? -34.979 2.759 124.253 1.00 86.69 1062 GLY A O 1
ATOM 7272 N N . ALA A 1 1063 ? -36.552 1.924 122.888 1.00 91.88 1063 ALA A N 1
ATOM 7273 C CA . ALA A 1 1063 ? -35.674 1.743 121.735 1.00 91.88 1063 ALA A CA 1
ATOM 7274 C C . ALA A 1 1063 ? -35.289 3.056 121.024 1.00 91.88 1063 ALA A C 1
ATOM 7276 O O . ALA A 1 1063 ? -34.384 3.057 120.180 1.00 91.88 1063 ALA A O 1
ATOM 7277 N N . LEU A 1 1064 ? -35.922 4.193 121.353 1.00 92.31 1064 LEU A N 1
ATOM 7278 C CA . LEU A 1 1064 ? -35.503 5.486 120.822 1.00 92.31 1064 LEU A CA 1
ATOM 7279 C C . LEU A 1 1064 ? -34.085 5.813 121.291 1.00 92.31 1064 LEU A C 1
ATOM 7281 O O . LEU A 1 1064 ? -33.777 5.953 122.475 1.00 92.31 1064 LEU A O 1
ATOM 7285 N N . THR A 1 1065 ? -33.208 6.042 120.324 1.00 91.62 1065 THR A N 1
ATOM 7286 C CA . THR A 1 1065 ? -31.869 6.549 120.589 1.00 91.62 1065 THR A CA 1
ATOM 7287 C C . THR A 1 1065 ? -31.938 7.939 121.214 1.00 91.62 1065 THR A C 1
ATOM 7289 O O . THR A 1 1065 ? -32.831 8.748 120.944 1.00 91.62 1065 THR A O 1
ATOM 7292 N N . THR A 1 1066 ? -30.913 8.279 121.988 1.00 89.81 1066 THR A N 1
ATOM 7293 C CA . THR A 1 1066 ? -30.786 9.586 122.649 1.00 89.81 1066 THR A CA 1
ATOM 7294 C C . THR A 1 1066 ? -30.919 10.762 121.672 1.00 89.81 1066 THR A C 1
ATOM 7296 O O . THR A 1 1066 ? -31.532 11.781 121.986 1.00 89.81 1066 THR A O 1
ATOM 7299 N N . ALA A 1 1067 ? -30.418 10.612 120.443 1.00 89.19 1067 ALA A N 1
ATOM 7300 C CA . ALA A 1 1067 ? -30.541 11.623 119.397 1.00 89.19 1067 ALA A CA 1
ATOM 7301 C C . ALA A 1 1067 ? -31.975 11.768 118.856 1.00 89.19 1067 ALA A C 1
ATOM 7303 O O . ALA A 1 1067 ? -32.383 12.879 118.511 1.00 89.19 1067 ALA A O 1
ATOM 7304 N N . GLN A 1 1068 ? -32.736 10.672 118.767 1.00 94.00 1068 GLN A N 1
ATOM 7305 C CA . GLN A 1 1068 ? -34.146 10.702 118.369 1.00 94.00 1068 GLN A CA 1
ATOM 7306 C C . GLN A 1 1068 ? -35.004 11.337 119.463 1.00 94.00 1068 GLN A C 1
ATOM 7308 O O . GLN A 1 1068 ? -35.783 12.238 119.156 1.00 94.00 1068 GLN A O 1
ATOM 7313 N N . VAL A 1 1069 ? -34.790 10.969 120.731 1.00 91.62 1069 VAL A N 1
ATOM 7314 C CA . VAL A 1 1069 ? -35.471 11.594 121.880 1.00 91.62 1069 VAL A CA 1
ATOM 7315 C C . VAL A 1 1069 ? -35.185 13.096 121.932 1.00 91.62 1069 VAL A C 1
ATOM 7317 O O . VAL A 1 1069 ? -36.104 13.903 122.074 1.00 91.62 1069 VAL A O 1
ATOM 7320 N N . GLY A 1 1070 ? -33.935 13.506 121.699 1.00 88.25 1070 GLY A N 1
ATOM 7321 C CA . GLY A 1 1070 ? -33.579 14.924 121.623 1.00 88.25 1070 GLY A CA 1
ATOM 7322 C C . GLY A 1 1070 ? -34.163 15.673 120.419 1.00 88.25 1070 GLY A C 1
ATOM 7323 O O . GLY A 1 1070 ? -34.279 16.902 120.459 1.00 88.25 1070 GLY A O 1
ATOM 7324 N N . ALA A 1 1071 ? -34.564 14.958 119.364 1.00 90.94 1071 ALA A N 1
ATOM 7325 C CA . ALA A 1 1071 ? -35.239 15.531 118.202 1.00 90.94 1071 ALA A CA 1
ATOM 7326 C C . ALA A 1 1071 ? -36.755 15.704 118.403 1.00 90.94 1071 ALA A C 1
ATOM 7328 O O . ALA A 1 1071 ? -37.377 16.440 117.630 1.00 90.94 1071 ALA A O 1
ATOM 7329 N N . LEU A 1 1072 ? -37.350 15.074 119.425 1.00 92.12 1072 LEU A N 1
ATOM 7330 C CA . LEU A 1 1072 ? -38.773 15.218 119.722 1.00 92.12 1072 LEU A CA 1
ATOM 7331 C C . LEU A 1 1072 ? -39.111 16.671 120.076 1.00 92.12 1072 LEU A C 1
ATOM 7333 O O . LEU A 1 1072 ? -38.410 17.361 120.822 1.00 92.12 1072 LEU A O 1
ATOM 7337 N N . SER A 1 1073 ? -40.228 17.147 119.537 1.00 90.88 1073 SER A N 1
ATOM 7338 C CA . SER A 1 1073 ? -40.826 18.426 119.910 1.00 90.88 1073 SER A CA 1
ATOM 7339 C C . SER A 1 1073 ? -41.574 18.324 121.240 1.00 90.88 1073 SER A C 1
ATOM 7341 O O . SER A 1 1073 ? -41.932 17.238 121.684 1.00 90.88 1073 SER A O 1
ATOM 7343 N N . ALA A 1 1074 ? -41.904 19.466 121.850 1.00 89.38 1074 ALA A N 1
ATOM 7344 C CA . ALA A 1 1074 ? -42.667 19.495 123.102 1.00 89.38 1074 ALA A CA 1
ATOM 7345 C C . ALA A 1 1074 ? -44.000 18.734 123.026 1.00 89.38 1074 ALA A C 1
ATOM 7347 O O . ALA A 1 1074 ? -44.412 18.115 123.997 1.00 89.38 1074 ALA A O 1
ATOM 7348 N N . VAL A 1 1075 ? -44.680 18.769 121.876 1.00 88.62 1075 VAL A N 1
ATOM 7349 C CA . VAL A 1 1075 ? -45.971 18.086 121.709 1.00 88.62 1075 VAL A CA 1
ATOM 7350 C C . VAL A 1 1075 ? -45.778 16.573 121.594 1.00 88.62 1075 VAL A C 1
ATOM 7352 O O . VAL A 1 1075 ? -46.594 15.819 122.106 1.00 88.62 1075 VAL A O 1
ATOM 7355 N N . GLN A 1 1076 ? -44.693 16.132 120.955 1.00 92.88 1076 GLN A N 1
ATOM 7356 C CA . GLN A 1 1076 ? -44.357 14.713 120.843 1.00 92.88 1076 GLN A CA 1
ATOM 7357 C C . GLN A 1 1076 ? -43.855 14.143 122.174 1.00 92.88 1076 GLN A C 1
ATOM 7359 O O . GLN A 1 1076 ? -44.301 13.077 122.568 1.00 92.88 1076 GLN A O 1
ATOM 7364 N N . VAL A 1 1077 ? -43.009 14.876 122.910 1.00 91.38 1077 VAL A N 1
ATOM 7365 C CA . VAL A 1 1077 ? -42.608 14.496 124.278 1.00 91.38 1077 VAL A CA 1
ATOM 7366 C C . VAL A 1 1077 ? -43.823 14.427 125.200 1.00 91.38 1077 VAL A C 1
ATOM 7368 O O . VAL A 1 1077 ? -43.924 13.515 126.006 1.00 91.38 1077 VAL A O 1
ATOM 7371 N N . GLY A 1 1078 ? -44.783 15.343 125.052 1.00 85.94 1078 GLY A N 1
ATOM 7372 C CA . GLY A 1 1078 ? -46.033 15.299 125.813 1.00 85.94 1078 GLY A CA 1
ATOM 7373 C C . GLY A 1 1078 ? -46.986 14.167 125.426 1.00 85.94 1078 GLY A C 1
ATOM 7374 O O . GLY A 1 1078 ? -47.970 13.959 126.130 1.00 85.94 1078 GLY A O 1
ATOM 7375 N N . ALA A 1 1079 ? -46.725 13.456 124.325 1.00 88.81 1079 ALA A N 1
ATOM 7376 C CA . ALA A 1 1079 ? -47.452 12.241 123.976 1.00 88.81 1079 ALA A CA 1
ATOM 7377 C C . ALA A 1 1079 ? -46.885 10.993 124.669 1.00 88.81 1079 ALA A C 1
ATOM 7379 O O . ALA A 1 1079 ? -47.578 9.983 124.701 1.00 88.81 1079 ALA A O 1
ATOM 7380 N N . LEU A 1 1080 ? -45.670 11.072 125.226 1.00 89.69 1080 LEU A N 1
ATOM 7381 C CA . LEU A 1 1080 ? -45.080 9.995 126.014 1.00 89.69 1080 LEU A CA 1
ATOM 7382 C C . LEU A 1 1080 ? -45.765 9.936 127.383 1.00 89.69 1080 LEU A C 1
ATOM 7384 O O . LEU A 1 1080 ? -45.858 10.944 128.098 1.00 89.69 1080 LEU A O 1
ATOM 7388 N N . GLY A 1 1081 ? -46.274 8.756 127.725 1.00 86.69 1081 GLY A N 1
ATOM 7389 C CA . GLY A 1 1081 ? -46.860 8.474 129.027 1.00 86.69 1081 GLY A CA 1
ATOM 7390 C C . GLY A 1 1081 ? -45.816 8.448 130.142 1.00 86.69 1081 GLY A C 1
ATOM 7391 O O . GLY A 1 1081 ? -44.613 8.545 129.913 1.00 86.69 1081 GLY A O 1
ATOM 7392 N N . ALA A 1 1082 ? -46.279 8.297 131.382 1.00 85.62 1082 ALA A N 1
ATOM 7393 C CA . ALA A 1 1082 ? -45.379 8.146 132.523 1.00 85.62 1082 ALA A CA 1
ATOM 7394 C C . ALA A 1 1082 ? -44.505 6.883 132.402 1.00 85.62 1082 ALA A C 1
ATOM 7396 O O . ALA A 1 1082 ? -43.310 6.954 132.671 1.00 85.62 1082 ALA A O 1
ATOM 7397 N N . ASP A 1 1083 ? -45.081 5.773 131.929 1.00 84.94 1083 ASP A N 1
ATOM 7398 C CA . ASP A 1 1083 ? -44.365 4.507 131.724 1.00 84.94 1083 ASP A CA 1
ATOM 7399 C C . ASP A 1 1083 ? -43.306 4.632 130.615 1.00 84.94 1083 ASP A C 1
ATOM 7401 O O . ASP A 1 1083 ? -42.176 4.183 130.774 1.00 84.94 1083 ASP A O 1
ATOM 7405 N N . ASP A 1 1084 ? -43.633 5.345 129.536 1.00 91.00 1084 ASP A N 1
ATOM 7406 C CA . ASP A 1 1084 ? -42.713 5.623 128.429 1.00 91.00 1084 ASP A CA 1
ATOM 7407 C C . ASP A 1 1084 ? -41.513 6.462 128.880 1.00 91.00 1084 ASP A C 1
ATOM 7409 O O . ASP A 1 1084 ? -40.374 6.191 128.513 1.00 91.00 1084 ASP A O 1
ATOM 7413 N N . ILE A 1 1085 ? -41.760 7.482 129.706 1.00 90.12 1085 ILE A N 1
ATOM 7414 C CA . ILE A 1 1085 ? -40.703 8.321 130.275 1.00 90.12 1085 ILE A CA 1
ATOM 7415 C C . ILE A 1 1085 ? -39.858 7.537 131.283 1.00 90.12 1085 ILE A C 1
ATOM 7417 O O . ILE A 1 1085 ? -38.651 7.758 131.338 1.00 90.12 1085 ILE A O 1
ATOM 7421 N N . ALA A 1 1086 ? -40.443 6.601 132.031 1.00 86.69 1086 ALA A N 1
ATOM 7422 C CA . ALA A 1 1086 ? -39.701 5.733 132.943 1.00 86.69 1086 ALA A CA 1
ATOM 7423 C C . ALA A 1 1086 ? -38.762 4.762 132.204 1.00 86.69 1086 ALA A C 1
ATOM 7425 O O . ALA A 1 1086 ? -37.678 4.478 132.710 1.00 86.69 1086 ALA A O 1
ATOM 7426 N N . GLU A 1 1087 ? -39.137 4.309 131.005 1.00 90.38 1087 GLU A N 1
ATOM 7427 C CA . GLU A 1 1087 ? -38.315 3.402 130.191 1.00 90.38 1087 GLU A CA 1
ATOM 7428 C C . GLU A 1 1087 ? -37.131 4.115 129.506 1.00 90.38 1087 GLU A C 1
ATOM 7430 O O . GLU A 1 1087 ? -36.126 3.493 129.158 1.00 90.38 1087 GLU A O 1
ATOM 7435 N N . LEU A 1 1088 ? -37.192 5.442 129.340 1.00 90.19 1088 LEU A N 1
ATOM 7436 C CA . LEU A 1 1088 ? -36.089 6.201 128.750 1.00 90.19 1088 LEU A CA 1
ATOM 7437 C C . LEU A 1 1088 ? -34.821 6.136 129.611 1.00 90.19 1088 LEU A C 1
ATOM 7439 O O . LEU A 1 1088 ? -34.831 6.375 130.817 1.00 90.19 1088 LEU A O 1
ATOM 7443 N N . SER A 1 1089 ? -33.670 5.925 128.974 1.00 89.19 1089 SER A N 1
ATOM 7444 C CA . SER A 1 1089 ? -32.391 6.014 129.681 1.00 89.19 1089 SER A CA 1
ATOM 7445 C C . SER A 1 1089 ? -32.139 7.426 130.225 1.00 89.19 1089 SER A C 1
ATOM 7447 O O . SER A 1 1089 ? -32.656 8.426 129.720 1.00 89.19 1089 SER A O 1
ATOM 7449 N N . THR A 1 1090 ? -31.283 7.533 131.236 1.00 89.31 1090 THR A N 1
ATOM 7450 C CA . THR A 1 1090 ? -30.871 8.825 131.804 1.00 89.31 1090 THR A CA 1
ATOM 7451 C C . THR A 1 1090 ? -30.277 9.763 130.748 1.00 89.31 1090 THR A C 1
ATOM 7453 O O . THR A 1 1090 ? -30.604 10.948 130.724 1.00 89.31 1090 THR A O 1
ATOM 7456 N N . ASP A 1 1091 ? -29.492 9.233 129.806 1.00 88.06 1091 ASP A N 1
ATOM 7457 C CA . ASP A 1 1091 ? -28.957 10.001 128.675 1.00 88.06 1091 ASP A CA 1
ATOM 7458 C C . ASP A 1 1091 ? -30.063 10.494 127.729 1.00 88.06 1091 ASP A C 1
ATOM 7460 O O . ASP A 1 1091 ? -29.967 11.594 127.181 1.00 88.06 1091 ASP A O 1
ATOM 7464 N N . ALA A 1 1092 ? -31.123 9.705 127.527 1.00 90.38 1092 ALA A N 1
ATOM 7465 C CA . ALA A 1 1092 ? -32.269 10.107 126.717 1.00 90.38 1092 ALA A CA 1
ATOM 7466 C C . ALA A 1 1092 ? -33.091 11.207 127.409 1.00 90.38 1092 ALA A C 1
ATOM 7468 O O . ALA A 1 1092 ? -33.452 12.190 126.759 1.00 90.38 1092 ALA A O 1
ATOM 7469 N N . ILE A 1 1093 ? -33.302 11.107 128.725 1.00 91.31 1093 ILE A N 1
ATOM 7470 C CA . ILE A 1 1093 ? -33.932 12.162 129.535 1.00 91.31 1093 ILE A CA 1
ATOM 7471 C C . ILE A 1 1093 ? -33.110 13.458 129.483 1.00 91.31 1093 ILE A C 1
ATOM 7473 O O . ILE A 1 1093 ? -33.655 14.534 129.214 1.00 91.31 1093 ILE A O 1
ATOM 7477 N N . ALA A 1 1094 ? -31.786 13.370 129.630 1.00 89.44 1094 ALA A N 1
ATOM 7478 C CA . ALA A 1 1094 ? -30.886 14.515 129.480 1.00 89.44 1094 ALA A CA 1
ATOM 7479 C C . ALA A 1 1094 ? -30.916 15.104 128.058 1.00 89.44 1094 ALA A C 1
ATOM 7481 O O . ALA A 1 1094 ? -30.757 16.313 127.871 1.00 89.44 1094 ALA A O 1
ATOM 7482 N N . ALA A 1 1095 ? -31.149 14.265 127.045 1.00 92.00 1095 ALA A N 1
ATOM 7483 C CA . ALA A 1 1095 ? -31.227 14.694 125.656 1.00 92.00 1095 ALA A CA 1
ATOM 7484 C C . ALA A 1 1095 ? -32.536 15.418 125.305 1.00 92.00 1095 ALA A C 1
ATOM 7486 O O . ALA A 1 1095 ? -32.547 16.131 124.296 1.00 92.00 1095 ALA A O 1
ATOM 7487 N N . ILE A 1 1096 ? -33.612 15.296 126.103 1.00 91.69 1096 ILE A N 1
ATOM 7488 C CA . ILE A 1 1096 ? -34.875 16.013 125.860 1.00 91.69 1096 ILE A CA 1
ATOM 7489 C C . ILE A 1 1096 ? -34.577 17.504 125.721 1.00 91.69 1096 ILE A C 1
ATOM 7491 O O . ILE A 1 1096 ? -34.196 18.184 126.672 1.00 91.69 1096 ILE A O 1
ATOM 7495 N N . SER A 1 1097 ? -34.751 18.048 124.519 1.00 89.75 1097 SER A N 1
ATOM 7496 C CA . SER A 1 1097 ? -34.274 19.404 124.266 1.00 89.75 1097 SER A CA 1
ATOM 7497 C C . SER A 1 1097 ? -34.945 20.425 125.191 1.00 89.75 1097 SER A C 1
ATOM 7499 O O . SER A 1 1097 ? -36.099 20.284 125.598 1.00 89.75 1097 SER A O 1
ATOM 7501 N N . THR A 1 1098 ? -34.260 21.532 125.462 1.00 88.44 1098 THR A N 1
ATOM 7502 C CA . THR A 1 1098 ? -34.804 22.642 126.263 1.00 88.44 1098 THR A CA 1
ATOM 7503 C C . THR A 1 1098 ? -36.086 23.251 125.681 1.00 88.44 1098 THR A C 1
ATOM 7505 O O . THR A 1 1098 ? -36.859 23.881 126.397 1.00 88.44 1098 THR A O 1
ATOM 7508 N N . LYS A 1 1099 ? -36.361 23.038 124.388 1.00 85.75 1099 LYS A N 1
ATOM 7509 C CA . LYS A 1 1099 ? -37.637 23.406 123.757 1.00 85.75 1099 LYS A CA 1
ATOM 7510 C C . LYS A 1 1099 ? -38.744 22.387 124.020 1.00 85.75 1099 LYS A C 1
ATOM 7512 O O . LYS A 1 1099 ? -39.912 22.760 123.982 1.00 85.75 1099 LYS A O 1
ATOM 7517 N N . ALA A 1 1100 ? -38.385 21.128 124.251 1.00 89.44 1100 ALA A N 1
ATOM 7518 C CA . ALA A 1 1100 ? -39.304 20.011 124.404 1.00 89.44 1100 ALA A CA 1
ATOM 7519 C C . ALA A 1 1100 ? -39.617 19.660 125.865 1.00 89.44 1100 ALA A C 1
ATOM 7521 O O . ALA A 1 1100 ? -40.717 19.192 126.134 1.00 89.44 1100 ALA A O 1
ATOM 7522 N N . ILE A 1 1101 ? -38.719 19.962 126.811 1.00 90.69 1101 ILE A N 1
ATOM 7523 C CA . ILE A 1 1101 ? -38.857 19.595 128.233 1.00 90.69 1101 ILE A CA 1
ATOM 7524 C C . ILE A 1 1101 ? -40.153 20.108 128.887 1.00 90.69 1101 ILE A C 1
ATOM 7526 O O . ILE A 1 1101 ? -40.787 19.418 129.682 1.00 90.69 1101 ILE A O 1
ATOM 7530 N N . SER A 1 1102 ? -40.629 21.289 128.480 1.00 87.75 1102 SER A N 1
ATOM 7531 C CA . SER A 1 1102 ? -41.910 21.847 128.949 1.00 87.75 1102 SER A CA 1
ATOM 7532 C C . SER A 1 1102 ? -43.149 21.052 128.491 1.00 87.75 1102 SER A C 1
ATOM 7534 O O . SER A 1 1102 ? -44.275 21.348 128.910 1.00 87.75 1102 SER A O 1
ATOM 7536 N N . GLY A 1 1103 ? -42.942 20.087 127.593 1.00 87.94 1103 GLY A N 1
ATOM 7537 C CA . GLY A 1 1103 ? -43.927 19.145 127.084 1.00 87.94 1103 GLY A CA 1
ATOM 7538 C C . GLY A 1 1103 ? -44.178 17.949 127.995 1.00 87.94 1103 GLY A C 1
ATOM 7539 O O . GLY A 1 1103 ? -45.261 17.386 127.899 1.00 87.94 1103 GLY A O 1
ATOM 7540 N N . LEU A 1 1104 ? -43.246 17.600 128.895 1.00 90.44 1104 LEU A N 1
ATOM 7541 C CA . LEU A 1 1104 ? -43.460 16.504 129.846 1.00 90.44 1104 LEU A CA 1
ATOM 7542 C C . LEU A 1 1104 ? -44.754 16.737 130.639 1.00 90.44 1104 LEU A C 1
ATOM 7544 O O . LEU A 1 1104 ? -45.009 17.839 131.136 1.00 90.44 1104 LEU A O 1
ATOM 7548 N N . SER A 1 1105 ? -45.592 15.715 130.764 1.00 88.44 1105 SER A N 1
ATOM 7549 C CA . SER A 1 1105 ? -46.754 15.813 131.643 1.00 88.44 1105 SER A CA 1
ATOM 7550 C C . SER A 1 1105 ? -46.293 15.877 133.103 1.00 88.44 1105 SER A C 1
ATOM 7552 O O . SER A 1 1105 ? -45.191 15.449 133.438 1.00 88.44 1105 SER A O 1
ATOM 7554 N N . ASN A 1 1106 ? -47.123 16.426 133.990 1.00 89.56 1106 ASN A N 1
ATOM 7555 C CA . ASN A 1 1106 ? -46.795 16.422 135.417 1.00 89.56 1106 ASN A CA 1
ATOM 7556 C C . ASN A 1 1106 ? -46.618 14.983 135.939 1.00 89.56 1106 ASN A C 1
ATOM 7558 O O . ASN A 1 1106 ? -45.727 14.746 136.744 1.00 89.56 1106 ASN A O 1
ATOM 7562 N N . ASP A 1 1107 ? -47.406 14.032 135.428 1.00 85.75 1107 ASP A N 1
ATOM 7563 C CA . ASP A 1 1107 ? -47.315 12.615 135.799 1.00 85.75 1107 ASP A CA 1
ATOM 7564 C C . ASP A 1 1107 ? -45.995 11.991 135.326 1.00 85.75 1107 ASP A C 1
ATOM 7566 O O . ASP A 1 1107 ? -45.355 11.266 136.079 1.00 85.75 1107 ASP A O 1
ATOM 7570 N N . ALA A 1 1108 ? -45.541 12.327 134.115 1.00 88.00 1108 ALA A N 1
ATOM 7571 C CA . ALA A 1 1108 ? -44.233 11.914 133.617 1.00 88.00 1108 ALA A CA 1
ATOM 7572 C C . ALA A 1 1108 ? -43.079 12.498 134.443 1.00 88.00 1108 ALA A C 1
ATOM 7574 O O . ALA A 1 1108 ? -42.100 11.809 134.700 1.00 88.00 1108 ALA A O 1
ATOM 7575 N N . VAL A 1 1109 ? -43.191 13.759 134.875 1.00 90.81 1109 VAL A N 1
ATOM 7576 C CA . VAL A 1 1109 ? -42.175 14.388 135.733 1.00 90.81 1109 VAL A CA 1
ATOM 7577 C C . VAL A 1 1109 ? -42.138 13.731 137.112 1.00 90.81 1109 VAL A C 1
ATOM 7579 O O . VAL A 1 1109 ? -41.058 13.452 137.619 1.00 90.81 1109 VAL A O 1
ATOM 7582 N N . ALA A 1 1110 ? -43.301 13.428 137.689 1.00 86.50 1110 ALA A N 1
ATOM 7583 C CA . ALA A 1 1110 ? -43.392 12.709 138.957 1.00 86.50 1110 ALA A CA 1
ATOM 7584 C C . ALA A 1 1110 ? -42.854 11.272 138.853 1.00 86.50 1110 ALA A C 1
ATOM 7586 O O . ALA A 1 1110 ? -42.308 10.746 139.820 1.00 86.50 1110 ALA A O 1
ATOM 7587 N N . ALA A 1 1111 ? -42.981 10.644 137.683 1.00 87.19 1111 ALA A N 1
ATOM 7588 C CA . ALA A 1 1111 ? -42.497 9.293 137.422 1.00 87.19 1111 ALA A CA 1
ATOM 7589 C C . ALA A 1 1111 ? -40.985 9.202 137.161 1.00 87.19 1111 ALA A C 1
ATOM 7591 O O . ALA A 1 1111 ? -40.471 8.089 137.061 1.00 87.19 1111 ALA A O 1
ATOM 7592 N N . LEU A 1 1112 ? -40.265 10.329 137.077 1.00 90.56 1112 LEU A N 1
ATOM 7593 C CA . LEU A 1 1112 ? -38.812 10.309 136.910 1.00 90.56 1112 LEU A CA 1
ATOM 7594 C C . LEU A 1 1112 ? -38.165 9.542 138.065 1.00 90.56 1112 LEU A C 1
ATOM 7596 O O . LEU A 1 1112 ? -38.330 9.882 139.237 1.00 90.56 1112 LEU A O 1
ATOM 7600 N N . SER A 1 1113 ? -37.379 8.519 137.748 1.00 88.44 1113 SER A N 1
ATOM 7601 C CA . SER A 1 1113 ? -36.541 7.898 138.770 1.00 88.44 1113 SER A CA 1
ATOM 7602 C C . SER A 1 1113 ? -35.510 8.904 139.288 1.00 88.44 1113 SER A C 1
ATOM 7604 O O . SER A 1 1113 ? -35.201 9.896 138.623 1.00 88.44 1113 SER A O 1
ATOM 7606 N N . THR A 1 1114 ? -34.935 8.646 140.461 1.00 85.31 1114 THR A N 1
ATOM 7607 C CA . THR A 1 1114 ? -33.888 9.508 141.028 1.00 85.31 1114 THR A CA 1
ATOM 7608 C C . THR A 1 1114 ? -32.728 9.716 140.045 1.00 85.31 1114 THR A C 1
ATOM 7610 O O . THR A 1 1114 ? -32.260 10.839 139.871 1.00 85.31 1114 THR A O 1
ATOM 7613 N N . ASP A 1 1115 ? -32.326 8.670 139.316 1.00 86.50 1115 ASP A N 1
ATOM 7614 C CA . ASP A 1 1115 ? -31.245 8.750 138.326 1.00 86.50 1115 ASP A CA 1
ATOM 7615 C C . ASP A 1 1115 ? -31.644 9.570 137.088 1.00 86.50 1115 ASP A C 1
ATOM 7617 O O . ASP A 1 1115 ? -30.840 10.335 136.550 1.00 86.50 1115 ASP A O 1
ATOM 7621 N N . GLN A 1 1116 ? -32.893 9.445 136.631 1.00 92.12 1116 GLN A N 1
ATOM 7622 C CA . GLN A 1 1116 ? -33.407 10.238 135.512 1.00 92.12 1116 GLN A CA 1
ATOM 7623 C C . GLN A 1 1116 ? -33.568 11.707 135.892 1.00 92.12 1116 GLN A C 1
ATOM 7625 O O . GLN A 1 1116 ? -33.212 12.583 135.105 1.00 92.12 1116 GLN A O 1
ATOM 7630 N N . LEU A 1 1117 ? -34.055 11.987 137.100 1.00 90.94 1117 LEU A N 1
ATOM 7631 C CA . LEU A 1 1117 ? -34.179 13.345 137.612 1.00 90.94 1117 LEU A CA 1
ATOM 7632 C C . LEU A 1 1117 ? -32.805 14.005 137.776 1.00 90.94 1117 LEU A C 1
ATOM 7634 O O . LEU A 1 1117 ? -32.636 15.161 137.388 1.00 90.94 1117 LEU A O 1
ATOM 7638 N N . ALA A 1 1118 ? -31.802 13.268 138.259 1.00 87.19 1118 ALA A N 1
ATOM 7639 C CA . ALA A 1 1118 ? -30.420 13.742 138.321 1.00 87.19 1118 ALA A CA 1
ATOM 7640 C C . ALA A 1 1118 ? -29.845 14.056 136.928 1.00 87.19 1118 ALA A C 1
ATOM 7642 O O . ALA A 1 1118 ? -29.028 14.965 136.775 1.00 87.19 1118 ALA A O 1
ATOM 7643 N N . ALA A 1 1119 ? -30.297 13.340 135.896 1.00 90.81 1119 ALA A N 1
ATOM 7644 C CA . ALA A 1 1119 ? -29.903 13.591 134.514 1.00 90.81 1119 ALA A CA 1
ATOM 7645 C C . ALA A 1 1119 ? -30.601 14.815 133.887 1.00 90.81 1119 ALA A C 1
ATOM 7647 O O . ALA A 1 1119 ? -30.137 15.320 132.859 1.00 90.81 1119 ALA A O 1
ATOM 7648 N N . VAL A 1 1120 ? -31.673 15.343 134.495 1.00 91.25 1120 VAL A N 1
ATOM 7649 C CA . VAL A 1 1120 ? -32.307 16.586 134.034 1.00 91.25 1120 VAL A CA 1
ATOM 7650 C C . VAL A 1 1120 ? -31.351 17.751 134.273 1.00 91.25 1120 VAL A C 1
ATOM 7652 O O . VAL 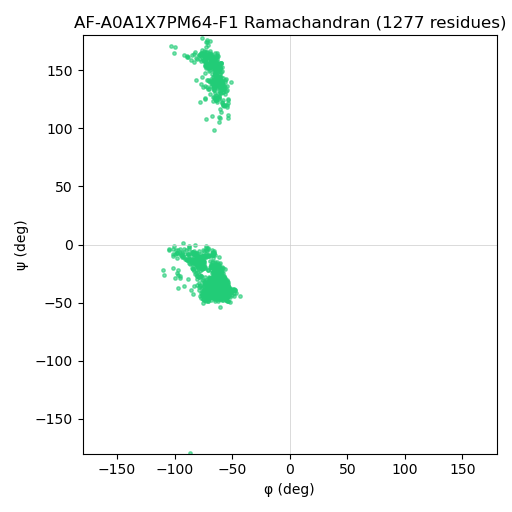A 1 1120 ? -31.101 18.187 135.391 1.00 91.25 1120 VAL A O 1
ATOM 7655 N N . THR A 1 1121 ? -30.823 18.312 133.197 1.00 91.25 1121 THR A N 1
ATOM 7656 C CA . THR A 1 1121 ? -29.864 19.412 133.268 1.00 91.25 1121 THR A CA 1
ATOM 7657 C C . THR A 1 1121 ? -30.476 20.662 133.899 1.00 91.25 1121 THR A C 1
ATOM 7659 O O . THR A 1 1121 ? -31.673 20.934 133.804 1.00 91.25 1121 THR A O 1
ATOM 7662 N N . THR A 1 1122 ? -29.626 21.516 134.455 1.00 90.19 1122 THR A N 1
ATOM 7663 C CA . THR A 1 1122 ? -30.025 22.815 135.020 1.00 90.19 1122 THR A CA 1
ATOM 7664 C C . THR A 1 1122 ? -30.798 23.692 134.029 1.00 90.19 1122 THR A C 1
ATOM 7666 O O . THR A 1 1122 ? -31.765 24.359 134.388 1.00 90.19 1122 THR A O 1
ATOM 7669 N N . SER A 1 1123 ? -30.428 23.651 132.746 1.00 89.69 1123 SER A N 1
ATOM 7670 C CA . SER A 1 1123 ? -31.132 24.385 131.686 1.00 89.69 1123 SER A CA 1
ATOM 7671 C C . SER A 1 1123 ? -32.523 23.819 131.393 1.00 89.69 1123 SER A C 1
ATOM 7673 O O . SER A 1 1123 ? -33.425 24.577 131.038 1.00 89.69 1123 SER A O 1
ATOM 7675 N N . GLN A 1 1124 ? -32.702 22.503 131.525 1.00 93.00 1124 GLN A N 1
ATOM 7676 C CA . GLN A 1 1124 ? -34.010 21.860 131.424 1.00 93.00 1124 GLN A CA 1
ATOM 7677 C C . GLN A 1 1124 ? -34.871 22.203 132.644 1.00 93.00 1124 GLN A C 1
ATOM 7679 O O . GLN A 1 1124 ? -35.986 22.683 132.446 1.00 93.00 1124 GLN A O 1
ATOM 7684 N N . ILE A 1 1125 ? -34.333 22.075 133.866 1.00 90.94 1125 ILE A N 1
ATOM 7685 C CA . ILE A 1 1125 ? -35.011 22.458 135.118 1.00 90.94 1125 ILE A CA 1
ATOM 7686 C C . ILE A 1 1125 ? -35.534 23.891 135.027 1.00 90.94 1125 ILE A C 1
ATOM 7688 O O . ILE A 1 1125 ? -36.723 24.109 135.225 1.00 90.94 1125 ILE A O 1
ATOM 7692 N N . ALA A 1 1126 ? -34.713 24.861 134.615 1.00 88.69 1126 ALA A N 1
ATOM 7693 C CA . ALA A 1 1126 ? -35.121 26.267 134.512 1.00 88.69 1126 ALA A CA 1
ATOM 7694 C C . ALA A 1 1126 ? -36.279 26.529 133.523 1.00 88.69 1126 ALA A C 1
ATOM 7696 O O . ALA A 1 1126 ? -36.961 27.552 133.613 1.00 88.69 1126 ALA A O 1
ATOM 7697 N N . LEU A 1 1127 ? -36.486 25.631 132.554 1.00 91.81 1127 LEU A N 1
ATOM 7698 C CA . LEU A 1 1127 ? -37.508 25.752 131.510 1.00 91.81 1127 LEU A CA 1
ATOM 7699 C C . LEU A 1 1127 ? -38.713 24.834 131.724 1.00 91.81 1127 LEU A C 1
ATOM 7701 O O . LEU A 1 1127 ? -39.696 24.931 130.982 1.00 91.81 1127 LEU A O 1
ATOM 7705 N N . MET A 1 1128 ? -38.673 23.977 132.742 1.00 91.81 1128 MET A N 1
ATOM 7706 C CA . MET A 1 1128 ? -39.859 23.276 133.207 1.00 91.81 1128 MET A CA 1
ATOM 7707 C C . MET A 1 1128 ? -40.880 24.286 133.732 1.00 91.81 1128 MET A C 1
ATOM 7709 O O . MET A 1 1128 ? -40.564 25.323 134.311 1.00 91.81 1128 MET A O 1
ATOM 7713 N N . LYS A 1 1129 ? -42.157 24.003 133.525 1.00 90.31 1129 LYS A N 1
ATOM 7714 C CA . LYS A 1 1129 ? -43.238 24.817 134.071 1.00 90.31 1129 LYS A CA 1
ATOM 7715 C C . LYS A 1 1129 ? -43.201 24.736 135.599 1.00 90.31 1129 LYS A C 1
ATOM 7717 O O . LYS A 1 1129 ? -42.868 23.679 136.135 1.00 90.31 1129 LYS A O 1
ATOM 7722 N N . PRO A 1 1130 ? -43.632 25.791 136.309 1.00 89.56 1130 PRO A N 1
ATOM 7723 C CA . PRO A 1 1130 ? -43.798 25.743 137.761 1.00 89.56 1130 PRO A CA 1
ATOM 7724 C C . PRO A 1 1130 ? -44.568 24.502 138.233 1.00 89.56 1130 PRO A C 1
ATOM 7726 O O . PRO A 1 1130 ? -44.138 23.808 139.138 1.00 89.56 1130 PRO A O 1
ATOM 7729 N N . THR A 1 1131 ? -45.635 24.121 137.525 1.00 89.06 1131 THR A N 1
ATOM 7730 C CA . THR A 1 1131 ? -46.419 22.918 137.848 1.00 89.06 1131 THR A CA 1
ATOM 7731 C C . THR A 1 1131 ? -45.670 21.603 137.655 1.00 89.06 1131 THR A C 1
ATOM 7733 O O . THR A 1 1131 ? -46.022 20.635 138.307 1.00 89.06 1131 THR A O 1
ATOM 7736 N N . GLN A 1 1132 ? -44.689 21.551 136.750 1.00 92.94 1132 GLN A N 1
ATOM 7737 C CA . GLN A 1 1132 ? -43.859 20.365 136.540 1.00 92.94 1132 GLN A CA 1
ATOM 7738 C C . GLN A 1 1132 ? -42.838 20.242 137.676 1.00 92.94 1132 GLN A C 1
ATOM 7740 O O . GLN A 1 1132 ? -42.698 19.171 138.243 1.00 92.94 1132 GLN A O 1
ATOM 7745 N N . ILE A 1 1133 ? -42.196 21.347 138.071 1.00 91.69 1133 ILE A N 1
ATOM 7746 C CA . ILE A 1 1133 ? -41.309 21.359 139.245 1.00 91.69 1133 ILE A CA 1
ATOM 7747 C C . ILE A 1 1133 ? -42.084 21.012 140.519 1.00 91.69 1133 ILE A C 1
ATOM 7749 O O . ILE A 1 1133 ? -41.643 20.177 141.295 1.00 91.69 1133 ILE A O 1
ATOM 7753 N N . ALA A 1 1134 ? -43.278 21.574 140.700 1.00 86.50 1134 ALA A N 1
ATOM 7754 C CA . ALA A 1 1134 ? -44.139 21.245 141.832 1.00 86.50 1134 ALA A CA 1
ATOM 7755 C C . ALA A 1 1134 ? -44.677 19.803 141.794 1.00 86.50 1134 ALA A C 1
ATOM 7757 O O . ALA A 1 1134 ? -45.113 19.301 142.826 1.00 86.50 1134 ALA A O 1
ATOM 7758 N N . ALA A 1 1135 ? -44.674 19.144 140.629 1.00 90.00 1135 ALA A N 1
ATOM 7759 C CA . ALA A 1 1135 ? -45.086 17.748 140.504 1.00 90.00 1135 ALA A CA 1
ATOM 7760 C C . ALA A 1 1135 ? -44.008 16.763 140.973 1.00 90.00 1135 ALA A C 1
ATOM 7762 O O . ALA A 1 1135 ? -44.331 15.597 141.189 1.00 90.00 1135 ALA A O 1
ATOM 7763 N N . LEU A 1 1136 ? -42.764 17.218 141.158 1.00 91.00 1136 LEU A N 1
ATOM 7764 C CA . LEU A 1 1136 ? -41.737 16.411 141.806 1.00 91.00 1136 LEU A CA 1
ATOM 7765 C C . LEU A 1 1136 ? -42.198 16.048 143.218 1.00 91.00 1136 LEU A C 1
ATOM 7767 O O . LEU A 1 1136 ? -42.771 16.866 143.937 1.00 91.00 1136 LEU A O 1
ATOM 7771 N N . THR A 1 1137 ? -41.963 14.818 143.641 1.00 88.75 1137 THR A N 1
ATOM 7772 C CA . THR A 1 1137 ? -42.208 14.430 145.027 1.00 88.75 1137 THR A CA 1
ATOM 7773 C C . THR A 1 1137 ? -41.290 15.221 145.961 1.00 88.75 1137 THR A C 1
ATOM 7775 O O . THR A 1 1137 ? -40.284 15.795 145.547 1.00 88.75 1137 THR A O 1
ATOM 7778 N N . THR A 1 1138 ? -41.630 15.276 147.246 1.00 86.69 1138 THR A N 1
ATOM 7779 C CA . THR A 1 1138 ? -40.759 15.898 148.255 1.00 86.69 1138 THR A CA 1
ATOM 7780 C C . THR A 1 1138 ? -39.364 15.275 148.260 1.00 86.69 1138 THR A C 1
ATOM 7782 O O . THR A 1 1138 ? -38.384 16.004 148.360 1.00 86.69 1138 THR A O 1
ATOM 7785 N N . ASP A 1 1139 ? -39.277 13.958 148.054 1.00 85.56 1139 ASP A N 1
ATOM 7786 C CA . ASP A 1 1139 ? -38.006 13.230 147.972 1.00 85.56 1139 ASP A CA 1
ATOM 7787 C C . ASP A 1 1139 ? -37.225 13.641 146.718 1.00 85.56 1139 ASP A C 1
ATOM 7789 O O . ASP A 1 1139 ? -36.048 13.963 146.793 1.00 85.56 1139 ASP A O 1
ATOM 7793 N N . GLN A 1 1140 ? -37.904 13.744 145.574 1.00 92.06 1140 GLN A N 1
ATOM 7794 C CA . GLN A 1 1140 ? -37.302 14.216 144.329 1.00 92.06 1140 GLN A CA 1
ATOM 7795 C C . GLN A 1 1140 ? -36.804 15.667 144.418 1.00 92.06 1140 GLN A C 1
ATOM 7797 O O . GLN A 1 1140 ? -35.768 15.978 143.840 1.00 92.06 1140 GLN A O 1
ATOM 7802 N N . ILE A 1 1141 ? -37.512 16.556 145.129 1.00 90.75 1141 ILE A N 1
ATOM 7803 C CA . ILE A 1 1141 ? -37.045 17.932 145.377 1.00 90.75 1141 ILE A CA 1
ATOM 7804 C C . ILE A 1 1141 ? -35.788 17.933 146.250 1.00 90.75 1141 ILE A C 1
ATOM 7806 O O . ILE A 1 1141 ? -34.843 18.651 145.929 1.00 90.75 1141 ILE A O 1
ATOM 7810 N N . GLY A 1 1142 ? -35.759 17.108 147.300 1.00 85.12 1142 GLY A N 1
ATOM 7811 C CA . GLY A 1 1142 ? -34.578 16.935 148.147 1.00 85.12 1142 GLY A CA 1
ATOM 7812 C C . GLY A 1 1142 ? -33.397 16.282 147.420 1.00 85.12 1142 GLY A C 1
ATOM 7813 O O . GLY A 1 1142 ? -32.248 16.570 147.739 1.00 85.12 1142 GLY A O 1
ATOM 7814 N N . ASP A 1 1143 ? -33.658 15.467 146.399 1.00 89.50 1143 ASP A N 1
ATOM 7815 C CA . ASP A 1 1143 ? -32.628 14.810 145.587 1.00 89.50 1143 ASP A CA 1
ATOM 7816 C C . ASP A 1 1143 ? -32.066 15.708 144.467 1.00 89.50 1143 ASP A C 1
ATOM 7818 O O . ASP A 1 1143 ? -31.087 15.337 143.810 1.00 89.50 1143 ASP A O 1
ATOM 7822 N N . LEU A 1 1144 ? -32.637 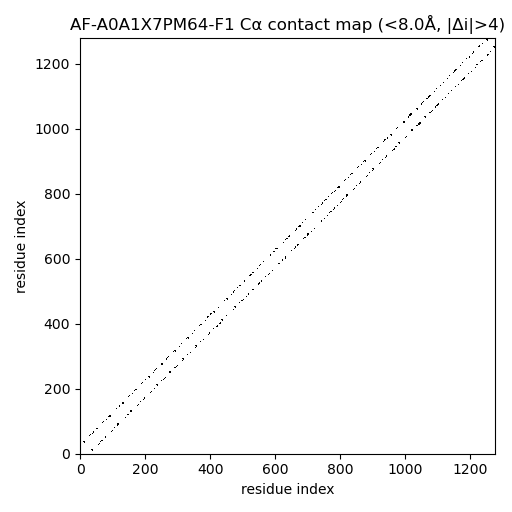16.898 144.232 1.00 91.25 1144 LEU A N 1
ATOM 7823 C CA . LEU A 1 1144 ? -32.091 17.833 143.248 1.00 91.25 1144 LEU A CA 1
ATOM 7824 C C . LEU A 1 1144 ? -30.677 18.255 143.648 1.00 91.25 1144 LEU A C 1
ATOM 7826 O O . LEU A 1 1144 ? -30.424 18.698 144.760 1.00 91.25 1144 LEU A O 1
ATOM 7830 N N . SER A 1 1145 ? -29.723 18.215 142.727 1.00 90.19 1145 SER A N 1
ATOM 7831 C CA . SER A 1 1145 ? -28.404 18.787 143.012 1.00 90.19 1145 SER A CA 1
ATOM 7832 C C . SER A 1 1145 ? -28.507 20.290 143.301 1.00 90.19 1145 SER A C 1
ATOM 7834 O O . SER A 1 1145 ? -29.412 20.980 142.823 1.00 90.19 1145 SER A O 1
ATOM 7836 N N . THR A 1 1146 ? -27.539 20.825 144.039 1.00 88.75 1146 THR A N 1
ATOM 7837 C CA . THR A 1 1146 ? -27.449 22.264 144.328 1.00 88.75 1146 THR A CA 1
ATOM 7838 C C . THR A 1 1146 ? -27.457 23.111 143.053 1.00 88.75 1146 THR A C 1
ATOM 7840 O O . THR A 1 1146 ? -28.116 24.145 143.002 1.00 88.75 1146 THR A O 1
ATOM 7843 N N . ASP A 1 1147 ? -26.835 22.628 141.976 1.00 89.06 1147 ASP A N 1
ATOM 7844 C CA . ASP A 1 1147 ? -26.862 23.276 140.662 1.00 89.06 1147 ASP A CA 1
ATOM 7845 C C . ASP A 1 1147 ? -28.269 23.280 140.029 1.00 89.06 1147 ASP A C 1
ATOM 7847 O O . ASP A 1 1147 ? -28.666 24.265 139.400 1.00 89.06 1147 ASP A O 1
ATOM 7851 N N . GLN A 1 1148 ? -29.046 22.202 140.190 1.00 92.75 1148 GLN A N 1
ATOM 7852 C CA . GLN A 1 1148 ? -30.434 22.124 139.710 1.00 92.75 1148 GLN A CA 1
ATOM 7853 C C . GLN A 1 1148 ? -31.366 23.020 140.533 1.00 92.75 1148 GLN A C 1
ATOM 7855 O O . GLN A 1 1148 ? -32.169 23.746 139.945 1.00 92.75 1148 GLN A O 1
ATOM 7860 N N . VAL A 1 1149 ? -31.219 23.041 141.861 1.00 91.44 1149 VAL A N 1
ATOM 7861 C CA . VAL A 1 1149 ? -31.970 23.954 142.741 1.00 91.44 1149 VAL A CA 1
ATOM 7862 C C . VAL A 1 1149 ? -31.619 25.412 142.437 1.00 91.44 1149 VAL A C 1
ATOM 7864 O O . VAL A 1 1149 ? -32.510 26.249 142.295 1.00 91.44 1149 VAL A O 1
ATOM 7867 N N . GLY A 1 1150 ? -30.340 25.722 142.217 1.00 87.50 1150 GLY A N 1
ATOM 7868 C CA . GLY A 1 1150 ? -29.898 27.064 141.836 1.00 87.50 1150 GLY A CA 1
ATOM 7869 C C . GLY A 1 1150 ? -30.411 27.525 140.473 1.00 87.50 1150 GLY A C 1
ATOM 7870 O O . GLY A 1 1150 ? -30.568 28.728 140.238 1.00 87.50 1150 GLY A O 1
ATOM 7871 N N . ALA A 1 1151 ? -30.740 26.583 139.589 1.00 92.12 1151 ALA A N 1
ATOM 7872 C CA . ALA A 1 1151 ? -31.354 26.867 138.299 1.00 92.12 1151 ALA A CA 1
ATOM 7873 C C . ALA A 1 1151 ? -32.866 27.130 138.375 1.00 92.12 1151 ALA A C 1
ATOM 7875 O O . ALA A 1 1151 ? -33.441 27.603 137.389 1.00 92.12 1151 ALA A O 1
ATOM 7876 N N . LEU A 1 1152 ? -33.510 26.867 139.519 1.00 92.50 1152 LEU A N 1
ATOM 7877 C CA . LEU A 1 1152 ? -34.918 27.189 139.708 1.00 92.50 1152 LEU A CA 1
ATOM 7878 C C . LEU A 1 1152 ? -35.148 28.692 139.548 1.00 92.50 1152 LEU A C 1
ATOM 7880 O O . LEU A 1 1152 ? -34.387 29.548 139.998 1.00 92.50 1152 LEU A O 1
ATOM 7884 N N . THR A 1 1153 ? -36.242 29.023 138.882 1.00 91.62 1153 THR A N 1
ATOM 7885 C CA . THR A 1 1153 ? -36.706 30.396 138.714 1.00 91.62 1153 THR A CA 1
ATOM 7886 C C . THR A 1 1153 ? -37.619 30.793 139.869 1.00 91.62 1153 THR A C 1
ATOM 7888 O O . THR A 1 1153 ? -38.226 29.945 140.519 1.00 91.62 1153 THR A O 1
ATOM 7891 N N . ALA A 1 1154 ? -37.806 32.099 140.073 1.00 88.06 1154 ALA A N 1
ATOM 7892 C CA . ALA A 1 1154 ? -38.706 32.621 141.105 1.00 88.06 1154 ALA A CA 1
ATOM 7893 C C . ALA A 1 1154 ? -40.114 32.008 141.038 1.00 88.06 1154 ALA A C 1
ATOM 7895 O O . ALA A 1 1154 ? -40.698 31.672 142.060 1.00 88.06 1154 ALA A O 1
ATOM 7896 N N . GLY A 1 1155 ? -40.653 31.825 139.826 1.00 86.94 1155 GLY A N 1
ATOM 7897 C CA . GLY A 1 1155 ? -41.981 31.239 139.636 1.00 86.94 1155 GLY A CA 1
ATOM 7898 C C . GLY A 1 1155 ? -42.047 29.749 139.973 1.00 86.94 1155 GLY A C 1
ATOM 7899 O O . GLY A 1 1155 ? -43.100 29.279 140.388 1.00 86.94 1155 GLY A O 1
ATOM 7900 N N . GLN A 1 1156 ? -40.942 29.017 139.813 1.00 93.50 1156 GLN A N 1
ATOM 7901 C CA . GLN A 1 1156 ? -40.858 27.602 140.178 1.00 93.50 1156 GLN A CA 1
ATOM 7902 C C . GLN A 1 1156 ? -40.682 27.432 141.687 1.00 93.50 1156 GLN A C 1
ATOM 7904 O O . GLN A 1 1156 ? -41.419 26.658 142.286 1.00 93.50 1156 GLN A O 1
ATOM 7909 N N . VAL A 1 1157 ? -39.802 28.218 142.316 1.00 91.25 1157 VAL A N 1
ATOM 7910 C CA . VAL A 1 1157 ? -39.645 28.224 143.780 1.00 91.25 1157 VAL A CA 1
ATOM 7911 C C . VAL A 1 1157 ? -40.955 28.612 144.463 1.00 91.25 1157 VAL A C 1
ATOM 7913 O O . VAL A 1 1157 ? -41.396 27.916 145.367 1.00 91.25 1157 VAL A O 1
ATOM 7916 N N . ALA A 1 1158 ? -41.659 29.632 143.963 1.00 87.50 1158 ALA A N 1
ATOM 7917 C CA . ALA A 1 1158 ? -42.973 30.022 144.484 1.00 87.50 1158 ALA A CA 1
ATOM 7918 C C . ALA A 1 1158 ? -44.040 28.918 144.361 1.00 87.50 1158 ALA A C 1
ATOM 7920 O O . ALA A 1 1158 ? -45.027 28.930 145.092 1.00 87.50 1158 ALA A O 1
ATOM 7921 N N . SER A 1 1159 ? -43.882 27.998 143.403 1.00 90.25 1159 SER A N 1
ATOM 7922 C CA . SER A 1 1159 ? -44.817 26.887 143.201 1.00 90.25 1159 SER A CA 1
ATOM 7923 C C . SER A 1 1159 ? -44.506 25.655 144.041 1.00 90.25 1159 SER A C 1
ATOM 7925 O O . SER A 1 1159 ? -45.359 24.773 144.118 1.00 90.25 1159 SER A O 1
ATOM 7927 N N . LEU A 1 1160 ? -43.325 25.599 144.663 1.00 91.19 1160 LEU A N 1
ATOM 7928 C CA . LEU A 1 1160 ? -43.002 24.539 145.606 1.00 91.19 1160 LEU A CA 1
ATOM 7929 C C . LEU A 1 1160 ? -43.939 24.626 146.809 1.00 91.19 1160 LEU A C 1
ATOM 7931 O O . LEU A 1 1160 ? -44.243 25.705 147.323 1.00 91.19 1160 LEU A O 1
ATOM 7935 N N . THR A 1 1161 ? -44.404 23.481 147.280 1.00 89.62 1161 THR A N 1
ATOM 7936 C CA . THR A 1 1161 ? -45.134 23.418 148.540 1.00 89.62 1161 THR A CA 1
ATOM 7937 C C . THR A 1 1161 ? -44.197 23.751 149.698 1.00 89.62 1161 THR A C 1
ATOM 7939 O O . THR A 1 1161 ? -42.973 23.706 149.574 1.00 89.62 1161 THR A O 1
ATOM 7942 N N . THR A 1 1162 ? -44.766 24.080 150.853 1.00 87.75 1162 THR A N 1
ATOM 7943 C CA . THR A 1 1162 ? -43.979 24.262 152.079 1.00 87.75 1162 THR A CA 1
ATOM 7944 C C . THR A 1 1162 ? -43.185 23.004 152.428 1.00 87.75 1162 THR A C 1
ATOM 7946 O O . THR A 1 1162 ? -42.048 23.120 152.859 1.00 87.75 1162 THR A O 1
ATOM 7949 N N . ASP A 1 1163 ? -43.735 21.816 152.152 1.00 86.31 1163 ASP A N 1
ATOM 7950 C CA . ASP A 1 1163 ? -43.053 20.537 152.391 1.00 86.31 1163 ASP A CA 1
ATOM 7951 C C . ASP A 1 1163 ? -41.877 20.335 151.429 1.00 86.31 1163 ASP A C 1
ATOM 7953 O O . ASP A 1 1163 ? -40.836 19.820 151.818 1.00 86.31 1163 ASP A O 1
ATOM 7957 N N . GLN A 1 1164 ? -42.018 20.773 150.175 1.00 92.44 1164 GLN A N 1
ATOM 7958 C CA . GLN A 1 1164 ? -40.935 20.726 149.194 1.00 92.44 1164 GLN A CA 1
ATOM 7959 C C . GLN A 1 1164 ? -39.831 21.745 149.503 1.00 92.44 1164 GLN A C 1
ATOM 7961 O O . GLN A 1 1164 ? -38.662 21.423 149.344 1.00 92.44 1164 GLN A O 1
ATOM 7966 N N . ILE A 1 1165 ? -40.174 22.951 149.971 1.00 90.69 1165 ILE A N 1
ATOM 7967 C CA . ILE A 1 1165 ? -39.171 23.927 150.434 1.00 90.69 1165 ILE A CA 1
ATOM 7968 C C . ILE A 1 1165 ? -38.449 23.410 151.678 1.00 90.69 1165 ILE A C 1
ATOM 7970 O O . ILE A 1 1165 ? -37.225 23.469 151.731 1.00 90.69 1165 ILE A O 1
ATOM 7974 N N . GLY A 1 1166 ? -39.185 22.844 152.637 1.00 84.88 1166 GLY A N 1
ATOM 7975 C CA . GLY A 1 1166 ? -38.597 22.241 153.832 1.00 84.88 1166 GLY A CA 1
ATOM 7976 C C . GLY A 1 1166 ? -37.715 21.027 153.525 1.00 84.88 1166 GLY A C 1
ATOM 7977 O O . GLY A 1 1166 ? -36.788 20.752 154.277 1.00 84.88 1166 GLY A O 1
ATOM 7978 N N . ALA A 1 1167 ? -37.960 20.329 152.412 1.00 89.25 1167 ALA A N 1
ATOM 7979 C CA . ALA A 1 1167 ? -37.143 19.203 151.966 1.00 89.25 1167 ALA A CA 1
ATOM 7980 C C . ALA A 1 1167 ? -35.795 19.614 151.346 1.00 89.25 1167 ALA A C 1
ATOM 7982 O O . ALA A 1 1167 ? -34.960 18.739 151.115 1.00 89.25 1167 ALA A O 1
ATOM 7983 N N . LEU A 1 1168 ? -35.566 20.905 151.077 1.00 91.31 1168 LEU A N 1
ATOM 7984 C CA . LEU A 1 1168 ? -34.271 21.362 150.585 1.00 91.31 1168 LEU A CA 1
ATOM 7985 C C . LEU A 1 1168 ? -33.195 21.164 151.659 1.00 91.31 1168 LEU A C 1
ATOM 7987 O O . LEU A 1 1168 ? -33.422 21.368 152.844 1.00 91.31 1168 LEU A O 1
ATOM 7991 N N . THR A 1 1169 ? -31.987 20.792 151.275 1.00 89.88 1169 THR A N 1
ATOM 7992 C CA . THR A 1 1169 ? -30.849 20.844 152.195 1.00 89.88 1169 THR A CA 1
ATOM 7993 C C . THR A 1 1169 ? -30.382 22.287 152.363 1.00 89.88 1169 THR A C 1
ATOM 7995 O O . THR A 1 1169 ? -30.654 23.144 151.523 1.00 89.88 1169 THR A O 1
ATOM 7998 N N . GLU A 1 1170 ? -29.639 22.568 153.428 1.00 88.88 1170 GLU A N 1
ATOM 7999 C CA . GLU A 1 1170 ? -29.002 23.877 153.635 1.00 88.88 1170 GLU A CA 1
ATOM 8000 C C . GLU A 1 1170 ? -28.178 24.296 152.407 1.00 88.88 1170 GLU A C 1
ATOM 8002 O O . GLU A 1 1170 ? -28.343 25.397 151.885 1.00 88.88 1170 GLU A O 1
ATOM 8007 N N . ASP A 1 1171 ? -27.385 23.370 151.855 1.00 87.81 1171 ASP A N 1
ATOM 8008 C CA . ASP A 1 1171 ? -26.588 23.602 150.647 1.00 87.81 1171 ASP A CA 1
ATOM 8009 C C . ASP A 1 1171 ? -27.458 23.948 149.426 1.00 87.81 1171 ASP A C 1
ATOM 8011 O O . ASP A 1 1171 ? -27.076 24.768 148.590 1.00 87.81 1171 ASP A O 1
ATOM 8015 N N . GLN A 1 1172 ? -28.634 23.331 149.298 1.00 93.25 1172 GLN A N 1
ATOM 8016 C CA . GLN A 1 1172 ? -29.574 23.617 148.213 1.00 93.25 1172 GLN A CA 1
ATOM 8017 C C . GLN A 1 1172 ? -30.265 24.968 148.395 1.00 93.25 1172 GLN A C 1
ATOM 8019 O O . GLN A 1 1172 ? -30.426 25.702 147.417 1.00 93.25 1172 GLN A O 1
ATOM 8024 N N . VAL A 1 1173 ? -30.638 25.325 149.624 1.00 89.19 1173 VAL A N 1
ATOM 8025 C CA . VAL A 1 1173 ? -31.194 26.646 149.936 1.00 89.19 1173 VAL A CA 1
ATOM 8026 C C . VAL A 1 1173 ? -30.161 27.737 149.664 1.00 89.19 1173 VAL A C 1
ATOM 8028 O O . VAL A 1 1173 ? -30.463 28.699 148.954 1.00 89.19 1173 VAL A O 1
ATOM 8031 N N . GLY A 1 1174 ? -28.919 27.553 150.114 1.00 84.38 1174 GLY A N 1
ATOM 8032 C CA . GLY A 1 1174 ? -27.812 28.458 149.801 1.00 84.38 1174 GLY A CA 1
ATOM 8033 C C . GLY A 1 1174 ? -27.519 28.531 148.301 1.00 84.38 1174 GLY A C 1
ATOM 8034 O O . GLY A 1 1174 ? -27.168 29.590 147.779 1.00 84.38 1174 GLY A O 1
ATOM 8035 N N . ALA A 1 1175 ? -27.752 27.444 147.563 1.00 90.94 1175 ALA A N 1
ATOM 8036 C CA . ALA A 1 1175 ? -27.607 27.430 146.112 1.00 90.94 1175 ALA A CA 1
ATOM 8037 C C . ALA A 1 1175 ? -28.747 28.130 145.353 1.00 90.94 1175 ALA A C 1
ATOM 8039 O O . ALA A 1 1175 ? -28.565 28.428 144.167 1.00 90.94 1175 ALA A O 1
ATOM 8040 N N . LEU A 1 1176 ? -29.893 28.436 145.985 1.00 90.50 1176 LEU A N 1
ATOM 8041 C CA . LEU A 1 1176 ? -30.990 29.154 145.327 1.00 90.50 1176 LEU A CA 1
ATOM 8042 C C . LEU A 1 1176 ? -30.471 30.453 144.719 1.00 90.50 1176 LEU A C 1
ATOM 8044 O O . LEU A 1 1176 ? -29.930 31.319 145.403 1.00 90.50 1176 LEU A O 1
ATOM 8048 N N . SER A 1 1177 ? -30.670 30.656 143.420 1.00 87.56 1177 SER A N 1
ATOM 8049 C CA . SER A 1 1177 ? -30.202 31.912 142.844 1.00 87.56 1177 SER A CA 1
ATOM 8050 C C . SER A 1 1177 ? -30.914 33.096 143.504 1.00 87.56 1177 SER A C 1
ATOM 8052 O O . SER A 1 1177 ? -32.098 33.035 143.830 1.00 87.56 1177 SER A O 1
ATOM 8054 N N . VAL A 1 1178 ? -30.210 34.219 143.640 1.00 83.31 1178 VAL A N 1
ATOM 8055 C CA . VAL A 1 1178 ? -30.762 35.470 144.185 1.00 83.31 1178 VAL A CA 1
ATOM 8056 C C . VAL A 1 1178 ? -32.111 35.820 143.530 1.00 83.31 1178 VAL A C 1
ATOM 8058 O O . VAL A 1 1178 ? -33.061 36.219 144.189 1.00 83.31 1178 VAL A O 1
ATOM 8061 N N . LYS A 1 1179 ? -32.268 35.585 142.220 1.00 85.94 1179 LYS A N 1
ATOM 8062 C CA . LYS A 1 1179 ? -33.554 35.805 141.536 1.00 85.94 1179 LYS A CA 1
ATOM 8063 C C . LYS A 1 1179 ? -34.650 34.838 141.979 1.00 85.94 1179 LYS A C 1
ATOM 8065 O O . LYS A 1 1179 ? -35.808 35.236 141.984 1.00 85.94 1179 LYS A O 1
ATOM 8070 N N . ALA A 1 1180 ? -34.303 33.594 142.286 1.00 87.50 1180 ALA A N 1
ATOM 8071 C CA . ALA A 1 1180 ? -35.230 32.565 142.737 1.00 87.50 1180 ALA A CA 1
ATOM 8072 C C . ALA A 1 1180 ? -35.739 32.835 144.157 1.00 87.50 1180 ALA A C 1
ATOM 8074 O O . ALA A 1 1180 ? -36.934 32.695 144.401 1.00 87.50 1180 ALA A O 1
ATOM 8075 N N . VAL A 1 1181 ? -34.860 33.320 145.042 1.00 89.38 1181 VAL A N 1
ATOM 8076 C CA . VAL A 1 1181 ? -35.174 33.683 146.437 1.00 89.38 1181 VAL A CA 1
ATOM 8077 C C . VAL A 1 1181 ? -36.270 34.750 146.527 1.00 89.38 1181 VAL A C 1
ATOM 8079 O O . VAL A 1 1181 ? -37.135 34.674 147.394 1.00 89.38 1181 VAL A O 1
ATOM 8082 N N . VAL A 1 1182 ? -36.347 35.683 145.570 1.00 85.62 1182 VAL A N 1
ATOM 8083 C CA . VAL A 1 1182 ? -37.465 36.652 145.488 1.00 85.62 1182 VAL A CA 1
ATOM 8084 C C . VAL A 1 1182 ? -38.829 35.961 145.330 1.00 85.62 1182 VAL A C 1
ATOM 8086 O O . VAL A 1 1182 ? -39.859 36.515 145.704 1.00 85.62 1182 VAL A O 1
ATOM 8089 N N . GLY A 1 1183 ? -38.850 34.756 144.759 1.00 87.06 1183 GLY A N 1
ATOM 8090 C CA . GLY A 1 1183 ? -40.054 33.945 144.610 1.00 87.06 1183 GLY A CA 1
ATOM 8091 C C . GLY A 1 1183 ? -40.532 33.281 145.900 1.00 87.06 1183 GLY A C 1
ATOM 8092 O O . GLY A 1 1183 ? -41.674 32.828 145.929 1.00 87.06 1183 GLY A O 1
ATOM 8093 N N . LEU A 1 1184 ? -39.709 33.232 146.955 1.00 89.75 1184 LEU A N 1
ATOM 8094 C CA . LEU A 1 1184 ? -40.112 32.636 148.225 1.00 89.75 1184 LEU A CA 1
ATOM 8095 C C . LEU A 1 1184 ? -41.267 33.426 148.832 1.00 89.75 1184 LEU A C 1
ATOM 8097 O O . LEU A 1 1184 ? -41.200 34.631 149.067 1.00 89.75 1184 LEU A O 1
ATOM 8101 N N . THR A 1 1185 ? -42.355 32.739 149.111 1.00 87.38 1185 THR A N 1
ATOM 8102 C CA . THR A 1 1185 ? -43.464 33.324 149.851 1.00 87.38 1185 THR A CA 1
ATOM 8103 C C . THR A 1 1185 ? -43.123 33.374 151.337 1.00 87.38 1185 THR A C 1
ATOM 8105 O O . THR A 1 1185 ? -42.313 32.593 151.828 1.00 87.38 1185 THR A O 1
ATOM 8108 N N . ALA A 1 1186 ? -43.784 34.258 152.084 1.00 83.94 1186 ALA A N 1
ATOM 8109 C CA . ALA A 1 1186 ? -43.620 34.320 153.536 1.00 83.94 1186 ALA A CA 1
ATOM 8110 C C . ALA A 1 1186 ? -43.865 32.951 154.203 1.00 83.94 1186 ALA A C 1
ATOM 8112 O O . ALA A 1 1186 ? -43.103 32.540 155.061 1.00 83.94 1186 ALA A O 1
ATOM 8113 N N . SER A 1 1187 ? -44.869 32.195 153.740 1.00 85.56 1187 SER A N 1
ATOM 8114 C CA . SER A 1 1187 ? -45.154 30.850 154.258 1.00 85.56 1187 SER A CA 1
ATOM 8115 C C . SER A 1 1187 ? -44.066 29.828 153.943 1.00 85.56 1187 SER A C 1
ATOM 8117 O O . SER A 1 1187 ? -43.928 28.859 154.677 1.00 85.56 1187 SER A O 1
ATOM 8119 N N . GLN A 1 1188 ? -43.324 30.022 152.854 1.00 91.94 1188 GLN A N 1
ATOM 8120 C CA . GLN A 1 1188 ? -42.176 29.182 152.538 1.00 91.94 1188 GLN A CA 1
ATOM 8121 C C . GLN A 1 1188 ? -40.979 29.544 153.418 1.00 91.94 1188 GLN A C 1
ATOM 8123 O O . GLN A 1 1188 ? -40.364 28.623 153.925 1.00 91.94 1188 GLN A O 1
ATOM 8128 N N . ILE A 1 1189 ? -40.716 30.833 153.678 1.00 88.50 1189 ILE A N 1
ATOM 8129 C CA . ILE A 1 1189 ? -39.677 31.269 154.634 1.00 88.50 1189 ILE A CA 1
ATOM 8130 C C . ILE A 1 1189 ? -39.960 30.699 156.031 1.00 88.50 1189 ILE A C 1
ATOM 8132 O O . ILE A 1 1189 ? -39.085 30.091 156.622 1.00 88.50 1189 ILE A O 1
ATOM 8136 N N . THR A 1 1190 ? -41.201 30.777 156.519 1.00 85.62 1190 THR A N 1
ATOM 8137 C CA . THR A 1 1190 ? -41.572 30.196 157.826 1.00 85.62 1190 THR A CA 1
ATOM 8138 C C . THR A 1 1190 ? -41.474 28.668 157.861 1.00 85.62 1190 THR A C 1
ATOM 8140 O O . THR A 1 1190 ? -41.363 28.074 158.927 1.00 85.62 1190 THR A O 1
ATOM 8143 N N . ALA A 1 1191 ? -41.579 28.005 156.709 1.00 85.69 1191 ALA A N 1
ATOM 8144 C CA . ALA A 1 1191 ? -41.417 26.557 156.634 1.00 85.69 1191 ALA A CA 1
ATOM 8145 C C . ALA A 1 1191 ? -39.942 26.131 156.615 1.00 85.69 1191 ALA A C 1
ATOM 8147 O O . ALA A 1 1191 ? -39.670 24.935 156.724 1.00 85.69 1191 ALA A O 1
ATOM 8148 N N . MET A 1 1192 ? -39.016 27.080 156.458 1.00 91.19 1192 MET A N 1
ATOM 8149 C CA . MET A 1 1192 ? -37.591 26.802 156.507 1.00 91.19 1192 MET A CA 1
ATOM 8150 C C . MET A 1 1192 ? -37.147 26.598 157.955 1.00 91.19 1192 MET A C 1
ATOM 8152 O O . MET A 1 1192 ? -37.656 27.228 158.880 1.00 91.19 1192 MET A O 1
ATOM 8156 N N . THR A 1 1193 ? -36.200 25.689 158.154 1.00 85.44 1193 THR A N 1
ATOM 8157 C CA . THR A 1 1193 ? -35.473 25.591 159.415 1.00 85.44 1193 THR A CA 1
ATOM 8158 C C . THR A 1 1193 ? -34.543 26.785 159.550 1.00 85.44 1193 THR A C 1
ATOM 8160 O O . THR A 1 1193 ? -34.095 27.351 158.553 1.00 85.44 1193 THR A O 1
ATOM 8163 N N . ALA A 1 1194 ? -34.190 27.127 160.784 1.00 83.12 1194 ALA A N 1
ATOM 8164 C CA . ALA A 1 1194 ? -33.251 28.214 161.011 1.00 83.12 1194 ALA A CA 1
ATOM 8165 C C . ALA A 1 1194 ? -31.900 27.980 160.301 1.00 83.12 1194 ALA A C 1
ATOM 8167 O O . ALA A 1 1194 ? -31.327 28.921 159.769 1.00 83.12 1194 ALA A O 1
ATOM 8168 N N . ASP A 1 1195 ? -31.442 26.724 160.184 1.00 84.44 1195 ASP A N 1
ATOM 8169 C CA . ASP A 1 1195 ? -30.213 26.379 159.445 1.00 84.44 1195 ASP A CA 1
ATOM 8170 C C . ASP A 1 1195 ? -30.345 26.662 157.935 1.00 84.44 1195 ASP A C 1
ATOM 8172 O O . ASP A 1 1195 ? -29.418 27.131 157.276 1.00 84.44 1195 ASP A O 1
ATOM 8176 N N . GLN A 1 1196 ? -31.528 26.424 157.363 1.00 90.94 1196 GLN A N 1
ATOM 8177 C CA . GLN A 1 1196 ? -31.805 26.773 155.972 1.00 90.94 1196 GLN A CA 1
ATOM 8178 C C . GLN A 1 1196 ? -31.865 28.291 155.780 1.00 90.94 1196 GLN A C 1
ATOM 8180 O O . GLN A 1 1196 ? -31.380 28.797 154.771 1.00 90.94 1196 GLN A O 1
ATOM 8185 N N . VAL A 1 1197 ? -32.469 29.023 156.718 1.00 87.00 1197 VAL A N 1
ATOM 8186 C CA . VAL A 1 1197 ? -32.533 30.487 156.646 1.00 87.00 1197 VAL A CA 1
ATOM 8187 C C . VAL A 1 1197 ? -31.135 31.098 156.787 1.00 87.00 1197 VAL A C 1
ATOM 8189 O O . VAL A 1 1197 ? -30.790 31.992 156.017 1.00 87.00 1197 VAL A O 1
ATOM 8192 N N . GLU A 1 1198 ? -30.304 30.571 157.689 1.00 86.56 1198 GLU A N 1
ATOM 8193 C CA . GLU A 1 1198 ? -28.893 30.955 157.850 1.00 86.56 1198 GLU A CA 1
ATOM 8194 C C . GLU A 1 1198 ? -28.077 30.693 156.579 1.00 86.56 1198 GLU A C 1
ATOM 8196 O O . GLU A 1 1198 ? -27.180 31.463 156.242 1.00 86.56 1198 GLU A O 1
ATOM 8201 N N . ALA A 1 1199 ? -28.407 29.645 155.823 1.00 90.31 1199 ALA A N 1
ATOM 8202 C CA . ALA A 1 1199 ? -27.712 29.330 154.580 1.00 90.31 1199 ALA A CA 1
ATOM 8203 C C . ALA A 1 1199 ? -27.911 30.382 153.470 1.00 90.31 1199 ALA A C 1
ATOM 8205 O O . ALA A 1 1199 ? -27.272 30.280 152.414 1.00 90.31 1199 ALA A O 1
ATOM 8206 N N . PHE A 1 1200 ? -28.762 31.398 153.665 1.00 90.19 1200 PHE A N 1
ATOM 8207 C CA . PHE A 1 1200 ? -28.797 32.528 152.748 1.00 90.19 1200 PHE A CA 1
ATOM 8208 C C . PHE A 1 1200 ? -27.469 33.276 152.746 1.00 90.19 1200 PHE A C 1
ATOM 8210 O O . PHE A 1 1200 ? -26.963 33.745 153.754 1.00 90.19 1200 PHE A O 1
ATOM 8217 N N . SER A 1 1201 ? -26.931 33.462 151.547 1.00 88.50 1201 SER A N 1
ATOM 8218 C CA . SER A 1 1201 ? -25.859 34.418 151.331 1.00 88.50 1201 SER A CA 1
ATOM 8219 C C . SER A 1 1201 ? -26.376 35.845 151.444 1.00 88.50 1201 SER A C 1
ATOM 8221 O O . SER A 1 1201 ? -27.505 36.149 151.057 1.00 88.50 1201 SER A O 1
ATOM 8223 N N . GLU A 1 1202 ? -25.470 36.755 151.773 1.00 86.56 1202 GLU A N 1
ATOM 8224 C CA . GLU A 1 1202 ? -25.732 38.195 151.830 1.00 86.56 1202 GLU A CA 1
ATOM 8225 C C . GLU A 1 1202 ? -26.469 38.716 150.584 1.00 86.56 1202 GLU A C 1
ATOM 8227 O O . GLU A 1 1202 ? -27.382 39.537 150.659 1.00 86.56 1202 GLU A O 1
ATOM 8232 N N . ALA A 1 1203 ? -26.120 38.205 149.399 1.00 88.44 1203 ALA A N 1
ATOM 8233 C CA . ALA A 1 1203 ? -26.760 38.604 148.151 1.00 88.44 1203 ALA A CA 1
ATOM 8234 C C . ALA A 1 1203 ? -28.218 38.118 148.033 1.00 88.44 1203 ALA A C 1
ATOM 8236 O O . ALA A 1 1203 ? -29.042 38.822 147.445 1.00 88.44 1203 ALA A O 1
ATOM 8237 N N . GLN A 1 1204 ? -28.536 36.930 148.554 1.00 89.94 1204 GLN A N 1
ATOM 8238 C CA . GLN A 1 1204 ? -29.905 36.411 148.640 1.00 89.94 1204 GLN A CA 1
ATOM 8239 C C . GLN A 1 1204 ? -30.690 37.160 149.722 1.00 89.94 1204 GLN A C 1
ATOM 8241 O O . GLN A 1 1204 ? -31.805 37.610 149.457 1.00 89.94 1204 GLN A O 1
ATOM 8246 N N . THR A 1 1205 ? -30.077 37.401 150.881 1.00 87.25 1205 THR A N 1
ATOM 8247 C CA . THR A 1 1205 ? -30.648 38.205 151.969 1.00 87.25 1205 THR A CA 1
ATOM 8248 C C . THR A 1 1205 ? -31.024 39.610 151.490 1.00 87.25 1205 THR A C 1
ATOM 8250 O O . THR A 1 1205 ? -32.112 40.112 151.777 1.00 87.25 1205 THR A O 1
ATOM 8253 N N . ALA A 1 1206 ? -30.187 40.225 150.647 1.00 86.94 1206 ALA A N 1
ATOM 8254 C CA . ALA A 1 1206 ? -30.416 41.569 150.113 1.00 86.94 1206 ALA A CA 1
ATOM 8255 C C . ALA A 1 1206 ? -31.683 41.722 149.261 1.00 86.94 1206 ALA A C 1
ATOM 8257 O O . ALA A 1 1206 ? -32.217 42.832 149.122 1.00 86.94 1206 ALA A O 1
ATOM 8258 N N . VAL A 1 1207 ? -32.152 40.641 148.639 1.00 87.88 1207 VAL A N 1
ATOM 8259 C CA . VAL A 1 1207 ? -33.319 40.681 147.748 1.00 87.88 1207 VAL A CA 1
ATOM 8260 C C . VAL A 1 1207 ? -34.599 40.187 148.403 1.00 87.88 1207 VAL A C 1
ATOM 8262 O O . VAL A 1 1207 ? -35.653 40.245 147.765 1.00 87.88 1207 VAL A O 1
ATOM 8265 N N . LEU A 1 1208 ? -34.528 39.758 149.663 1.00 87.00 1208 LEU A N 1
ATOM 8266 C CA . LEU A 1 1208 ? -35.715 39.498 150.459 1.00 87.00 1208 LEU A CA 1
ATOM 8267 C C . LEU A 1 1208 ? -36.521 40.792 150.605 1.00 87.00 1208 LEU A C 1
ATOM 8269 O O . LEU A 1 1208 ? -35.986 41.880 150.818 1.00 87.00 1208 LEU A O 1
ATOM 8273 N N . GLY A 1 1209 ? -37.831 40.682 150.435 1.00 87.12 1209 GLY A N 1
ATOM 8274 C CA . GLY A 1 1209 ? -38.781 41.755 150.675 1.00 87.12 1209 GLY A CA 1
ATOM 8275 C C . GLY A 1 1209 ? -39.145 41.858 152.152 1.00 87.12 1209 GLY A C 1
ATOM 8276 O O . GLY A 1 1209 ? -38.959 40.924 152.927 1.00 87.12 1209 GLY A O 1
ATOM 8277 N N . SER A 1 1210 ? -39.761 42.974 152.540 1.00 86.06 1210 SER A N 1
ATOM 8278 C CA . SER A 1 1210 ? -40.151 43.214 153.936 1.00 86.06 1210 SER A CA 1
ATOM 8279 C C . SER A 1 1210 ? -41.089 42.149 154.510 1.00 86.06 1210 SER A C 1
ATOM 8281 O O . SER A 1 1210 ? -41.015 41.868 155.696 1.00 86.06 1210 SER A O 1
ATOM 8283 N N . GLY A 1 1211 ? -41.937 41.524 153.684 1.00 82.56 1211 GLY A N 1
ATOM 8284 C CA . GLY A 1 1211 ? -42.798 40.417 154.116 1.00 82.56 1211 GLY A CA 1
ATOM 8285 C C . GLY A 1 1211 ? -42.079 39.074 154.278 1.00 82.56 1211 GLY A C 1
ATOM 8286 O O . GLY A 1 1211 ? -42.596 38.215 154.975 1.00 82.56 1211 GLY A O 1
ATOM 8287 N N . GLN A 1 1212 ? -40.923 38.888 153.635 1.00 89.75 1212 GLN A N 1
ATOM 8288 C CA . GLN A 1 1212 ? -40.079 37.703 153.820 1.00 89.75 1212 GLN A CA 1
ATOM 8289 C C . GLN A 1 1212 ? -39.176 37.887 155.042 1.00 89.75 1212 GLN A C 1
ATOM 8291 O O . GLN A 1 1212 ? -39.105 36.991 155.866 1.00 89.75 1212 GLN A O 1
ATOM 8296 N N . ILE A 1 1213 ? -38.589 39.078 155.208 1.00 88.44 1213 ILE A N 1
ATOM 8297 C CA . ILE A 1 1213 ? -37.846 39.455 156.420 1.00 88.44 1213 ILE A CA 1
ATOM 8298 C C . ILE A 1 1213 ? -38.753 39.353 157.655 1.00 88.44 1213 ILE A C 1
ATOM 8300 O O . ILE A 1 1213 ? -38.406 38.684 158.608 1.00 88.44 1213 ILE A O 1
ATOM 8304 N N . ALA A 1 1214 ? -39.974 39.894 157.616 1.00 84.31 1214 ALA A N 1
ATOM 8305 C CA . ALA A 1 1214 ? -40.911 39.774 158.741 1.00 84.31 1214 ALA A CA 1
ATOM 8306 C C . ALA A 1 1214 ? -41.429 38.342 158.994 1.00 84.31 1214 ALA A C 1
ATOM 8308 O O . ALA A 1 1214 ? -42.164 38.124 159.955 1.00 84.31 1214 ALA A O 1
ATOM 8309 N N . ALA A 1 1215 ? -41.149 37.398 158.090 1.00 84.00 1215 ALA A N 1
ATOM 8310 C CA . ALA A 1 1215 ? -41.516 35.994 158.247 1.00 84.00 1215 ALA A CA 1
ATOM 8311 C C . ALA A 1 1215 ? -40.382 35.144 158.835 1.00 84.00 1215 ALA A C 1
ATOM 8313 O O . ALA A 1 1215 ? -40.626 33.972 159.119 1.00 84.00 1215 ALA A O 1
ATOM 8314 N N . MET A 1 1216 ? -39.188 35.726 158.986 1.00 88.81 1216 MET A N 1
ATOM 8315 C CA . MET A 1 1216 ? -38.069 35.139 159.715 1.00 88.81 1216 MET A CA 1
ATOM 8316 C C . MET A 1 1216 ? -38.344 35.205 161.214 1.00 88.81 1216 MET A C 1
ATOM 8318 O O . MET A 1 1216 ? -39.010 36.126 161.699 1.00 88.81 1216 MET A O 1
ATOM 8322 N N . GLU A 1 1217 ? -37.854 34.211 161.937 1.00 82.81 1217 GLU A N 1
ATOM 8323 C CA . GLU A 1 1217 ? -37.885 34.222 163.393 1.00 82.81 1217 GLU A CA 1
ATOM 8324 C C . GLU A 1 1217 ? -36.698 35.030 163.926 1.00 82.81 1217 GLU A C 1
ATOM 8326 O O . GLU A 1 1217 ? -35.676 35.180 163.258 1.00 82.81 1217 GLU A O 1
ATOM 8331 N N . SER A 1 1218 ? -36.796 35.545 165.154 1.00 79.44 1218 SER A N 1
ATOM 8332 C CA . SER A 1 1218 ? -35.698 36.318 165.754 1.00 79.44 1218 SER A CA 1
ATOM 8333 C C . SER A 1 1218 ? -34.391 35.513 165.821 1.00 79.44 1218 SER A C 1
ATOM 8335 O O . SER A 1 1218 ? -33.311 36.080 165.692 1.00 79.44 1218 SER A O 1
ATOM 8337 N N . GLU A 1 1219 ? -34.494 34.182 165.931 1.00 83.31 1219 GLU A N 1
ATOM 8338 C CA . GLU A 1 1219 ? -33.355 33.257 165.891 1.00 83.31 1219 GLU A CA 1
ATOM 8339 C C . GLU A 1 1219 ? -32.620 33.266 164.536 1.00 83.31 1219 GLU A C 1
ATOM 8341 O O . GLU A 1 1219 ? -31.410 33.047 164.496 1.00 83.31 1219 GLU A O 1
ATOM 8346 N N . ASP A 1 1220 ? -33.307 33.576 163.434 1.00 87.56 1220 ASP A N 1
ATOM 8347 C CA . ASP A 1 1220 ? -32.685 33.668 162.111 1.00 87.56 1220 ASP A CA 1
ATOM 8348 C C . ASP A 1 1220 ? -31.774 34.901 162.022 1.00 87.56 1220 ASP A C 1
ATOM 8350 O O . ASP A 1 1220 ? -30.643 34.821 161.540 1.00 87.56 1220 ASP A O 1
ATOM 8354 N N . PHE A 1 1221 ? -32.228 36.044 162.546 1.00 83.56 1221 PHE A N 1
ATOM 8355 C CA . PHE A 1 1221 ? -31.433 37.275 162.569 1.00 83.56 1221 PHE A CA 1
ATOM 8356 C C . PHE A 1 1221 ? -30.237 37.184 163.518 1.00 83.56 1221 PHE A C 1
ATOM 8358 O O . PHE A 1 1221 ? -29.201 37.774 163.229 1.00 83.56 1221 PHE A O 1
ATOM 8365 N N . GLU A 1 1222 ? -30.338 36.426 164.613 1.00 81.19 1222 GLU A N 1
ATOM 8366 C CA . GLU A 1 1222 ? -29.198 36.168 165.506 1.00 81.19 1222 GLU A CA 1
ATOM 8367 C C . GLU A 1 1222 ? -28.071 35.407 164.797 1.00 81.19 1222 GLU A C 1
ATOM 8369 O O . GLU A 1 1222 ? -26.894 35.598 165.101 1.00 81.19 1222 GLU A O 1
ATOM 8374 N N . ARG A 1 1223 ? -28.424 34.538 163.846 1.00 84.06 1223 ARG A N 1
ATOM 8375 C CA . ARG A 1 1223 ? -27.451 33.742 163.088 1.00 84.06 1223 ARG A CA 1
ATOM 8376 C C . ARG A 1 1223 ? -26.914 34.443 161.856 1.00 84.06 1223 ARG A C 1
ATOM 8378 O O . ARG A 1 1223 ? -25.883 34.039 161.324 1.00 84.06 1223 ARG A O 1
ATOM 8385 N N . PHE A 1 1224 ? -27.578 35.500 161.411 1.00 87.56 1224 PHE A N 1
ATOM 8386 C CA . PHE A 1 1224 ? -27.105 36.277 160.282 1.00 87.56 1224 PHE A CA 1
ATOM 8387 C C . PHE A 1 1224 ? -25.717 36.836 160.541 1.00 87.56 1224 PHE A C 1
ATOM 8389 O O . PHE A 1 1224 ? -25.387 37.320 161.619 1.00 87.56 1224 PHE A O 1
ATOM 8396 N N . SER A 1 1225 ? -24.867 36.817 159.527 1.00 86.00 1225 SER A N 1
ATOM 8397 C CA . SER A 1 1225 ? -23.614 37.532 159.659 1.00 86.00 1225 SER A CA 1
ATOM 8398 C C . SER A 1 1225 ? -23.880 39.036 159.673 1.00 86.00 1225 SER A C 1
ATOM 8400 O O . SER A 1 1225 ? -24.918 39.545 159.237 1.00 86.00 1225 SER A O 1
ATOM 8402 N N . THR A 1 1226 ? -22.884 39.794 160.104 1.00 85.25 1226 THR A N 1
ATOM 8403 C CA . THR A 1 1226 ? -22.906 41.246 159.926 1.00 85.25 1226 THR A CA 1
ATOM 8404 C C . THR A 1 1226 ? -23.077 41.658 158.469 1.00 85.25 1226 THR A C 1
ATOM 8406 O O . THR A 1 1226 ? -23.717 42.668 158.180 1.00 85.25 1226 THR A O 1
ATOM 8409 N N . GLY A 1 1227 ? -22.545 40.859 157.545 1.00 83.00 1227 GLY A N 1
ATOM 8410 C CA . GLY A 1 1227 ? -22.767 41.023 156.119 1.00 83.00 1227 GLY A CA 1
ATOM 8411 C C . GLY A 1 1227 ? -24.239 40.874 155.741 1.00 83.00 1227 GLY A C 1
ATOM 8412 O O . GLY A 1 1227 ? -24.764 41.741 155.048 1.00 83.00 1227 GLY A O 1
ATOM 8413 N N . ASP A 1 1228 ? -24.931 39.848 156.242 1.00 85.62 1228 ASP A N 1
ATOM 8414 C CA . ASP A 1 1228 ? -26.349 39.594 155.948 1.00 85.62 1228 ASP A CA 1
ATOM 8415 C C . ASP A 1 1228 ? -27.238 40.722 156.466 1.00 85.62 1228 ASP A C 1
ATOM 8417 O O . ASP A 1 1228 ? -28.074 41.242 155.723 1.00 85.62 1228 ASP A O 1
ATOM 8421 N N . ILE A 1 1229 ? -26.983 41.182 157.695 1.00 85.31 1229 ILE A N 1
ATOM 8422 C CA . ILE A 1 1229 ? -27.672 42.330 158.298 1.00 85.31 1229 ILE A CA 1
ATOM 8423 C C . ILE A 1 1229 ? -27.420 43.615 157.498 1.00 85.31 1229 ILE A C 1
ATOM 8425 O O . ILE A 1 1229 ? -28.367 44.334 157.162 1.00 85.31 1229 ILE A O 1
ATOM 8429 N N . ALA A 1 1230 ? -26.167 43.889 157.113 1.00 84.25 1230 ALA A N 1
ATOM 8430 C CA . ALA A 1 1230 ? -25.830 45.019 156.241 1.00 84.25 1230 ALA A CA 1
ATOM 8431 C C . ALA A 1 1230 ? -26.458 44.898 154.848 1.00 84.25 1230 ALA A C 1
ATOM 8433 O O . ALA A 1 1230 ? -26.692 45.914 154.187 1.00 84.25 1230 ALA A O 1
ATOM 8434 N N . ALA A 1 1231 ? -26.721 43.681 154.384 1.00 89.31 1231 ALA A N 1
ATOM 8435 C CA . ALA A 1 1231 ? -27.253 43.428 153.060 1.00 89.31 1231 ALA A CA 1
ATOM 8436 C C . ALA A 1 1231 ? -28.772 43.652 152.974 1.00 89.31 1231 ALA A C 1
ATOM 8438 O O . ALA A 1 1231 ? -29.251 43.982 151.884 1.00 89.31 1231 ALA A O 1
ATOM 8439 N N . ILE A 1 1232 ? -29.524 43.561 154.085 1.00 84.31 1232 ILE A N 1
ATOM 8440 C CA . ILE A 1 1232 ? -30.990 43.745 154.113 1.00 84.31 1232 ILE A CA 1
ATOM 8441 C C . ILE A 1 1232 ? -31.374 45.073 153.469 1.00 84.31 1232 ILE A C 1
ATOM 8443 O O . ILE A 1 1232 ? -31.156 46.145 154.029 1.00 84.31 1232 ILE A O 1
ATOM 8447 N N . ASN A 1 1233 ? -31.980 45.056 152.285 1.00 83.19 1233 ASN A N 1
ATOM 8448 C CA . ASN A 1 1233 ? -32.138 46.323 151.584 1.00 83.19 1233 ASN A CA 1
ATOM 8449 C C . ASN A 1 1233 ? -33.115 47.278 152.295 1.00 83.19 1233 ASN A C 1
ATOM 8451 O O . ASN A 1 1233 ? -34.009 46.894 153.048 1.00 83.19 1233 ASN A O 1
ATOM 8455 N N . THR A 1 1234 ? -32.969 48.562 151.992 1.00 85.44 1234 THR A N 1
ATOM 8456 C CA . THR A 1 1234 ? -33.727 49.662 152.600 1.00 85.44 1234 THR A CA 1
ATOM 8457 C C . THR A 1 1234 ? -35.254 49.541 152.457 1.00 85.44 1234 THR A C 1
ATOM 8459 O O . THR A 1 1234 ? -35.993 50.015 153.311 1.00 85.44 1234 THR A O 1
ATOM 8462 N N . GLY A 1 1235 ? -35.759 48.895 151.407 1.00 80.94 1235 GLY A N 1
ATOM 8463 C CA . GLY A 1 1235 ? -37.179 48.573 151.227 1.00 80.94 1235 GLY A CA 1
ATOM 8464 C C . GLY A 1 1235 ? -37.662 47.349 152.015 1.00 80.94 1235 GLY A C 1
ATOM 8465 O O . GLY A 1 1235 ? -38.868 47.190 152.198 1.00 80.94 1235 GLY A O 1
ATOM 8466 N N . ALA A 1 1236 ? -36.751 46.502 152.489 1.00 85.12 1236 ALA A N 1
ATOM 8467 C CA . ALA A 1 1236 ? -37.042 45.329 153.307 1.00 85.12 1236 ALA A CA 1
ATOM 8468 C C . ALA A 1 1236 ? -36.858 45.591 154.807 1.00 85.12 1236 ALA A C 1
ATOM 8470 O O . ALA A 1 1236 ? -37.537 44.965 155.614 1.00 85.12 1236 ALA A O 1
ATOM 8471 N N . ILE A 1 1237 ? -36.024 46.575 155.167 1.00 85.81 1237 ILE A N 1
ATOM 8472 C CA . ILE A 1 1237 ? -35.697 46.950 156.553 1.00 85.81 1237 ILE A CA 1
ATOM 8473 C C . ILE A 1 1237 ? -36.929 47.291 157.404 1.00 85.81 1237 ILE A C 1
ATOM 8475 O O . ILE A 1 1237 ? -36.888 47.226 158.625 1.00 85.81 1237 ILE A O 1
ATOM 8479 N N . SER A 1 1238 ? -38.059 47.647 156.787 1.00 81.88 1238 SER A N 1
ATOM 8480 C CA . SER A 1 1238 ? -39.313 47.853 157.517 1.00 81.88 1238 SER A CA 1
ATOM 8481 C C . SER A 1 1238 ? -39.894 46.561 158.103 1.00 81.88 1238 SER A C 1
ATOM 8483 O O . SER A 1 1238 ? -40.803 46.635 158.920 1.00 81.88 1238 SER A O 1
ATOM 8485 N N . GLY A 1 1239 ? -39.449 45.401 157.617 1.00 82.12 1239 GLY A N 1
ATOM 8486 C CA . GLY A 1 1239 ? -39.804 44.084 158.135 1.00 82.12 1239 GLY A CA 1
ATOM 8487 C C . GLY A 1 1239 ? -38.945 43.647 159.315 1.00 82.12 1239 GLY A C 1
ATOM 8488 O O . GLY A 1 1239 ? -39.351 42.732 160.011 1.00 82.12 1239 GLY A O 1
ATOM 8489 N N . LEU A 1 1240 ? -37.813 44.319 159.554 1.00 84.69 1240 LEU A N 1
ATOM 8490 C CA . LEU A 1 1240 ? -37.029 44.154 160.774 1.00 84.69 1240 LEU A CA 1
ATOM 8491 C C . LEU A 1 1240 ? -37.894 44.677 161.928 1.00 84.69 1240 LEU A C 1
ATOM 8493 O O . LEU A 1 1240 ? -38.041 45.897 162.081 1.00 84.69 1240 LEU A O 1
ATOM 8497 N N . ALA A 1 1241 ? -38.569 43.787 162.661 1.00 60.75 1241 ALA A N 1
ATOM 8498 C CA . ALA A 1 1241 ? -39.379 44.199 163.801 1.00 60.75 1241 ALA A CA 1
ATOM 8499 C C . ALA A 1 1241 ? -38.470 44.837 164.867 1.00 60.75 1241 ALA A C 1
ATOM 8501 O O . ALA A 1 1241 ? -37.245 44.729 164.814 1.00 60.75 1241 ALA A O 1
ATOM 8502 N N . VAL A 1 1242 ? -39.049 45.552 165.836 1.00 61.62 1242 VAL A N 1
ATOM 8503 C CA . VAL A 1 1242 ? -38.252 46.198 166.898 1.00 61.62 1242 VAL A CA 1
ATOM 8504 C C . VAL A 1 1242 ? -37.489 45.144 167.707 1.00 61.62 1242 VAL A C 1
ATOM 8506 O O . VAL A 1 1242 ? -36.329 45.364 168.034 1.00 61.62 1242 VAL A O 1
ATOM 8509 N N . GLU A 1 1243 ? -38.117 43.987 167.939 1.00 71.81 1243 GLU A N 1
ATOM 8510 C CA . GLU A 1 1243 ? -37.541 42.856 168.678 1.00 71.81 1243 GLU A CA 1
ATOM 8511 C C . GLU A 1 1243 ? -36.314 42.253 167.982 1.00 71.81 1243 GLU A C 1
ATOM 8513 O O . GLU A 1 1243 ? -35.334 41.910 168.636 1.00 71.81 1243 GLU A O 1
ATOM 8518 N N . ASP A 1 1244 ? -36.341 42.184 166.653 1.00 86.25 1244 ASP A N 1
ATOM 8519 C CA . ASP A 1 1244 ? -35.246 41.606 165.878 1.00 86.25 1244 ASP A CA 1
ATOM 8520 C C . ASP A 1 1244 ? -34.024 42.536 165.852 1.00 86.25 1244 ASP A C 1
ATOM 8522 O O . ASP A 1 1244 ? -32.898 42.060 165.867 1.00 86.25 1244 ASP A O 1
ATOM 8526 N N . ILE A 1 1245 ? -34.214 43.867 165.881 1.00 75.19 1245 ILE A N 1
ATOM 8527 C CA . ILE A 1 1245 ? -33.103 44.837 166.001 1.00 75.19 1245 ILE A CA 1
ATOM 8528 C C . ILE A 1 1245 ? -32.463 44.754 167.385 1.00 75.19 1245 ILE A C 1
ATOM 8530 O O . ILE A 1 1245 ? -31.250 44.895 167.517 1.00 75.19 1245 ILE A O 1
ATOM 8534 N N . GLU A 1 1246 ? -33.286 44.549 168.413 1.00 80.56 1246 GLU A N 1
ATOM 8535 C CA . GLU A 1 1246 ? -32.815 44.370 169.786 1.00 80.56 1246 GLU A CA 1
ATOM 8536 C C . GLU A 1 1246 ? -32.017 43.074 169.958 1.00 80.56 1246 GLU A C 1
ATOM 8538 O O . GLU A 1 1246 ? -31.164 43.005 170.842 1.00 80.56 1246 GLU A O 1
ATOM 8543 N N . ALA A 1 1247 ? -32.271 42.071 169.118 1.00 81.38 1247 ALA A N 1
ATOM 8544 C CA . ALA A 1 1247 ? -31.539 40.812 169.127 1.00 81.38 1247 ALA A CA 1
ATOM 8545 C C . ALA A 1 1247 ? -30.182 40.881 168.404 1.00 81.38 1247 ALA A C 1
ATOM 8547 O O . ALA A 1 1247 ? -29.373 39.970 168.566 1.00 81.38 1247 ALA A O 1
ATOM 8548 N N . LEU A 1 1248 ? -29.905 41.941 167.634 1.00 79.19 1248 LEU A N 1
ATOM 8549 C CA . LEU A 1 1248 ? -28.656 42.051 166.887 1.00 79.19 1248 LEU A CA 1
ATOM 8550 C C . LEU A 1 1248 ? -27.459 42.269 167.811 1.00 79.19 1248 LEU A C 1
ATOM 8552 O O . LEU A 1 1248 ? -27.468 43.138 168.688 1.00 79.19 1248 LEU A O 1
ATOM 8556 N N . ASP A 1 1249 ? -26.396 41.513 167.560 1.00 84.25 1249 ASP A N 1
ATOM 8557 C CA . ASP A 1 1249 ? -25.141 41.697 168.262 1.00 84.25 1249 ASP A CA 1
ATOM 8558 C C . ASP A 1 1249 ? -24.448 43.014 167.877 1.00 84.25 1249 ASP A C 1
ATOM 8560 O O . ASP A 1 1249 ? -24.811 43.721 166.930 1.00 84.25 1249 ASP A O 1
ATOM 8564 N N . GLU A 1 1250 ? -23.442 43.377 168.672 1.00 65.31 1250 GLU A N 1
ATOM 8565 C CA . GLU A 1 1250 ? -22.711 44.636 168.523 1.00 65.31 1250 GLU A CA 1
ATOM 8566 C C . GLU A 1 1250 ? -22.170 44.831 167.096 1.00 65.31 1250 GLU A C 1
ATOM 8568 O O . GLU A 1 1250 ? -22.229 45.940 166.549 1.00 65.31 1250 GLU A O 1
ATOM 8573 N N . ASP A 1 1251 ? -21.690 43.752 166.475 1.00 83.44 1251 ASP A N 1
ATOM 8574 C CA . ASP A 1 1251 ? -21.112 43.793 165.140 1.00 83.44 1251 ASP A CA 1
ATOM 8575 C C . ASP A 1 1251 ? -22.228 43.916 164.076 1.00 83.44 1251 ASP A C 1
ATOM 8577 O O . ASP A 1 1251 ? -22.077 44.649 163.090 1.00 83.44 1251 ASP A O 1
ATOM 8581 N N . GLN A 1 1252 ? -23.378 43.272 164.291 1.00 83.50 1252 GLN A N 1
ATOM 8582 C CA . GLN A 1 1252 ? -24.549 43.315 163.411 1.00 83.50 1252 GLN A CA 1
ATOM 8583 C C . GLN A 1 1252 ? -25.243 44.680 163.423 1.00 83.50 1252 GLN A C 1
ATOM 8585 O O . GLN A 1 1252 ? -25.611 45.209 162.370 1.00 83.50 1252 GLN A O 1
ATOM 8590 N N . VAL A 1 1253 ? -25.371 45.309 164.590 1.00 78.25 1253 VAL A N 1
ATOM 8591 C CA . VAL A 1 1253 ? -25.935 46.660 164.695 1.00 78.25 1253 VAL A CA 1
ATOM 8592 C C . VAL A 1 1253 ? -25.022 47.673 164.016 1.00 78.25 1253 VAL A C 1
ATOM 8594 O O . VAL A 1 1253 ? -25.507 48.529 163.279 1.00 78.25 1253 VAL A O 1
ATOM 8597 N N . GLN A 1 1254 ? -23.701 47.610 164.227 1.00 71.19 1254 GLN A N 1
ATOM 8598 C CA . GLN A 1 1254 ? -22.766 48.541 163.574 1.00 71.19 1254 GLN A CA 1
ATOM 8599 C C . GLN A 1 1254 ? -22.713 48.360 162.054 1.00 71.19 1254 GLN A C 1
ATOM 8601 O O . GLN A 1 1254 ? -22.440 49.317 161.322 1.00 71.19 1254 GLN A O 1
ATOM 8606 N N . ALA A 1 1255 ? -22.994 47.151 161.577 1.00 84.75 1255 ALA A N 1
ATOM 8607 C CA . ALA A 1 1255 ? -23.167 46.860 160.165 1.00 84.75 1255 ALA A CA 1
ATOM 8608 C C . ALA A 1 1255 ? -24.417 47.527 159.560 1.00 84.75 1255 ALA A C 1
ATOM 8610 O O . ALA A 1 1255 ? -24.485 47.671 158.333 1.00 84.75 1255 ALA A O 1
ATOM 8611 N N . LEU A 1 1256 ? -25.354 48.025 160.386 1.00 74.25 1256 LEU A N 1
ATOM 8612 C CA . LEU A 1 1256 ? -26.485 48.819 159.914 1.00 74.25 1256 LEU A CA 1
ATOM 8613 C C . LEU A 1 1256 ? -25.983 50.084 159.239 1.00 74.25 1256 LEU A C 1
ATOM 8615 O O . LEU A 1 1256 ? -25.470 51.037 159.839 1.00 74.25 1256 LEU A O 1
ATOM 8619 N N . THR A 1 1257 ? -26.164 50.090 157.926 1.00 61.12 1257 THR A N 1
ATOM 8620 C CA . THR A 1 1257 ? -25.670 51.176 157.114 1.00 61.12 1257 THR A CA 1
ATOM 8621 C C . THR A 1 1257 ? -26.534 52.399 157.320 1.00 61.12 1257 THR A C 1
ATOM 8623 O O . THR A 1 1257 ? -27.739 52.368 157.600 1.00 61.12 1257 THR A O 1
ATOM 8626 N N . THR A 1 1258 ? -25.907 53.535 157.073 1.00 74.25 1258 THR A N 1
ATOM 8627 C CA . THR A 1 1258 ? -26.572 54.819 157.210 1.00 74.25 1258 THR A CA 1
ATOM 8628 C C . THR A 1 1258 ? -27.834 54.924 156.344 1.00 74.25 1258 THR A C 1
ATOM 8630 O O . THR A 1 1258 ? -28.820 55.508 156.784 1.00 74.25 1258 THR A O 1
ATOM 8633 N N . ALA A 1 1259 ? -27.837 54.369 155.125 1.00 57.84 1259 ALA A N 1
ATOM 8634 C CA . ALA A 1 1259 ? -28.994 54.442 154.228 1.00 57.84 1259 ALA A CA 1
ATOM 8635 C C . ALA A 1 1259 ? -30.200 53.609 154.715 1.00 57.84 1259 ALA A C 1
ATOM 8637 O O . ALA A 1 1259 ? -31.334 53.980 154.426 1.00 57.84 1259 ALA A O 1
ATOM 8638 N N . GLN A 1 1260 ? -29.978 52.514 155.452 1.00 69.50 1260 GLN A N 1
ATOM 8639 C CA . GLN A 1 1260 ? -31.030 51.667 156.043 1.00 69.50 1260 GLN A CA 1
ATOM 8640 C C . GLN A 1 1260 ? -31.670 52.310 157.273 1.00 69.50 1260 GLN A C 1
ATOM 8642 O O . GLN A 1 1260 ? -32.888 52.466 157.310 1.00 69.50 1260 GLN A O 1
ATOM 8647 N N . ILE A 1 1261 ? -30.872 52.784 158.235 1.00 76.69 1261 ILE A N 1
ATOM 8648 C CA . ILE A 1 1261 ? -31.368 53.510 159.424 1.00 76.69 1261 ILE A CA 1
ATOM 8649 C C . ILE A 1 1261 ? -32.189 54.738 159.006 1.00 76.69 1261 ILE A C 1
ATOM 8651 O O . ILE A 1 1261 ? -33.118 55.160 159.688 1.00 76.69 1261 ILE A O 1
ATOM 8655 N N . GLN A 1 1262 ? -31.887 55.307 157.838 1.00 79.12 1262 GLN A N 1
ATOM 8656 C CA . GLN A 1 1262 ? -32.613 56.463 157.318 1.00 79.12 1262 GLN A CA 1
ATOM 8657 C C . GLN A 1 1262 ? -34.076 56.213 156.988 1.00 79.12 1262 GLN A C 1
ATOM 8659 O O . GLN A 1 1262 ? -34.871 57.151 156.996 1.00 79.12 1262 GLN A O 1
ATOM 8664 N N . VAL A 1 1263 ? -34.433 54.992 156.647 1.00 68.38 1263 VAL A N 1
ATOM 8665 C CA . VAL A 1 1263 ? -35.811 54.648 156.290 1.00 68.38 1263 VAL A CA 1
ATOM 8666 C C . VAL A 1 1263 ? -36.513 53.895 157.402 1.00 68.38 1263 VAL A C 1
ATOM 8668 O O . VAL A 1 1263 ? -37.709 53.629 157.305 1.00 68.38 1263 VAL A O 1
ATOM 8671 N N . MET A 1 1264 ? -35.787 53.591 158.469 1.00 80.38 1264 MET A N 1
ATOM 8672 C CA . MET A 1 1264 ? -36.369 53.024 159.663 1.00 80.38 1264 MET A CA 1
ATOM 8673 C C . MET A 1 1264 ? -37.427 53.979 160.238 1.00 80.38 1264 MET A C 1
ATOM 8675 O O . MET A 1 1264 ? -37.227 55.199 160.330 1.00 80.38 1264 MET A O 1
ATOM 8679 N N . ASN A 1 1265 ? -38.594 53.399 160.567 1.00 54.25 1265 ASN A N 1
ATOM 8680 C CA . ASN A 1 1265 ? -39.663 54.090 161.285 1.00 54.25 1265 ASN A CA 1
ATOM 8681 C C . ASN A 1 1265 ? -39.143 54.491 162.687 1.00 54.25 1265 ASN A C 1
ATOM 8683 O O . ASN A 1 1265 ? -38.091 54.024 163.120 1.00 54.25 1265 ASN A O 1
ATOM 8687 N N . SER A 1 1266 ? -39.810 55.412 163.391 1.00 60.38 1266 SER A N 1
ATOM 8688 C CA . SER A 1 1266 ? -39.258 56.035 164.613 1.00 60.38 1266 SER A CA 1
ATOM 8689 C C . SER A 1 1266 ? -38.793 55.037 165.678 1.00 60.38 1266 SER A C 1
ATOM 8691 O O . SER A 1 1266 ? -37.825 55.322 166.383 1.00 60.38 1266 SER A O 1
ATOM 8693 N N . ASP A 1 1267 ? -39.463 53.889 165.761 1.00 61.97 1267 ASP A N 1
ATOM 8694 C CA . ASP A 1 1267 ? -39.208 52.865 166.773 1.00 61.97 1267 ASP A CA 1
ATOM 8695 C C . ASP A 1 1267 ? -37.977 52.045 166.412 1.00 61.97 1267 ASP A C 1
ATOM 8697 O O . ASP A 1 1267 ? -37.121 51.773 167.246 1.00 61.97 1267 ASP A O 1
ATOM 8701 N N . GLN A 1 1268 ? -37.820 51.753 165.132 1.00 74.88 1268 GLN A N 1
ATOM 8702 C CA . GLN A 1 1268 ? -36.663 51.032 164.631 1.00 74.88 1268 GLN A CA 1
ATOM 8703 C C . GLN A 1 1268 ? -35.378 51.851 164.790 1.00 74.88 1268 GLN A C 1
ATOM 8705 O O . GLN A 1 1268 ? -34.371 51.338 165.258 1.00 74.88 1268 GLN A O 1
ATOM 8710 N N . VAL A 1 1269 ? -35.399 53.157 164.510 1.00 75.06 1269 VAL A N 1
ATOM 8711 C CA . VAL A 1 1269 ? -34.226 54.004 164.801 1.00 75.06 1269 VAL A CA 1
ATOM 8712 C C . VAL A 1 1269 ? -33.958 54.071 166.308 1.00 75.06 1269 VAL A C 1
ATOM 8714 O O . VAL A 1 1269 ? -32.797 54.118 166.717 1.00 75.06 1269 VAL A O 1
ATOM 8717 N N . ALA A 1 1270 ? -35.013 54.080 167.137 1.00 77.75 1270 ALA A N 1
ATOM 8718 C CA . ALA A 1 1270 ? -34.868 54.076 168.591 1.00 77.75 1270 ALA A CA 1
ATOM 8719 C C . ALA A 1 1270 ? -34.169 52.803 169.070 1.00 77.75 1270 ALA A C 1
ATOM 8721 O O . ALA A 1 1270 ? -33.278 52.898 169.913 1.00 77.75 1270 ALA A O 1
ATOM 8722 N N . ALA A 1 1271 ? -34.498 51.666 168.464 1.00 74.62 1271 ALA A N 1
ATOM 8723 C CA . ALA A 1 1271 ? -33.791 50.418 168.691 1.00 74.62 1271 ALA A CA 1
ATOM 8724 C C . ALA A 1 1271 ? -32.315 50.520 168.258 1.00 74.62 1271 ALA A C 1
ATOM 8726 O O . ALA A 1 1271 ? -31.433 50.230 169.058 1.00 74.62 1271 ALA A O 1
ATOM 8727 N N . VAL A 1 1272 ? -32.008 51.060 167.070 1.00 71.56 1272 VAL A N 1
ATOM 8728 C CA . VAL A 1 1272 ? -30.609 51.184 166.596 1.00 71.56 1272 VAL A CA 1
ATOM 8729 C C . VAL A 1 1272 ? -29.749 52.107 167.472 1.00 71.56 1272 VAL A C 1
ATOM 8731 O O . VAL A 1 1272 ? -28.564 51.853 167.670 1.00 71.56 1272 VAL A O 1
ATOM 8734 N N . ILE A 1 1273 ? -30.320 53.177 168.035 1.00 65.31 1273 ILE A N 1
ATOM 8735 C CA . ILE A 1 1273 ? -29.613 54.052 168.990 1.00 65.31 1273 ILE A CA 1
ATOM 8736 C C . ILE A 1 1273 ? -29.445 53.368 170.346 1.00 65.31 1273 ILE A C 1
ATOM 8738 O O . ILE A 1 1273 ? -28.400 53.547 170.975 1.00 65.31 1273 ILE A O 1
ATOM 8742 N N . ALA A 1 1274 ? -30.488 52.665 170.809 1.00 67.25 1274 ALA A N 1
ATOM 8743 C CA . ALA A 1 1274 ? -30.453 51.924 172.067 1.00 67.25 1274 ALA A CA 1
ATOM 8744 C C . ALA A 1 1274 ? -29.316 50.912 172.027 1.00 67.25 1274 ALA A C 1
ATOM 8746 O O . ALA A 1 1274 ? -28.492 50.889 172.937 1.00 67.25 1274 ALA A O 1
ATOM 8747 N N . ALA A 1 1275 ? -29.200 50.223 170.899 1.00 67.81 1275 ALA A N 1
ATOM 8748 C CA . ALA A 1 1275 ? -28.069 49.377 170.626 1.00 67.81 1275 ALA A CA 1
ATOM 8749 C C . ALA A 1 1275 ? -26.744 50.176 170.616 1.00 67.81 1275 ALA A C 1
ATOM 8751 O O . ALA A 1 1275 ? -25.884 49.867 171.426 1.00 67.81 1275 ALA A O 1
ATOM 8752 N N . TYR A 1 1276 ? -26.586 51.273 169.847 1.00 63.59 1276 TYR A N 1
ATOM 8753 C CA . TYR A 1 1276 ? -25.315 52.039 169.724 1.00 63.59 1276 TYR A CA 1
ATOM 8754 C C . TYR A 1 1276 ? -24.740 52.685 171.014 1.00 63.59 1276 TYR A C 1
ATOM 8756 O O . TYR A 1 1276 ? -23.632 53.212 170.962 1.00 63.59 1276 TYR A O 1
ATOM 8764 N N . GLN A 1 1277 ? -25.469 52.744 172.138 1.00 69.19 1277 GLN A N 1
ATOM 8765 C CA . GLN A 1 1277 ? -24.976 53.292 173.426 1.00 69.19 1277 GLN A CA 1
ATOM 8766 C C . GLN A 1 1277 ? -24.474 52.232 174.396 1.00 69.19 1277 GLN A C 1
ATOM 8768 O O . GLN A 1 1277 ? -23.765 52.552 175.357 1.00 69.19 1277 GLN A O 1
ATOM 8773 N N . GLU A 1 1278 ? -24.942 51.006 174.197 1.00 57.16 1278 GLU A N 1
ATOM 8774 C CA . GLU A 1 1278 ? -24.418 49.855 174.918 1.00 57.16 1278 GLU A CA 1
ATOM 8775 C C . GLU A 1 1278 ? -23.050 49.434 174.370 1.00 57.16 1278 GLU A C 1
ATOM 8777 O O . GLU A 1 1278 ? -22.311 48.721 175.048 1.00 57.16 1278 GLU A O 1
ATOM 8782 N N . ILE A 1 1279 ? -22.701 49.998 173.212 1.00 53.84 1279 ILE A N 1
ATOM 8783 C CA . ILE A 1 1279 ? -21.393 50.009 172.560 1.00 53.84 1279 ILE A CA 1
ATOM 8784 C C . ILE A 1 1279 ? -20.527 51.135 173.141 1.00 53.84 1279 ILE A C 1
ATOM 8786 O O . ILE A 1 1279 ? -19.383 50.861 173.580 1.00 53.84 1279 ILE A O 1
#

Organism: NCBI:txid536018

Radius of gyration: 101.0 Å; Cα contacts (8 Å, |Δi|>4): 2447; chains: 1; bounding box: 194×96×266 Å

pLDDT: mean 91.9, std 5.65, range [48.84, 98.44]

InterPro domains:
  IPR032675 Leucine-rich repeat domain superfamily [G3DSA:3.80.10.10] (2-365)
  IPR032675 Leucine-rich repeat domain superfamily [G3DSA:3.80.10.10] (392-794)
  IPR032675 Leucine-rich repeat domain superfamily [G3DSA:3.80.10.10] (802-1084)
  IPR032675 Leucine-rich repeat domain superfamily [G3DSA:3.80.10.10] (1085-1276)
  IPR045395 ALTTAQ repeat [PF20080] (10-41)
  IPR045395 ALTTAQ repeat [PF20080] (91-120)
  IPR045395 ALTTAQ repeat [PF20080] (167-201)
  IPR045395 ALTTAQ repeat [PF20080] (220-250)
  IPR045395 ALTTAQ repeat [PF20080] (277-310)
  IPR045395 ALTTAQ repeat [PF20080] (317-353)
  IPR045395 ALTTAQ repeat [PF20080] (356-386)
  IPR045395 ALTTAQ repeat [PF20080] (429-466)
  IPR045395 ALTTAQ repeat [PF20080] (492-522)
  IPR045395 ALTTAQ repeat [PF20080] (541-577)
  IPR045395 ALTTAQ repeat [PF20080] (579-609)
  IPR045395 ALTTAQ repeat [PF20080] (701-738)
  IPR045395 ALTTAQ repeat [PF20080] (775-801)
  IPR045395 ALTTAQ repeat [PF20080] (845-881)
  IPR045395 ALTTAQ repeat [PF20080] (900-930)
  IPR045395 ALTTAQ repeat [PF20080] (957-986)